Protein 4DO4 (pdb70)

Radius of gyration: 29.87 Å; Cα contacts (8 Å, |Δi|>4): 1843; chains: 2; bounding box: 92×90×56 Å

Sequence (787 aa):
LDNGLLQTPPMGWLAWERFRCNINCDEDPKNCISEQLFMEMADRMAQDGWRDMGYTYLNIDDCWIGGRDASGRLMPDPKRFPHGIPFLADYVHSLGLKLGIYADMGNFTCMGYPGTTLDKVVQQDAQTFAEWKVDMLKLDGCFSTPEERAQGYPKMAAALNATGRPIAFSCSWPAYEGGLPPRRVQYSLLADICNLWRNYDDIQDSWWSVLSILLNWFVVEHQDILQPVAGPGHWNDPDMLLIGNFGLSLEQSRAQMALWTVVLAAPLLMSTDLRTISAQNMMDILQNPLMIKINQDPLGIQGRRRIHKEKSLIEVYMRPLSNKASALVFFSCRTDMPYRYHSSLGQLNFTGSVIYEAQDVYSGDIISGLRDETNFTVIINPSGVVMWYLYPIKLDNGLLQTPPMGWLAWERFRCNINCDEDPKNCISEQLFMMEMADRMAQDGWRDMGYTYLLNIDDCWIGGRDASGRLMPDPKRFPHGIPFLADYVHSLGLKLGIYADMGNFTCMGYPGTTLDKVVQDAQTFAEWKVDMLKLDGCFSTPEERAQGYPKMAAALNATGRPIAFSCSWPAYEGGLPPRVQYSLLADICNLWRNYDDIQDSWWSVLSSILLNWFVVEHQDILQPVAGPGHWNDPDMLLIGNFGLSLEQSRAQMALWTVLAAPLLMSTDLRTISAQNMDILQNPLMIKINQDPLGIQGRRIHKEKSLIEVYMRPLSNKASALVFFSCRTDMPYRYHSSLGQLNFTGSVIYEAQDVYSGDIISGLRDETNFTVIINPSGVVMWYLYPIKNLEMSQQHHHHHH

Solvent-accessible surface area: 30698 Å² total; per-residue (Å²): 34,151,40,59,30,20,96,40,3,2,6,0,0,10,2,43,1,26,1,26,27,25,84,63,35,145,112,17,59,133,40,1,2,8,13,86,3,0,43,55,0,0,34,57,0,19,123,48,21,0,73,110,53,27,0,40,10,0,7,1,6,5,0,0,5,42,15,60,54,120,74,15,100,2,78,18,30,96,190,14,3,88,118,16,0,54,68,0,0,80,62,0,58,86,44,48,4,84,0,0,2,1,1,0,2,2,90,98,0,46,99,45,37,42,6,2,39,47,117,50,0,68,43,0,0,84,2,0,13,119,29,103,0,13,4,0,23,0,16,0,27,116,23,59,74,110,61,17,50,111,0,0,42,86,0,10,64,9,6,111,87,42,64,64,81,5,0,0,4,0,4,28,1,32,84,30,54,0,47,67,128,197,9,114,12,93,59,3,18,101,19,0,0,0,0,15,1,47,88,79,3,59,1,15,28,162,7,0,65,28,4,7,82,21,4,13,112,42,26,104,78,0,26,83,32,11,5,48,2,51,0,2,8,4,6,3,1,1,1,24,25,35,1,17,6,64,23,2,4,70,0,0,0,0,0,0,0,0,8,0,0,1,0,6,0,0,0,18,3,67,109,23,53,77,98,28,42,102,2,0,38,17,95,29,0,12,121,2,0,42,9,94,88,1,60,3,0,74,67,58,66,120,50,210,21,78,0,16,0,3,51,0,45,10,31,138,172,5,14,0,0,0,0,3,0,44,55,47,16,35,38,66,90,11,114,6,7,0,37,106,4,144,30,96,42,110,42,57,10,36,0,54,24,8,58,70,31,93,109,54,67,38,6,104,20,128,45,127,19,65,10,91,0,38,0,4,0,15,18,0,6,34,1,49,45,56,244,34,149,37,61,36,19,97,42,2,2,5,0,0,11,1,44,0,27,1,27,28,24,83,65,35,145,103,23,72,114,41,1,3,7,15,77,3,0,39,48,0,0,34,57,0,16,126,45,20,0,76,109,54,28,0,40,10,0,8,2,8,4,0,0,5,39,14,59,54,121,94,10,77,3,78,18,30,95,191,14,3,90,112,17,0,60,77,0,0,79,62,0,58,86,41,50,4,89,0,0,2,2,1,0,1,1,85,101,0,47,99,48,37,39,6,1,45,49,136,54,0,69,49,0,0,85,0,0,16,106,17,107,0,11,4,0,25,0,15,1,27,113,23,66,85,115,54,17,44,91,0,0,38,89,0,11,66,8,7,115,90,42,64,68,78,4,0,0,3,0,4,31,1,31,76,12,46,0,46,64,131,163,8,109,14,78,58,3,19,104,18,0,0,0,0,14,1,52,89,79,3,56,1,16,27,163,5,0,62,30,2,5,83,22,4,13,113,42,22,106,70,0,32,87,31,12,5,49,2,50,0,2,7,4,6,3,0,1,1,24,26,34,1,16,8,63,23,3,5,68,0,0,0,0,0,0,0,0,8,0,0,1,0,6,0,0,1,17,3,61,106,23,52,78,95,30,43,98,3,0,32,17,94,23,0,12,120,1,0,42,9,94,88,1,59,4,1,86,60,57,64,131,49,205,20,85,0,17,0,3,49,0,45,9,23,117,170,2,13,0,0,0,0,2,0,44,56,47,16,34,39,66,86,10,120,6,7,0,34,115,5,132,24,108,54,112,58,48,18,18,0,53,23,7,59,69,35,89,94,53,74,38,5,122,16,126,48,127,18,68,10,92,0,38,0,6,0,14,20,0,7,37,0,17,16,44,143,39,85,93,123,66,153,109,115,172,167,141,176,203

GO terms:
  GO:0008456 alpha-N-acetylgalactosaminidase activity (F, IDA)
  GO:0016052 carbohydrate catabolic process (P, IDA)
  GO:0005764 lysosome (C, EXP)
  GO:0019377 glycolipid catabolic process (P, IMP)
  GO:0042803 protein homodimerization activity (F, IPI)
  GO:0008456 alpha-N-acetylgalactosaminidase activity (F, TAS)
  GO:0070062 extracellular exosome (C, HDA)

Organism: Homo sapiens (NCBI:txid9606)

Structure (mmCIF, N/CA/C/O backbone):
data_4DO4
#
_entry.id   4DO4
#
_cell.length_a   154.055
_cell.length_b   114.624
_cell.length_c   68.630
_cell.angle_alpha   90.000
_cell.angle_beta   95.820
_cell.angle_gamma   90.000
#
_symmetry.space_group_name_H-M   'C 1 2 1'
#
loop_
_entity.id
_entity.type
_entity.pdbx_description
1 polymer Alpha-N-acetylgalactosaminidase
2 branched beta-D-mannopyranose-(1-4)-2-acetamido-2-deoxy-beta-D-glucopyranose-(1-4)-2-acetamido-2-deoxy-beta-D-glucopyranose
3 branched alpha-D-mannopyranose-(1-3)-[alpha-D-mannopyranose-(1-6)]beta-D-mannopyranose-(1-4)-2-acetamido-2-deoxy-beta-D-glucopyranose-(1-4)-2-acetamido-2-deoxy-beta-D-glucopyranose
4 branched 2-acetamido-2-deoxy-beta-D-glucopyranose-(1-4)-[alpha-L-fucopyranose-(1-6)]2-acetamido-2-deoxy-beta-D-glucopyranose
5 non-polymer 2-acetamido-2-deoxy-beta-D-glucopyranose
6 non-polymer N-[(3S,4R,5S,6R)-4,5-dihydroxy-6-(hydroxymethyl)piperidin-3-yl]acetamide
7 non-polymer 'CITRIC ACID'
8 non-polymer GLYCEROL
9 non-polymer 'ACETIC ACID'
10 water water
#
loop_
_atom_site.group_PDB
_atom_site.id
_atom_site.type_symbol
_atom_site.label_atom_id
_atom_site.label_alt_id
_atom_site.label_comp_id
_atom_site.label_asym_id
_atom_site.label_entity_id
_atom_site.label_seq_id
_atom_site.pdbx_PDB_ins_code
_atom_site.Cartn_x
_atom_site.Cartn_y
_atom_site.Cartn_z
_atom_site.occupancy
_atom_site.B_iso_or_equiv
_atom_site.auth_seq_id
_atom_site.auth_comp_id
_atom_site.auth_asym_id
_atom_site.auth_atom_id
_atom_site.pdbx_PDB_model_num
ATOM 1 N N . LEU A 1 1 ? 55.366 14.684 12.598 1.00 22.03 18 LEU A N 1
ATOM 2 C CA . LEU A 1 1 ? 56.750 15.164 12.230 1.00 21.74 18 LEU A CA 1
ATOM 3 C C . LEU A 1 1 ? 56.645 15.961 10.927 1.00 22.13 18 LEU A C 1
ATOM 4 O O . LEU A 1 1 ? 56.096 15.466 9.926 1.00 24.71 18 LEU A O 1
ATOM 9 N N . ASP A 1 2 ? 57.177 17.188 10.946 1.00 26.39 19 ASP A N 1
ATOM 10 C CA . ASP A 1 2 ? 56.961 18.165 9.873 1.00 27.36 19 ASP A CA 1
ATOM 11 C C . ASP A 1 2 ? 57.960 17.998 8.712 1.00 26.41 19 ASP A C 1
ATOM 12 O O . ASP A 1 2 ? 58.645 18.938 8.327 1.00 27.80 19 ASP A O 1
ATOM 17 N N . ASN A 1 3 ? 58.004 16.792 8.150 1.00 24.12 20 ASN A N 1
ATOM 18 C CA . ASN A 1 3 ? 58.929 16.466 7.071 1.00 23.62 20 ASN A CA 1
ATOM 19 C C . ASN A 1 3 ? 58.218 16.272 5.737 1.00 24.18 20 ASN A C 1
ATOM 20 O O . ASN A 1 3 ? 58.828 15.806 4.767 1.00 25.01 20 ASN A O 1
ATOM 25 N N . GLY A 1 4 ? 56.933 16.644 5.685 1.00 23.83 21 GLY A N 1
ATOM 26 C CA . GLY A 1 4 ? 56.125 16.530 4.473 1.00 26.39 21 GLY A CA 1
ATOM 27 C C . GLY A 1 4 ? 55.595 15.144 4.154 1.00 23.53 21 GLY A C 1
ATOM 28 O O . GLY A 1 4 ? 54.826 14.972 3.182 1.00 27.84 21 GLY A O 1
ATOM 29 N N . LEU A 1 5 ? 55.988 14.158 4.948 1.00 22.03 22 LEU A N 1
ATOM 30 C CA . LEU A 1 5 ? 55.663 12.758 4.675 1.00 20.79 22 LEU A CA 1
ATOM 31 C C . LEU A 1 5 ? 54.421 12.297 5.440 1.00 20.51 22 LEU A C 1
ATOM 32 O O . LEU A 1 5 ? 54.104 12.810 6.518 1.00 20.61 22 LEU A O 1
ATOM 37 N N . LEU A 1 6 ? 53.760 11.291 4.866 1.00 21.38 23 LEU A N 1
ATOM 38 C CA . LEU A 1 6 ? 52.648 10.587 5.495 1.00 19.58 23 LEU A CA 1
ATOM 39 C C . LEU A 1 6 ? 51.552 11.563 5.924 1.00 20.25 23 LEU A C 1
ATOM 40 O O . LEU A 1 6 ? 51.019 11.517 7.047 1.00 19.19 23 LEU A O 1
ATOM 45 N N . GLN A 1 7 ? 51.183 12.419 4.982 1.00 18.56 24 GLN A N 1
ATOM 46 C CA . GLN A 1 7 ? 50.027 13.294 5.157 1.00 20.96 24 GLN A CA 1
ATOM 47 C C . GLN A 1 7 ? 48.718 12.498 5.194 1.00 19.75 24 GLN A C 1
ATOM 48 O O . GLN A 1 7 ? 47.685 13.003 5.636 1.00 19.27 24 GLN A O 1
ATOM 54 N N . THR A 1 8 ? 48.791 11.250 4.724 1.00 19.05 25 THR A N 1
ATOM 55 C CA . THR A 1 8 ? 47.799 10.227 4.995 1.00 17.54 25 THR A CA 1
ATOM 56 C C . THR A 1 8 ? 48.513 9.018 5.624 1.00 18.39 25 THR A C 1
ATOM 57 O O . THR A 1 8 ? 49.735 8.905 5.532 1.00 18.88 25 THR A O 1
ATOM 61 N N . PRO A 1 9 ? 47.761 8.102 6.257 1.00 18.00 26 PRO A N 1
ATOM 62 C CA . PRO A 1 9 ? 48.459 6.993 6.895 1.00 16.59 26 PRO A CA 1
ATOM 63 C C . PRO A 1 9 ? 49.272 6.144 5.894 1.00 12.63 26 PRO A C 1
ATOM 64 O O . PRO A 1 9 ? 48.834 5.978 4.738 1.00 16.94 26 PRO A O 1
ATOM 68 N N . PRO A 1 10 ? 50.431 5.615 6.351 1.00 18.91 27 PRO A N 1
ATOM 69 C CA . PRO A 1 10 ? 51.226 4.767 5.462 1.00 16.09 27 PRO A CA 1
ATOM 70 C C . PRO A 1 10 ? 50.494 3.470 5.146 1.00 14.77 27 PRO A C 1
ATOM 71 O O . PRO A 1 10 ? 49.809 2.900 5.993 1.00 18.48 27 PRO A O 1
ATOM 75 N N . MET A 1 11 ? 50.580 3.083 3.882 1.00 16.10 28 MET A N 1
ATOM 76 C CA . MET A 1 11 ? 50.109 1.797 3.415 1.00 16.42 28 MET A CA 1
ATOM 77 C C . MET A 1 11 ? 51.279 0.996 2.882 1.00 15.27 28 MET A C 1
ATOM 78 O O . MET A 1 11 ? 52.118 1.514 2.153 1.00 17.08 28 MET A O 1
ATOM 83 N N . GLY A 1 12 ? 51.308 -0.294 3.211 1.00 12.92 29 GLY A N 1
ATOM 84 C CA . GLY A 1 12 ? 52.363 -1.157 2.698 1.00 16.89 29 GLY A CA 1
ATOM 85 C C . GLY A 1 12 ? 52.349 -2.548 3.294 1.00 15.22 29 GLY A C 1
ATOM 86 O O . GLY A 1 12 ? 51.294 -3.064 3.681 1.00 16.10 29 GLY A O 1
ATOM 87 N N . TRP A 1 13 ? 53.546 -3.113 3.415 1.00 16.64 30 TRP A N 1
ATOM 88 C CA . TRP A 1 13 ? 53.747 -4.491 3.843 1.00 16.03 30 TRP A CA 1
ATOM 89 C C . TRP A 1 13 ? 54.955 -4.463 4.767 1.00 15.13 30 TRP A C 1
ATOM 90 O O . TRP A 1 13 ? 55.951 -3.795 4.490 1.00 16.72 30 TRP A O 1
ATOM 101 N N . LEU A 1 14 ? 54.875 -5.227 5.846 1.00 13.37 31 LEU A N 1
ATOM 102 C CA . LEU A 1 14 ? 55.877 -5.253 6.862 1.00 14.00 31 LEU A CA 1
ATOM 103 C C . LEU A 1 14 ? 56.108 -6.735 7.185 1.00 17.06 31 LEU A C 1
ATOM 104 O O . LEU A 1 14 ? 55.148 -7.487 7.360 1.00 16.70 31 LEU A O 1
ATOM 109 N N . ALA A 1 15 ? 57.373 -7.150 7.289 1.00 13.47 32 ALA A N 1
ATOM 110 C CA . ALA A 1 15 ? 57.706 -8.579 7.380 1.00 14.86 32 ALA A CA 1
ATOM 111 C C . ALA A 1 15 ? 57.299 -9.270 8.668 1.00 14.11 32 ALA A C 1
ATOM 112 O O . ALA A 1 15 ? 57.115 -10.479 8.687 1.00 16.70 32 ALA A O 1
ATOM 114 N N . TRP A 1 16 ? 57.199 -8.516 9.760 1.00 12.80 33 TRP A N 1
ATOM 115 C CA . TRP A 1 16 ? 57.328 -9.112 11.076 1.00 12.58 33 TRP A CA 1
ATOM 116 C C . TRP A 1 16 ? 56.218 -10.086 11.474 1.00 12.49 33 TRP A C 1
ATOM 117 O O . TRP A 1 16 ? 56.510 -11.189 11.921 1.00 13.80 33 TRP A O 1
ATOM 128 N N . GLU A 1 17 ? 54.953 -9.689 11.371 1.00 16.37 34 GLU A N 1
ATOM 129 C CA . GLU A 1 17 ? 53.916 -10.527 11.963 1.00 15.38 34 GLU A CA 1
ATOM 130 C C . GLU A 1 17 ? 53.909 -11.932 11.382 1.00 14.19 34 GLU A C 1
ATOM 131 O O . GLU A 1 17 ? 53.852 -12.916 12.123 1.00 15.58 34 GLU A O 1
ATOM 137 N N . ARG A 1 18 ? 54.013 -12.014 10.064 1.00 15.57 35 ARG A N 1
ATOM 138 C CA . ARG A 1 18 ? 53.933 -13.294 9.384 1.00 14.19 35 ARG A CA 1
ATOM 139 C C . ARG A 1 18 ? 55.263 -14.079 9.326 1.00 12.99 35 ARG A C 1
ATOM 140 O O . ARG A 1 18 ? 55.248 -15.318 9.335 1.00 16.52 35 ARG A O 1
ATOM 148 N N . PHE A 1 19 ? 56.378 -13.373 9.150 1.00 16.05 36 PHE A N 1
ATOM 149 C CA . PHE A 1 19 ? 57.668 -14.041 8.921 1.00 14.38 36 PHE A CA 1
ATOM 150 C C . PHE A 1 19 ? 58.655 -13.989 10.086 1.00 13.50 36 PHE A C 1
ATOM 151 O O . PHE A 1 19 ? 59.605 -14.805 10.139 1.00 17.91 36 PHE A O 1
ATOM 159 N N . ARG A 1 20 ? 58.407 -13.101 11.050 1.00 15.03 37 ARG A N 1
ATOM 160 C CA . ARG A 1 20 ? 59.076 -13.058 12.322 1.00 14.92 37 ARG A CA 1
ATOM 161 C C . ARG A 1 20 ? 60.625 -13.076 12.190 1.00 15.86 37 ARG A C 1
ATOM 162 O O . ARG A 1 20 ? 61.174 -12.345 11.355 1.00 16.86 37 ARG A O 1
A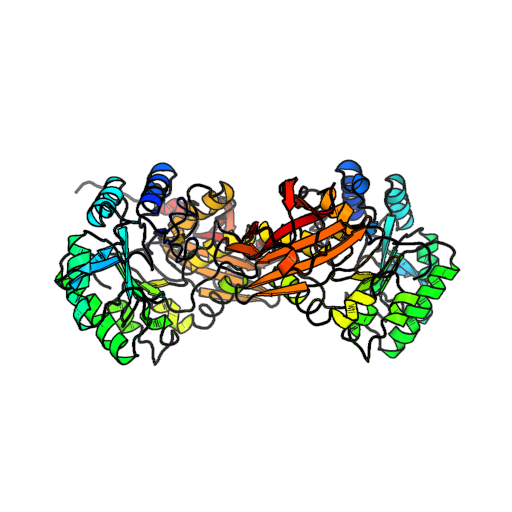TOM 170 N N . CYS A 1 21 ? 61.304 -13.919 12.966 1.00 17.27 38 CYS A N 1
ATOM 171 C CA . CYS A 1 21 ? 62.764 -13.959 12.958 1.00 15.10 38 CYS A CA 1
ATOM 172 C C . CYS A 1 21 ? 63.259 -15.286 12.382 1.00 19.13 38 CYS A C 1
ATOM 173 O O . CYS A 1 21 ? 64.191 -15.896 12.877 1.00 20.48 38 CYS A O 1
ATOM 176 N N . ASN A 1 22 ? 62.639 -15.722 11.314 1.00 18.75 39 ASN A N 1
ATOM 177 C CA . ASN A 1 22 ? 63.030 -16.959 10.673 1.00 20.15 39 ASN A CA 1
ATOM 178 C C . ASN A 1 22 ? 64.276 -16.711 9.837 1.00 20.47 39 ASN A C 1
ATOM 179 O O . ASN A 1 22 ? 64.225 -16.053 8.812 1.00 20.11 39 ASN A O 1
ATOM 184 N N . ILE A 1 23 ? 65.401 -17.223 10.285 1.00 18.51 40 ILE A N 1
ATOM 185 C CA . ILE A 1 23 ? 66.642 -17.016 9.578 1.00 19.10 40 ILE A CA 1
ATOM 186 C C . ILE A 1 23 ? 67.200 -18.332 9.032 1.00 23.67 40 ILE A C 1
ATOM 187 O O . ILE A 1 23 ? 68.360 -18.383 8.621 1.00 25.22 40 ILE A O 1
ATOM 192 N N . ASN A 1 24 ? 66.375 -19.384 9.020 1.00 22.53 41 ASN A N 1
ATOM 193 C CA . ASN A 1 24 ? 66.825 -20.695 8.585 1.00 25.25 41 ASN A CA 1
ATOM 194 C C . ASN A 1 24 ? 66.634 -20.856 7.097 1.00 23.96 41 ASN A C 1
ATOM 195 O O . ASN A 1 24 ? 65.680 -21.502 6.633 1.00 25.80 41 ASN A O 1
ATOM 200 N N . CYS A 1 25 ? 67.520 -20.233 6.337 1.00 23.54 42 CYS A N 1
ATOM 201 C CA . CYS A 1 25 ? 67.378 -20.268 4.891 1.00 24.19 42 CYS A CA 1
ATOM 202 C C . CYS A 1 25 ? 67.806 -21.613 4.333 1.00 23.74 42 CYS A C 1
ATOM 203 O O . CYS A 1 25 ? 67.340 -21.979 3.287 1.00 25.60 42 CYS A O 1
ATOM 206 N N . ASP A 1 26 ? 68.655 -22.357 5.028 1.00 30.33 43 ASP A N 1
ATOM 207 C CA . ASP A 1 26 ? 69.034 -23.699 4.564 1.00 31.67 43 ASP A CA 1
ATOM 208 C C . ASP A 1 26 ? 67.831 -24.653 4.516 1.00 30.65 43 ASP A C 1
ATOM 209 O O . ASP A 1 26 ? 67.675 -25.410 3.561 1.00 40.68 43 ASP A O 1
ATOM 214 N N . GLU A 1 27 ? 66.992 -24.614 5.552 1.00 30.93 44 GLU A N 1
ATOM 215 C CA . GLU A 1 27 ? 65.842 -25.514 5.660 1.00 32.03 44 GLU A CA 1
ATOM 216 C C . GLU A 1 27 ? 64.539 -24.899 5.157 1.00 29.85 44 GLU A C 1
ATOM 217 O O . GLU A 1 27 ? 63.640 -25.631 4.752 1.00 33.45 44 GLU A O 1
ATOM 223 N N . ASP A 1 28 ? 64.449 -23.565 5.152 1.00 26.21 45 ASP A N 1
ATOM 224 C CA . ASP A 1 28 ? 63.208 -22.873 4.811 1.00 21.96 45 ASP A CA 1
ATOM 225 C C . ASP A 1 28 ? 63.487 -21.654 3.911 1.00 22.82 45 ASP A C 1
ATOM 226 O O . ASP A 1 28 ? 63.146 -20.514 4.265 1.00 22.54 45 ASP A O 1
ATOM 231 N N . PRO A 1 29 ? 64.076 -21.891 2.726 1.00 25.84 46 PRO A N 1
ATOM 232 C CA . PRO A 1 29 ? 64.496 -20.797 1.844 1.00 23.46 46 PRO A CA 1
ATOM 233 C C . PRO A 1 29 ? 63.388 -19.857 1.384 1.00 24.37 46 PRO A C 1
ATOM 234 O O . PRO A 1 29 ? 63.667 -18.688 1.097 1.00 27.10 46 PRO A O 1
ATOM 238 N N . LYS A 1 30 ? 62.161 -20.367 1.284 1.00 21.11 47 LYS A N 1
ATOM 239 C CA . LYS A 1 30 ? 61.049 -19.580 0.749 1.00 23.47 47 LYS A CA 1
ATOM 240 C C . LYS A 1 30 ? 60.443 -18.609 1.767 1.00 19.67 47 LYS A C 1
ATOM 241 O O . LYS A 1 30 ? 59.783 -17.640 1.366 1.00 24.02 47 LYS A O 1
ATOM 247 N N . ASN A 1 31 ? 60.688 -18.824 3.055 1.00 19.16 48 ASN A N 1
ATOM 248 C CA . ASN A 1 31 ? 60.051 -18.037 4.099 1.00 20.47 48 ASN A CA 1
ATOM 249 C C . ASN A 1 31 ? 60.997 -17.339 5.073 1.00 18.89 48 ASN A C 1
ATOM 250 O O . ASN A 1 31 ? 60.543 -16.652 5.976 1.00 22.90 48 ASN A O 1
ATOM 255 N N . CYS A 1 32 ? 62.305 -17.515 4.906 1.00 19.86 49 CYS A N 1
ATOM 256 C CA . CYS A 1 32 ? 63.263 -16.904 5.805 1.00 16.24 49 CYS A CA 1
ATOM 257 C C . CYS A 1 32 ? 63.398 -15.419 5.470 1.00 15.95 49 CYS A C 1
ATOM 258 O O . CYS A 1 32 ? 63.108 -14.997 4.333 1.00 18.65 49 CYS A O 1
ATOM 261 N N . ILE A 1 33 ? 63.847 -14.639 6.448 1.00 18.46 50 ILE A N 1
ATOM 262 C CA . ILE A 1 33 ? 64.125 -13.222 6.241 1.00 16.23 50 ILE A CA 1
ATOM 263 C C . ILE A 1 33 ? 65.368 -13.097 5.351 1.00 17.69 50 ILE A C 1
ATOM 264 O O . ILE A 1 33 ? 66.449 -13.449 5.755 1.00 17.30 50 ILE A O 1
ATOM 269 N N . SER A 1 34 ? 65.176 -12.640 4.134 1.00 16.63 51 SER A N 1
ATOM 270 C CA . SER A 1 34 ? 66.221 -12.623 3.123 1.00 17.64 51 SER A CA 1
ATOM 271 C C . SER A 1 34 ? 65.895 -11.665 1.993 1.00 17.53 51 SER A C 1
ATOM 272 O O . SER A 1 34 ? 64.732 -11.307 1.774 1.00 19.03 51 SER A O 1
ATOM 275 N N . GLU A 1 35 ? 66.927 -11.270 1.259 1.00 16.23 52 GLU A N 1
ATOM 276 C CA . GLU A 1 35 ? 66.760 -10.492 0.026 1.00 18.28 52 GLU A CA 1
ATOM 277 C C . GLU A 1 35 ? 65.687 -11.084 -0.883 1.00 18.92 52 GLU A C 1
ATOM 278 O O . GLU A 1 35 ? 64.830 -10.353 -1.408 1.00 19.48 52 GLU A O 1
ATOM 284 N N . GLN A 1 36 ? 65.721 -12.405 -1.065 1.00 18.27 53 GLN A N 1
ATOM 285 C CA . GLN A 1 36 ? 64.765 -13.068 -1.934 1.00 18.21 53 GLN A CA 1
ATOM 286 C C . GLN A 1 36 ? 63.314 -12.825 -1.489 1.00 15.81 53 GLN A C 1
ATOM 287 O O . GLN A 1 36 ? 62.434 -12.584 -2.342 1.00 18.50 53 GLN A O 1
ATOM 293 N N . LEU A 1 37 ? 63.077 -12.941 -0.186 1.00 17.06 54 LEU A N 1
ATOM 294 C CA . LEU A 1 37 ? 61.718 -12.722 0.366 1.00 17.35 54 LEU A CA 1
ATOM 295 C C . LEU A 1 37 ? 61.230 -11.323 -0.034 1.00 15.96 54 LEU A C 1
ATOM 296 O O . LEU A 1 37 ? 60.117 -11.154 -0.547 1.00 17.70 54 LEU A O 1
ATOM 301 N N . PHE A 1 38 ? 62.074 -10.321 0.247 1.00 17.08 55 PHE A N 1
ATOM 302 C CA . PHE A 1 38 ? 61.697 -8.931 -0.045 1.00 17.27 55 PHE A CA 1
ATOM 303 C C . PHE A 1 38 ? 61.520 -8.682 -1.549 1.00 16.83 55 PHE A C 1
ATOM 304 O O . PHE A 1 38 ? 60.575 -7.996 -1.943 1.00 17.09 55 PHE A O 1
ATOM 312 N N . MET A 1 39 ? 62.378 -9.255 -2.388 1.00 18.84 56 MET A N 1
ATOM 313 C CA . MET A 1 39 ? 62.199 -9.086 -3.839 1.00 18.24 56 MET A CA 1
ATOM 314 C C . MET A 1 39 ? 60.894 -9.719 -4.335 1.00 16.57 56 MET A C 1
ATOM 315 O O . MET A 1 39 ? 60.202 -9.140 -5.156 1.00 17.17 56 MET A O 1
ATOM 320 N N . GLU A 1 40 ? 60.577 -10.919 -3.838 1.00 15.53 57 GLU A N 1
ATOM 321 C CA . GLU A 1 40 ? 59.352 -11.600 -4.230 1.00 18.64 57 GLU A CA 1
ATOM 322 C C . GLU A 1 40 ? 58.095 -10.830 -3.799 1.00 14.72 57 GLU A C 1
ATOM 323 O O . GLU A 1 40 ? 57.146 -10.693 -4.596 1.00 16.53 57 GLU A O 1
ATOM 329 N N . MET A 1 41 ? 58.127 -10.267 -2.595 1.00 18.78 58 MET A N 1
ATOM 330 C CA . MET A 1 41 ? 56.994 -9.468 -2.107 1.00 15.05 58 MET A CA 1
ATOM 331 C C . MET A 1 41 ? 56.860 -8.167 -2.909 1.00 16.29 58 MET A C 1
ATOM 332 O O . MET A 1 41 ? 55.752 -7.811 -3.345 1.00 16.81 58 MET A O 1
ATOM 337 N N . ALA A 1 42 ? 58.001 -7.539 -3.216 1.00 16.83 59 ALA A N 1
ATOM 338 C CA . ALA A 1 42 ? 58.014 -6.360 -4.087 1.00 21.53 59 ALA A CA 1
ATOM 339 C C . ALA A 1 42 ? 57.375 -6.672 -5.440 1.00 19.62 59 ALA A C 1
ATOM 340 O O . ALA A 1 42 ? 56.540 -5.916 -5.941 1.00 16.99 59 ALA A O 1
ATOM 342 N N . ASP A 1 43 ? 57.758 -7.804 -6.033 1.00 15.19 60 ASP A N 1
ATOM 343 C CA . ASP A 1 43 ? 57.190 -8.210 -7.270 1.00 14.02 60 ASP A CA 1
ATOM 344 C C . ASP A 1 43 ? 55.681 -8.369 -7.166 1.00 17.13 60 ASP A C 1
ATOM 345 O O . ASP A 1 43 ? 54.977 -7.965 -8.051 1.00 17.25 60 ASP A O 1
ATOM 350 N N . ARG A 1 44 ? 55.188 -9.013 -6.117 1.00 17.39 61 ARG A N 1
ATOM 351 C CA . ARG A 1 44 ? 53.732 -9.157 -5.950 1.00 15.64 61 ARG A CA 1
ATOM 352 C C . ARG A 1 44 ? 53.042 -7.784 -5.822 1.00 14.42 61 ARG A C 1
ATOM 353 O O . ARG A 1 44 ? 51.974 -7.542 -6.391 1.00 17.38 61 ARG A O 1
ATOM 361 N N . MET A 1 45 ? 53.652 -6.879 -5.082 1.00 17.79 62 MET A N 1
ATOM 362 C CA . MET A 1 45 ? 53.038 -5.573 -4.937 1.00 16.87 62 MET A CA 1
ATOM 363 C C . MET A 1 45 ? 52.948 -4.807 -6.233 1.00 19.42 62 MET A C 1
ATOM 364 O O . MET A 1 45 ? 51.964 -4.120 -6.464 1.00 19.41 62 MET A O 1
ATOM 369 N N . ALA A 1 46 ? 53.974 -4.934 -7.070 1.00 17.67 63 ALA A N 1
ATOM 370 C CA . ALA A 1 46 ? 54.003 -4.307 -8.385 1.00 21.06 63 ALA A CA 1
ATOM 371 C C . ALA A 1 46 ? 53.010 -4.922 -9.352 1.00 19.77 63 ALA A C 1
ATOM 372 O O . ALA A 1 46 ? 52.382 -4.205 -10.109 1.00 23.74 63 ALA A O 1
ATOM 374 N N . GLN A 1 47 ? 52.864 -6.252 -9.311 1.00 18.91 64 GLN A N 1
ATOM 375 C CA . GLN A 1 47 ? 52.122 -7.007 -10.320 1.00 20.70 64 GLN A CA 1
ATOM 376 C C . GLN A 1 47 ? 50.656 -7.307 -9.998 1.00 20.62 64 GLN A C 1
ATOM 377 O O . GLN A 1 47 ? 49.840 -7.504 -10.911 1.00 23.10 64 GLN A O 1
ATOM 383 N N . ASP A 1 48 ? 50.331 -7.336 -8.704 1.00 21.33 65 ASP A N 1
ATOM 384 C CA . ASP A 1 48 ? 49.021 -7.829 -8.249 1.00 18.20 65 ASP A CA 1
ATOM 385 C C . ASP A 1 48 ? 48.084 -6.730 -7.717 1.00 21.68 65 ASP A C 1
ATOM 386 O O . ASP A 1 48 ? 47.136 -7.021 -6.990 1.00 24.29 65 ASP A O 1
ATOM 391 N N . GLY A 1 49 ? 48.353 -5.482 -8.110 1.00 20.25 66 GLY A N 1
ATOM 392 C CA . GLY A 1 49 ? 47.475 -4.347 -7.822 1.00 21.88 66 GLY A CA 1
ATOM 393 C C . GLY A 1 49 ? 47.739 -3.578 -6.540 1.00 24.02 66 GLY A C 1
ATOM 394 O O . GLY A 1 49 ? 47.175 -2.500 -6.345 1.00 22.33 66 GLY A O 1
ATOM 395 N N . TRP A 1 50 ? 48.595 -4.108 -5.670 1.00 20.49 67 TRP A N 1
ATOM 396 C CA . TRP A 1 50 ? 48.828 -3.505 -4.363 1.00 17.55 67 TRP A CA 1
ATOM 397 C C . TRP A 1 50 ? 49.342 -2.071 -4.463 1.00 18.68 67 TRP A C 1
ATOM 398 O O . TRP A 1 50 ? 48.760 -1.147 -3.874 1.00 17.41 67 TRP A O 1
ATOM 409 N N . ARG A 1 51 ? 50.427 -1.880 -5.214 1.00 19.09 68 ARG A N 1
ATOM 410 C CA . ARG A 1 51 ? 50.979 -0.540 -5.405 1.00 17.62 68 ARG A CA 1
ATOM 411 C C . ARG A 1 51 ? 49.941 0.414 -5.992 1.00 22.47 68 ARG A C 1
ATOM 412 O O . ARG A 1 51 ? 49.803 1.554 -5.532 1.00 22.70 68 ARG A O 1
ATOM 420 N N . ASP A 1 52 ? 49.211 -0.059 -6.998 1.00 21.87 69 ASP A N 1
ATOM 421 C CA . ASP A 1 52 ? 48.220 0.739 -7.695 1.00 24.95 69 ASP A CA 1
ATOM 422 C C . ASP A 1 52 ? 47.102 1.205 -6.741 1.00 22.67 69 ASP A C 1
ATOM 423 O O . ASP A 1 52 ? 46.501 2.264 -6.938 1.00 25.04 69 ASP A O 1
ATOM 428 N N . MET A 1 53 ? 46.810 0.398 -5.728 1.00 21.55 70 MET A N 1
ATOM 429 C CA . MET A 1 53 ? 45.768 0.732 -4.726 1.00 18.82 70 MET A CA 1
ATOM 430 C C . MET A 1 53 ? 46.274 1.600 -3.587 1.00 20.10 70 MET A C 1
ATOM 431 O O . MET A 1 53 ? 45.473 2.073 -2.788 1.00 22.91 70 MET A O 1
ATOM 436 N N . GLY A 1 54 ? 47.584 1.838 -3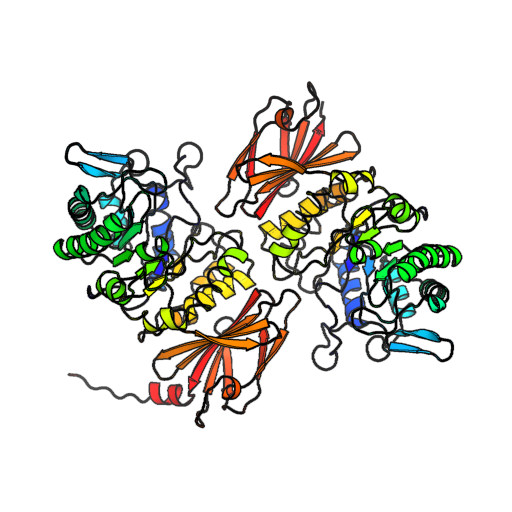.529 1.00 20.00 71 GLY A N 1
ATOM 437 C CA . GLY A 1 54 ? 48.174 2.703 -2.510 1.00 21.50 71 GLY A CA 1
ATOM 438 C C . GLY A 1 54 ? 49.214 2.068 -1.621 1.00 19.71 71 GLY A C 1
ATOM 439 O O . GLY A 1 54 ? 49.850 2.769 -0.854 1.00 21.23 71 GLY A O 1
ATOM 440 N N . TYR A 1 55 ? 49.375 0.743 -1.708 1.00 17.65 72 TYR A N 1
ATOM 441 C CA . TYR A 1 55 ? 50.290 0.040 -0.844 1.00 16.94 72 TYR A CA 1
ATOM 442 C C . TYR A 1 55 ? 51.698 0.201 -1.392 1.00 18.83 72 TYR A C 1
ATOM 443 O O . TYR A 1 55 ? 52.059 -0.478 -2.347 1.00 20.96 72 TYR A O 1
ATOM 452 N N . THR A 1 56 ? 52.453 1.133 -0.820 1.00 18.05 73 THR A N 1
ATOM 453 C CA . THR A 1 56 ? 53.729 1.564 -1.404 1.00 18.30 73 THR A CA 1
ATOM 454 C C . THR A 1 56 ? 54.980 1.224 -0.620 1.00 17.58 73 THR A C 1
ATOM 455 O O . THR A 1 56 ? 56.068 1.189 -1.195 1.00 20.43 73 THR A O 1
ATOM 459 N N . TYR A 1 57 ? 54.854 0.965 0.676 1.00 16.76 74 TYR A N 1
ATOM 460 C CA . TYR A 1 57 ? 56.023 0.678 1.491 1.00 16.87 74 TYR A CA 1
ATOM 461 C C . TYR A 1 57 ? 56.217 -0.813 1.613 1.00 14.37 74 TYR A C 1
ATOM 462 O O . TYR A 1 57 ? 55.232 -1.573 1.807 1.00 16.50 74 TYR A O 1
ATOM 471 N N . LEU A 1 58 ? 57.472 -1.235 1.485 1.00 15.84 75 LEU A N 1
ATOM 472 C CA . LEU A 1 58 ? 57.887 -2.612 1.710 1.00 13.11 75 LEU A CA 1
ATOM 473 C C . LEU A 1 58 ? 58.949 -2.576 2.799 1.00 12.46 75 LEU A C 1
ATOM 474 O O . LEU A 1 58 ? 60.080 -2.152 2.565 1.00 16.22 75 LEU A O 1
ATOM 479 N N . ASN A 1 59 ? 58.570 -3.007 3.996 1.00 15.96 76 ASN A N 1
ATOM 480 C CA . ASN A 1 59 ? 59.373 -2.794 5.186 1.00 15.77 76 ASN A CA 1
ATOM 481 C C . ASN A 1 59 ? 60.021 -4.006 5.822 1.00 14.25 76 ASN A C 1
ATOM 482 O O . ASN A 1 59 ? 59.357 -4.978 6.162 1.00 16.32 76 ASN A O 1
ATOM 487 N N . ILE A 1 60 ? 61.342 -3.911 5.966 1.00 14.55 77 ILE A N 1
ATOM 488 C CA . ILE A 1 60 ? 62.146 -4.872 6.645 1.00 15.00 77 ILE A CA 1
ATOM 489 C C . ILE A 1 60 ? 61.968 -4.621 8.148 1.00 13.95 77 ILE A C 1
ATOM 490 O O . ILE A 1 60 ? 61.898 -3.470 8.600 1.00 15.33 77 ILE A O 1
ATOM 495 N N . ASP A 1 61 ? 61.854 -5.699 8.915 1.00 15.83 78 ASP A N 1
ATOM 496 C CA . ASP A 1 61 ? 61.806 -5.620 10.392 1.00 16.34 78 ASP A CA 1
ATOM 497 C C . ASP A 1 61 ? 63.075 -6.239 11.034 1.00 15.25 78 ASP A C 1
ATOM 498 O O . ASP A 1 61 ? 64.152 -6.192 10.416 1.00 17.73 78 ASP A O 1
ATOM 503 N N . ASP A 1 62 ? 62.976 -6.783 12.249 1.00 14.14 79 ASP A N 1
ATOM 504 C CA . ASP A 1 62 ? 64.122 -7.312 12.946 1.00 15.32 79 ASP A CA 1
ATOM 505 C C . ASP A 1 62 ? 64.753 -8.491 12.202 1.00 12.37 79 ASP A C 1
ATOM 506 O O . ASP A 1 62 ? 64.168 -9.016 11.257 1.00 15.94 79 ASP A O 1
ATOM 511 N N . CYS A 1 63 ? 66.012 -8.754 12.497 1.00 16.42 80 CYS A N 1
ATOM 512 C CA . CYS A 1 63 ? 66.725 -9.938 12.063 1.00 15.43 80 CYS A CA 1
ATOM 513 C C . CYS A 1 63 ? 67.378 -9.813 10.703 1.00 18.48 80 CYS A C 1
ATOM 514 O O . CYS A 1 63 ? 67.744 -10.824 10.120 1.00 22.40 80 CYS A O 1
ATOM 517 N N . TRP A 1 64 ? 67.589 -8.575 10.230 1.00 16.31 81 TRP A N 1
ATOM 518 C CA . TRP A 1 64 ? 68.283 -8.352 8.952 1.00 16.75 81 TRP A CA 1
ATOM 519 C C . TRP A 1 64 ? 69.791 -8.129 9.121 1.00 15.19 81 TRP A C 1
ATOM 520 O O . TRP A 1 64 ? 70.543 -8.265 8.124 1.00 18.15 81 TRP A O 1
ATOM 531 N N . ILE A 1 65 ? 70.210 -7.759 10.319 1.00 17.72 82 ILE A N 1
ATOM 532 C CA . ILE A 1 65 ? 71.552 -7.215 10.569 1.00 17.23 82 ILE A CA 1
ATOM 533 C C . ILE A 1 65 ? 72.583 -8.332 10.692 1.00 17.60 82 ILE A C 1
ATOM 534 O O . ILE A 1 65 ? 72.336 -9.371 11.326 1.00 22.47 82 ILE A O 1
ATOM 539 N N . GLY A 1 66 ? 73.738 -8.101 10.066 1.00 17.69 83 GLY A N 1
ATOM 540 C CA . GLY A 1 66 ? 74.873 -9.017 10.144 1.00 18.32 83 GLY A CA 1
ATOM 541 C C . GLY A 1 66 ? 75.932 -8.650 11.137 1.00 18.51 83 GLY A C 1
ATOM 542 O O . GLY A 1 66 ? 76.537 -9.501 11.783 1.00 28.33 83 GLY A O 1
ATOM 543 N N . GLY A 1 67 ? 76.198 -7.357 11.272 1.00 20.06 84 GLY A N 1
ATOM 544 C CA . GLY A 1 67 ? 77.233 -6.911 12.176 1.00 18.74 84 GLY A CA 1
ATOM 545 C C . GLY A 1 67 ? 77.552 -5.469 11.869 1.00 19.73 84 GLY A C 1
ATOM 546 O O . GLY A 1 67 ? 76.807 -4.831 11.153 1.00 22.12 84 GLY A O 1
ATOM 547 N N . ARG A 1 68 ? 78.661 -4.975 12.408 1.00 18.29 85 ARG A N 1
ATOM 548 C CA . ARG A 1 68 ? 79.198 -3.663 12.040 1.00 18.16 85 ARG A CA 1
ATOM 549 C C . ARG A 1 68 ? 80.603 -3.865 11.493 1.00 17.88 85 ARG A C 1
ATOM 550 O O . ARG A 1 68 ? 81.358 -4.718 12.001 1.00 21.01 85 ARG A O 1
ATOM 558 N N . ASP A 1 69 ? 80.958 -3.088 10.470 1.00 18.13 86 ASP A N 1
ATOM 559 C CA . ASP A 1 69 ? 82.308 -3.194 9.878 1.00 19.80 86 ASP A CA 1
ATOM 560 C C . ASP A 1 69 ? 83.363 -2.452 10.721 1.00 21.47 86 ASP A C 1
ATOM 561 O O . ASP A 1 69 ? 83.059 -1.957 11.799 1.00 20.74 86 ASP A O 1
ATOM 566 N N . ALA A 1 70 ? 84.609 -2.400 10.241 1.00 19.31 87 ALA A N 1
ATOM 567 C CA . ALA A 1 70 ? 85.682 -1.776 10.991 1.00 18.44 87 ALA A CA 1
ATOM 568 C C . ALA A 1 70 ? 85.477 -0.311 11.317 1.00 18.75 87 ALA A C 1
ATOM 569 O O . ALA A 1 70 ? 86.121 0.183 12.264 1.00 23.54 87 ALA A O 1
ATOM 571 N N . SER A 1 71 ? 84.647 0.379 10.541 1.00 20.58 88 SER A N 1
ATOM 572 C CA . SER A 1 71 ? 84.301 1.786 10.797 1.00 19.86 88 SER A CA 1
ATOM 573 C C . SER A 1 71 ? 83.028 1.943 11.645 1.00 19.36 88 SER A C 1
ATOM 574 O O . SER A 1 71 ? 82.578 3.074 11.890 1.00 24.64 88 SER A O 1
ATOM 577 N N . GLY A 1 72 ? 82.454 0.825 12.077 1.00 22.00 89 GLY A N 1
ATOM 578 C CA . GLY A 1 72 ? 81.217 0.828 12.855 1.00 22.55 89 GLY A CA 1
ATOM 579 C C . GLY A 1 72 ? 79.952 0.882 12.005 1.00 21.51 89 GLY A C 1
ATOM 580 O O . GLY A 1 72 ? 78.870 1.128 12.531 1.00 23.78 89 GLY A O 1
ATOM 581 N N . ARG A 1 73 ? 80.082 0.660 10.696 1.00 19.03 90 ARG A N 1
ATOM 582 C CA . ARG A 1 73 ? 78.979 0.818 9.755 1.00 18.58 90 ARG A CA 1
ATOM 583 C C . ARG A 1 73 ? 78.123 -0.453 9.778 1.00 18.64 90 ARG A C 1
ATOM 584 O O . ARG A 1 73 ? 78.648 -1.558 9.685 1.00 19.33 90 ARG A O 1
ATOM 592 N N . LEU A 1 74 ? 76.809 -0.292 9.892 1.00 20.32 91 LEU A N 1
ATOM 593 C CA . LEU A 1 74 ? 75.882 -1.423 9.919 1.00 16.70 91 LEU A CA 1
ATOM 594 C C . LEU A 1 74 ? 75.984 -2.172 8.606 1.00 15.42 91 LEU A C 1
ATOM 595 O O . LEU A 1 74 ? 76.025 -1.559 7.529 1.00 17.48 91 LEU A O 1
ATOM 600 N N . MET A 1 75 ? 75.898 -3.499 8.685 1.00 16.60 92 MET A N 1
ATOM 601 C CA . MET A 1 75 ? 75.859 -4.367 7.512 1.00 18.75 92 MET A CA 1
ATOM 602 C C . MET A 1 75 ? 74.724 -5.368 7.671 1.00 19.37 92 MET A C 1
ATOM 603 O O . MET A 1 75 ? 74.461 -5.810 8.784 1.00 18.45 92 MET A O 1
ATOM 608 N N . PRO A 1 76 ? 74.055 -5.714 6.569 1.00 18.67 93 PRO A N 1
ATOM 609 C CA . PRO A 1 76 ? 73.093 -6.813 6.602 1.00 16.22 93 PRO A CA 1
ATOM 610 C C . PRO A 1 76 ? 73.804 -8.168 6.701 1.00 17.81 93 PRO A C 1
ATOM 611 O O . PRO A 1 76 ? 75.015 -8.265 6.442 1.00 18.01 93 PRO A O 1
ATOM 615 N N . ASP A 1 77 ? 73.071 -9.209 7.063 1.00 16.95 94 ASP A N 1
ATOM 616 C CA . ASP A 1 77 ? 73.630 -10.555 7.074 1.00 18.04 94 ASP A CA 1
ATOM 617 C C . ASP A 1 77 ? 74.030 -10.910 5.645 1.00 18.53 94 ASP A C 1
ATOM 618 O O . ASP A 1 77 ? 73.211 -10.891 4.753 1.00 20.92 94 ASP A O 1
ATOM 623 N N . PRO A 1 78 ? 75.314 -11.184 5.397 1.00 19.05 95 PRO A N 1
ATOM 624 C CA . PRO A 1 78 ? 75.764 -11.388 4.011 1.00 18.50 95 PRO A CA 1
ATOM 625 C C . PRO A 1 78 ? 75.239 -12.642 3.327 1.00 19.94 95 PRO A C 1
ATOM 626 O O . PRO A 1 78 ? 75.208 -12.717 2.095 1.00 25.48 95 PRO A O 1
ATOM 630 N N . LYS A 1 79 ? 74.878 -13.644 4.118 1.00 21.16 96 LYS A N 1
ATOM 631 C CA . LYS A 1 79 ? 74.343 -14.878 3.558 1.00 21.57 96 LYS A CA 1
ATOM 632 C C . LYS A 1 79 ? 72.897 -14.693 3.118 1.00 24.29 96 LYS A C 1
ATOM 633 O O . LYS A 1 79 ? 72.471 -15.246 2.119 1.00 28.06 96 LYS A O 1
ATOM 639 N N . ARG A 1 80 ? 72.137 -13.904 3.860 1.00 17.68 97 ARG A N 1
ATOM 640 C CA . ARG A 1 80 ? 70.723 -13.706 3.536 1.00 16.35 97 ARG A CA 1
ATOM 641 C C . ARG A 1 80 ? 70.439 -12.465 2.691 1.00 16.80 97 ARG A C 1
ATOM 642 O O . ARG A 1 80 ? 69.393 -12.396 2.028 1.00 18.06 97 ARG A O 1
ATOM 650 N N . PHE A 1 81 ? 71.375 -11.509 2.686 1.00 16.71 98 PHE A N 1
ATOM 651 C CA . PHE A 1 81 ? 71.278 -10.289 1.856 1.00 18.28 98 PHE A CA 1
ATOM 652 C C . PHE A 1 81 ? 72.558 -10.130 1.040 1.00 17.81 98 PHE A C 1
ATOM 653 O O . PHE A 1 81 ? 73.339 -9.189 1.244 1.00 18.59 98 PHE A O 1
ATOM 661 N N . PRO A 1 82 ? 72.792 -11.071 0.117 1.00 18.02 99 PRO A N 1
ATOM 662 C CA . PRO A 1 82 ? 74.097 -11.118 -0.540 1.00 18.78 99 PRO A CA 1
ATOM 663 C C . PRO A 1 82 ? 74.467 -9.853 -1.328 1.00 17.51 99 PRO A C 1
ATOM 664 O O . PRO A 1 82 ? 75.650 -9.488 -1.368 1.00 20.34 99 PRO A O 1
ATOM 668 N N . HIS A 1 83 ? 73.481 -9.197 -1.943 1.00 17.43 100 HIS A N 1
ATOM 669 C CA . HIS A 1 83 ? 73.774 -7.977 -2.705 1.00 16.98 100 HIS A CA 1
ATOM 670 C C . HIS A 1 83 ? 73.742 -6.685 -1.892 1.00 17.39 100 HIS A C 1
ATOM 671 O O . HIS A 1 83 ? 74.117 -5.629 -2.410 1.00 20.86 100 HIS A O 1
ATOM 678 N N . GLY A 1 84 ? 73.291 -6.755 -0.644 1.00 19.71 101 GLY A N 1
ATOM 679 C CA . GLY A 1 84 ? 73.268 -5.578 0.224 1.00 18.80 101 GLY A CA 1
ATOM 680 C C . GLY A 1 84 ? 71.986 -4.770 0.111 1.00 16.56 101 GLY A C 1
ATOM 681 O O . GLY A 1 84 ? 71.167 -4.986 -0.781 1.00 18.64 101 GLY A O 1
ATOM 682 N N . ILE A 1 85 ? 71.844 -3.783 0.988 1.00 18.82 102 ILE A N 1
ATOM 683 C CA . ILE A 1 85 ? 70.591 -3.034 1.071 1.00 18.57 102 ILE A CA 1
ATOM 684 C C . ILE A 1 85 ? 70.396 -2.022 -0.085 1.00 15.59 102 ILE A C 1
ATOM 685 O O . ILE A 1 85 ? 69.309 -1.902 -0.589 1.00 18.35 102 ILE A O 1
ATOM 690 N N . PRO A 1 86 ? 71.459 -1.332 -0.534 1.00 18.06 103 PRO A N 1
ATOM 691 C CA . PRO A 1 86 ? 71.272 -0.427 -1.670 1.00 21.39 103 PRO A CA 1
ATOM 692 C C . PRO A 1 86 ? 70.677 -1.157 -2.881 1.00 17.93 103 PRO A C 1
ATOM 693 O O . PRO A 1 86 ? 69.809 -0.631 -3.601 1.00 18.91 103 PRO A O 1
ATOM 697 N N . PHE A 1 87 ? 71.138 -2.389 -3.113 1.00 20.25 104 PHE A N 1
ATOM 698 C CA . PHE A 1 87 ? 70.579 -3.200 -4.181 1.00 19.13 104 PHE A CA 1
ATOM 699 C C . PHE A 1 87 ? 69.079 -3.354 -4.005 1.00 16.58 104 PHE A C 1
ATOM 700 O O . PHE A 1 87 ? 68.340 -3.280 -4.963 1.00 15.87 104 PHE A O 1
ATOM 708 N N . LEU A 1 88 ? 68.645 -3.659 -2.791 1.00 19.63 105 LEU A N 1
ATOM 709 C CA . LEU A 1 88 ? 67.223 -3.886 -2.529 1.00 16.90 105 LEU A CA 1
ATOM 710 C C . LEU A 1 88 ? 66.422 -2.578 -2.627 1.00 15.88 105 LEU A C 1
ATOM 711 O O . LEU A 1 88 ? 65.364 -2.550 -3.290 1.00 17.54 105 LEU A O 1
ATOM 716 N N . ALA A 1 89 ? 66.956 -1.487 -2.067 1.00 18.72 106 ALA A N 1
ATOM 717 C CA . ALA A 1 89 ? 66.326 -0.156 -2.223 1.00 17.61 106 ALA A CA 1
ATOM 718 C C . ALA A 1 89 ? 66.187 0.194 -3.689 1.00 15.78 106 ALA A C 1
ATOM 719 O O . ALA A 1 89 ? 65.122 0.618 -4.169 1.00 18.14 106 ALA A O 1
ATOM 721 N N . ASP A 1 90 ? 67.268 0.002 -4.456 1.00 16.59 107 ASP A N 1
ATOM 722 C CA . ASP A 1 90 ? 67.182 0.281 -5.900 1.00 16.20 107 ASP A CA 1
ATOM 723 C C . ASP A 1 90 ? 66.178 -0.592 -6.643 1.00 20.10 107 ASP A C 1
ATOM 724 O O . ASP A 1 90 ? 65.483 -0.105 -7.491 1.00 21.61 107 ASP A O 1
ATOM 729 N N . TYR A 1 91 ? 66.088 -1.870 -6.288 1.00 17.51 108 TYR A N 1
ATOM 730 C CA . TYR A 1 91 ? 65.118 -2.756 -6.883 1.00 17.21 108 TYR A CA 1
ATOM 731 C C . TYR A 1 91 ? 63.708 -2.283 -6.555 1.00 15.01 108 TYR A C 1
ATOM 732 O O . TYR A 1 91 ? 62.882 -2.162 -7.428 1.00 17.06 108 TYR A O 1
ATOM 741 N N . VAL A 1 92 ? 63.421 -2.030 -5.291 1.00 19.58 109 VAL A N 1
ATOM 742 C CA . VAL A 1 92 ? 62.093 -1.600 -4.883 1.00 18.75 109 VAL A CA 1
ATOM 743 C C . VAL A 1 92 ? 61.724 -0.275 -5.545 1.00 19.41 109 VAL A C 1
ATOM 744 O O . VAL A 1 92 ? 60.606 -0.100 -6.043 1.00 18.19 109 VAL A O 1
ATOM 748 N N . HIS A 1 93 ? 62.664 0.654 -5.601 1.00 20.03 110 HIS A N 1
ATOM 749 C CA . HIS A 1 93 ? 62.403 1.934 -6.285 1.00 19.98 110 HIS A CA 1
ATOM 750 C C . HIS A 1 93 ? 62.084 1.770 -7.782 1.00 21.11 110 HIS A C 1
ATOM 751 O O . HIS A 1 93 ? 61.241 2.501 -8.330 1.00 19.80 110 HIS A O 1
ATOM 758 N N . SER A 1 94 ? 62.723 0.793 -8.439 1.00 19.06 111 SER A N 1
ATOM 759 C CA . SER A 1 94 ? 62.493 0.558 -9.864 1.00 21.06 111 SER A CA 1
ATOM 760 C C . SER A 1 94 ? 61.077 0.074 -10.126 1.00 22.39 111 SER A C 1
ATOM 761 O O . SER A 1 94 ? 60.610 0.164 -11.233 1.00 24.09 111 SER A O 1
ATOM 764 N N . LEU A 1 95 ? 60.430 -0.463 -9.098 1.00 18.35 112 LEU A N 1
ATOM 765 C CA . LEU A 1 95 ? 59.038 -0.913 -9.179 1.00 20.87 112 LEU A CA 1
ATOM 766 C C . LEU A 1 95 ? 58.024 0.088 -8.622 1.00 20.24 112 LEU A C 1
ATOM 767 O O . LEU A 1 95 ? 56.844 -0.233 -8.509 1.00 21.99 112 LEU A O 1
ATOM 772 N N . GLY A 1 96 ? 58.468 1.296 -8.299 1.00 19.79 113 GLY A N 1
ATOM 773 C CA . GLY A 1 96 ? 57.549 2.349 -7.845 1.00 18.50 113 GLY A CA 1
ATOM 774 C C . GLY A 1 96 ? 57.171 2.211 -6.371 1.00 18.52 113 GLY A C 1
ATOM 775 O O . GLY A 1 96 ? 56.163 2.773 -5.934 1.00 21.51 113 GLY A O 1
ATOM 776 N N . LEU A 1 97 ? 57.981 1.474 -5.615 1.00 18.48 114 LEU A N 1
ATOM 777 C CA . LEU A 1 97 ? 57.751 1.217 -4.216 1.00 17.35 114 LEU A CA 1
ATOM 778 C C . LEU A 1 97 ? 58.796 1.972 -3.353 1.00 17.00 114 LEU A C 1
ATOM 779 O O . LEU A 1 97 ? 59.764 2.550 -3.890 1.00 20.23 114 LEU A O 1
ATOM 784 N N . LYS A 1 98 ? 58.623 1.934 -2.025 1.00 16.98 115 LYS A N 1
ATOM 785 C CA . LYS A 1 98 ? 59.508 2.551 -1.057 1.00 17.26 115 LYS A CA 1
ATOM 786 C C . LYS A 1 98 ? 59.989 1.483 -0.084 1.00 18.35 115 LYS A C 1
ATOM 787 O O . LYS A 1 98 ? 59.258 0.540 0.243 1.00 19.45 115 LYS A O 1
ATOM 793 N N . LEU A 1 99 ? 61.214 1.622 0.385 1.00 16.16 116 LEU A N 1
ATOM 794 C CA . LEU A 1 99 ? 61.790 0.635 1.266 1.00 15.28 116 LEU A CA 1
ATOM 795 C C . LEU A 1 99 ? 61.883 1.140 2.702 1.00 15.89 116 LEU A C 1
ATOM 796 O O . LEU A 1 99 ? 62.480 2.172 2.978 1.00 18.08 116 LEU A O 1
ATOM 801 N N . GLY A 1 100 ? 61.281 0.387 3.604 1.00 14.60 117 GLY A N 1
ATOM 802 C CA . GLY A 1 100 ? 61.521 0.619 5.007 1.00 13.97 117 GLY A CA 1
ATOM 803 C C . GLY A 1 100 ? 62.506 -0.321 5.682 1.00 15.39 117 GLY A C 1
ATOM 804 O O . GLY A 1 100 ? 62.681 -1.468 5.255 1.00 16.51 117 GLY A O 1
ATOM 805 N N . ILE A 1 101 ? 63.200 0.187 6.682 1.00 17.50 118 ILE A N 1
ATOM 806 C CA . ILE A 1 101 ? 64.149 -0.607 7.417 1.00 18.95 118 ILE A CA 1
ATOM 807 C C . ILE A 1 101 ? 63.843 -0.462 8.902 1.00 15.75 118 ILE A C 1
ATOM 808 O O . ILE A 1 101 ? 62.925 0.289 9.309 1.00 15.73 118 ILE A O 1
ATOM 813 N N . TYR A 1 102 ? 64.648 -1.145 9.720 1.00 14.06 119 TYR A N 1
ATOM 814 C CA . TYR A 1 102 ? 64.424 -1.358 11.136 1.00 15.74 119 TYR A CA 1
ATOM 815 C C . TYR A 1 102 ? 65.746 -1.228 11.892 1.00 18.63 119 TYR A C 1
ATOM 816 O O . TYR A 1 102 ? 66.793 -1.683 11.463 1.00 17.19 119 TYR A O 1
ATOM 825 N N . ALA A 1 103 ? 65.686 -0.541 13.009 1.00 13.71 120 ALA A N 1
ATOM 826 C CA . ALA A 1 103 ? 66.762 -0.454 13.934 1.00 12.61 120 ALA A CA 1
ATOM 827 C C . ALA A 1 103 ? 66.204 -0.471 15.372 1.00 16.58 120 ALA A C 1
ATOM 828 O O . ALA A 1 103 ? 65.000 -0.353 15.570 1.00 15.33 120 ALA A O 1
ATOM 830 N N . ASP A 1 104 ? 67.062 -0.586 16.366 1.00 17.07 121 ASP A N 1
ATOM 831 C CA . ASP A 1 104 ? 66.633 -0.530 17.772 1.00 18.12 121 ASP A CA 1
ATOM 832 C C . ASP A 1 104 ? 67.437 0.487 18.573 1.00 19.28 121 ASP A C 1
ATOM 833 O O . ASP A 1 104 ? 68.654 0.451 18.542 1.00 17.47 121 ASP A O 1
ATOM 838 N N . MET A 1 105 ? 66.740 1.395 19.257 1.00 17.04 122 MET A N 1
ATOM 839 C CA . MET A 1 105 ? 67.315 2.338 20.191 1.00 16.15 122 MET A CA 1
ATOM 840 C C . MET A 1 105 ? 67.620 1.623 21.471 1.00 21.26 122 MET A C 1
ATOM 841 O O . MET A 1 105 ? 66.772 1.487 22.338 1.00 23.38 122 MET A O 1
ATOM 846 N N . GLY A 1 106 ? 68.848 1.136 21.561 1.00 17.09 123 GLY A N 1
ATOM 847 C CA . GLY A 1 106 ? 69.261 0.283 22.629 1.00 20.13 123 GLY A CA 1
ATOM 848 C C . GLY A 1 106 ? 70.468 -0.534 22.218 1.00 22.47 123 GLY A C 1
ATOM 849 O O . GLY A 1 106 ? 70.994 -0.399 21.115 1.00 19.78 123 GLY A O 1
ATOM 850 N N . ASN A 1 107 ? 70.921 -1.374 23.127 1.00 20.55 124 ASN A N 1
ATOM 851 C CA . ASN A 1 107 ? 72.162 -2.106 22.929 1.00 19.77 124 ASN A CA 1
ATOM 852 C C . ASN A 1 107 ? 72.048 -3.189 21.884 1.00 21.00 124 ASN A C 1
ATOM 853 O O . ASN A 1 107 ? 73.052 -3.522 21.229 1.00 20.08 124 ASN A O 1
ATOM 858 N N . PHE A 1 108 ? 70.840 -3.748 21.743 1.00 18.61 125 PHE A N 1
ATOM 859 C CA . PHE A 1 108 ? 70.533 -4.816 20.806 1.00 17.66 125 PHE A CA 1
ATOM 860 C C . PHE A 1 108 ? 69.129 -4.602 20.320 1.00 19.03 125 PHE A C 1
ATOM 861 O O . PHE A 1 108 ? 68.307 -3.957 20.986 1.00 18.51 125 PHE A O 1
ATOM 869 N N . THR A 1 109 ? 68.837 -5.218 19.195 1.00 18.59 126 THR A N 1
ATOM 870 C CA . THR A 1 109 ? 67.444 -5.345 18.708 1.00 15.23 126 THR A CA 1
ATOM 871 C C . THR A 1 109 ? 66.752 -6.329 19.665 1.00 16.86 126 THR A C 1
ATOM 872 O O . THR A 1 109 ? 67.408 -7.007 20.468 1.00 17.98 126 THR A O 1
ATOM 876 N N . CYS A 1 110 ? 65.429 -6.359 19.638 1.00 16.17 127 CYS A N 1
ATOM 877 C CA . CYS A 1 110 ? 64.693 -7.267 20.520 1.00 17.85 127 CYS A CA 1
ATOM 878 C C . CYS A 1 110 ? 65.143 -8.717 20.359 1.00 16.12 127 CYS A C 1
ATOM 879 O O . CYS A 1 110 ? 65.136 -9.471 21.334 1.00 19.20 127 CYS A O 1
ATOM 882 N N . MET A 1 111 ? 65.485 -9.114 19.124 1.00 16.58 128 MET A N 1
ATOM 883 C CA . MET A 1 111 ? 65.940 -10.483 18.899 1.00 17.10 128 MET A CA 1
ATOM 884 C C . MET A 1 111 ? 67.449 -10.667 19.043 1.00 21.50 128 MET A C 1
ATOM 885 O O . MET A 1 111 ? 67.978 -11.739 18.752 1.00 19.03 128 MET A O 1
ATOM 890 N N . GLY A 1 112 ? 68.130 -9.618 19.482 1.00 17.95 129 GLY A N 1
ATOM 891 C CA . GLY A 1 112 ? 69.531 -9.725 19.918 1.00 18.79 129 GLY A CA 1
ATOM 892 C C . GLY A 1 112 ? 70.570 -9.350 18.854 1.00 18.99 129 GLY A C 1
ATOM 893 O O . GLY A 1 112 ? 71.771 -9.591 19.039 1.00 21.78 129 GLY A O 1
ATOM 894 N N . TYR A 1 113 ? 70.116 -8.713 17.786 1.00 19.57 130 TYR A N 1
ATOM 895 C CA . TYR A 1 113 ? 70.986 -8.228 16.724 1.00 16.74 130 TYR A CA 1
ATOM 896 C C . TYR A 1 113 ? 71.626 -6.884 17.160 1.00 19.14 130 TYR A C 1
ATOM 897 O O . TYR A 1 113 ? 71.166 -6.269 18.126 1.00 19.84 130 TYR A O 1
ATOM 906 N N . PRO A 1 114 ? 72.690 -6.423 16.467 1.00 18.13 131 PRO A N 1
ATOM 907 C CA . PRO A 1 114 ? 73.336 -5.161 16.882 1.00 18.95 131 PRO A CA 1
ATOM 908 C C . PRO A 1 114 ? 72.362 -3.971 16.991 1.00 17.07 131 PRO A C 1
ATOM 909 O O . PRO A 1 114 ? 71.590 -3.710 16.071 1.00 20.76 131 PRO A O 1
ATOM 913 N N . GLY A 1 115 ? 72.431 -3.285 18.112 1.00 16.52 132 GLY A N 1
ATOM 914 C CA . GLY A 1 115 ? 71.607 -2.137 18.396 1.00 20.15 132 GLY A CA 1
ATOM 915 C C . GLY A 1 115 ? 72.208 -0.814 17.964 1.00 18.41 132 GLY A C 1
ATOM 916 O O . GLY A 1 115 ? 73.422 -0.688 17.717 1.00 21.36 132 GLY A O 1
ATOM 917 N N . THR A 1 116 ? 71.335 0.172 17.887 1.00 18.19 133 THR A N 1
ATOM 918 C CA . THR A 1 116 ? 71.697 1.558 17.607 1.00 16.66 133 THR A CA 1
ATOM 919 C C . THR A 1 116 ? 71.716 2.278 18.944 1.00 17.82 133 THR A C 1
ATOM 920 O O . THR A 1 116 ? 70.702 2.800 19.402 1.00 22.56 133 THR A O 1
ATOM 924 N N . THR A 1 117 ? 72.881 2.264 19.581 1.00 21.67 134 THR A N 1
ATOM 925 C CA . THR A 1 117 ? 73.089 2.969 20.822 1.00 20.54 134 THR A CA 1
ATOM 926 C C . THR A 1 117 ? 73.161 4.469 20.523 1.00 19.81 134 THR A C 1
ATOM 927 O O . THR A 1 117 ? 73.255 4.869 19.360 1.00 21.15 134 THR A O 1
ATOM 931 N N . LEU A 1 118 ? 73.139 5.295 21.565 1.00 19.63 135 LEU A N 1
ATOM 932 C CA . LEU A 1 118 ? 73.186 6.755 21.374 1.00 21.08 135 LEU A CA 1
ATOM 933 C C . LEU A 1 118 ? 74.368 7.161 20.488 1.00 23.02 135 LEU A C 1
ATOM 934 O O . LEU A 1 118 ? 74.241 8.027 19.613 1.00 23.17 135 LEU A O 1
ATOM 939 N N . ASP A 1 119 ? 75.513 6.518 20.706 1.00 22.49 136 ASP A N 1
ATOM 940 C CA . ASP A 1 119 ? 76.724 6.868 19.958 1.00 20.55 136 ASP A CA 1
ATOM 941 C C . ASP A 1 119 ? 76.744 6.398 18.498 1.00 20.45 136 ASP A C 1
ATOM 942 O O . ASP A 1 119 ? 77.669 6.740 17.747 1.00 23.96 136 ASP A O 1
ATOM 947 N N . LYS A 1 120 ? 75.721 5.638 18.100 1.00 22.84 137 LYS A N 1
ATOM 948 C CA . LYS A 1 120 ? 75.564 5.146 16.733 1.00 22.30 137 LYS A CA 1
ATOM 949 C C . LYS A 1 120 ? 74.390 5.773 15.980 1.00 16.81 137 LYS A C 1
ATOM 950 O O . LYS A 1 120 ? 74.195 5.511 14.804 1.00 17.73 137 LYS A O 1
ATOM 956 N N . VAL A 1 121 ? 73.589 6.592 16.657 1.00 20.15 138 VAL A N 1
ATOM 957 C CA . VAL A 1 121 ? 72.377 7.125 16.044 1.00 19.95 138 VAL A CA 1
ATOM 958 C C . VAL A 1 121 ? 72.689 7.897 14.765 1.00 20.62 138 VAL A C 1
ATOM 959 O O . VAL A 1 121 ? 72.075 7.655 13.737 1.00 20.15 138 VAL A O 1
ATOM 963 N N . VAL A 1 122 ? 73.638 8.830 14.827 1.00 20.20 139 VAL A N 1
ATOM 964 C CA . VAL A 1 122 ? 73.946 9.654 13.671 1.00 20.29 139 VAL A CA 1
ATOM 965 C C . VAL A 1 122 ? 74.514 8.804 12.508 1.00 19.43 139 VAL A C 1
ATOM 966 O O . VAL A 1 122 ? 74.051 8.919 11.377 1.00 22.38 139 VAL A O 1
ATOM 970 N N A GLN A 1 123 ? 75.492 7.951 12.803 0.50 21.21 140 GLN A N 1
ATOM 971 N N B GLN A 1 123 ? 75.493 7.946 12.782 0.50 21.76 140 GLN A N 1
ATOM 972 C CA A GLN A 1 123 ? 76.066 7.093 11.768 0.50 19.42 140 GLN A CA 1
ATOM 973 C CA B GLN A 1 123 ? 76.067 7.147 11.697 0.50 20.67 140 GLN A CA 1
ATOM 974 C C A GLN A 1 123 ? 75.023 6.240 11.088 0.50 16.28 140 GLN A C 1
ATOM 975 C C B GLN A 1 123 ? 75.079 6.162 11.087 0.50 16.83 140 GLN A C 1
ATOM 976 O O A GLN A 1 123 ? 74.989 6.132 9.861 0.50 17.14 140 GLN A O 1
ATOM 977 O O B GLN A 1 123 ? 75.137 5.887 9.885 0.50 19.15 140 GLN A O 1
ATOM 988 N N . ASP A 1 124 ? 74.164 5.633 11.893 1.00 21.50 141 ASP A N 1
ATOM 989 C CA . ASP A 1 124 ? 73.136 4.757 11.358 1.00 19.92 141 ASP A CA 1
ATOM 990 C C . ASP A 1 124 ? 72.130 5.540 10.485 1.00 19.51 141 ASP A C 1
ATOM 991 O O . ASP A 1 124 ? 71.779 5.088 9.395 1.00 19.77 141 ASP A O 1
ATOM 996 N N . ALA A 1 125 ? 71.714 6.733 10.932 1.00 19.10 142 ALA A N 1
ATOM 997 C CA . ALA A 1 125 ? 70.849 7.569 10.107 1.00 17.76 142 ALA A CA 1
ATOM 998 C C . ALA A 1 125 ? 71.542 7.859 8.767 1.00 15.21 142 ALA A C 1
ATOM 999 O O . ALA A 1 125 ? 70.909 7.800 7.710 1.00 17.46 142 ALA A O 1
ATOM 1001 N N . GLN A 1 126 ? 72.829 8.185 8.805 1.00 19.64 143 GLN A N 1
ATOM 1002 C CA . GLN A 1 126 ? 73.554 8.540 7.590 1.00 20.83 143 GLN A CA 1
ATOM 1003 C C . GLN A 1 126 ? 73.665 7.340 6.647 1.00 16.78 143 GLN A C 1
ATOM 1004 O O . GLN A 1 126 ? 73.510 7.471 5.437 1.00 19.27 143 GLN A O 1
ATOM 1010 N N . THR A 1 127 ? 73.895 6.170 7.209 1.00 18.98 144 THR A N 1
ATOM 1011 C CA . THR A 1 127 ? 73.958 4.932 6.455 1.00 18.92 144 THR A CA 1
ATOM 1012 C C . THR A 1 127 ? 72.616 4.660 5.787 1.00 16.02 144 THR A C 1
ATOM 1013 O O . THR A 1 127 ? 72.549 4.376 4.590 1.00 17.06 144 THR A O 1
ATOM 1017 N N . PHE A 1 128 ? 71.527 4.758 6.539 1.00 18.17 145 PHE A N 1
ATOM 1018 C CA . PHE A 1 128 ? 70.213 4.511 5.959 1.00 18.18 145 PHE A CA 1
ATOM 1019 C C . PHE A 1 128 ? 69.906 5.485 4.820 1.00 16.70 145 PHE A C 1
ATOM 1020 O O . PHE A 1 128 ? 69.351 5.099 3.785 1.00 18.36 145 PHE A O 1
ATOM 1028 N N . ALA A 1 129 ? 70.256 6.756 4.998 1.00 19.21 146 ALA A N 1
ATOM 1029 C CA . ALA A 1 129 ? 70.038 7.733 3.948 1.00 18.68 146 ALA A CA 1
ATOM 1030 C C . ALA A 1 129 ? 70.900 7.430 2.701 1.00 17.32 146 ALA A C 1
ATOM 1031 O O . ALA A 1 129 ? 70.418 7.532 1.572 1.00 18.59 146 ALA A O 1
ATOM 1033 N N . GLU A 1 130 ? 72.156 7.045 2.921 1.00 20.57 147 GLU A N 1
ATOM 1034 C CA . GLU A 1 130 ? 73.072 6.684 1.845 1.00 20.59 147 GLU A CA 1
ATOM 1035 C C . GLU A 1 130 ? 72.530 5.495 1.036 1.00 18.55 147 GLU A C 1
ATOM 1036 O O . GLU A 1 130 ? 72.669 5.443 -0.186 1.00 21.48 147 GLU A O 1
ATOM 1042 N N . TRP A 1 131 ? 71.902 4.555 1.741 1.00 18.75 148 TRP A N 1
ATOM 1043 C CA . TRP A 1 131 ? 71.312 3.376 1.133 1.00 18.40 148 TRP A CA 1
ATOM 1044 C C . TRP A 1 131 ? 70.012 3.689 0.386 1.00 19.13 148 TRP A C 1
ATOM 1045 O O . TRP A 1 131 ? 69.515 2.847 -0.355 1.00 19.73 148 TRP A O 1
ATOM 1056 N N . LYS A 1 132 ? 69.471 4.893 0.601 1.00 16.71 149 LYS A N 1
ATOM 1057 C CA . LYS A 1 132 ? 68.227 5.374 -0.009 1.00 17.96 149 LYS A CA 1
ATOM 1058 C C . LYS A 1 132 ? 66.982 4.669 0.552 1.00 15.98 149 LYS A C 1
ATOM 1059 O O . LYS A 1 132 ? 65.995 4.477 -0.154 1.00 17.97 149 LYS A O 1
ATOM 1065 N N . VAL A 1 133 ? 67.015 4.361 1.849 1.00 18.35 150 VAL A N 1
ATOM 1066 C CA . VAL A 1 133 ? 65.829 3.936 2.589 1.00 18.77 150 VAL A CA 1
ATOM 1067 C C . VAL A 1 133 ? 64.788 5.072 2.604 1.00 18.23 150 VAL A C 1
ATOM 1068 O O . VAL A 1 133 ? 65.145 6.261 2.524 1.00 19.49 150 VAL A O 1
ATOM 1072 N N . ASP A 1 134 ? 63.506 4.696 2.708 1.00 15.32 151 ASP A N 1
ATOM 1073 C CA . ASP A 1 134 ? 62.413 5.654 2.742 1.00 16.57 151 ASP A CA 1
ATOM 1074 C C . ASP A 1 134 ? 61.654 5.737 4.061 1.00 16.21 151 ASP A C 1
ATOM 1075 O O . ASP A 1 134 ? 60.870 6.663 4.267 1.00 18.83 151 ASP A O 1
ATOM 1080 N N . MET A 1 135 ? 61.876 4.763 4.937 1.00 16.37 152 MET A N 1
ATOM 1081 C CA . MET A 1 135 ? 61.198 4.718 6.217 1.00 16.54 152 MET A CA 1
ATOM 1082 C C . MET A 1 135 ? 62.083 3.969 7.228 1.00 16.03 152 MET A C 1
ATOM 1083 O O . MET A 1 135 ? 62.829 3.056 6.851 1.00 16.65 152 MET A O 1
ATOM 1088 N N . LEU A 1 136 ? 62.017 4.383 8.490 1.00 16.12 153 LEU A N 1
ATOM 1089 C CA . LEU A 1 136 ? 62.708 3.718 9.576 1.00 17.40 153 LEU A CA 1
ATOM 1090 C C . LEU A 1 136 ? 61.763 3.498 10.733 1.00 16.39 153 LEU A C 1
ATOM 1091 O O . LEU A 1 136 ? 61.114 4.437 11.183 1.00 17.13 153 LEU A O 1
ATOM 1096 N N . LYS A 1 137 ? 61.701 2.251 11.196 1.00 13.73 154 LYS A N 1
ATOM 1097 C CA . LYS A 1 137 ? 61.030 1.853 12.412 1.00 16.61 154 LYS A CA 1
ATOM 1098 C C . LYS A 1 137 ? 62.141 1.685 13.452 1.00 16.42 154 LYS A C 1
ATOM 1099 O O . LYS A 1 137 ? 63.045 0.865 13.266 1.00 16.90 154 LYS A O 1
ATOM 1105 N N . LEU A 1 138 ? 62.081 2.467 14.535 1.00 13.68 155 LEU A N 1
ATOM 1106 C CA . LEU A 1 138 ? 63.014 2.430 15.609 1.00 13.82 155 LEU A CA 1
ATOM 1107 C C . LEU A 1 138 ? 62.375 1.801 16.854 1.00 15.55 155 LEU A C 1
ATOM 1108 O O . LEU A 1 138 ? 61.595 2.429 17.563 1.00 17.58 155 LEU A O 1
ATOM 1113 N N . ASP A 1 139 ? 62.727 0.533 17.063 1.00 14.46 156 ASP A N 1
ATOM 1114 C CA . ASP A 1 139 ? 62.306 -0.264 18.202 1.00 16.70 156 ASP A CA 1
ATOM 1115 C C . ASP A 1 139 ? 63.052 0.208 19.465 1.00 18.56 156 ASP A C 1
ATOM 1116 O O . ASP A 1 139 ? 64.009 0.986 19.388 1.00 18.94 156 ASP A O 1
ATOM 1121 N N . GLY A 1 140 ? 62.597 -0.229 20.633 1.00 15.40 157 GLY A N 1
ATOM 1122 C CA . GLY A 1 140 ? 63.138 0.231 21.891 1.00 14.68 157 GLY A CA 1
ATOM 1123 C C . GLY A 1 140 ? 63.547 -0.764 22.948 1.00 18.25 157 GLY A C 1
ATOM 1124 O O . GLY A 1 140 ? 63.582 -0.405 24.127 1.00 20.63 157 GLY A O 1
ATOM 1125 N N . CYS A 1 141 ? 63.891 -1.986 22.550 1.00 16.56 158 CYS A N 1
ATOM 1126 C CA . CYS A 1 141 ? 64.413 -2.952 23.489 1.00 17.57 158 CYS A CA 1
ATOM 1127 C C . CYS A 1 141 ? 65.816 -2.555 23.903 1.00 20.78 158 CYS A C 1
ATOM 1128 O O . CYS A 1 141 ? 66.550 -1.880 23.183 1.00 18.24 158 CYS A O 1
ATOM 1131 N N . PHE A 1 142 ? 66.165 -3.023 25.086 1.00 18.97 159 PHE A N 1
ATOM 1132 C CA . PHE A 1 142 ? 67.523 -2.972 25.593 1.00 19.70 159 PHE A CA 1
ATOM 1133 C C . PHE A 1 142 ? 68.028 -1.540 25.752 1.00 19.76 159 PHE A C 1
ATOM 1134 O O . PHE A 1 142 ? 69.196 -1.237 25.500 1.00 20.11 159 PHE A O 1
ATOM 1142 N N . SER A 1 143 ? 67.130 -0.683 26.231 1.00 23.18 160 SER A N 1
ATOM 1143 C CA . SER A 1 143 ? 67.462 0.694 26.574 1.00 19.69 160 SER A CA 1
ATOM 1144 C C . SER A 1 143 ? 66.773 1.085 27.872 1.00 22.12 160 SER A C 1
ATOM 1145 O O . SER A 1 143 ? 65.845 0.418 28.335 1.00 27.05 160 SER A O 1
ATOM 1148 N N . THR A 1 144 ? 67.238 2.180 28.453 1.00 25.46 161 THR A N 1
ATOM 1149 C CA . THR A 1 144 ? 66.614 2.785 29.620 1.00 25.83 161 THR A CA 1
ATOM 1150 C C . THR A 1 144 ? 65.639 3.873 29.144 1.00 25.06 161 THR A C 1
ATOM 1151 O O . THR A 1 144 ? 65.734 4.354 28.009 1.00 22.53 161 THR A O 1
ATOM 1155 N N . PRO A 1 145 ? 64.689 4.268 30.004 1.00 24.00 162 PRO A N 1
ATOM 1156 C CA . PRO A 1 145 ? 63.827 5.398 29.647 1.00 24.45 162 PRO A CA 1
ATOM 1157 C C . PRO A 1 145 ? 64.599 6.681 29.299 1.00 24.17 162 PRO A C 1
ATOM 1158 O O . PRO A 1 145 ? 64.214 7.375 28.362 1.00 26.41 162 PRO A O 1
ATOM 1162 N N . GLU A 1 146 ? 65.673 6.971 30.033 1.00 24.80 163 GLU A N 1
ATOM 1163 C CA . GLU A 1 146 ? 66.474 8.182 29.751 1.00 28.55 163 GLU A CA 1
ATOM 1164 C C . GLU A 1 146 ? 67.151 8.074 28.381 1.00 23.84 163 GLU A C 1
ATOM 1165 O O . GLU A 1 146 ? 67.218 9.056 27.628 1.00 25.31 163 GLU A O 1
ATOM 1171 N N . GLU A 1 147 ? 67.620 6.875 28.036 1.00 24.77 164 GLU A N 1
ATOM 1172 C CA . GLU A 1 147 ? 68.218 6.653 26.714 1.00 23.97 164 GLU A CA 1
ATOM 1173 C C . GLU A 1 147 ? 67.204 6.857 25.582 1.00 21.93 164 GLU A C 1
ATOM 1174 O O . GLU A 1 147 ? 67.524 7.463 24.563 1.00 24.55 164 GLU A O 1
ATOM 1180 N N . ARG A 1 148 ? 65.982 6.356 25.757 1.00 19.87 165 ARG A N 1
ATOM 1181 C CA . ARG A 1 148 ? 64.935 6.549 24.761 1.00 19.68 165 ARG A CA 1
ATOM 1182 C C . ARG A 1 148 ? 64.564 8.040 24.670 1.00 19.62 165 ARG A C 1
ATOM 1183 O O . ARG A 1 148 ? 64.375 8.564 23.586 1.00 21.20 165 ARG A O 1
ATOM 1191 N N . ALA A 1 149 ? 64.506 8.722 25.809 1.00 20.13 166 ALA A N 1
ATOM 1192 C CA . ALA A 1 149 ? 64.166 10.146 25.813 1.00 20.05 166 ALA A CA 1
ATOM 1193 C C . ALA A 1 149 ? 65.196 10.989 25.055 1.00 20.73 166 ALA A C 1
ATOM 1194 O O . ALA A 1 149 ? 64.849 11.995 24.440 1.00 23.75 166 ALA A O 1
ATOM 1196 N N . GLN A 1 150 ? 66.463 10.589 25.104 1.00 22.55 167 GLN A N 1
ATOM 1197 C CA . GLN A 1 150 ? 67.505 11.266 24.313 1.00 20.88 167 GLN A CA 1
ATOM 1198 C C . GLN A 1 150 ? 67.498 10.774 22.873 1.00 20.84 167 GLN A C 1
ATOM 1199 O O . GLN A 1 150 ? 67.608 11.558 21.922 1.00 20.67 167 GLN A O 1
ATOM 1205 N N . GLY A 1 151 ? 67.388 9.460 22.720 1.00 20.17 168 GLY A N 1
ATOM 1206 C CA . GLY A 1 151 ? 67.537 8.797 21.407 1.00 19.59 168 GLY A CA 1
ATOM 1207 C C . GLY A 1 151 ? 66.528 9.022 20.316 1.00 17.67 168 GLY A C 1
ATOM 1208 O O . GLY A 1 151 ? 66.889 9.142 19.143 1.00 20.67 168 GLY A O 1
ATOM 1209 N N . TYR A 1 152 ? 65.248 9.052 20.687 1.00 18.23 169 TYR A N 1
ATOM 1210 C CA . TYR A 1 152 ? 64.238 9.218 19.684 1.00 17.84 169 TYR A CA 1
ATOM 1211 C C . TYR A 1 152 ? 64.308 10.625 19.051 1.00 18.82 169 TYR A C 1
ATOM 1212 O O . TYR A 1 152 ? 64.301 10.745 17.824 1.00 21.08 169 TYR A O 1
ATOM 1221 N N . PRO A 1 153 ? 64.429 11.686 19.881 1.00 21.03 170 PRO A N 1
ATOM 1222 C CA . PRO A 1 153 ? 64.639 13.006 19.274 1.00 21.74 170 PRO A CA 1
ATOM 1223 C C . PRO A 1 153 ? 65.944 13.110 18.494 1.00 22.23 170 PRO A C 1
ATOM 1224 O O . PRO A 1 153 ? 65.997 13.760 17.436 1.00 23.31 170 PRO A O 1
ATOM 1228 N N . LYS A 1 154 ? 66.983 12.459 18.996 1.00 22.83 171 LYS A N 1
ATOM 1229 C CA . LYS A 1 154 ? 68.281 12.473 18.335 1.00 20.84 171 LYS A CA 1
ATOM 1230 C C . LYS A 1 154 ? 68.180 11.852 16.946 1.00 19.89 171 LYS A C 1
ATOM 1231 O O . LYS A 1 154 ? 68.742 12.392 15.988 1.00 22.00 171 LYS A O 1
ATOM 1237 N N . MET A 1 155 ? 67.457 10.735 16.831 1.00 21.22 172 MET A N 1
ATOM 1238 C CA . MET A 1 155 ? 67.284 10.085 15.534 1.00 20.30 172 MET A CA 1
ATOM 1239 C C . MET A 1 155 ? 66.458 10.948 14.568 1.00 19.43 172 MET A C 1
ATOM 1240 O O . MET A 1 155 ? 66.812 11.062 13.402 1.00 20.16 172 MET A O 1
ATOM 1245 N N . ALA A 1 156 ? 65.381 11.575 15.046 1.00 19.10 173 ALA A N 1
ATOM 1246 C CA . ALA A 1 156 ? 64.590 12.441 14.177 1.00 20.43 173 ALA A CA 1
ATOM 1247 C C . ALA A 1 156 ? 65.496 13.538 13.600 1.00 19.50 173 ALA A C 1
ATOM 1248 O O . ALA A 1 156 ? 65.470 13.799 12.394 1.00 22.87 173 ALA A O 1
ATOM 1250 N N . ALA A 1 157 ? 66.306 14.151 14.468 1.00 21.26 174 ALA A N 1
ATOM 1251 C CA . ALA A 1 157 ? 67.226 15.215 14.051 1.00 19.42 174 ALA A CA 1
ATOM 1252 C C . ALA A 1 157 ? 68.278 14.707 13.055 1.00 20.26 174 ALA A C 1
ATOM 1253 O O . ALA A 1 157 ? 68.585 15.382 12.047 1.00 23.18 174 ALA A O 1
ATOM 1255 N N . ALA A 1 158 ? 68.804 13.512 13.326 1.00 22.36 175 ALA A N 1
ATOM 1256 C CA . ALA A 1 158 ? 69.830 12.906 12.469 1.00 21.49 175 ALA A CA 1
ATOM 1257 C C . ALA A 1 158 ? 69.264 12.551 11.090 1.00 20.93 175 ALA A C 1
ATOM 1258 O O . ALA A 1 158 ? 69.921 12.800 10.075 1.00 21.89 175 ALA A O 1
ATOM 1260 N N . LEU A 1 159 ? 68.041 12.013 11.035 1.00 19.44 176 LEU A N 1
ATOM 1261 C CA . LEU A 1 159 ? 67.431 11.706 9.756 1.00 18.59 176 LEU A CA 1
ATOM 1262 C C . LEU A 1 159 ? 67.235 12.996 8.977 1.00 21.67 176 LEU A C 1
ATOM 1263 O O . LEU A 1 159 ? 67.526 13.074 7.782 1.00 20.66 176 LEU A O 1
ATOM 1268 N N . ASN A 1 160 ? 66.749 14.025 9.659 1.00 20.50 177 ASN A N 1
ATOM 1269 C CA . ASN A 1 160 ? 66.527 15.294 8.989 1.00 22.97 177 ASN A CA 1
ATOM 1270 C C . ASN A 1 160 ? 67.813 15.844 8.375 1.00 21.45 177 ASN A C 1
ATOM 1271 O O . ASN A 1 160 ? 67.813 16.321 7.222 1.00 24.13 177 ASN A O 1
ATOM 1276 N N . ALA A 1 161 ? 68.898 15.760 9.149 1.00 23.26 178 ALA A N 1
ATOM 1277 C CA . ALA A 1 161 ? 70.202 16.305 8.751 1.00 20.04 178 ALA A CA 1
ATOM 1278 C C . ALA A 1 161 ? 70.795 15.627 7.510 1.00 23.92 178 ALA A C 1
ATOM 1279 O O . ALA A 1 161 ? 71.621 16.232 6.814 1.00 25.30 178 ALA A O 1
ATOM 1281 N N . THR A 1 162 ? 70.363 14.400 7.211 1.00 23.79 179 THR A N 1
ATOM 1282 C CA . THR A 1 162 ? 70.828 13.716 5.995 1.00 22.31 179 THR A CA 1
ATOM 1283 C C . THR A 1 162 ? 70.305 14.352 4.717 1.00 22.26 179 THR A C 1
ATOM 1284 O O . THR A 1 162 ? 70.859 14.119 3.620 1.00 26.17 179 THR A O 1
ATOM 1288 N N . GLY A 1 163 ? 69.215 15.108 4.840 1.00 22.01 180 GLY A N 1
ATOM 1289 C CA . GLY A 1 163 ? 68.546 15.677 3.687 1.00 22.59 180 GLY A CA 1
ATOM 1290 C C . GLY A 1 163 ? 67.616 14.758 2.891 1.00 23.71 180 GLY A C 1
ATOM 1291 O O . GLY A 1 163 ? 66.904 15.220 2.004 1.00 26.11 180 GLY A O 1
ATOM 1292 N N . ARG A 1 164 ? 67.599 13.463 3.203 1.00 24.22 181 ARG A N 1
ATOM 1293 C CA . ARG A 1 164 ? 66.658 12.544 2.570 1.00 23.04 181 ARG A CA 1
ATOM 1294 C C . ARG A 1 164 ? 65.393 12.461 3.414 1.00 21.72 181 ARG A C 1
ATOM 1295 O O . ARG A 1 164 ? 65.496 12.220 4.613 1.00 21.70 181 ARG A O 1
ATOM 1303 N N . PRO A 1 165 ? 64.209 12.636 2.796 1.00 23.32 182 PRO A N 1
ATOM 1304 C CA . PRO A 1 165 ? 62.961 12.390 3.528 1.00 24.30 182 PRO A CA 1
ATOM 1305 C C . PRO A 1 165 ? 62.854 10.919 3.889 1.00 22.29 182 PRO A C 1
ATOM 1306 O O . PRO A 1 165 ? 62.879 10.056 3.003 1.00 22.57 182 PRO A O 1
ATOM 1310 N N . ILE A 1 166 ? 62.792 10.644 5.183 1.00 21.20 183 ILE A N 1
ATOM 1311 C CA . ILE A 1 166 ? 62.662 9.283 5.692 1.00 16.91 183 ILE A CA 1
ATOM 1312 C C . ILE A 1 166 ? 61.533 9.283 6.729 1.00 16.35 183 ILE A C 1
ATOM 1313 O O . ILE A 1 166 ? 61.652 9.926 7.792 1.00 20.99 183 ILE A O 1
ATOM 1318 N N . ALA A 1 167 ? 60.454 8.562 6.422 1.00 19.33 184 ALA A N 1
ATOM 1319 C CA . ALA A 1 167 ? 59.322 8.462 7.334 1.00 18.20 184 ALA A CA 1
ATOM 1320 C C . ALA A 1 167 ? 59.811 7.797 8.616 1.00 16.11 184 ALA A C 1
ATOM 1321 O O . ALA A 1 167 ? 60.578 6.834 8.569 1.00 18.73 184 ALA A O 1
ATOM 1323 N N . PHE A 1 168 ? 59.353 8.297 9.757 1.00 16.47 185 PHE A N 1
ATOM 1324 C CA . PHE A 1 168 ? 59.902 7.858 11.033 1.00 16.36 185 PHE A CA 1
ATOM 1325 C C . PHE A 1 168 ? 58.807 7.266 11.924 1.00 19.33 185 PHE A C 1
ATOM 1326 O O . PHE A 1 168 ? 57.869 7.971 12.331 1.00 18.09 185 PHE A O 1
ATOM 1334 N N . SER A 1 169 ? 58.912 5.950 12.148 1.00 18.03 186 SER A N 1
ATOM 1335 C CA . SER A 1 169 ? 57.988 5.159 12.980 1.00 16.93 186 SER A CA 1
ATOM 1336 C C . SER A 1 169 ? 58.673 4.874 14.329 1.00 16.09 186 SER A C 1
ATOM 1337 O O . SER A 1 169 ? 59.721 4.206 14.366 1.00 17.80 186 SER A O 1
ATOM 1340 N N . CYS A 1 170 ? 58.084 5.364 15.422 1.00 19.14 187 CYS A N 1
ATOM 1341 C CA . CYS A 1 170 ? 58.691 5.332 16.758 1.00 18.69 187 CYS A CA 1
ATOM 1342 C C . CYS A 1 170 ? 57.979 4.393 17.721 1.00 18.70 187 CYS A C 1
ATOM 1343 O O . CYS A 1 170 ? 56.815 4.594 18.027 1.00 22.05 187 CYS A O 1
ATOM 1346 N N . SER A 1 171 ? 58.695 3.415 18.252 1.00 18.43 188 SER A N 1
ATOM 1347 C CA . SER A 1 171 ? 58.114 2.445 19.190 1.00 16.63 188 SER A CA 1
ATOM 1348 C C . SER A 1 171 ? 58.160 2.915 20.636 1.00 16.61 188 SER A C 1
ATOM 1349 O O . SER A 1 171 ? 57.644 2.255 21.528 1.00 18.87 188 SER A O 1
ATOM 1352 N N . TRP A 1 172 ? 58.752 4.089 20.845 1.00 19.89 189 TRP A N 1
ATOM 1353 C CA . TRP A 1 172 ? 58.948 4.672 22.157 1.00 18.41 189 TRP A CA 1
ATOM 1354 C C . TRP A 1 172 ? 57.777 4.502 23.132 1.00 19.67 189 TRP A C 1
ATOM 1355 O O . TRP A 1 172 ? 57.980 3.904 24.192 1.00 20.42 189 TRP A O 1
ATOM 1366 N N . PRO A 1 173 ? 56.566 5.005 22.801 1.00 20.00 190 PRO A N 1
ATOM 1367 C CA . PRO A 1 173 ? 55.490 4.939 23.818 1.00 20.26 190 PRO A CA 1
ATOM 1368 C C . PRO A 1 173 ? 55.129 3.524 24.272 1.00 19.68 190 PRO A C 1
ATOM 1369 O O . PRO A 1 173 ? 54.745 3.328 25.432 1.00 18.82 190 PRO A O 1
ATOM 1373 N N . ALA A 1 174 ? 55.277 2.544 23.376 1.00 18.32 191 ALA A N 1
ATOM 1374 C CA . ALA A 1 174 ? 54.939 1.143 23.722 1.00 18.09 191 ALA A CA 1
ATOM 1375 C C . ALA A 1 174 ? 55.792 0.581 24.849 1.00 19.90 191 ALA A C 1
ATOM 1376 O O . ALA A 1 174 ? 55.348 -0.329 25.549 1.00 26.27 191 ALA A O 1
ATOM 1378 N N . TYR A 1 175 ? 57.013 1.107 25.006 1.00 17.72 192 TYR A N 1
ATOM 1379 C CA . TYR A 1 175 ? 57.945 0.704 26.050 1.00 19.53 192 TYR A CA 1
ATOM 1380 C C . TYR A 1 175 ? 57.758 1.469 27.342 1.00 23.96 192 TYR A C 1
ATOM 1381 O O . TYR A 1 175 ? 58.378 1.148 28.336 1.00 28.17 192 TYR A O 1
ATOM 1390 N N . GLU A 1 176 ? 56.891 2.475 27.317 1.00 23.47 193 GLU A N 1
ATOM 1391 C CA . GLU A 1 176 ? 56.670 3.342 28.471 1.00 26.29 193 GLU A CA 1
ATOM 1392 C C . GLU A 1 176 ? 55.212 3.333 28.929 1.00 23.60 193 GLU A C 1
ATOM 1393 O O . GLU A 1 176 ? 54.808 4.225 29.682 1.00 27.11 193 GLU A O 1
ATOM 1399 N N . GLY A 1 177 ? 54.428 2.353 28.471 1.00 23.36 194 GLY A N 1
ATOM 1400 C CA . GLY A 1 177 ? 53.027 2.210 28.903 1.00 21.88 194 GLY A CA 1
ATOM 1401 C C . GLY A 1 177 ? 51.959 2.911 28.069 1.00 20.78 194 GLY A C 1
ATOM 1402 O O . GLY A 1 177 ? 50.757 2.779 28.352 1.00 22.98 194 GLY A O 1
ATOM 1403 N N . GLY A 1 178 ? 52.376 3.686 27.072 1.00 21.39 195 GLY A N 1
ATOM 1404 C CA . GLY A 1 178 ? 51.455 4.277 26.110 1.00 21.88 195 GLY A CA 1
ATOM 1405 C C . GLY A 1 178 ? 50.644 5.488 26.542 1.00 19.99 195 GLY A C 1
ATOM 1406 O O . GLY A 1 178 ? 49.911 6.059 25.724 1.00 21.97 195 GLY A O 1
ATOM 1407 N N . LEU A 1 179 ? 50.773 5.888 27.808 1.00 21.99 196 LEU A N 1
ATOM 1408 C CA . LEU A 1 179 ? 49.894 6.908 28.402 1.00 18.11 196 LEU A CA 1
ATOM 1409 C C . LEU A 1 179 ? 50.602 8.025 29.174 1.00 20.24 196 LEU A C 1
ATOM 1410 O O . LEU A 1 179 ? 51.708 7.848 29.680 1.00 23.72 196 LEU A O 1
ATOM 1415 N N . PRO A 1 180 ? 49.955 9.192 29.256 1.00 22.15 197 PRO A N 1
ATOM 1416 C CA . PRO A 1 180 ? 50.419 10.190 30.200 1.00 24.60 197 PRO A CA 1
ATOM 1417 C C . PRO A 1 180 ? 50.368 9.608 31.628 1.00 23.94 197 PRO A C 1
ATOM 1418 O O . PRO A 1 180 ? 49.542 8.733 31.902 1.00 26.53 197 PRO A O 1
ATOM 1422 N N . PRO A 1 181 ? 51.241 10.076 32.531 1.00 22.20 198 PRO A N 1
ATOM 1423 C CA . PRO A 1 181 ? 52.189 11.167 32.308 1.00 22.39 198 PRO A CA 1
ATOM 1424 C C . PRO A 1 181 ? 53.521 10.775 31.658 1.00 25.03 198 PRO A C 1
ATOM 1425 O O . PRO A 1 181 ? 54.285 11.647 31.281 1.00 25.46 198 PRO A O 1
ATOM 1429 N N A ARG A 1 182 ? 53.804 9.480 31.544 0.50 24.25 199 ARG A N 1
ATOM 1430 N N B ARG A 1 182 ? 53.786 9.479 31.527 0.50 22.29 199 ARG A N 1
ATOM 1431 C CA A ARG A 1 182 ? 55.121 9.049 31.062 0.50 24.17 199 ARG A CA 1
ATOM 1432 C CA B ARG A 1 182 ? 55.093 9.029 31.050 0.50 22.36 199 ARG A CA 1
ATOM 1433 C C A ARG A 1 182 ? 55.294 9.290 29.557 0.50 22.77 199 ARG A C 1
ATOM 1434 C C B ARG A 1 182 ? 55.289 9.285 29.560 0.50 21.85 199 ARG A C 1
ATOM 1435 O O A ARG A 1 182 ? 56.412 9.568 29.102 0.50 27.03 199 ARG A O 1
ATOM 1436 O O B ARG A 1 182 ? 56.414 9.542 29.116 0.50 24.72 199 ARG A O 1
ATOM 1451 N N . VAL A 1 183 ? 54.193 9.216 28.805 1.00 21.05 200 VAL A N 1
ATOM 1452 C CA . VAL A 1 183 ? 54.196 9.500 27.362 1.00 20.29 200 VAL A CA 1
ATOM 1453 C C . VAL A 1 183 ? 53.606 10.895 27.114 1.00 23.59 200 VAL A C 1
ATOM 1454 O O . VAL A 1 183 ? 52.546 11.229 27.644 1.00 23.25 200 VAL A O 1
ATOM 1458 N N . GLN A 1 184 ? 54.331 11.683 26.309 1.00 22.74 201 GLN A N 1
ATOM 1459 C CA . GLN A 1 184 ? 53.972 13.031 25.940 1.00 25.38 201 GLN A CA 1
ATOM 1460 C C . GLN A 1 184 ? 53.651 13.028 24.461 1.00 23.34 201 GLN A C 1
ATOM 1461 O O . GLN A 1 184 ? 54.554 12.999 23.626 1.00 23.57 201 GLN A O 1
ATOM 1467 N N . TYR A 1 185 ? 52.364 13.019 24.135 1.00 24.73 202 TYR A N 1
ATOM 1468 C CA . TYR A 1 185 ? 51.943 12.872 22.749 1.00 22.43 202 TYR A CA 1
ATOM 1469 C C . TYR A 1 185 ? 52.226 14.110 21.901 1.00 25.06 202 TYR A C 1
ATOM 1470 O O . TYR A 1 185 ? 52.458 13.975 20.705 1.00 25.74 202 TYR A O 1
ATOM 1479 N N . SER A 1 186 ? 52.247 15.307 22.495 1.00 25.62 203 SER A N 1
ATOM 1480 C CA . SER A 1 186 ? 52.601 16.499 21.702 1.00 29.43 203 SER A CA 1
ATOM 1481 C C . SER A 1 186 ? 54.080 16.407 21.262 1.00 27.57 203 SER A C 1
ATOM 1482 O O . SER A 1 186 ? 54.425 16.768 20.127 1.00 27.78 203 SER A O 1
ATOM 1485 N N . LEU A 1 187 ? 54.932 15.894 22.149 1.00 25.54 204 LEU A N 1
ATOM 1486 C CA . LEU A 1 187 ? 56.335 15.619 21.821 1.00 22.14 204 LEU A CA 1
ATOM 1487 C C . LEU A 1 187 ? 56.456 14.581 20.708 1.00 22.69 204 LEU A C 1
ATOM 1488 O O . LEU A 1 187 ? 57.160 14.801 19.726 1.00 23.78 204 LEU A O 1
ATOM 1493 N N . LEU A 1 188 ? 55.764 13.451 20.861 1.00 23.88 205 LEU A N 1
ATOM 1494 C CA . LEU A 1 188 ? 55.774 12.428 19.818 1.00 21.80 205 LEU A CA 1
ATOM 1495 C C . LEU A 1 188 ? 55.356 12.951 18.460 1.00 22.74 205 LEU A C 1
ATOM 1496 O O . LEU A 1 188 ? 56.000 12.642 17.454 1.00 23.12 205 LEU A O 1
ATOM 1501 N N . ALA A 1 189 ? 54.287 13.745 18.419 1.00 20.74 206 ALA A N 1
ATOM 1502 C CA . ALA A 1 189 ? 53.820 14.290 17.154 1.00 20.70 206 ALA A CA 1
ATOM 1503 C C . ALA A 1 189 ? 54.887 15.176 16.485 1.00 21.78 206 ALA A C 1
ATOM 1504 O O . ALA A 1 189 ? 54.960 15.250 15.254 1.00 26.85 206 ALA A O 1
ATOM 1506 N N . ASP A 1 190 ? 55.703 15.848 17.293 1.00 22.60 207 ASP A N 1
ATOM 1507 C CA . ASP A 1 190 ? 56.733 16.740 16.762 1.00 24.00 207 ASP A CA 1
ATOM 1508 C C . ASP A 1 190 ? 57.944 15.980 16.224 1.00 25.86 207 ASP A C 1
ATOM 1509 O O . ASP A 1 190 ? 58.624 16.461 15.309 1.00 29.23 207 ASP A O 1
ATOM 1514 N N . ILE A 1 191 ? 58.217 14.797 16.773 1.00 22.10 208 ILE A N 1
ATOM 1515 C CA . ILE A 1 191 ? 59.415 14.053 16.352 1.00 19.55 208 ILE A CA 1
ATOM 1516 C C . ILE A 1 191 ? 59.194 12.797 15.507 1.00 21.98 208 ILE A C 1
ATOM 1517 O O . ILE A 1 191 ? 60.153 12.306 14.936 1.00 23.06 208 ILE A O 1
ATOM 1522 N N . CYS A 1 192 ? 57.951 12.305 15.429 1.00 20.15 209 CYS A N 1
ATOM 1523 C CA . CYS A 1 192 ? 57.639 11.036 14.756 1.00 20.48 209 CYS A CA 1
ATOM 1524 C C . CYS A 1 192 ? 56.490 11.193 13.760 1.00 19.84 209 CYS A C 1
ATOM 1525 O O . CYS A 1 192 ? 55.588 11.993 14.009 1.00 20.90 209 CYS A O 1
ATOM 1528 N N . ASN A 1 193 ? 56.511 10.446 12.646 1.00 15.04 210 ASN A N 1
ATOM 1529 C CA . ASN A 1 193 ? 55.372 10.397 11.731 1.00 16.34 210 ASN A CA 1
ATOM 1530 C C . ASN A 1 193 ? 54.290 9.397 12.176 1.00 17.39 210 ASN A C 1
ATOM 1531 O O . ASN A 1 193 ? 53.142 9.484 11.743 1.00 19.15 210 ASN A O 1
ATOM 1536 N N . LEU A 1 194 ? 54.688 8.419 12.978 1.00 15.95 211 LEU A N 1
ATOM 1537 C CA . LEU A 1 194 ? 53.749 7.441 13.564 1.00 15.87 211 LEU A CA 1
ATOM 1538 C C . LEU A 1 194 ? 54.434 6.798 14.740 1.00 15.38 211 LEU A C 1
ATOM 1539 O O . LEU A 1 194 ? 55.676 6.810 14.827 1.00 19.09 211 LEU A O 1
ATOM 1544 N N . TRP A 1 195 ? 53.640 6.256 15.666 1.00 16.36 212 TRP A N 1
ATOM 1545 C CA . TRP A 1 195 ? 54.190 5.628 16.842 1.00 15.28 212 TRP A CA 1
ATOM 1546 C C . TRP A 1 195 ? 53.361 4.413 17.235 1.00 16.80 212 TRP A C 1
ATOM 1547 O O . TRP A 1 195 ? 52.148 4.452 17.223 1.00 16.91 212 TRP A O 1
ATOM 1558 N N . ARG A 1 196 ? 54.044 3.359 17.652 1.00 15.68 213 ARG A N 1
ATOM 1559 C CA . ARG A 1 196 ? 53.386 2.191 18.214 1.00 18.07 213 ARG A CA 1
ATOM 1560 C C . ARG A 1 196 ? 53.076 2.470 19.680 1.00 16.44 213 ARG A C 1
ATOM 1561 O O . ARG A 1 196 ? 53.967 2.548 20.500 1.00 19.91 213 ARG A O 1
ATOM 1569 N N . ASN A 1 197 ? 51.787 2.643 19.979 1.00 19.13 214 ASN A N 1
ATOM 1570 C CA . ASN A 1 197 ? 51.297 3.011 21.315 1.00 20.24 214 ASN A CA 1
ATOM 1571 C C . ASN A 1 197 ? 51.296 1.844 22.312 1.00 17.19 214 ASN A C 1
ATOM 1572 O O . ASN A 1 197 ? 51.337 2.036 23.524 1.00 19.46 214 ASN A O 1
ATOM 1577 N N . TYR A 1 198 ? 51.142 0.637 21.781 1.00 17.78 215 TYR A N 1
ATOM 1578 C CA . TYR A 1 198 ? 50.657 -0.479 22.603 1.00 16.43 215 TYR A CA 1
ATOM 1579 C C . TYR A 1 198 ? 51.285 -1.822 22.166 1.00 16.87 215 TYR A C 1
ATOM 1580 O O . TYR A 1 198 ? 52.209 -1.854 21.349 1.00 16.54 215 TYR A O 1
ATOM 1589 N N . ASP A 1 199 ? 50.770 -2.916 22.718 1.00 17.54 216 ASP A N 1
ATOM 1590 C CA . ASP A 1 199 ? 51.354 -4.234 22.578 1.00 17.89 216 ASP A CA 1
ATOM 1591 C C . ASP A 1 199 ? 51.320 -4.755 21.140 1.00 15.21 216 ASP A C 1
ATOM 1592 O O . ASP A 1 199 ? 50.439 -4.447 20.350 1.00 15.71 216 ASP A O 1
ATOM 1597 N N . ASP A 1 200 ? 52.324 -5.558 20.830 1.00 16.38 217 ASP A N 1
ATOM 1598 C CA . ASP A 1 200 ? 52.465 -6.192 19.544 1.00 17.05 217 ASP A CA 1
ATOM 1599 C C . ASP A 1 200 ? 51.200 -6.992 19.228 1.00 11.17 217 ASP A C 1
ATOM 1600 O O . ASP A 1 200 ? 50.728 -7.773 20.109 1.00 17.17 217 ASP A O 1
ATOM 1605 N N . ILE A 1 201 ? 50.727 -6.925 17.986 1.00 12.33 218 ILE A N 1
ATOM 1606 C CA . ILE A 1 201 ? 49.596 -7.738 17.554 1.00 14.21 218 ILE A CA 1
ATOM 1607 C C . ILE A 1 201 ? 50.099 -9.169 17.346 1.00 14.00 218 ILE A C 1
ATOM 1608 O O . ILE A 1 201 ? 51.241 -9.395 16.937 1.00 17.26 218 ILE A O 1
ATOM 1613 N N . GLN A 1 202 ? 49.214 -10.123 17.628 1.00 14.19 219 GLN A N 1
ATOM 1614 C CA . GLN A 1 202 ? 49.463 -11.533 17.394 1.00 14.56 219 GLN A CA 1
ATOM 1615 C C . GLN A 1 202 ? 48.320 -12.046 16.522 1.00 16.04 219 GLN A C 1
ATOM 1616 O O . GLN A 1 202 ? 47.304 -11.389 16.383 1.00 14.65 219 GLN A O 1
ATOM 1622 N N . ASP A 1 203 ? 48.507 -13.232 15.942 1.00 14.73 220 ASP A N 1
ATOM 1623 C CA . ASP A 1 203 ? 47.558 -13.717 14.958 1.00 13.03 220 ASP A CA 1
ATOM 1624 C C . ASP A 1 203 ? 46.348 -14.399 15.648 1.00 14.72 220 ASP A C 1
ATOM 1625 O O . ASP A 1 203 ? 46.193 -15.639 15.639 1.00 16.80 220 ASP A O 1
ATOM 1630 N N . SER A 1 204 ? 45.547 -13.565 16.293 1.00 15.53 221 SER A N 1
ATOM 1631 C CA . SER A 1 204 ? 44.351 -14.001 17.002 1.00 14.14 221 SER A CA 1
ATOM 1632 C C . SER A 1 204 ? 43.339 -12.876 17.093 1.00 14.36 221 SER A C 1
ATOM 1633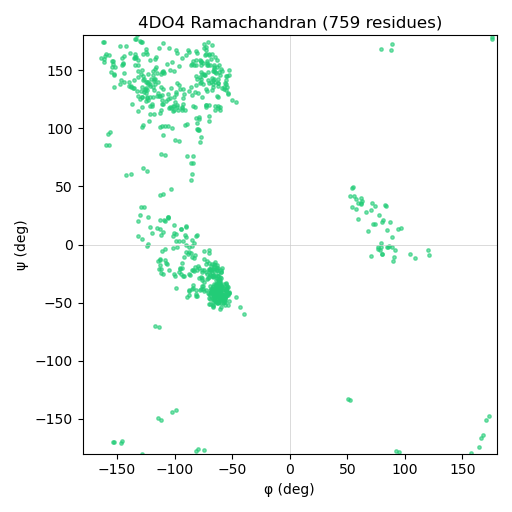 O O . SER A 1 204 ? 43.701 -11.685 17.134 1.00 15.01 221 SER A O 1
ATOM 1636 N N . TRP A 1 205 ? 42.079 -13.271 17.173 1.00 15.25 222 TRP A N 1
ATOM 1637 C CA . TRP A 1 205 ? 41.017 -12.307 17.417 1.00 13.79 222 TRP A CA 1
ATOM 1638 C C . TRP A 1 205 ? 41.126 -11.682 18.794 1.00 15.72 222 TRP A C 1
ATOM 1639 O O . TRP A 1 205 ? 40.855 -10.464 18.946 1.00 14.69 222 TRP A O 1
ATOM 1650 N N . TRP A 1 206 ? 41.490 -12.484 19.792 1.00 17.81 223 TRP A N 1
ATOM 1651 C CA . TRP A 1 206 ? 41.727 -11.953 21.150 1.00 15.48 223 TRP A CA 1
ATOM 1652 C C . TRP A 1 206 ? 42.722 -10.761 21.129 1.00 13.79 223 TRP A C 1
ATOM 1653 O O . TRP A 1 206 ? 42.482 -9.740 21.763 1.00 15.21 223 TRP A O 1
ATOM 1664 N N . SER A 1 207 ? 43.773 -10.884 20.323 1.00 14.93 224 SER A N 1
ATOM 1665 C CA . SER A 1 207 ? 44.761 -9.833 20.214 1.00 16.20 224 SER A CA 1
ATOM 1666 C C . SER A 1 207 ? 44.158 -8.568 19.602 1.00 17.71 224 SER A C 1
ATOM 1667 O O . SER A 1 207 ? 44.374 -7.459 20.135 1.00 16.26 224 SER A O 1
ATOM 1670 N N . VAL A 1 208 ? 43.407 -8.736 18.512 1.00 18.09 225 VAL A N 1
ATOM 1671 C CA . VAL A 1 208 ? 42.725 -7.597 17.879 1.00 14.46 225 VAL A CA 1
ATOM 1672 C C . VAL A 1 208 ? 41.830 -6.892 18.916 1.00 13.98 225 VAL A C 1
ATOM 1673 O O . VAL A 1 208 ? 41.857 -5.645 19.055 1.00 16.38 225 VAL A O 1
ATOM 1677 N N . LEU A 1 209 ? 41.021 -7.675 19.613 1.00 15.87 226 LEU A N 1
ATOM 1678 C CA . LEU A 1 209 ? 40.126 -7.099 20.625 1.00 18.32 226 LEU A CA 1
ATOM 1679 C C . LEU A 1 209 ? 40.873 -6.374 21.754 1.00 18.87 226 LEU A C 1
ATOM 1680 O O . LEU A 1 209 ? 40.409 -5.331 22.227 1.00 19.66 226 LEU A O 1
ATOM 1685 N N . SER A 1 210 ? 42.003 -6.930 22.193 1.00 15.25 227 SER A N 1
ATOM 1686 C CA . SER A 1 210 ? 42.796 -6.360 23.280 1.00 15.20 227 SER A CA 1
ATOM 1687 C C . SER A 1 210 ? 43.266 -4.959 22.856 1.00 17.57 227 SER A C 1
ATOM 1688 O O . SER A 1 210 ? 43.217 -4.002 23.612 1.00 17.60 227 SER A O 1
ATOM 1691 N N . ILE A 1 211 ? 43.745 -4.870 21.628 1.00 15.36 228 ILE A N 1
ATOM 1692 C CA . ILE A 1 211 ? 44.226 -3.597 21.074 1.00 14.86 228 ILE A CA 1
ATOM 1693 C C . ILE A 1 211 ? 43.073 -2.603 20.890 1.00 15.51 228 ILE A C 1
ATOM 1694 O O . ILE A 1 211 ? 43.175 -1.442 21.269 1.00 17.39 228 ILE A O 1
ATOM 1699 N N A LEU A 1 212 ? 41.983 -3.056 20.270 0.50 16.63 229 LEU A N 1
ATOM 1700 N N B LEU A 1 212 ? 41.990 -3.061 20.278 0.50 16.76 229 LEU A N 1
ATOM 1701 C CA A LEU A 1 212 ? 40.803 -2.201 20.098 0.50 15.85 229 LEU A CA 1
ATOM 1702 C CA B LEU A 1 212 ? 40.838 -2.199 20.076 0.50 16.31 229 LEU A CA 1
ATOM 1703 C C A LEU A 1 212 ? 40.343 -1.643 21.443 0.50 17.44 229 LEU A C 1
ATOM 1704 C C B LEU A 1 212 ? 40.310 -1.661 21.418 0.50 18.89 229 LEU A C 1
ATOM 1705 O O A LEU A 1 212 ? 40.051 -0.445 21.562 0.50 20.83 229 LEU A O 1
ATOM 1706 O O B LEU A 1 212 ? 39.959 -0.480 21.512 0.50 20.36 229 LEU A O 1
ATOM 1715 N N . ASN A 1 213 ? 40.267 -2.518 22.441 1.00 17.12 230 ASN A N 1
ATOM 1716 C CA . ASN A 1 213 ? 39.797 -2.114 23.780 1.00 19.71 230 ASN A CA 1
ATOM 1717 C C . ASN A 1 213 ? 40.674 -1.031 24.403 1.00 20.41 230 ASN A C 1
ATOM 1718 O O . ASN A 1 213 ? 40.170 -0.079 24.989 1.00 19.78 230 ASN A O 1
ATOM 1723 N N . TRP A 1 214 ? 41.990 -1.178 24.264 1.00 18.29 231 TRP A N 1
ATOM 1724 C CA . TRP A 1 214 ? 42.899 -0.217 24.869 1.00 17.03 231 TRP A CA 1
ATOM 1725 C C . TRP A 1 214 ? 42.749 1.111 24.114 1.00 19.14 231 TRP A C 1
ATOM 1726 O O . TRP A 1 214 ? 42.647 2.170 24.719 1.00 19.95 231 TRP A O 1
ATOM 1737 N N . PHE A 1 215 ? 42.678 1.055 22.790 1.00 17.82 232 PHE A N 1
ATOM 1738 C CA . PHE A 1 215 ? 42.478 2.272 22.008 1.00 18.30 232 PHE A CA 1
ATOM 1739 C C . PHE A 1 215 ? 41.166 2.973 22.370 1.00 21.47 232 PHE A C 1
ATOM 1740 O O . PHE A 1 215 ? 41.142 4.213 22.520 1.00 22.05 232 PHE A O 1
ATOM 1748 N N . VAL A 1 216 ? 40.080 2.218 22.542 1.00 19.61 233 VAL A N 1
ATOM 1749 C CA A VAL A 1 216 ? 38.794 2.859 22.801 0.50 21.86 233 VAL A CA 1
ATOM 1750 C CA B VAL A 1 216 ? 38.769 2.824 22.837 0.50 24.04 233 VAL A CA 1
ATOM 1751 C C . VAL A 1 216 ? 38.742 3.385 24.248 1.00 21.56 233 VAL A C 1
ATOM 1752 O O . VAL A 1 216 ? 38.197 4.465 24.473 1.00 22.63 233 VAL A O 1
ATOM 1759 N N . GLU A 1 217 ? 39.320 2.642 25.200 1.00 19.22 234 GLU A N 1
ATOM 1760 C CA . GLU A 1 217 ? 39.399 3.065 26.613 1.00 21.39 234 GLU A CA 1
ATOM 1761 C C . GLU A 1 217 ? 40.111 4.411 26.729 1.00 20.52 234 GLU A C 1
ATOM 1762 O O . GLU A 1 217 ? 39.766 5.216 27.583 1.00 25.64 234 GLU A O 1
ATOM 1768 N N . HIS A 1 218 ? 41.085 4.640 25.844 1.00 19.92 235 HIS A N 1
ATOM 1769 C CA . HIS A 1 218 ? 41.911 5.846 25.904 1.00 20.24 235 HIS A CA 1
ATOM 1770 C C . HIS A 1 218 ? 41.715 6.810 24.755 1.00 19.78 235 HIS A C 1
ATOM 1771 O O . HIS A 1 218 ? 42.549 7.688 24.554 1.00 20.14 235 HIS A O 1
ATOM 1778 N N . GLN A 1 219 ? 40.574 6.718 24.065 1.00 19.56 236 GLN A N 1
ATOM 1779 C CA . GLN A 1 219 ? 40.380 7.509 22.862 1.00 18.70 236 GLN A CA 1
ATOM 1780 C C . GLN A 1 219 ? 40.311 9.008 23.136 1.00 17.76 236 GLN A C 1
ATOM 1781 O O . GLN A 1 219 ? 40.659 9.790 22.258 1.00 20.49 236 GLN A O 1
ATOM 1787 N N . ASP A 1 220 ? 39.891 9.418 24.332 1.00 19.36 237 ASP A N 1
ATOM 1788 C CA . ASP A 1 220 ? 39.883 10.851 24.640 1.00 21.50 237 ASP A CA 1
ATOM 1789 C C . ASP A 1 220 ? 41.302 11.467 24.578 1.00 21.55 237 ASP A C 1
ATOM 1790 O O . ASP A 1 220 ? 41.456 12.649 24.266 1.00 23.94 237 ASP A O 1
ATOM 1795 N N . ILE A 1 221 ? 42.318 10.661 24.880 1.00 23.24 238 ILE A N 1
ATOM 1796 C CA . ILE A 1 221 ? 43.719 11.083 24.821 1.00 23.50 238 ILE A CA 1
ATOM 1797 C C . ILE A 1 221 ? 44.279 10.868 23.410 1.00 22.65 238 ILE A C 1
ATOM 1798 O O . ILE A 1 221 ? 44.990 11.732 22.878 1.00 23.28 238 ILE A O 1
ATOM 1803 N N . LEU A 1 222 ? 43.960 9.718 22.813 1.00 19.07 239 LEU A N 1
ATOM 1804 C CA . LEU A 1 222 ? 44.591 9.306 21.557 1.00 19.40 239 LEU A CA 1
ATOM 1805 C C . LEU A 1 222 ? 43.981 9.944 20.321 1.00 18.87 239 LEU A C 1
ATOM 1806 O O . LEU A 1 222 ? 44.706 10.276 19.382 1.00 20.65 239 LEU A O 1
ATOM 1811 N N . GLN A 1 223 ? 42.659 10.097 20.292 1.00 21.90 240 GLN A N 1
ATOM 1812 C CA . GLN A 1 223 ? 42.014 10.598 19.076 1.00 20.71 240 GLN A CA 1
ATOM 1813 C C . GLN A 1 223 ? 42.509 11.982 18.637 1.00 20.72 240 GLN A C 1
ATOM 1814 O O . GLN A 1 223 ? 42.787 12.172 17.449 1.00 22.44 240 GLN A O 1
ATOM 1820 N N . PRO A 1 224 ? 42.666 12.931 19.584 1.00 20.51 241 PRO A N 1
ATOM 1821 C CA . PRO A 1 224 ? 43.053 14.275 19.153 1.00 23.11 241 PRO A CA 1
ATOM 1822 C C . PRO A 1 224 ? 44.473 14.420 18.612 1.00 25.07 241 PRO A C 1
ATOM 1823 O O . PRO A 1 224 ? 44.755 15.377 17.885 1.00 25.88 241 PRO A O 1
ATOM 1827 N N . VAL A 1 225 ? 45.358 13.495 18.972 1.00 22.42 242 VAL A N 1
ATOM 1828 C CA . VAL A 1 225 ? 46.774 13.638 18.650 1.00 22.16 242 VAL A CA 1
ATOM 1829 C C . VAL A 1 225 ? 47.123 13.186 17.227 1.00 22.02 242 VAL A C 1
ATOM 1830 O O . VAL A 1 225 ? 48.149 13.588 16.684 1.00 27.58 242 VAL A O 1
ATOM 1834 N N . ALA A 1 226 ? 46.255 12.378 16.628 1.00 20.70 243 ALA A N 1
ATOM 1835 C CA . ALA A 1 226 ? 46.444 11.886 15.263 1.00 20.18 243 ALA A CA 1
ATOM 1836 C C . ALA A 1 226 ? 46.081 12.944 14.240 1.00 19.49 243 ALA A C 1
ATOM 1837 O O . ALA A 1 226 ? 45.124 13.695 14.427 1.00 22.12 243 ALA A O 1
ATOM 1839 N N . GLY A 1 227 ? 46.827 12.967 13.140 1.00 20.62 244 GLY A N 1
ATOM 1840 C CA . GLY A 1 227 ? 46.523 13.844 12.036 1.00 21.62 244 GLY A CA 1
ATOM 1841 C C . GLY A 1 227 ? 47.595 13.739 10.982 1.00 20.69 244 GLY A C 1
ATOM 1842 O O . GLY A 1 227 ? 48.567 13.005 11.165 1.00 20.01 244 GLY A O 1
ATOM 1843 N N . PRO A 1 228 ? 47.435 14.475 9.875 1.00 20.94 245 PRO A N 1
ATOM 1844 C CA . PRO A 1 228 ? 48.399 14.409 8.795 1.00 21.50 245 PRO A CA 1
ATOM 1845 C C . PRO A 1 228 ? 49.836 14.580 9.300 1.00 20.34 245 PRO A C 1
ATOM 1846 O O . PRO A 1 228 ? 50.156 15.554 10.011 1.00 21.54 245 PRO A O 1
ATOM 1850 N N . GLY A 1 229 ? 50.664 13.594 8.983 1.00 20.65 246 GLY A N 1
ATOM 1851 C CA . GLY A 1 229 ? 52.057 13.563 9.385 1.00 19.46 246 GLY A CA 1
ATOM 1852 C C . GLY A 1 229 ? 52.384 12.987 10.748 1.00 19.51 246 GLY A C 1
ATOM 1853 O O . GLY A 1 229 ? 53.555 12.937 11.112 1.00 20.26 246 GLY A O 1
ATOM 1854 N N . HIS A 1 230 ? 51.371 12.569 11.508 1.00 19.30 247 HIS A N 1
ATOM 1855 C CA . HIS A 1 230 ? 51.587 12.067 12.867 1.00 19.49 247 HIS A CA 1
ATOM 1856 C C . HIS A 1 230 ? 50.440 11.174 13.333 1.00 20.60 247 HIS A C 1
ATOM 1857 O O . HIS A 1 230 ? 49.435 11.664 13.850 1.00 19.66 247 HIS A O 1
ATOM 1864 N N . TRP A 1 231 ? 50.622 9.860 13.149 1.00 18.21 248 TRP A N 1
ATOM 1865 C CA . TRP A 1 231 ? 49.552 8.879 13.377 1.00 16.66 248 TRP A CA 1
ATOM 1866 C C . TRP A 1 231 ? 49.762 7.982 14.599 1.00 17.19 248 TRP A C 1
ATOM 1867 O O . TRP A 1 231 ? 50.895 7.631 14.956 1.00 16.26 248 TRP A O 1
ATOM 1878 N N . ASN A 1 232 ? 48.653 7.569 15.210 1.00 16.15 249 ASN A N 1
ATOM 1879 C CA . ASN A 1 232 ? 48.682 6.448 16.139 1.00 16.55 249 ASN A CA 1
ATOM 1880 C C . ASN A 1 232 ? 48.812 5.159 15.322 1.00 14.38 249 ASN A C 1
ATOM 1881 O O . ASN A 1 232 ? 48.225 5.059 14.251 1.00 17.54 249 ASN A O 1
ATOM 1886 N N . ASP A 1 233 ? 49.510 4.156 15.840 1.00 16.88 250 ASP A N 1
ATOM 1887 C CA . ASP A 1 233 ? 49.726 2.909 15.098 1.00 16.68 250 ASP A CA 1
ATOM 1888 C C . ASP A 1 233 ? 49.333 1.731 15.978 1.00 17.31 250 ASP A C 1
ATOM 1889 O O . ASP A 1 233 ? 50.082 1.362 16.875 1.00 17.33 250 ASP A O 1
ATOM 1894 N N . PRO A 1 234 ? 48.135 1.162 15.745 1.00 13.69 251 PRO A N 1
ATOM 1895 C CA . PRO A 1 234 ? 47.718 -0.028 16.531 1.00 15.26 251 PRO A CA 1
ATOM 1896 C C . PRO A 1 234 ? 48.308 -1.385 16.046 1.00 16.82 251 PRO A C 1
ATOM 1897 O O . PRO A 1 234 ? 47.931 -2.443 16.570 1.00 17.13 251 PRO A O 1
ATOM 1901 N N . ASP A 1 235 ? 49.242 -1.312 15.097 1.00 16.13 252 ASP A N 1
ATOM 1902 C CA . ASP A 1 235 ? 50.030 -2.440 14.571 1.00 15.14 252 ASP A CA 1
ATOM 1903 C C . ASP A 1 235 ? 49.409 -3.033 13.284 1.00 14.29 252 ASP A C 1
ATOM 1904 O O . ASP A 1 235 ? 48.434 -2.528 12.757 1.00 16.20 252 ASP A O 1
ATOM 1909 N N . MET A 1 236 ? 50.059 -4.087 12.780 1.00 13.94 253 MET A N 1
ATOM 1910 C CA . MET A 1 236 ? 49.862 -4.656 11.485 1.00 16.11 253 MET A CA 1
ATOM 1911 C C . MET A 1 236 ? 48.488 -5.279 11.339 1.00 13.96 253 MET A C 1
ATOM 1912 O O . MET A 1 236 ? 47.863 -5.753 12.303 1.00 15.93 253 MET A O 1
ATOM 1917 N N . LEU A 1 237 ? 48.038 -5.254 10.109 1.00 15.24 254 LEU A N 1
ATOM 1918 C CA . LEU A 1 237 ? 46.868 -6.033 9.669 1.00 14.25 254 LEU A CA 1
ATOM 1919 C C . LEU A 1 237 ? 47.193 -7.533 9.677 1.00 16.40 254 LEU A C 1
ATOM 1920 O O . LEU A 1 237 ? 48.272 -7.943 9.256 1.00 16.29 254 LEU A O 1
ATOM 1925 N N . LEU A 1 238 ? 46.224 -8.338 10.129 1.00 15.45 255 LEU A N 1
ATOM 1926 C CA . LEU A 1 238 ? 46.358 -9.807 10.181 1.00 15.14 255 LEU A CA 1
ATOM 1927 C C . LEU A 1 238 ? 45.710 -10.515 8.997 1.00 16.53 255 LEU A C 1
ATOM 1928 O O . LEU A 1 238 ? 45.775 -11.759 8.896 1.00 16.75 255 LEU A O 1
ATOM 1933 N N . ILE A 1 239 ? 45.082 -9.738 8.128 1.00 17.06 256 ILE A N 1
ATOM 1934 C CA . ILE A 1 239 ? 44.290 -10.247 7.028 1.00 16.10 256 ILE A CA 1
ATOM 1935 C C . ILE A 1 239 ? 45.203 -11.030 6.077 1.00 15.23 256 ILE A C 1
ATOM 1936 O O . ILE A 1 239 ? 46.242 -10.527 5.649 1.00 17.49 256 ILE A O 1
ATOM 1941 N N . GLY A 1 240 ? 44.789 -12.266 5.770 1.00 16.70 257 GLY A N 1
ATOM 1942 C CA . GLY A 1 240 ? 45.568 -13.177 4.937 1.00 16.16 257 GLY A CA 1
ATOM 1943 C C . GLY A 1 240 ? 46.272 -14.285 5.720 1.00 15.21 257 GLY A C 1
ATOM 1944 O O . GLY A 1 240 ? 46.790 -15.226 5.106 1.00 19.10 257 GLY A O 1
ATOM 1945 N N . ASN A 1 241 ? 46.261 -14.228 7.054 1.00 16.96 258 ASN A N 1
ATOM 1946 C CA . ASN A 1 241 ? 46.994 -15.188 7.896 1.00 15.99 258 ASN A CA 1
ATOM 1947 C C . ASN A 1 241 ? 46.051 -16.242 8.483 1.00 13.01 258 ASN A C 1
ATOM 1948 O O . ASN A 1 241 ? 45.152 -16.689 7.728 1.00 18.65 258 ASN A O 1
ATOM 1953 N N . PHE A 1 242 ? 46.279 -16.696 9.710 1.00 16.56 259 PHE A N 1
ATOM 1954 C CA . PHE A 1 242 ? 45.678 -17.955 10.170 1.00 16.37 259 PHE A CA 1
ATOM 1955 C C . PHE A 1 242 ? 44.590 -17.814 11.213 1.00 15.71 259 PHE A C 1
ATOM 1956 O O . PHE A 1 242 ? 43.744 -18.688 11.349 1.00 15.20 259 PHE A O 1
ATOM 1964 N N . GLY A 1 243 ? 44.654 -16.729 11.959 1.00 14.74 260 GLY A N 1
ATOM 1965 C CA . GLY A 1 243 ? 43.899 -16.578 13.190 1.00 16.17 260 GLY A CA 1
ATOM 1966 C C . GLY A 1 243 ? 42.536 -15.939 13.079 1.00 15.64 260 GLY A C 1
ATOM 1967 O O . GLY A 1 243 ? 41.679 -16.154 13.934 1.00 16.09 260 GLY A O 1
ATOM 1968 N N . LEU A 1 244 ? 42.354 -15.102 12.067 1.00 15.01 261 LEU A N 1
ATOM 1969 C CA . LEU A 1 244 ? 41.074 -14.421 11.866 1.00 15.49 261 LEU A CA 1
ATOM 1970 C C . LEU A 1 244 ? 40.147 -15.124 10.893 1.00 14.80 261 LEU A C 1
ATOM 1971 O O . LEU A 1 244 ? 40.539 -15.523 9.783 1.00 16.43 261 LEU A O 1
ATOM 1976 N N . SER A 1 245 ? 38.885 -15.243 11.305 1.00 14.28 262 SER A N 1
ATOM 1977 C CA . SER A 1 245 ? 37.826 -15.615 10.416 1.00 13.23 262 SER A CA 1
ATOM 1978 C C . SER A 1 245 ? 37.559 -14.534 9.382 1.00 18.66 262 SER A C 1
ATOM 1979 O O . SER A 1 245 ? 38.136 -13.453 9.435 1.00 16.79 262 SER A O 1
ATOM 1982 N N . LEU A 1 246 ? 36.713 -14.850 8.413 1.00 19.07 263 LEU A N 1
ATOM 1983 C CA . LEU A 1 246 ? 36.345 -13.866 7.416 1.00 15.77 263 LEU A CA 1
ATOM 1984 C C . LEU A 1 246 ? 35.679 -12.630 8.036 1.00 14.02 263 LEU A C 1
ATOM 1985 O O . LEU A 1 246 ? 36.046 -11.482 7.698 1.00 16.27 263 LEU A O 1
ATOM 1990 N N . GLU A 1 247 ? 34.728 -12.838 8.943 1.00 16.19 264 GLU A N 1
ATOM 1991 C CA . GLU A 1 247 ? 34.075 -11.686 9.584 1.00 15.28 264 GLU A CA 1
ATOM 1992 C C . GLU A 1 247 ? 35.096 -10.844 10.332 1.00 14.55 264 GLU A C 1
ATOM 1993 O O . GLU A 1 247 ? 35.004 -9.613 10.324 1.00 16.76 264 GLU A O 1
ATOM 1999 N N . GLN A 1 248 ? 36.012 -11.500 11.048 1.00 14.76 265 GLN A N 1
ATOM 2000 C CA . GLN A 1 248 ? 37.032 -10.826 11.857 1.00 14.83 265 GLN A CA 1
ATOM 2001 C C . GLN A 1 248 ? 38.011 -10.058 10.967 1.00 16.38 265 GLN A C 1
ATOM 2002 O O . GLN A 1 248 ? 38.453 -8.970 11.310 1.00 14.20 265 GLN A O 1
ATOM 2008 N N . SER A 1 249 ? 38.324 -10.620 9.809 1.00 14.40 266 SER A N 1
ATOM 2009 C CA . SER A 1 249 ? 39.250 -9.972 8.892 1.00 14.03 266 SER A CA 1
ATOM 2010 C C . SER A 1 249 ? 38.627 -8.675 8.382 1.00 15.23 266 SER A C 1
ATOM 2011 O O . SER A 1 249 ? 39.264 -7.615 8.282 1.00 17.09 266 SER A O 1
ATOM 2014 N N . ARG A 1 250 ? 37.364 -8.772 7.977 1.00 13.79 267 ARG A N 1
ATOM 2015 C CA . ARG A 1 250 ? 36.650 -7.597 7.512 1.00 15.93 267 ARG A CA 1
ATOM 2016 C C . ARG A 1 250 ? 36.501 -6.568 8.631 1.00 14.34 267 ARG A C 1
ATOM 2017 O O . ARG A 1 250 ? 36.518 -5.358 8.366 1.00 15.81 267 ARG A O 1
ATOM 2025 N N . ALA A 1 251 ? 36.320 -7.042 9.864 1.00 15.06 268 ALA A N 1
ATOM 2026 C CA . ALA A 1 251 ? 36.208 -6.149 10.996 1.00 14.98 268 ALA A CA 1
ATOM 2027 C C . ALA A 1 251 ? 37.522 -5.382 11.243 1.00 14.81 268 ALA A C 1
ATOM 2028 O O . ALA A 1 251 ? 37.509 -4.166 11.452 1.00 16.27 268 ALA A O 1
ATOM 2030 N N . GLN A 1 252 ? 38.650 -6.092 11.218 1.00 15.77 269 GLN A N 1
ATOM 2031 C CA . GLN A 1 252 ? 39.912 -5.404 11.476 1.00 14.51 269 GLN A CA 1
ATOM 2032 C C . GLN A 1 252 ? 40.155 -4.315 10.428 1.00 14.41 269 GLN A C 1
ATOM 2033 O O . GLN A 1 252 ? 40.600 -3.208 10.791 1.00 15.33 269 GLN A O 1
ATOM 2039 N N . MET A 1 253 ? 39.883 -4.610 9.162 1.00 15.71 270 MET A N 1
ATOM 2040 C CA . MET A 1 253 ? 40.098 -3.637 8.096 1.00 14.16 270 MET A CA 1
ATOM 2041 C C . MET A 1 253 ? 39.246 -2.393 8.339 1.00 13.93 270 MET A C 1
ATOM 2042 O O . MET A 1 253 ? 39.747 -1.258 8.226 1.00 16.84 270 MET A O 1
ATOM 2047 N N . ALA A 1 254 ? 37.960 -2.608 8.634 1.00 15.87 271 ALA A N 1
ATOM 2048 C CA . ALA A 1 254 ? 37.040 -1.498 8.860 1.00 16.80 271 ALA A CA 1
ATOM 2049 C C . ALA A 1 254 ? 37.451 -0.674 10.092 1.00 14.61 271 ALA A C 1
ATOM 2050 O O . ALA A 1 254 ? 37.386 0.574 10.058 1.00 16.32 271 ALA A O 1
ATOM 2052 N N . LEU A 1 255 ? 37.844 -1.331 11.177 1.00 13.82 272 LEU A N 1
ATOM 2053 C CA . LEU A 1 255 ? 38.131 -0.641 12.420 1.00 16.33 272 LEU A CA 1
ATOM 2054 C C . LEU A 1 255 ? 39.478 0.099 12.333 1.00 14.51 272 LEU A C 1
ATOM 2055 O O . LEU A 1 255 ? 39.589 1.250 12.780 1.00 16.65 272 LEU A O 1
ATOM 2060 N N . TRP A 1 256 ? 40.478 -0.516 11.707 1.00 15.39 273 TRP A N 1
ATOM 2061 C CA . TRP A 1 256 ? 41.736 0.198 11.495 1.00 16.26 273 TRP A CA 1
ATOM 2062 C C . TRP A 1 256 ? 41.496 1.438 10.611 1.00 16.50 273 TRP A C 1
ATOM 2063 O O . TRP A 1 256 ? 42.099 2.491 10.805 1.00 17.47 273 TRP A O 1
ATOM 2074 N N . THR A 1 257 ? 40.594 1.311 9.645 1.00 16.33 274 THR A N 1
ATOM 2075 C CA . THR A 1 257 ? 40.276 2.416 8.743 1.00 18.91 274 THR A CA 1
ATOM 2076 C C . THR A 1 257 ? 39.606 3.565 9.490 1.00 17.36 274 THR A C 1
ATOM 2077 O O . THR A 1 257 ? 39.993 4.744 9.312 1.00 19.11 274 THR A O 1
ATOM 2081 N N . VAL A 1 258 ? 38.631 3.240 10.345 1.00 16.94 275 VAL A N 1
ATOM 2082 C CA A VAL A 1 258 ? 37.964 4.311 11.109 0.50 20.08 275 VAL A CA 1
ATOM 2083 C CA B VAL A 1 258 ? 37.933 4.264 11.149 0.50 19.83 275 VAL A CA 1
ATOM 2084 C C . VAL A 1 258 ? 38.885 4.948 12.145 1.00 19.67 275 VAL A C 1
ATOM 2085 O O . VAL A 1 258 ? 38.688 6.114 12.515 1.00 21.26 275 VAL A O 1
ATOM 2092 N N . LEU A 1 259 ? 39.922 4.211 12.570 1.00 17.70 276 LEU A N 1
ATOM 2093 C CA . LEU A 1 259 ? 40.940 4.720 13.477 1.00 17.60 276 LEU A CA 1
ATOM 2094 C C . LEU A 1 259 ? 42.086 5.492 12.785 1.00 17.29 276 LEU A C 1
ATOM 2095 O O . LEU A 1 259 ? 43.019 5.938 13.467 1.00 16.91 276 LEU A O 1
ATOM 2100 N N . ALA A 1 260 ? 42.002 5.691 11.471 1.00 19.01 277 ALA A N 1
ATOM 2101 C CA . ALA A 1 260 ? 43.065 6.366 10.729 1.00 18.26 277 ALA A CA 1
ATOM 2102 C C . ALA A 1 260 ? 44.423 5.704 11.030 1.00 15.77 277 ALA A C 1
ATOM 2103 O O . ALA A 1 260 ? 45.445 6.377 11.241 1.00 18.03 277 ALA A O 1
ATOM 2105 N N . ALA A 1 261 ? 44.412 4.373 11.084 1.00 16.45 278 ALA A N 1
ATOM 2106 C CA . ALA A 1 261 ? 45.614 3.576 11.305 1.00 17.56 278 ALA A CA 1
ATOM 2107 C C . ALA A 1 261 ? 46.390 3.391 10.000 1.00 14.47 278 ALA A C 1
ATOM 2108 O O . ALA A 1 261 ? 45.828 3.396 8.916 1.00 16.01 278 ALA A O 1
ATOM 2110 N N . PRO A 1 262 ? 47.700 3.167 10.104 1.00 15.01 279 PRO A N 1
ATOM 2111 C CA . PRO A 1 262 ? 48.439 2.611 8.990 1.00 16.67 279 PRO A CA 1
ATOM 2112 C C . PRO A 1 262 ? 47.768 1.346 8.516 1.00 16.03 279 PRO A C 1
ATOM 2113 O O . PRO A 1 262 ? 47.150 0.628 9.310 1.00 17.04 279 PRO A O 1
ATOM 2117 N N . LEU A 1 263 ? 47.841 1.120 7.212 1.00 15.69 280 LEU A N 1
ATOM 2118 C CA . LEU A 1 263 ? 47.424 -0.156 6.646 1.00 15.35 280 LEU A CA 1
ATOM 2119 C C . LEU A 1 263 ? 48.694 -0.903 6.207 1.00 14.58 280 LEU A C 1
ATOM 2120 O O . LEU A 1 263 ? 49.021 -0.929 4.975 1.00 16.12 280 LEU A O 1
ATOM 2125 N N . LEU A 1 264 ? 49.365 -1.463 7.220 1.00 15.77 281 LEU A N 1
ATOM 2126 C CA . LEU A 1 264 ? 50.606 -2.207 7.041 1.00 13.89 281 LEU A CA 1
ATOM 2127 C C . LEU A 1 264 ? 50.252 -3.708 7.115 1.00 12.74 281 LEU A C 1
ATOM 2128 O O . LEU A 1 264 ? 50.059 -4.277 8.180 1.00 17.39 281 LEU A O 1
ATOM 2133 N N . MET A 1 265 ? 50.149 -4.337 5.956 1.00 14.14 282 MET A N 1
ATOM 2134 C CA . MET A 1 265 ? 49.947 -5.768 5.904 1.00 14.79 282 MET A CA 1
ATOM 2135 C C . MET A 1 265 ? 51.150 -6.539 6.328 1.00 17.30 282 MET A C 1
ATOM 2136 O O . MET A 1 265 ? 52.258 -6.020 6.346 1.00 16.48 282 MET A O 1
ATOM 2141 N N . SER A 1 266 ? 50.935 -7.812 6.632 1.00 15.11 283 SER A N 1
ATOM 2142 C CA . SER A 1 266 ? 52.032 -8.708 6.989 1.00 14.30 283 SER A CA 1
ATOM 2143 C C . SER A 1 266 ? 51.517 -10.117 6.772 1.00 14.96 283 SER A C 1
ATOM 2144 O O . SER A 1 266 ? 50.970 -10.745 7.672 1.00 16.23 283 SER A O 1
ATOM 2147 N N . THR A 1 267 ? 51.645 -10.560 5.539 1.00 15.47 284 THR A N 1
ATOM 2148 C CA . THR A 1 267 ? 51.040 -11.786 5.101 1.00 15.57 284 THR A CA 1
ATOM 2149 C C . THR A 1 267 ? 51.768 -12.276 3.848 1.00 16.24 284 THR A C 1
ATOM 2150 O O . THR A 1 267 ? 52.498 -11.518 3.193 1.00 18.70 284 THR A O 1
ATOM 2154 N N . ASP A 1 268 ? 51.581 -13.540 3.491 1.00 14.66 285 ASP A N 1
ATOM 2155 C CA . ASP A 1 268 ? 52.258 -14.064 2.308 1.00 18.84 285 ASP A CA 1
ATOM 2156 C C . ASP A 1 268 ? 51.495 -13.629 1.072 1.00 15.96 285 ASP A C 1
ATOM 2157 O O . ASP A 1 268 ? 50.492 -14.237 0.666 1.00 16.32 285 ASP A O 1
ATOM 2162 N N . LEU A 1 269 ? 51.974 -12.558 0.426 1.00 17.59 286 LEU A N 1
ATOM 2163 C CA . LEU A 1 269 ? 51.334 -12.073 -0.807 1.00 16.48 286 LEU A CA 1
ATOM 2164 C C . LEU A 1 269 ? 51.420 -13.065 -1.988 1.00 14.46 286 LEU A C 1
ATOM 2165 O O . LEU A 1 269 ? 50.710 -12.934 -2.971 1.00 17.65 286 LEU A O 1
ATOM 2170 N N . ARG A 1 270 ? 52.282 -14.071 -1.889 1.00 17.49 287 ARG A N 1
ATOM 2171 C CA . ARG A 1 270 ? 52.431 -15.031 -2.961 1.00 19.98 287 ARG A CA 1
ATOM 2172 C C . ARG A 1 270 ? 51.274 -16.026 -3.002 1.00 20.21 287 ARG A C 1
ATOM 2173 O O . ARG A 1 270 ? 51.029 -16.657 -4.044 1.00 22.24 287 ARG A O 1
ATOM 2181 N N . THR A 1 271 ? 50.581 -16.189 -1.880 1.00 20.72 288 THR A N 1
ATOM 2182 C CA . THR A 1 271 ? 49.530 -17.204 -1.766 1.00 20.18 288 THR A CA 1
ATOM 2183 C C . THR A 1 271 ? 48.184 -16.657 -1.253 1.00 19.28 288 THR A C 1
ATOM 2184 O O . THR A 1 271 ? 47.237 -17.411 -1.044 1.00 24.25 288 THR A O 1
ATOM 2188 N N . ILE A 1 272 ? 48.099 -15.342 -1.063 1.00 17.06 289 ILE A N 1
ATOM 2189 C CA . ILE A 1 272 ? 46.927 -14.721 -0.445 1.00 19.79 289 ILE A CA 1
ATOM 2190 C C . ILE A 1 272 ? 45.650 -15.071 -1.225 1.00 19.70 289 ILE A C 1
ATOM 2191 O O . ILE A 1 272 ? 45.616 -15.074 -2.469 1.00 21.44 289 ILE A O 1
ATOM 2196 N N . SER A 1 273 ? 44.600 -15.417 -0.487 1.00 20.16 290 SER A N 1
ATOM 2197 C CA . SER A 1 273 ? 43.327 -15.794 -1.119 1.00 22.33 290 SER A CA 1
ATOM 2198 C C . SER A 1 273 ? 42.658 -14.600 -1.784 1.00 20.82 290 SER A C 1
ATOM 2199 O O . SER A 1 273 ? 42.879 -13.440 -1.385 1.00 20.93 290 SER A O 1
ATOM 2202 N N . ALA A 1 274 ? 41.835 -14.889 -2.789 1.00 21.52 291 ALA A N 1
ATOM 2203 C CA . ALA A 1 274 ? 41.019 -13.879 -3.474 1.00 23.71 291 ALA A CA 1
ATOM 2204 C C . ALA A 1 274 ? 40.141 -13.134 -2.467 1.00 21.29 291 ALA A C 1
ATOM 2205 O O . ALA A 1 274 ? 40.051 -11.912 -2.511 1.00 22.25 291 ALA A O 1
ATOM 2207 N N . GLN A 1 275 ? 39.530 -13.864 -1.538 1.00 22.97 292 GLN A N 1
ATOM 2208 C CA . GLN A 1 275 ? 38.661 -13.225 -0.538 1.00 20.60 292 GLN A CA 1
ATOM 2209 C C . GLN A 1 275 ? 39.406 -12.193 0.281 1.00 20.19 292 GLN A C 1
ATOM 2210 O O . GLN A 1 275 ? 38.904 -11.100 0.539 1.00 20.57 292 GLN A O 1
ATOM 2216 N N . ASN A 1 276 ? 40.612 -12.545 0.695 1.00 18.02 293 ASN A N 1
ATOM 2217 C CA . ASN A 1 276 ? 41.416 -11.628 1.507 1.00 18.64 293 ASN A CA 1
ATOM 2218 C C . ASN A 1 276 ? 41.958 -10.436 0.698 1.00 16.71 293 ASN A C 1
ATOM 2219 O O . ASN A 1 276 ? 41.990 -9.315 1.195 1.00 18.96 293 ASN A O 1
ATOM 2224 N N A MET A 1 277 ? 42.374 -10.676 -0.538 0.50 17.81 294 MET A N 1
ATOM 2225 N N B MET A 1 277 ? 42.368 -10.683 -0.540 0.50 17.76 294 MET A N 1
ATOM 2226 C CA A MET A 1 277 ? 42.763 -9.578 -1.420 0.50 20.79 294 MET A CA 1
ATOM 2227 C CA B MET A 1 277 ? 42.794 -9.600 -1.423 0.50 20.11 294 MET A CA 1
ATOM 2228 C C A MET A 1 277 ? 41.620 -8.584 -1.561 0.50 20.39 294 MET A C 1
ATOM 2229 C C B MET A 1 277 ? 41.641 -8.602 -1.639 0.50 20.90 294 MET A C 1
ATOM 2230 O O A MET A 1 277 ? 41.830 -7.373 -1.514 0.50 21.94 294 MET A O 1
ATOM 2231 O O B MET A 1 277 ? 41.871 -7.397 -1.719 0.50 22.72 294 MET A O 1
ATOM 2240 N N . ASP A 1 278 ? 40.410 -9.104 -1.730 1.00 18.38 295 ASP A N 1
ATOM 2241 C CA . ASP A 1 278 ? 39.246 -8.248 -1.938 1.00 18.50 295 ASP A CA 1
ATOM 2242 C C . ASP A 1 278 ? 38.974 -7.329 -0.749 1.00 18.43 295 ASP A C 1
ATOM 2243 O O . ASP A 1 278 ? 38.494 -6.212 -0.930 1.00 21.69 295 ASP A O 1
ATOM 2248 N N . ILE A 1 279 ? 39.277 -7.794 0.454 1.00 17.55 296 ILE A N 1
ATOM 2249 C CA . ILE A 1 279 ? 39.171 -6.956 1.640 1.00 17.15 296 ILE A CA 1
ATOM 2250 C C . ILE A 1 279 ? 40.208 -5.825 1.592 1.00 15.47 296 ILE A C 1
ATOM 2251 O O . ILE A 1 279 ? 39.898 -4.631 1.748 1.00 18.44 296 ILE A O 1
ATOM 2256 N N . LEU A 1 280 ? 41.458 -6.225 1.389 1.00 17.87 297 LEU A N 1
ATOM 2257 C CA . LEU A 1 280 ? 42.583 -5.295 1.476 1.00 15.15 297 LEU A CA 1
ATOM 2258 C C . LEU A 1 280 ? 42.588 -4.296 0.310 1.00 15.53 297 LEU A C 1
ATOM 2259 O O . LEU A 1 280 ? 43.125 -3.175 0.470 1.00 20.42 297 LEU A O 1
ATOM 2264 N N . GLN A 1 281 ? 42.045 -4.682 -0.852 1.00 16.51 298 GLN A N 1
ATOM 2265 C CA . GLN A 1 281 ? 42.054 -3.827 -2.042 1.00 17.35 298 GLN A CA 1
ATOM 2266 C C . GLN A 1 281 ? 40.713 -3.112 -2.266 1.00 17.74 298 GLN A C 1
ATOM 2267 O O . GLN A 1 281 ? 40.446 -2.592 -3.357 1.00 22.78 298 GLN A O 1
ATOM 2273 N N . ASN A 1 282 ? 39.875 -3.069 -1.235 1.00 19.16 299 ASN A N 1
ATOM 2274 C CA . ASN A 1 282 ? 38.563 -2.428 -1.342 1.00 18.53 299 ASN A CA 1
ATOM 2275 C C . ASN A 1 282 ? 38.750 -0.918 -1.593 1.00 15.78 299 ASN A C 1
ATOM 2276 O O . ASN A 1 282 ? 39.330 -0.248 -0.734 1.00 18.98 299 ASN A O 1
ATOM 2281 N N . PRO A 1 283 ? 38.310 -0.409 -2.773 1.00 17.29 300 PRO A N 1
ATOM 2282 C CA . PRO A 1 283 ? 38.738 0.983 -3.088 1.00 20.49 300 PRO A CA 1
ATOM 2283 C C . PRO A 1 283 ? 38.157 2.061 -2.158 1.00 16.73 300 PRO A C 1
ATOM 2284 O O . PRO A 1 283 ? 38.889 2.950 -1.682 1.00 20.41 300 PRO A O 1
ATOM 2288 N N . LEU A 1 284 ? 36.876 1.926 -1.819 1.00 18.36 301 LEU A N 1
ATOM 2289 C CA . LEU A 1 284 ? 36.236 2.870 -0.908 1.00 22.03 301 LEU A CA 1
ATOM 2290 C C . LEU A 1 284 ? 36.824 2.800 0.511 1.00 19.89 301 LEU A C 1
ATOM 2291 O O . LEU A 1 284 ? 37.008 3.829 1.166 1.00 19.04 301 LEU A O 1
ATOM 2296 N N . MET A 1 285 ? 37.125 1.597 1.004 1.00 14.49 302 MET A N 1
ATOM 2297 C CA . MET A 1 285 ? 37.762 1.454 2.274 1.00 14.89 302 MET A CA 1
ATOM 2298 C C . MET A 1 285 ? 39.071 2.236 2.295 1.00 17.67 302 MET A C 1
ATOM 2299 O O . MET A 1 285 ? 39.361 2.947 3.253 1.00 18.74 302 MET A O 1
ATOM 2304 N N . ILE A 1 286 ? 39.856 2.091 1.234 1.00 18.37 303 ILE A N 1
ATOM 2305 C CA . ILE A 1 286 ? 41.150 2.769 1.186 1.00 15.97 303 ILE A CA 1
ATOM 2306 C C . ILE A 1 286 ? 40.952 4.290 1.098 1.00 15.86 303 ILE A C 1
ATOM 2307 O O . ILE A 1 286 ? 41.672 5.045 1.740 1.00 19.69 303 ILE A O 1
ATOM 2312 N N . LYS A 1 287 ? 39.975 4.715 0.312 1.00 16.31 304 LYS A N 1
ATOM 2313 C CA . LYS A 1 287 ? 39.638 6.148 0.191 1.00 18.02 304 LYS A CA 1
ATOM 2314 C C . LYS A 1 287 ? 39.336 6.730 1.568 1.00 20.01 304 LYS A C 1
ATOM 2315 O O . LYS A 1 287 ? 39.796 7.826 1.915 1.00 20.66 304 LYS A O 1
ATOM 2321 N N . ILE A 1 288 ? 38.561 5.996 2.355 1.00 17.73 305 ILE A N 1
ATOM 2322 C CA . ILE A 1 288 ? 38.250 6.421 3.719 1.00 17.04 305 ILE A CA 1
ATOM 2323 C C . ILE A 1 288 ? 39.512 6.461 4.590 1.00 18.35 305 ILE A C 1
ATOM 2324 O O . ILE A 1 288 ? 39.781 7.453 5.258 1.00 17.47 305 ILE A O 1
ATOM 2329 N N . ASN A 1 289 ? 40.296 5.392 4.577 1.00 18.32 306 ASN A N 1
ATOM 2330 C CA . ASN A 1 289 ? 41.513 5.385 5.374 1.00 17.07 306 ASN A CA 1
ATOM 2331 C C . ASN A 1 289 ? 42.402 6.577 5.040 1.00 17.49 306 ASN A C 1
ATOM 2332 O O . ASN A 1 289 ? 42.993 7.202 5.949 1.00 19.62 306 ASN A O 1
ATOM 2337 N N . GLN A 1 290 ? 42.466 6.875 3.740 1.00 18.19 307 GLN A N 1
ATOM 2338 C CA . GLN A 1 290 ? 43.356 7.898 3.187 1.00 16.64 307 GLN A CA 1
ATOM 2339 C C . GLN A 1 290 ? 42.740 9.279 3.124 1.00 19.47 307 GLN A C 1
ATOM 2340 O O . GLN A 1 290 ? 43.268 10.166 2.429 1.00 22.58 307 GLN A O 1
ATOM 2346 N N . ASP A 1 291 ? 41.641 9.481 3.841 1.00 21.44 308 ASP A N 1
ATOM 2347 C CA . ASP A 1 291 ? 40.926 10.757 3.751 1.00 20.17 308 ASP A CA 1
ATOM 2348 C C . ASP A 1 291 ? 41.867 11.929 4.098 1.00 19.78 308 ASP A C 1
ATOM 2349 O O . ASP A 1 291 ? 42.593 11.859 5.081 1.00 21.75 308 ASP A O 1
ATOM 2354 N N . PRO A 1 292 ? 41.846 12.999 3.296 1.00 20.01 309 PRO A N 1
ATOM 2355 C CA . PRO A 1 292 ? 42.851 14.039 3.509 1.00 21.25 309 PRO A CA 1
ATOM 2356 C C . PRO A 1 292 ? 42.762 14.804 4.840 1.00 20.48 309 PRO A C 1
ATOM 2357 O O . PRO A 1 292 ? 43.761 15.371 5.279 1.00 23.33 309 PRO A O 1
ATOM 2361 N N . LEU A 1 293 ? 41.594 14.843 5.481 1.00 22.69 310 LEU A N 1
ATOM 2362 C CA . LEU A 1 293 ? 41.513 15.539 6.774 1.00 21.64 310 LEU A CA 1
ATOM 2363 C C . LEU A 1 293 ? 42.295 14.817 7.850 1.00 22.25 310 LEU A C 1
ATOM 2364 O O . LEU A 1 293 ? 42.755 15.435 8.793 1.00 24.14 310 LEU A O 1
ATOM 2369 N N . GLY A 1 294 ? 42.457 13.501 7.716 1.00 20.98 311 GLY A N 1
ATOM 2370 C CA . GLY A 1 294 ? 43.253 12.767 8.697 1.00 20.78 311 GLY A CA 1
ATOM 2371 C C . GLY A 1 294 ? 42.715 12.808 10.124 1.00 21.88 311 GLY A C 1
ATOM 2372 O O . GLY A 1 294 ? 43.494 12.827 11.079 1.00 25.35 311 GLY A O 1
ATOM 2373 N N . ILE A 1 295 ? 41.386 12.816 10.269 1.00 19.91 312 ILE A N 1
ATOM 2374 C CA . ILE A 1 295 ? 40.760 12.874 11.589 1.00 20.86 312 ILE A CA 1
ATOM 2375 C C . ILE A 1 295 ? 40.479 11.448 12.045 1.00 19.54 312 ILE A C 1
ATOM 2376 O O . ILE A 1 295 ? 39.701 10.747 11.427 1.00 21.77 312 ILE A O 1
ATOM 2381 N N . GLN A 1 296 ? 41.125 11.029 13.121 1.00 17.88 313 GLN A N 1
ATOM 2382 C CA . GLN A 1 296 ? 40.885 9.701 13.674 1.00 19.30 313 GLN A CA 1
ATOM 2383 C C . GLN A 1 296 ? 39.456 9.638 14.220 1.00 18.27 313 GLN A C 1
ATOM 2384 O O . GLN A 1 296 ? 38.972 10.596 14.839 1.00 18.81 313 GLN A O 1
ATOM 2390 N N . GLY A 1 297 ? 38.816 8.490 14.013 1.00 19.16 314 GLY A N 1
ATOM 2391 C CA . GLY A 1 297 ? 37.457 8.235 14.475 1.00 20.12 314 GLY A CA 1
ATOM 2392 C C . GLY A 1 297 ? 37.410 7.841 15.939 1.00 18.05 314 GLY A C 1
ATOM 2393 O O . GLY A 1 297 ? 38.448 7.760 16.611 1.00 20.82 314 GLY A O 1
ATOM 2394 N N A ARG A 1 298 ? 36.184 7.670 16.422 0.50 19.94 315 ARG A N 1
ATOM 2395 N N B ARG A 1 298 ? 36.187 7.564 16.394 0.50 18.87 315 ARG A N 1
ATOM 2396 C CA A ARG A 1 298 ? 35.955 7.237 17.796 0.50 19.75 315 ARG A CA 1
ATOM 2397 C CA B ARG A 1 298 ? 35.853 7.335 17.796 0.50 20.84 315 ARG A CA 1
ATOM 2398 C C A ARG A 1 298 ? 34.794 6.252 17.877 0.50 17.87 315 ARG A C 1
ATOM 2399 C C B ARG A 1 298 ? 34.782 6.251 17.872 0.50 18.60 315 ARG A C 1
ATOM 2400 O O A ARG A 1 298 ? 33.936 6.214 16.994 0.50 19.36 315 ARG A O 1
ATOM 2401 O O B ARG A 1 298 ? 33.985 6.120 16.941 0.50 19.55 315 ARG A O 1
ATOM 2416 N N . ARG A 1 299 ? 34.739 5.499 18.971 1.00 19.17 316 ARG A N 1
ATOM 2417 C CA . ARG A 1 299 ? 33.520 4.751 19.300 1.00 19.72 316 ARG A CA 1
ATOM 2418 C C . ARG A 1 299 ? 32.537 5.787 19.840 1.00 19.40 316 ARG A C 1
ATOM 2419 O O . ARG A 1 299 ? 32.873 6.548 20.747 1.00 22.28 316 ARG A O 1
ATOM 2427 N N . ILE A 1 300 ? 31.345 5.843 19.247 1.00 21.67 317 ILE A N 1
ATOM 2428 C CA . ILE A 1 300 ? 30.329 6.805 19.660 1.00 24.61 317 ILE A CA 1
ATOM 2429 C C . ILE A 1 300 ? 29.186 6.173 20.473 1.00 23.91 317 ILE A C 1
ATOM 2430 O O . ILE A 1 300 ? 28.512 6.880 21.233 1.00 31.48 317 ILE A O 1
ATOM 2435 N N . HIS A 1 301 ? 28.994 4.857 20.339 1.00 23.01 318 HIS A N 1
ATOM 2436 C CA . HIS A 1 301 ? 27.898 4.154 21.025 1.00 26.03 318 HIS A CA 1
ATOM 2437 C C . HIS A 1 301 ? 28.343 2.745 21.397 1.00 23.75 318 HIS A C 1
ATOM 2438 O O . HIS A 1 301 ? 29.037 2.102 20.618 1.00 23.06 318 HIS A O 1
ATOM 2445 N N . LYS A 1 302 ? 27.927 2.285 22.579 1.00 29.08 319 LYS A N 1
ATOM 2446 C CA . LYS A 1 302 ? 28.078 0.889 23.009 1.00 26.53 319 LYS A CA 1
ATOM 2447 C C . LYS A 1 302 ? 26.754 0.496 23.666 1.00 27.90 319 LYS A C 1
ATOM 2448 O O . LYS A 1 302 ? 26.329 1.127 24.623 1.00 43.22 319 LYS A O 1
ATOM 2454 N N . GLU A 1 303 ? 26.105 -0.526 23.128 1.00 30.03 320 GLU A N 1
ATOM 2455 C CA . GLU A 1 303 ? 24.758 -0.916 23.535 1.00 29.32 320 GLU A CA 1
ATOM 2456 C C . GLU A 1 303 ? 24.824 -2.202 24.370 1.00 30.98 320 GLU A C 1
ATOM 2457 O O . GLU A 1 303 ? 25.768 -2.979 24.234 1.00 30.19 320 GLU A O 1
ATOM 2463 N N . LYS A 1 304 ? 23.827 -2.432 25.225 1.00 34.86 321 LYS A N 1
ATOM 2464 C CA . LYS A 1 304 ? 23.776 -3.687 25.991 1.00 37.09 321 LYS A CA 1
ATOM 2465 C C . LYS A 1 304 ? 23.616 -4.926 25.096 1.00 31.94 321 LYS A C 1
ATOM 2466 O O . LYS A 1 304 ? 23.922 -6.039 25.526 1.00 37.48 321 LYS A O 1
ATOM 2472 N N . SER A 1 305 ? 23.191 -4.726 23.845 1.00 28.55 322 SER A N 1
ATOM 2473 C CA . SER A 1 305 ? 23.148 -5.793 22.840 1.00 26.40 322 SER A CA 1
ATOM 2474 C C . SER A 1 305 ? 24.539 -6.240 22.377 1.00 26.45 322 SER A C 1
ATOM 2475 O O . SER A 1 305 ? 24.650 -7.192 21.586 1.00 26.20 322 SER A O 1
ATOM 2478 N N . LEU A 1 306 ? 25.569 -5.515 22.831 1.00 25.48 323 LEU A N 1
ATOM 2479 C CA . LEU A 1 306 ? 26.980 -5.715 22.450 1.00 23.56 323 LEU A CA 1
ATOM 2480 C C . LEU A 1 306 ? 27.279 -5.248 21.014 1.00 24.05 323 LEU A C 1
ATOM 2481 O O . LEU A 1 306 ? 28.294 -5.622 20.432 1.00 23.80 323 LEU A O 1
ATOM 2486 N N . ILE A 1 307 ? 26.397 -4.421 20.458 1.00 21.48 324 ILE A N 1
ATOM 2487 C CA . ILE A 1 307 ? 26.699 -3.700 19.232 1.00 21.49 324 ILE A CA 1
ATOM 2488 C C . ILE A 1 307 ? 27.384 -2.388 19.599 1.00 20.32 324 ILE A C 1
ATOM 2489 O O . ILE A 1 307 ? 26.924 -1.659 20.480 1.00 23.02 324 ILE A O 1
ATOM 2494 N N . GLU A 1 308 ? 28.487 -2.105 18.912 1.00 20.19 325 GLU A N 1
ATOM 2495 C CA . GLU A 1 308 ? 29.224 -0.856 19.065 1.00 19.15 325 GLU A CA 1
ATOM 2496 C C . GLU A 1 308 ? 29.154 -0.100 17.763 1.00 17.01 325 GLU A C 1
ATOM 2497 O O . GLU A 1 308 ? 29.016 -0.702 16.689 1.00 21.62 325 GLU A O 1
ATOM 2503 N N . VAL A 1 309 ? 29.144 1.229 17.859 1.00 18.03 326 VAL A N 1
ATOM 2504 C CA . VAL A 1 309 ? 29.149 2.070 16.671 1.00 19.04 326 VAL A CA 1
ATOM 2505 C C . VAL A 1 309 ? 30.333 3.019 16.748 1.00 16.22 326 VAL A C 1
ATOM 2506 O O . VAL A 1 309 ? 30.537 3.686 17.755 1.00 18.66 326 VAL A O 1
ATOM 2510 N N . TYR A 1 310 ? 31.138 3.004 15.693 1.00 19.09 327 TYR A N 1
ATOM 2511 C CA . TYR A 1 310 ? 32.256 3.905 15.515 1.00 18.30 327 TYR A CA 1
ATOM 2512 C C . TYR A 1 310 ? 31.926 4.895 14.404 1.00 18.83 327 TYR A C 1
ATOM 2513 O O . TYR A 1 310 ? 31.243 4.547 13.457 1.00 20.64 327 TYR A O 1
ATOM 2522 N N . MET A 1 311 ? 32.446 6.113 14.514 1.00 20.06 328 MET A N 1
ATOM 2523 C CA . MET A 1 311 ? 32.250 7.125 13.489 1.00 17.45 328 MET A CA 1
ATOM 2524 C C . MET A 1 311 ? 33.557 7.858 13.207 1.00 16.79 328 MET A C 1
ATOM 2525 O O . MET A 1 311 ? 34.260 8.213 14.153 1.00 18.19 328 MET A O 1
ATOM 2530 N N . ARG A 1 312 ? 33.882 8.050 11.926 1.00 19.98 329 ARG A N 1
ATOM 2531 C CA . ARG A 1 312 ? 35.015 8.874 11.513 1.00 22.27 329 ARG A CA 1
ATOM 2532 C C . ARG A 1 312 ? 34.536 10.002 10.609 1.00 17.50 329 ARG A C 1
ATOM 2533 O O . ARG A 1 312 ? 33.860 9.752 9.601 1.00 20.68 329 ARG A O 1
ATOM 2541 N N . PRO A 1 313 ? 34.891 11.255 10.956 1.00 20.66 330 PRO A N 1
ATOM 2542 C CA . PRO A 1 313 ? 34.546 12.370 10.067 1.00 20.51 330 PRO A CA 1
ATOM 2543 C C . PRO A 1 313 ? 35.480 12.422 8.875 1.00 18.95 330 PRO A C 1
ATOM 2544 O O . PRO A 1 313 ? 36.669 12.138 9.018 1.00 22.19 330 PRO A O 1
ATOM 2548 N N . LEU A 1 314 ? 34.926 12.759 7.715 1.00 20.13 331 LEU A N 1
ATOM 2549 C CA . LEU A 1 314 ? 35.661 12.760 6.466 1.00 19.56 331 LEU A CA 1
ATOM 2550 C C . LEU A 1 314 ? 35.504 14.078 5.697 1.00 22.35 331 LEU A C 1
ATOM 2551 O O . LEU A 1 314 ? 34.740 14.964 6.091 1.00 24.75 331 LEU A O 1
ATOM 2556 N N . SER A 1 315 ? 36.247 14.177 4.601 1.00 21.44 332 SER A N 1
ATOM 2557 C CA . SER A 1 315 ? 36.185 15.313 3.700 1.00 22.89 332 SER A CA 1
ATOM 2558 C C . SER A 1 315 ? 34.805 15.490 3.084 1.00 25.13 332 SER A C 1
ATOM 2559 O O . SER A 1 315 ? 34.031 14.531 2.921 1.00 24.58 332 SER A O 1
ATOM 2562 N N . ASN A 1 316 ? 34.511 16.726 2.710 1.00 26.47 333 ASN A N 1
ATOM 2563 C CA . ASN A 1 316 ? 33.308 16.980 1.943 1.00 27.11 333 ASN A CA 1
ATOM 2564 C C . ASN A 1 316 ? 32.007 16.612 2.660 1.00 27.05 333 ASN A C 1
ATOM 2565 O O . ASN A 1 316 ? 31.026 16.180 2.024 1.00 27.67 333 ASN A O 1
ATOM 2570 N N . LYS A 1 317 ? 32.004 16.831 3.970 1.00 25.25 334 LYS A N 1
ATOM 2571 C CA . LYS A 1 317 ? 30.848 16.618 4.836 1.00 27.03 334 LYS A CA 1
ATOM 2572 C C . LYS A 1 317 ? 30.452 15.145 5.001 1.00 23.90 334 LYS A C 1
ATOM 2573 O O . LYS A 1 317 ? 29.375 14.850 5.523 1.00 29.46 334 LYS A O 1
ATOM 2579 N N . ALA A 1 318 ? 31.318 14.234 4.560 1.00 23.98 335 ALA A N 1
ATOM 2580 C CA . ALA A 1 318 ? 31.037 12.802 4.612 1.00 20.59 335 ALA A CA 1
ATOM 2581 C C . ALA A 1 318 ? 31.501 12.219 5.958 1.00 21.10 335 ALA A C 1
ATOM 2582 O O . ALA A 1 318 ? 32.218 12.885 6.724 1.00 23.55 335 ALA A O 1
ATOM 2584 N N . SER A 1 319 ? 31.056 10.987 6.231 1.00 20.07 336 SER A N 1
ATOM 2585 C CA . SER A 1 319 ? 31.371 10.273 7.449 1.00 17.23 336 SER A CA 1
ATOM 2586 C C . SER A 1 319 ? 31.499 8.787 7.120 1.00 18.00 336 SER A C 1
ATOM 2587 O O . SER A 1 319 ? 30.897 8.301 6.143 1.00 19.83 336 SER A O 1
ATOM 2590 N N . ALA A 1 320 ? 32.247 8.074 7.953 1.00 20.33 337 ALA A N 1
ATOM 2591 C CA . ALA A 1 320 ? 32.225 6.614 7.949 1.00 19.96 337 ALA A CA 1
ATOM 2592 C C . ALA A 1 320 ? 31.591 6.140 9.244 1.00 16.31 337 ALA A C 1
ATOM 2593 O O . ALA A 1 320 ? 31.918 6.641 10.309 1.00 18.80 337 ALA A O 1
ATOM 2595 N N . LEU A 1 321 ? 30.697 5.162 9.148 1.00 18.81 338 LEU A N 1
ATOM 2596 C CA . LEU A 1 321 ? 30.147 4.501 10.320 1.00 19.46 338 LEU A CA 1
ATOM 2597 C C . LEU A 1 321 ? 30.514 3.021 10.267 1.00 15.78 338 LEU A C 1
ATOM 2598 O O . LEU A 1 321 ? 30.403 2.389 9.218 1.00 20.95 338 LEU A O 1
ATOM 2603 N N . VAL A 1 322 ? 30.945 2.482 11.403 1.00 17.15 339 VAL A N 1
ATOM 2604 C CA . VAL A 1 322 ? 31.160 1.056 11.530 1.00 18.26 339 VAL A CA 1
ATOM 2605 C C . VAL A 1 322 ? 30.271 0.559 12.659 1.00 16.37 339 VAL A C 1
ATOM 2606 O O . VAL A 1 322 ? 30.400 0.989 13.820 1.00 18.17 339 VAL A O 1
ATOM 2610 N N . PHE A 1 323 ? 29.372 -0.357 12.302 1.00 18.10 340 PHE A N 1
ATOM 2611 C CA . PHE A 1 323 ? 28.521 -1.075 13.239 1.00 18.15 340 PHE A CA 1
ATOM 2612 C C . PHE A 1 323 ? 29.214 -2.407 13.499 1.00 16.54 340 PHE A C 1
ATOM 2613 O O . PHE A 1 323 ? 29.382 -3.210 12.580 1.00 17.99 340 PHE A O 1
ATOM 2621 N N . PHE A 1 324 ? 29.636 -2.616 14.742 1.00 16.71 341 PHE A N 1
ATOM 2622 C CA . PHE A 1 324 ? 30.505 -3.734 15.125 1.00 18.85 341 PHE A CA 1
ATOM 2623 C C . PHE A 1 324 ? 29.818 -4.620 16.155 1.00 17.79 341 PHE A C 1
ATOM 2624 O O . PHE A 1 324 ? 29.459 -4.153 17.233 1.00 17.57 341 PHE A O 1
ATOM 2632 N N . SER A 1 325 ? 29.644 -5.899 15.826 1.00 16.72 342 SER A N 1
ATOM 2633 C CA . SER A 1 325 ? 29.061 -6.841 16.768 1.00 17.44 342 SER A CA 1
ATOM 2634 C C . SER A 1 325 ? 30.113 -7.601 17.582 1.00 18.24 342 SER A C 1
ATOM 2635 O O . SER A 1 325 ? 30.894 -8.380 17.028 1.00 20.93 342 SER A O 1
ATOM 2638 N N . CYS A 1 326 ? 30.092 -7.404 18.899 1.00 19.16 343 CYS A N 1
ATOM 2639 C CA . CYS A 1 326 ? 30.889 -8.207 19.811 1.00 25.14 343 CYS A CA 1
ATOM 2640 C C . CYS A 1 326 ? 30.082 -9.380 20.373 1.00 21.23 343 CYS A C 1
ATOM 2641 O O . CYS A 1 326 ? 30.525 -10.032 21.324 1.00 25.42 343 CYS A O 1
ATOM 2644 N N . ARG A 1 327 ? 28.927 -9.652 19.772 1.00 19.95 344 ARG A N 1
ATOM 2645 C CA . ARG A 1 327 ? 28.157 -10.847 20.089 1.00 21.35 344 ARG A CA 1
ATOM 2646 C C . ARG A 1 327 ? 28.871 -12.078 19.560 1.00 19.44 344 ARG A C 1
ATOM 2647 O O . ARG A 1 327 ? 29.669 -12.010 18.615 1.00 20.26 344 ARG A O 1
ATOM 2655 N N . THR A 1 328 ? 28.591 -13.200 20.214 1.00 21.18 345 THR A N 1
ATOM 2656 C CA . THR A 1 328 ? 29.171 -14.481 19.833 1.00 21.40 345 THR A CA 1
ATOM 2657 C C . THR A 1 328 ? 28.094 -15.545 19.624 1.00 19.97 345 THR A C 1
ATOM 2658 O O . THR A 1 328 ? 28.328 -16.738 19.882 1.00 21.71 345 THR A O 1
ATOM 2662 N N . ASP A 1 329 ? 26.923 -15.116 19.152 1.00 24.18 346 ASP A N 1
ATOM 2663 C CA . ASP A 1 329 ? 25.816 -16.038 18.915 1.00 23.52 346 ASP A CA 1
ATOM 2664 C C . ASP A 1 329 ? 25.435 -16.192 17.445 1.00 24.25 346 ASP A C 1
ATOM 2665 O O . ASP A 1 329 ? 25.712 -17.231 16.829 1.00 28.65 346 ASP A O 1
ATOM 2670 N N . MET A 1 330 ? 24.836 -15.158 16.873 1.00 22.58 347 MET A N 1
ATOM 2671 C CA . MET A 1 330 ? 24.312 -15.271 15.523 1.00 22.27 347 MET A CA 1
ATOM 2672 C C . MET A 1 330 ? 24.117 -13.870 14.957 1.00 21.40 347 MET A C 1
ATOM 2673 O O . MET A 1 330 ? 24.331 -12.882 15.669 1.00 21.00 347 MET A O 1
ATOM 2678 N N . PRO A 1 331 ? 23.740 -13.775 13.670 1.00 21.88 348 PRO A N 1
ATOM 2679 C CA . PRO A 1 331 ? 23.502 -12.451 13.106 1.00 24.20 348 PRO A CA 1
ATOM 2680 C C . PRO A 1 331 ? 22.483 -11.675 13.951 1.00 24.56 348 PRO A C 1
ATOM 2681 O O . PRO A 1 331 ? 21.526 -12.259 14.485 1.00 25.58 348 PRO A O 1
ATOM 2685 N N . TYR A 1 332 ? 22.700 -10.365 14.040 1.00 21.06 349 TYR A N 1
ATOM 2686 C CA . TYR A 1 332 ? 21.887 -9.470 14.849 1.00 21.91 349 TYR A CA 1
ATOM 2687 C C . TYR A 1 332 ? 21.346 -8.347 13.982 1.00 21.01 349 TYR A C 1
ATOM 2688 O O . TYR A 1 332 ? 22.100 -7.711 13.237 1.00 23.96 349 TYR A O 1
ATOM 2697 N N . ARG A 1 333 ? 20.037 -8.122 14.087 1.00 24.01 350 ARG A N 1
ATOM 2698 C CA . ARG A 1 333 ? 19.371 -7.038 13.382 1.00 24.29 350 ARG A CA 1
ATOM 2699 C C . ARG A 1 333 ? 19.414 -5.793 14.269 1.00 25.36 350 ARG A C 1
ATOM 2700 O O . ARG A 1 333 ? 18.658 -5.660 15.237 1.00 26.86 350 ARG A O 1
ATOM 2708 N N . TYR A 1 334 ? 20.305 -4.879 13.920 1.00 24.00 351 TYR A N 1
ATOM 2709 C CA . TYR A 1 334 ? 20.517 -3.670 14.703 1.00 22.69 351 TYR A CA 1
ATOM 2710 C C . TYR A 1 334 ? 19.641 -2.567 14.138 1.00 23.67 351 TYR A C 1
ATOM 2711 O O . TYR A 1 334 ? 19.762 -2.224 12.965 1.00 26.42 351 TYR A O 1
ATOM 2720 N N . HIS A 1 335 ? 18.756 -2.030 14.975 1.00 25.59 352 HIS A N 1
ATOM 2721 C CA . HIS A 1 335 ? 17.807 -0.999 14.567 1.00 26.43 352 HIS A CA 1
ATOM 2722 C C . HIS A 1 335 ? 18.285 0.350 15.094 1.00 27.36 352 HIS A C 1
ATOM 2723 O O . HIS A 1 335 ? 18.545 0.490 16.289 1.00 31.30 352 HIS A O 1
ATOM 2730 N N . SER A 1 336 ? 18.419 1.335 14.214 1.00 28.53 353 SER A N 1
ATOM 2731 C CA . SER A 1 336 ? 18.841 2.666 14.640 1.00 27.72 353 SER A CA 1
ATOM 2732 C C . SER A 1 336 ? 18.307 3.740 13.698 1.00 28.04 353 SER A C 1
ATOM 2733 O O . SER A 1 336 ? 17.427 3.484 12.862 1.00 29.84 353 SER A O 1
ATOM 2736 N N . SER A 1 337 ? 18.809 4.954 13.888 1.00 27.92 354 SER A N 1
ATOM 2737 C CA . SER A 1 337 ? 18.551 6.068 12.994 1.00 27.94 354 SER A CA 1
ATOM 2738 C C . SER A 1 337 ? 19.728 7.028 13.100 1.00 25.84 354 SER A C 1
ATOM 2739 O O . SER A 1 337 ? 20.447 7.016 14.093 1.00 29.36 354 SER A O 1
ATOM 2742 N N . LEU A 1 338 ? 19.934 7.857 12.080 1.00 27.47 355 LEU A N 1
ATOM 2743 C CA . LEU A 1 338 ? 21.058 8.791 12.113 1.00 26.82 355 LEU A CA 1
ATOM 2744 C C . LEU A 1 338 ? 20.899 9.798 13.258 1.00 29.87 355 LEU A C 1
ATOM 2745 O O . LEU A 1 338 ? 21.886 10.189 13.883 1.00 30.99 355 LEU A O 1
ATOM 2750 N N . GLY A 1 339 ? 19.659 10.175 13.562 1.00 30.26 356 GLY A N 1
ATOM 2751 C CA . GLY A 1 339 ? 19.390 11.022 14.718 1.00 34.06 356 GLY A CA 1
ATOM 2752 C C . GLY A 1 339 ? 19.842 10.429 16.045 1.00 34.74 356 GLY A C 1
ATOM 2753 O O . GLY A 1 339 ? 20.298 11.156 16.924 1.00 39.87 356 GLY A O 1
ATOM 2754 N N . GLN A 1 340 ? 19.709 9.112 16.197 1.00 35.08 357 GLN A N 1
ATOM 2755 C CA . GLN A 1 340 ? 20.173 8.422 17.407 1.00 32.82 357 GLN A CA 1
ATOM 2756 C C . GLN A 1 340 ? 21.701 8.323 17.471 1.00 34.40 357 GLN A C 1
ATOM 2757 O O . GLN A 1 340 ? 22.267 8.043 18.534 1.00 34.42 357 GLN A O 1
ATOM 2763 N N . LEU A 1 341 ? 22.355 8.543 16.331 1.00 32.53 358 LEU A N 1
ATOM 2764 C CA . LEU A 1 341 ? 23.813 8.543 16.243 1.00 31.44 358 LEU A CA 1
ATOM 2765 C C . LEU A 1 341 ? 24.405 9.969 16.105 1.00 36.33 358 LEU A C 1
ATOM 2766 O O . LEU A 1 341 ? 25.526 10.147 15.608 1.00 34.60 358 LEU A O 1
ATOM 2771 N N . ASN A 1 342 ? 23.636 10.968 16.538 1.00 39.99 359 ASN A N 1
ATOM 2772 C CA . ASN A 1 342 ? 24.090 12.367 16.681 1.00 44.86 359 ASN A CA 1
ATOM 2773 C C . ASN A 1 342 ? 24.348 13.121 15.373 1.00 40.78 359 ASN A C 1
ATOM 2774 O O . ASN A 1 342 ? 25.171 14.040 15.339 1.00 47.36 359 ASN A O 1
ATOM 2779 N N . PHE A 1 343 ? 23.632 12.770 14.309 1.00 37.00 360 PHE A N 1
ATOM 2780 C CA . PHE A 1 343 ? 23.817 13.456 13.030 1.00 39.06 360 PHE A CA 1
ATOM 2781 C C . PHE A 1 343 ? 23.060 14.778 12.932 1.00 43.84 360 PHE A C 1
ATOM 2782 O O . PHE A 1 343 ? 22.122 15.004 13.688 1.00 50.55 360 PHE A O 1
ATOM 2790 N N . THR A 1 344 ? 23.513 15.654 12.023 1.00 53.11 361 THR A N 1
ATOM 2791 C CA . THR A 1 344 ? 22.922 16.997 11.831 1.00 54.28 361 THR A CA 1
ATOM 2792 C C . THR A 1 344 ? 21.512 16.898 11.255 1.00 58.69 361 THR A C 1
ATOM 2793 O O . THR A 1 344 ? 21.285 16.165 10.275 1.00 57.16 361 THR A O 1
ATOM 2797 N N . GLY A 1 345 ? 20.586 17.649 11.860 1.00 62.12 362 GLY A N 1
ATOM 2798 C CA . GLY A 1 345 ? 19.164 17.627 11.486 1.00 64.90 362 GLY A CA 1
ATOM 2799 C C . GLY A 1 345 ? 18.821 18.364 10.202 1.00 60.12 362 GLY A C 1
ATOM 2800 O O . GLY A 1 345 ? 19.551 19.257 9.770 1.00 63.03 362 GLY A O 1
ATOM 2801 N N . SER A 1 346 ? 17.705 17.964 9.592 1.00 54.82 363 SER A N 1
ATOM 2802 C CA . SER A 1 346 ? 17.196 18.522 8.322 1.00 57.18 363 SER A CA 1
ATOM 2803 C C . SER A 1 346 ? 18.031 18.159 7.069 1.00 53.43 363 SER A C 1
ATOM 2804 O O . SER A 1 346 ? 17.600 18.408 5.943 1.00 59.88 363 SER A O 1
ATOM 2807 N N . VAL A 1 347 ? 19.210 17.573 7.256 1.00 46.32 364 VAL A N 1
ATOM 2808 C CA . VAL A 1 347 ? 20.014 17.086 6.139 1.00 39.88 364 VAL A CA 1
ATOM 2809 C C . VAL A 1 347 ? 19.457 15.722 5.698 1.00 37.04 364 VAL A C 1
ATOM 2810 O O . VAL A 1 347 ? 19.007 14.934 6.533 1.00 39.34 364 VAL A O 1
ATOM 2814 N N . ILE A 1 348 ? 19.453 15.473 4.388 1.00 32.39 365 ILE A N 1
ATOM 2815 C CA . ILE A 1 348 ? 19.131 14.162 3.824 1.00 30.68 365 ILE A CA 1
ATOM 2816 C C . ILE A 1 348 ? 20.442 13.498 3.397 1.00 29.38 365 ILE A C 1
ATOM 2817 O O . ILE A 1 348 ? 21.272 14.132 2.761 1.00 27.93 365 ILE A O 1
ATOM 2822 N N . TYR A 1 349 ? 20.602 12.219 3.726 1.00 29.61 366 TYR A N 1
ATOM 2823 C CA . TYR A 1 349 ? 21.844 11.490 3.473 1.00 26.76 366 TYR A CA 1
ATOM 2824 C C . TYR A 1 349 ? 21.673 10.312 2.505 1.00 26.19 366 TYR A C 1
ATOM 2825 O O . TYR A 1 349 ? 20.567 9.797 2.282 1.00 26.26 366 TYR A O 1
ATOM 2834 N N . GLU A 1 350 ? 22.794 9.907 1.925 1.00 24.25 367 GLU A N 1
ATOM 2835 C CA . GLU A 1 350 ? 22.909 8.672 1.179 1.00 23.86 367 GLU A CA 1
ATOM 2836 C C . GLU A 1 350 ? 24.077 7.901 1.765 1.00 23.07 367 GLU A C 1
ATOM 2837 O O . GLU A 1 350 ? 25.084 8.498 2.178 1.00 22.50 367 GLU A O 1
ATOM 2843 N N . ALA A 1 351 ? 23.923 6.581 1.833 1.00 23.95 368 ALA A N 1
ATOM 2844 C CA . ALA A 1 351 ? 24.958 5.704 2.392 1.00 20.60 368 ALA A CA 1
ATOM 2845 C C . ALA A 1 351 ? 25.328 4.629 1.378 1.00 19.93 368 ALA A C 1
ATOM 2846 O O . ALA A 1 351 ? 24.459 4.123 0.666 1.00 23.01 368 ALA A O 1
ATOM 2848 N N . GLN A 1 352 ? 26.618 4.326 1.292 1.00 21.09 369 GLN A N 1
ATOM 2849 C CA . GLN A 1 352 ? 27.101 3.156 0.577 1.00 21.33 369 GLN A CA 1
ATOM 2850 C C . GLN A 1 352 ? 27.708 2.172 1.574 1.00 17.82 369 GLN A C 1
ATOM 2851 O O . GLN A 1 352 ? 28.558 2.526 2.390 1.00 19.81 369 GLN A O 1
ATOM 2857 N N . ASP A 1 353 ? 27.242 0.936 1.490 1.00 20.49 370 ASP A N 1
ATOM 2858 C CA . ASP A 1 353 ? 27.772 -0.165 2.264 1.00 20.23 370 ASP A CA 1
ATOM 2859 C C . ASP A 1 353 ? 29.132 -0.482 1.648 1.00 19.34 370 ASP A C 1
ATOM 2860 O O . ASP A 1 353 ? 29.224 -0.815 0.467 1.00 21.68 370 ASP A O 1
ATOM 2865 N N . VAL A 1 354 ? 30.181 -0.339 2.442 1.00 17.94 371 VAL A N 1
ATOM 2866 C CA . VAL A 1 354 ? 31.554 -0.420 1.930 1.00 17.30 371 VAL A CA 1
ATOM 2867 C C . VAL A 1 354 ? 31.879 -1.831 1.428 1.00 20.50 371 VAL A C 1
ATOM 2868 O O . VAL A 1 354 ? 32.595 -1.992 0.443 1.00 21.54 371 VAL A O 1
ATOM 2872 N N . TYR A 1 355 ? 31.319 -2.851 2.072 1.00 20.65 372 TYR A N 1
ATOM 2873 C CA . TYR A 1 355 ? 31.578 -4.234 1.651 1.00 21.05 372 TYR A CA 1
ATOM 2874 C C . TYR A 1 355 ? 30.650 -4.788 0.566 1.00 24.36 372 TYR A C 1
ATOM 2875 O O . TYR A 1 355 ? 31.100 -5.514 -0.318 1.00 27.22 372 TYR A O 1
ATOM 2884 N N . SER A 1 356 ? 29.362 -4.480 0.622 1.00 19.60 373 SER A N 1
ATOM 2885 C CA . SER A 1 356 ? 28.443 -4.952 -0.406 1.00 20.20 373 SER A CA 1
ATOM 2886 C C . SER A 1 356 ? 28.357 -4.038 -1.630 1.00 25.19 373 SER A C 1
ATOM 2887 O O . SER A 1 356 ? 28.048 -4.498 -2.716 1.00 29.74 373 SER A O 1
ATOM 2890 N N . GLY A 1 357 ? 28.640 -2.754 -1.431 1.00 25.42 374 GLY A N 1
ATOM 2891 C CA . GLY A 1 357 ? 28.536 -1.753 -2.468 1.00 24.82 374 GLY A CA 1
ATOM 2892 C C . GLY A 1 357 ? 27.135 -1.202 -2.637 1.00 26.83 374 GLY A C 1
ATOM 2893 O O . GLY A 1 357 ? 26.909 -0.313 -3.474 1.00 31.88 374 GLY A O 1
ATOM 2894 N N . ASP A 1 358 ? 26.185 -1.727 -1.859 1.00 27.71 375 ASP A N 1
ATOM 2895 C CA . ASP A 1 358 ? 24.786 -1.323 -1.979 1.00 28.58 375 ASP A CA 1
ATOM 2896 C C . ASP A 1 358 ? 24.576 0.104 -1.466 1.00 22.62 375 ASP A C 1
ATOM 2897 O O . ASP A 1 358 ? 25.254 0.561 -0.541 1.00 23.55 375 ASP A O 1
ATOM 2902 N N . ILE A 1 359 ? 23.615 0.787 -2.072 1.00 28.85 376 ILE A N 1
ATOM 2903 C CA . ILE A 1 359 ? 23.343 2.186 -1.774 1.00 26.40 376 ILE A CA 1
ATOM 2904 C C . ILE A 1 359 ? 21.984 2.318 -1.062 1.00 26.42 376 ILE A C 1
ATOM 2905 O O . ILE A 1 359 ? 20.986 1.748 -1.509 1.00 32.66 376 ILE A O 1
ATOM 2910 N N . ILE A 1 360 ? 21.994 3.024 0.073 1.00 25.87 377 ILE A N 1
ATOM 2911 C CA . ILE A 1 360 ? 20.806 3.337 0.861 1.00 30.18 377 ILE A CA 1
ATOM 2912 C C . ILE A 1 360 ? 20.605 4.852 0.767 1.00 34.19 377 ILE A C 1
ATOM 2913 O O . ILE A 1 360 ? 21.413 5.624 1.274 1.00 29.39 377 ILE A O 1
ATOM 2918 N N . SER A 1 361 ? 19.536 5.292 0.121 1.00 38.47 378 SER A N 1
ATOM 2919 C CA . SER A 1 361 ? 19.393 6.712 -0.173 1.00 38.81 378 SER A CA 1
ATOM 2920 C C . SER A 1 361 ? 18.162 7.312 0.490 1.00 41.23 378 SER A C 1
ATOM 2921 O O . SER A 1 361 ? 17.172 6.624 0.705 1.00 48.28 378 SER A O 1
ATOM 2924 N N . GLY A 1 362 ? 18.246 8.597 0.830 1.00 38.32 379 GLY A N 1
ATOM 2925 C CA . GLY A 1 362 ? 17.109 9.328 1.387 1.00 37.36 379 GLY A CA 1
ATOM 2926 C C . GLY A 1 362 ? 16.918 9.138 2.877 1.00 36.64 379 GLY A C 1
ATOM 2927 O O . GLY A 1 362 ? 15.788 9.134 3.375 1.00 42.02 379 GLY A O 1
ATOM 2928 N N . LEU A 1 363 ? 18.032 8.998 3.589 1.00 31.77 380 LEU A N 1
ATOM 2929 C CA . LEU A 1 363 ? 18.008 8.859 5.036 1.00 29.63 380 LEU A CA 1
ATOM 2930 C C . LEU A 1 363 ? 17.943 10.240 5.692 1.00 32.73 380 LEU A C 1
ATOM 2931 O O . LEU A 1 363 ? 18.830 11.077 5.495 1.00 35.63 380 LEU A O 1
ATOM 2936 N N . ARG A 1 364 ? 16.879 10.488 6.446 1.00 34.02 381 ARG A N 1
ATOM 2937 C CA . ARG A 1 364 ? 16.800 11.680 7.288 1.00 33.05 381 ARG A CA 1
ATOM 2938 C C . ARG A 1 364 ? 17.178 11.237 8.687 1.00 30.74 381 ARG A C 1
ATOM 2939 O O . ARG A 1 364 ? 17.254 10.031 8.957 1.00 32.87 381 ARG A O 1
ATOM 2947 N N . ASP A 1 365 ? 17.434 12.187 9.580 1.00 31.96 382 ASP A N 1
ATOM 2948 C CA . ASP A 1 365 ? 17.798 11.828 10.955 1.00 32.73 382 ASP A CA 1
ATOM 2949 C C . ASP A 1 365 ? 16.752 10.903 11.580 1.00 32.84 382 ASP A C 1
ATOM 2950 O O . ASP A 1 365 ? 17.096 9.982 12.298 1.00 33.14 382 ASP A O 1
ATOM 2955 N N . GLU A 1 366 ? 15.482 11.133 11.271 1.00 34.25 383 GLU A N 1
ATOM 2956 C CA . GLU A 1 366 ? 14.395 10.372 11.884 1.00 34.71 383 GLU A CA 1
ATOM 2957 C C . GLU A 1 366 ? 14.124 9.007 11.229 1.00 32.31 383 GLU A C 1
ATOM 2958 O O . GLU A 1 366 ? 13.336 8.216 11.756 1.00 38.07 383 GLU A O 1
ATOM 2964 N N . THR A 1 367 ? 14.753 8.745 10.085 1.00 32.56 384 THR A N 1
ATOM 2965 C CA . THR A 1 367 ? 14.506 7.521 9.334 1.00 30.07 384 THR A CA 1
ATOM 2966 C C . THR A 1 367 ? 15.079 6.301 10.084 1.00 29.92 384 THR A C 1
ATOM 2967 O O . THR A 1 367 ? 16.273 6.225 10.383 1.00 35.58 384 THR A O 1
ATOM 2971 N N . ASN A 1 368 ? 14.193 5.368 10.409 1.00 31.84 385 ASN A N 1
ATOM 2972 C CA . ASN A 1 368 ? 14.582 4.108 11.003 1.00 30.82 385 ASN A CA 1
ATOM 2973 C C . ASN A 1 368 ? 15.249 3.236 9.943 1.00 35.46 385 ASN A C 1
ATOM 2974 O O . ASN A 1 368 ? 14.770 3.146 8.812 1.00 39.39 385 ASN A O 1
ATOM 2979 N N . PHE A 1 369 ? 16.387 2.637 10.289 1.00 30.55 386 PHE A N 1
ATOM 2980 C CA . PHE A 1 369 ? 17.005 1.634 9.434 1.00 30.99 386 PHE A CA 1
ATOM 2981 C C . PHE A 1 369 ? 17.439 0.446 10.270 1.00 29.68 386 PHE A C 1
ATOM 2982 O O . PHE A 1 369 ? 17.563 0.545 11.500 1.00 29.05 386 PHE A O 1
ATOM 2990 N N . THR A 1 370 ? 17.656 -0.672 9.584 1.00 28.43 387 THR A N 1
ATOM 2991 C CA . THR A 1 370 ? 18.169 -1.897 10.182 1.00 26.45 387 THR A CA 1
ATOM 2992 C C . THR A 1 370 ? 19.399 -2.348 9.405 1.00 29.27 387 THR A C 1
ATOM 2993 O O . THR A 1 370 ? 19.392 -2.353 8.174 1.00 29.78 387 THR A O 1
ATOM 2997 N N . VAL A 1 371 ? 20.461 -2.691 10.125 1.00 23.17 388 VAL A N 1
ATOM 2998 C CA . VAL A 1 371 ? 21.609 -3.380 9.531 1.00 26.39 388 VAL A CA 1
ATOM 2999 C C . VAL A 1 371 ? 21.773 -4.752 10.197 1.00 21.81 388 VAL A C 1
ATOM 3000 O O . VAL A 1 371 ? 21.542 -4.898 11.388 1.00 26.16 388 VAL A O 1
ATOM 3004 N N . ILE A 1 372 ? 22.148 -5.750 9.404 1.00 23.27 389 ILE A N 1
ATOM 3005 C CA . ILE A 1 372 ? 22.340 -7.103 9.893 1.00 21.66 389 ILE A CA 1
ATOM 3006 C C . ILE A 1 372 ? 23.827 -7.314 10.068 1.00 22.22 389 ILE A C 1
ATOM 3007 O O . ILE A 1 372 ? 24.576 -7.249 9.088 1.00 22.11 389 ILE A O 1
ATOM 3012 N N . ILE A 1 373 ? 24.242 -7.529 11.317 1.00 20.40 390 ILE A N 1
ATOM 3013 C CA . ILE A 1 373 ? 25.665 -7.619 11.673 1.00 20.23 390 ILE A CA 1
ATOM 3014 C C . ILE A 1 373 ? 25.959 -9.032 12.182 1.00 20.54 390 ILE A C 1
ATOM 3015 O O . ILE A 1 373 ? 25.285 -9.536 13.087 1.00 20.76 390 ILE A O 1
ATOM 3020 N N . ASN A 1 374 ? 26.981 -9.659 11.600 1.00 20.15 391 ASN A N 1
ATOM 3021 C CA . ASN A 1 374 ? 27.359 -11.007 11.994 1.00 19.05 391 ASN A CA 1
ATOM 3022 C C . ASN A 1 374 ? 28.286 -10.989 13.200 1.00 18.60 391 ASN A C 1
ATOM 3023 O O . ASN A 1 374 ? 28.960 -9.987 13.447 1.00 19.27 391 ASN A O 1
ATOM 3028 N N . PRO A 1 375 ? 28.310 -12.087 13.974 1.00 18.80 392 PRO A N 1
ATOM 3029 C CA . PRO A 1 375 ? 29.106 -12.084 15.192 1.00 17.92 392 PRO A CA 1
ATOM 3030 C C . PRO A 1 375 ? 30.604 -11.901 14.904 1.00 19.05 392 PRO A C 1
ATOM 3031 O O . PRO A 1 375 ? 31.137 -12.489 13.958 1.00 21.71 392 PRO A O 1
ATOM 3035 N N . SER A 1 376 ? 31.266 -11.103 15.731 1.00 17.39 393 SER A N 1
ATOM 3036 C CA . SER A 1 376 ? 32.676 -10.693 15.519 1.00 18.93 393 SER A CA 1
ATOM 3037 C C . SER A 1 376 ? 32.880 -10.071 14.135 1.00 18.92 393 SER A C 1
ATOM 3038 O O . SER A 1 376 ? 33.959 -10.149 13.567 1.00 21.94 393 SER A O 1
ATOM 3041 N N . GLY A 1 377 ? 31.837 -9.396 13.650 1.00 18.11 394 GLY A N 1
ATOM 3042 C CA . GLY A 1 377 ? 31.831 -8.775 12.330 1.00 17.59 394 GLY A CA 1
ATOM 3043 C C . GLY A 1 377 ? 31.313 -7.358 12.336 1.00 17.07 394 GLY A C 1
ATOM 3044 O O . GLY A 1 377 ? 30.915 -6.826 13.376 1.00 17.29 394 GLY A O 1
ATOM 3045 N N . VAL A 1 378 ? 31.294 -6.758 11.153 1.00 17.10 395 VAL A N 1
ATOM 3046 C CA . VAL A 1 378 ? 30.892 -5.364 11.001 1.00 17.29 395 VAL A CA 1
ATOM 3047 C C . VAL A 1 378 ? 29.950 -5.173 9.821 1.00 17.23 395 VAL A C 1
ATOM 3048 O O . VAL A 1 378 ? 29.855 -6.027 8.938 1.00 18.22 395 VAL A O 1
ATOM 3052 N N . VAL A 1 379 ? 29.240 -4.044 9.859 1.00 17.38 396 VAL A N 1
ATOM 3053 C CA . VAL A 1 379 ? 28.676 -3.423 8.683 1.00 17.09 396 VAL A CA 1
ATOM 3054 C C . VAL A 1 379 ? 29.300 -2.018 8.661 1.00 16.90 396 VAL A C 1
ATOM 3055 O O . VAL A 1 379 ? 29.376 -1.343 9.684 1.00 19.12 396 VAL A O 1
ATOM 3059 N N . MET A 1 380 ? 29.737 -1.579 7.480 1.00 18.03 397 MET A N 1
ATOM 3060 C CA . MET A 1 380 ? 30.380 -0.279 7.354 1.00 17.44 397 MET A CA 1
ATOM 3061 C C . MET A 1 380 ? 29.690 0.538 6.293 1.00 17.53 397 MET A C 1
ATOM 3062 O O . MET A 1 380 ? 29.462 0.055 5.191 1.00 19.02 397 MET A O 1
ATOM 3067 N N . TRP A 1 381 ? 29.367 1.783 6.642 1.00 18.67 398 TRP A N 1
ATOM 3068 C CA . TRP A 1 381 ? 28.756 2.727 5.719 1.00 17.53 398 TRP A CA 1
ATOM 3069 C C . TRP A 1 381 ? 29.673 3.929 5.487 1.00 14.72 398 TRP A C 1
ATOM 3070 O O . TRP A 1 381 ? 30.337 4.425 6.422 1.00 19.58 398 TRP A O 1
ATOM 3081 N N . TYR A 1 382 ? 29.672 4.383 4.249 1.00 18.13 399 TYR A N 1
ATOM 3082 C CA . TYR A 1 382 ? 30.195 5.685 3.850 1.00 18.24 399 TYR A CA 1
ATOM 3083 C C . TYR A 1 382 ? 28.963 6.562 3.591 1.00 17.43 399 TYR A C 1
ATOM 3084 O O . TYR A 1 382 ? 28.171 6.269 2.684 1.00 20.19 399 TYR A O 1
ATOM 3093 N N . LEU A 1 383 ? 28.815 7.637 4.371 1.00 21.91 400 LEU A N 1
ATOM 3094 C CA . LEU A 1 383 ? 27.593 8.429 4.433 1.00 24.76 400 LEU A CA 1
ATOM 3095 C C . LEU A 1 383 ? 27.898 9.872 4.047 1.00 20.16 400 LEU A C 1
ATOM 3096 O O . LEU A 1 383 ? 28.915 10.428 4.495 1.00 22.54 400 LEU A O 1
ATOM 3101 N N . TYR A 1 384 ? 27.024 10.487 3.253 1.00 19.44 401 TYR A N 1
ATOM 3102 C CA . TYR A 1 384 ? 27.205 11.874 2.847 1.00 21.42 401 TYR A CA 1
ATOM 3103 C C . TYR A 1 384 ? 25.855 12.537 2.575 1.00 22.04 401 TYR A C 1
ATOM 3104 O O . TYR A 1 384 ? 24.887 11.866 2.201 1.00 23.62 401 TYR A O 1
ATOM 3113 N N . PRO A 1 385 ? 25.791 13.865 2.751 1.00 24.24 402 PRO A N 1
ATOM 3114 C CA . PRO A 1 385 ? 24.578 14.588 2.401 1.00 24.31 402 PRO A CA 1
ATOM 3115 C C . PRO A 1 385 ? 24.283 14.556 0.901 1.00 24.97 402 PRO A C 1
ATOM 3116 O O . PRO A 1 385 ? 25.218 14.515 0.082 1.00 27.94 402 PRO A O 1
ATOM 3120 N N . ILE A 1 386 ? 22.998 14.572 0.551 1.00 26.85 403 ILE A N 1
ATOM 3121 C CA . ILE A 1 386 ? 22.573 14.720 -0.830 1.00 25.60 403 ILE A CA 1
ATOM 3122 C C . ILE A 1 386 ? 21.493 15.774 -0.968 1.00 29.95 403 ILE A C 1
ATOM 3123 O O . ILE A 1 386 ? 20.808 16.121 -0.002 1.00 31.06 403 ILE A O 1
ATOM 3128 N N . LYS A 1 387 ? 21.376 16.274 -2.193 1.00 31.18 404 LYS A N 1
ATOM 3129 C CA . LYS A 1 387 ? 20.256 17.082 -2.637 1.00 40.49 404 LYS A CA 1
ATOM 3130 C C . LYS A 1 387 ? 19.300 16.202 -3.451 1.00 54.63 404 LYS A C 1
ATOM 3131 O O . LYS A 1 387 ? 19.709 15.183 -4.048 1.00 49.76 404 LYS A O 1
ATOM 3137 N N . LEU B 1 1 ? 24.588 -44.927 30.321 1.00 25.38 18 LEU B N 1
ATOM 3138 C CA . LEU B 1 1 ? 23.188 -45.433 30.537 1.00 22.34 18 LEU B CA 1
ATOM 3139 C C . LEU B 1 1 ? 22.966 -46.692 29.685 1.00 22.56 18 LEU B C 1
ATOM 3140 O O . LEU B 1 1 ? 23.173 -46.678 28.446 1.00 24.43 18 LEU B O 1
ATOM 3145 N N . ASP B 1 2 ? 22.543 -47.769 30.351 1.00 24.10 19 ASP B N 1
ATOM 3146 C CA . ASP B 1 2 ? 22.441 -49.100 29.744 1.00 25.40 19 ASP B CA 1
ATOM 3147 C C . ASP B 1 2 ? 21.112 -49.279 29.015 1.00 26.48 19 ASP B C 1
ATOM 3148 O O . ASP B 1 2 ? 20.337 -50.169 29.355 1.00 29.93 19 ASP B O 1
ATOM 3153 N N . ASN B 1 3 ? 20.872 -48.436 28.011 1.00 23.92 20 ASN B N 1
ATOM 3154 C CA . ASN B 1 3 ? 19.635 -48.486 27.215 1.00 24.52 20 ASN B CA 1
ATOM 3155 C C . ASN B 1 3 ? 19.885 -48.909 25.762 1.00 23.99 20 ASN B C 1
ATOM 3156 O O . ASN B 1 3 ? 19.004 -48.792 24.913 1.00 27.95 20 ASN B O 1
ATOM 3161 N N . GLY B 1 4 ? 21.080 -49.425 25.489 1.00 25.97 21 GLY B N 1
ATOM 3162 C CA . GLY B 1 4 ? 21.437 -49.900 24.153 1.00 28.13 21 GLY B CA 1
ATOM 3163 C C . GLY B 1 4 ? 21.818 -48.812 23.166 1.00 27.32 21 GLY B C 1
ATOM 3164 O O . GLY B 1 4 ? 22.199 -49.111 22.027 1.00 33.03 21 GLY B O 1
ATOM 3165 N N . LEU B 1 5 ? 21.743 -47.553 23.594 1.00 21.84 22 LEU B N 1
ATOM 3166 C CA . LEU B 1 5 ? 21.984 -46.438 22.690 1.00 22.90 22 LEU B CA 1
ATOM 3167 C C . LEU B 1 5 ? 23.360 -45.807 22.853 1.00 19.29 22 LEU B C 1
ATOM 3168 O O . LEU B 1 5 ? 24.002 -45.906 23.914 1.00 20.58 22 LEU B O 1
ATOM 3173 N N . LEU B 1 6 ? 23.801 -45.150 21.787 1.00 21.46 23 LEU B N 1
ATOM 3174 C CA . LEU B 1 6 ? 25.018 -44.339 21.777 1.00 19.56 23 LEU B CA 1
ATOM 3175 C C . LEU B 1 6 ? 26.230 -45.125 22.254 1.00 18.56 23 LEU B C 1
ATOM 3176 O O . LEU B 1 6 ? 27.031 -44.672 23.090 1.00 20.16 23 LEU B O 1
ATOM 3181 N N . GLN B 1 7 ? 26.382 -46.313 21.684 1.00 21.43 24 GLN B N 1
ATOM 3182 C CA . GLN B 1 7 ? 27.583 -47.106 21.895 1.00 23.57 24 GLN B CA 1
ATOM 3183 C C . GLN B 1 7 ? 28.820 -46.439 21.289 1.00 20.20 24 GLN B C 1
ATOM 3184 O O . GLN B 1 7 ? 29.947 -46.798 21.631 1.00 21.02 24 GLN B O 1
ATOM 3190 N N . THR B 1 8 ? 28.577 -45.470 20.400 1.00 20.92 25 THR B N 1
ATOM 3191 C CA . THR B 1 8 ? 29.571 -44.536 19.904 1.00 19.78 25 THR B CA 1
ATOM 3192 C C . THR B 1 8 ? 28.983 -43.127 20.127 1.00 19.09 25 THR B C 1
ATOM 3193 O O . THR B 1 8 ? 27.764 -42.995 20.341 1.00 19.04 25 THR B O 1
ATOM 3197 N N . PRO B 1 9 ? 29.818 -42.075 20.065 1.00 16.87 26 PRO B N 1
ATOM 3198 C CA . PRO B 1 9 ? 29.227 -40.771 20.382 1.00 16.16 26 PRO B CA 1
ATOM 3199 C C . PRO B 1 9 ? 28.152 -40.367 19.384 1.00 17.14 26 PRO B C 1
ATOM 3200 O O . PRO B 1 9 ? 28.260 -40.706 18.217 1.00 21.32 26 PRO B O 1
ATOM 3204 N N . PRO B 1 10 ? 27.127 -39.633 19.855 1.00 17.06 27 PRO B N 1
ATOM 3205 C CA . PRO B 1 10 ? 26.091 -39.214 18.940 1.00 18.27 27 PRO B CA 1
ATOM 3206 C C . PRO B 1 10 ? 26.636 -38.214 17.931 1.00 17.34 27 PRO B C 1
ATOM 3207 O O . PRO B 1 10 ? 27.490 -37.374 18.277 1.00 18.36 27 PRO B O 1
ATOM 3211 N N . MET B 1 11 ? 26.147 -38.329 16.701 1.00 17.51 28 MET B N 1
ATOM 3212 C CA . MET B 1 11 ? 26.458 -37.405 15.620 1.00 19.44 28 MET B CA 1
ATOM 3213 C C . MET B 1 11 ? 25.155 -36.852 15.099 1.00 18.93 28 MET B C 1
ATOM 3214 O O . MET B 1 11 ? 24.175 -37.588 14.933 1.00 20.33 28 MET B O 1
ATOM 3219 N N . GLY B 1 12 ? 25.143 -35.551 14.820 1.00 18.29 29 GLY B N 1
ATOM 3220 C CA . GLY B 1 12 ? 23.942 -34.922 14.324 1.00 19.98 29 GLY B CA 1
ATOM 3221 C C . GLY B 1 12 ? 24.038 -33.421 14.277 1.00 18.75 29 GLY B C 1
ATOM 3222 O O . GLY B 1 12 ? 25.130 -32.858 14.132 1.00 19.53 29 GLY B O 1
ATOM 3223 N N . TRP B 1 13 ? 22.876 -32.792 14.418 1.00 20.64 30 TRP B N 1
ATOM 3224 C CA . TRP B 1 13 ? 22.703 -31.351 14.259 1.00 18.70 30 TRP B CA 1
ATOM 3225 C C . TRP B 1 13 ? 21.777 -30.911 15.393 1.00 22.45 30 TRP B C 1
ATOM 3226 O O . TRP B 1 13 ? 20.784 -31.598 15.690 1.00 22.81 30 TRP B O 1
ATOM 3237 N N . LEU B 1 14 ? 22.133 -29.805 16.043 1.00 19.44 31 LEU B N 1
ATOM 3238 C CA . LEU B 1 14 ? 21.402 -29.243 17.177 1.00 19.41 31 LEU B CA 1
ATOM 3239 C C . LEU B 1 14 ? 21.176 -27.753 16.866 1.00 19.80 31 LEU B C 1
ATOM 3240 O O . LEU B 1 14 ? 22.111 -27.053 16.472 1.00 23.56 31 LEU B O 1
ATOM 3245 N N . ALA B 1 15 ? 19.946 -27.275 17.049 1.00 21.11 32 ALA B N 1
ATOM 3246 C CA . ALA B 1 15 ? 19.583 -25.926 16.592 1.00 21.47 32 ALA B CA 1
ATOM 3247 C C . ALA B 1 15 ? 20.242 -24.770 17.355 1.00 18.62 32 ALA B C 1
ATOM 3248 O O . ALA B 1 15 ? 20.364 -23.671 16.821 1.00 23.04 32 ALA B O 1
ATOM 3250 N N . TRP B 1 16 ? 20.697 -25.009 18.585 1.00 17.59 33 TRP B N 1
ATOM 3251 C CA . TRP B 1 16 ? 20.901 -23.907 19.527 1.00 18.64 33 TRP B CA 1
ATOM 3252 C C . TRP B 1 16 ? 22.016 -22.923 19.157 1.00 19.15 33 TRP B C 1
ATOM 3253 O O . TRP B 1 16 ? 21.793 -21.715 19.146 1.00 19.89 33 TRP B O 1
ATOM 3264 N N . GLU B 1 17 ? 23.225 -23.400 18.909 1.00 18.80 34 GLU B N 1
ATOM 3265 C CA . GLU B 1 17 ? 24.330 -22.444 18.814 1.00 19.54 34 GLU B CA 1
ATOM 3266 C C . GLU B 1 17 ? 24.069 -21.436 17.713 1.00 18.05 34 GLU B C 1
ATOM 3267 O O . GLU B 1 17 ? 24.282 -20.235 17.902 1.00 21.35 34 GLU B O 1
ATOM 3273 N N . ARG B 1 18 ? 23.624 -21.918 16.552 1.00 19.50 35 ARG B N 1
ATOM 3274 C CA . ARG B 1 18 ? 23.479 -21.052 15.374 1.00 18.48 35 ARG B CA 1
ATOM 3275 C C . ARG B 1 18 ? 22.157 -20.275 15.331 1.00 19.82 35 ARG B C 1
ATOM 3276 O O . ARG B 1 18 ? 22.101 -19.146 14.813 1.00 20.85 35 ARG B O 1
ATOM 3284 N N . PHE B 1 19 ? 21.077 -20.897 15.815 1.00 20.48 36 PHE B N 1
ATOM 3285 C CA . PHE B 1 19 ? 19.735 -20.331 15.586 1.00 22.43 36 PHE B CA 1
ATOM 3286 C C . PHE B 1 19 ? 19.083 -19.825 16.879 1.00 24.97 36 PHE B C 1
ATOM 3287 O O . PHE B 1 19 ? 18.133 -19.040 16.828 1.00 23.40 36 PHE B O 1
ATOM 3295 N N . ARG B 1 20 ? 19.615 -20.275 18.021 1.00 22.75 37 ARG B N 1
ATOM 3296 C CA . ARG B 1 20 ? 19.321 -19.719 19.351 1.00 19.57 37 ARG B CA 1
ATOM 3297 C C . ARG B 1 20 ? 17.795 -19.658 19.620 1.00 25.26 37 ARG B C 1
ATOM 3298 O O . ARG B 1 20 ? 17.083 -20.623 19.336 1.00 24.69 37 ARG B O 1
ATOM 3306 N N . CYS B 1 21 ? 17.308 -18.532 20.139 1.00 22.63 38 CYS B N 1
ATOM 3307 C CA . CYS B 1 21 ? 15.891 -18.365 20.468 1.00 26.07 38 CYS B CA 1
ATOM 3308 C C . CYS B 1 21 ? 15.195 -17.385 19.528 1.00 30.75 38 CYS B C 1
ATOM 3309 O O . CYS B 1 21 ? 14.375 -16.548 19.950 1.00 35.10 38 CYS B O 1
ATOM 3312 N N . ASN B 1 22 ? 15.489 -17.520 18.239 1.00 25.16 39 ASN B N 1
ATOM 3313 C CA . ASN B 1 22 ? 14.864 -16.686 17.225 1.00 27.44 39 ASN B CA 1
ATOM 3314 C C . ASN B 1 22 ? 13.474 -17.200 16.882 1.00 33.31 39 ASN B C 1
ATOM 3315 O O . ASN B 1 22 ? 13.311 -18.199 16.162 1.00 30.79 39 ASN B O 1
ATOM 3320 N N . ILE B 1 23 ? 12.470 -16.491 17.384 1.00 34.78 40 ILE B N 1
ATOM 3321 C CA . ILE B 1 23 ? 11.073 -16.867 17.172 1.00 31.77 40 ILE B CA 1
ATOM 3322 C C . ILE B 1 23 ? 10.320 -15.867 16.283 1.00 36.62 40 ILE B C 1
ATOM 3323 O O . ILE B 1 23 ? 9.104 -15.975 16.125 1.00 43.64 40 ILE B O 1
ATOM 3328 N N . ASN B 1 24 ? 11.038 -14.912 15.689 1.00 38.84 41 ASN B N 1
ATOM 3329 C CA . ASN B 1 24 ? 10.409 -13.905 14.826 1.00 39.31 41 ASN B CA 1
ATOM 3330 C C . ASN B 1 24 ? 10.237 -14.415 13.401 1.00 41.08 41 ASN B C 1
ATOM 3331 O O . ASN B 1 24 ? 10.978 -14.014 12.485 1.00 40.36 41 ASN B O 1
ATOM 3336 N N . CYS B 1 25 ? 9.246 -15.281 13.205 1.00 40.68 42 CYS B N 1
ATOM 3337 C CA . CYS B 1 25 ? 9.009 -15.840 11.870 1.00 43.27 42 CYS B CA 1
ATOM 3338 C C . CYS B 1 25 ? 8.407 -14.828 10.919 1.00 46.25 42 CYS B C 1
ATOM 3339 O O . CYS B 1 25 ? 8.572 -14.964 9.710 1.00 52.99 42 CYS B O 1
ATOM 3342 N N . ASP B 1 26 ? 7.743 -13.810 11.462 1.00 50.37 43 ASP B N 1
ATOM 3343 C CA . ASP B 1 26 ? 7.162 -12.742 10.640 1.00 51.47 43 ASP B CA 1
ATOM 3344 C C . ASP B 1 26 ? 8.240 -11.934 9.916 1.00 51.68 43 ASP B C 1
ATOM 3345 O O . ASP B 1 26 ? 8.086 -11.598 8.739 1.00 56.80 43 ASP B O 1
ATOM 3350 N N . GLU B 1 27 ? 9.321 -11.618 10.625 1.00 46.47 44 GLU B N 1
ATOM 3351 C CA . GLU B 1 27 ? 10.421 -10.835 10.054 1.00 50.25 44 GLU B CA 1
ATOM 3352 C C . GLU B 1 27 ? 11.561 -11.695 9.512 1.00 47.28 44 GLU B C 1
ATOM 3353 O O . GLU B 1 27 ? 12.339 -11.220 8.681 1.00 48.48 44 GLU B O 1
ATOM 3359 N N . ASP B 1 28 ? 11.659 -12.940 9.981 1.00 39.15 45 ASP B N 1
ATOM 3360 C CA . ASP B 1 28 ? 12.808 -13.796 9.679 1.00 42.57 45 ASP B CA 1
ATOM 3361 C C . ASP B 1 28 ? 12.377 -15.267 9.472 1.00 39.13 45 ASP B C 1
ATOM 3362 O O . ASP B 1 28 ? 12.825 -16.163 10.169 1.00 35.25 45 ASP B O 1
ATOM 3367 N N . PRO B 1 29 ? 11.498 -15.513 8.489 1.00 39.74 46 PRO B N 1
ATOM 3368 C CA . PRO B 1 29 ? 10.924 -16.855 8.302 1.00 40.84 46 PRO B CA 1
ATOM 3369 C C . PRO B 1 29 ? 11.926 -17.994 8.017 1.00 42.34 46 PRO B C 1
ATOM 3370 O O . PRO B 1 29 ? 11.625 -19.163 8.291 1.00 39.79 46 PRO B O 1
ATOM 3374 N N . LYS B 1 30 ? 13.103 -17.660 7.490 1.00 38.72 47 LYS B N 1
ATOM 3375 C CA . LYS B 1 30 ? 14.058 -18.676 7.039 1.00 37.75 47 LYS B CA 1
ATOM 3376 C C . LYS B 1 30 ? 14.931 -19.193 8.182 1.00 33.57 47 LYS B C 1
ATOM 3377 O O . LYS B 1 30 ? 15.492 -20.293 8.100 1.00 33.12 47 LYS B O 1
ATOM 3383 N N . ASN B 1 31 ? 15.040 -18.396 9.244 1.00 29.94 48 ASN B N 1
ATOM 3384 C CA . ASN B 1 31 ? 15.986 -18.670 10.313 1.00 27.91 48 ASN B CA 1
ATOM 3385 C C . ASN B 1 31 ? 15.340 -18.791 11.681 1.00 24.43 48 ASN B C 1
ATOM 3386 O O . ASN B 1 31 ? 16.020 -19.055 12.660 1.00 28.69 48 ASN B O 1
ATOM 3391 N N . CYS B 1 32 ? 14.023 -18.646 11.764 1.00 32.02 49 CYS B N 1
ATOM 3392 C CA . CYS B 1 32 ? 13.364 -18.774 13.053 1.00 34.16 49 CYS B CA 1
ATOM 3393 C C . CYS B 1 32 ? 13.220 -20.260 13.444 1.00 30.63 49 CYS B C 1
ATOM 3394 O O . CYS B 1 32 ? 13.289 -21.171 12.602 1.00 31.54 49 CYS B O 1
ATOM 3397 N N . ILE B 1 33 ? 13.053 -20.486 14.733 1.00 28.06 50 ILE B N 1
ATOM 3398 C CA . ILE B 1 33 ? 12.815 -21.821 15.283 1.00 28.79 50 ILE B CA 1
ATOM 3399 C C . ILE B 1 33 ? 11.408 -22.280 14.874 1.00 26.49 50 ILE B C 1
ATOM 3400 O O . ILE B 1 33 ? 10.429 -21.791 15.391 1.00 30.45 50 ILE B O 1
ATOM 3405 N N . SER B 1 34 ? 11.328 -23.214 13.925 1.00 28.76 51 SER B N 1
ATOM 3406 C CA . SER B 1 34 ? 10.055 -23.591 13.323 1.00 25.98 51 SER B CA 1
ATOM 3407 C C . SER B 1 34 ? 10.152 -24.946 12.653 1.00 29.01 51 SER B C 1
ATOM 3408 O O . SER B 1 34 ? 11.250 -25.421 12.346 1.00 26.71 51 SER B O 1
ATOM 3411 N N . GLU B 1 35 ? 9.001 -25.561 12.400 1.00 30.61 52 GLU B N 1
ATOM 3412 C CA . GLU B 1 35 ? 9.009 -26.862 11.749 1.00 31.83 52 GLU B CA 1
ATOM 3413 C C . GLU B 1 35 ? 9.705 -26.800 10.386 1.00 29.92 52 GLU B C 1
ATOM 3414 O O . GLU B 1 35 ? 10.374 -27.753 10.003 1.00 31.75 52 GLU B O 1
ATOM 3420 N N . GLN B 1 36 ? 9.542 -25.682 9.668 1.00 30.98 53 GLN B N 1
ATOM 3421 C CA . GLN B 1 36 ? 10.175 -25.483 8.356 1.00 32.67 53 GLN B CA 1
ATOM 3422 C C . GLN B 1 36 ? 11.692 -25.601 8.477 1.00 28.72 53 GLN B C 1
ATOM 3423 O O . GLN B 1 36 ? 12.350 -26.248 7.655 1.00 32.40 53 GLN B O 1
ATOM 3429 N N . LEU B 1 37 ? 12.243 -24.973 9.504 1.00 28.66 54 LEU B N 1
ATOM 3430 C CA . LEU B 1 37 ? 13.691 -25.034 9.732 1.00 27.38 54 LEU B CA 1
ATOM 3431 C C . LEU B 1 37 ? 14.185 -26.479 9.880 1.00 29.18 54 LEU B C 1
ATOM 3432 O O . LEU B 1 37 ? 15.146 -26.911 9.212 1.00 28.30 54 LEU B O 1
ATOM 3437 N N . PHE B 1 38 ? 13.499 -27.228 10.734 1.00 27.79 55 PHE B N 1
ATOM 3438 C CA . PHE B 1 38 ? 13.841 -28.612 10.979 1.00 26.08 55 PHE B CA 1
ATOM 3439 C C . PHE B 1 38 ? 13.665 -29.502 9.769 1.00 27.71 55 PHE B C 1
ATOM 3440 O O . PHE B 1 38 ? 14.533 -30.339 9.487 1.00 25.93 55 PHE B O 1
ATOM 3448 N N . MET B 1 39 ? 12.583 -29.291 9.023 1.00 29.80 56 MET B N 1
ATOM 3449 C CA A MET B 1 39 ? 12.340 -30.052 7.801 0.50 26.05 56 MET B CA 1
ATOM 3450 C CA B MET B 1 39 ? 12.351 -30.070 7.815 0.50 27.90 56 MET B CA 1
ATOM 3451 C C . MET B 1 39 ? 13.411 -29.791 6.747 1.00 26.25 56 MET B C 1
ATOM 3452 O O . MET B 1 39 ? 13.926 -30.726 6.131 1.00 30.96 56 MET B O 1
ATOM 3461 N N . GLU B 1 40 ? 13.753 -28.520 6.543 1.00 27.16 57 GLU B N 1
ATOM 3462 C CA . GLU B 1 40 ? 14.819 -28.144 5.586 1.00 27.91 57 GLU B CA 1
ATOM 3463 C C . GLU B 1 40 ? 16.193 -28.724 5.979 1.00 25.35 57 GLU B C 1
ATOM 3464 O O . GLU B 1 40 ? 16.949 -29.216 5.122 1.00 27.66 57 GLU B O 1
ATOM 3470 N N . MET B 1 41 ? 16.514 -28.689 7.266 1.00 25.87 58 MET B N 1
ATOM 3471 C CA . MET B 1 41 ? 17.764 -29.290 7.777 1.00 27.40 58 MET B CA 1
ATOM 3472 C C . MET B 1 41 ? 17.770 -30.802 7.600 1.00 28.50 58 MET B C 1
ATOM 3473 O O . MET B 1 41 ? 18.793 -31.359 7.210 1.00 26.13 58 MET B O 1
ATOM 3478 N N . ALA B 1 42 ? 16.623 -31.453 7.833 1.00 25.30 59 ALA B N 1
ATOM 3479 C CA . ALA B 1 42 ? 16.489 -32.895 7.581 1.00 23.25 59 ALA B CA 1
ATOM 3480 C C . ALA B 1 42 ? 16.734 -33.218 6.114 1.00 27.91 59 ALA B C 1
ATOM 3481 O O . ALA B 1 42 ? 17.462 -34.177 5.796 1.00 28.51 59 ALA B O 1
ATOM 3483 N N . ASP B 1 43 ? 16.155 -32.422 5.215 1.00 31.00 60 ASP B N 1
ATOM 3484 C CA . ASP B 1 43 ? 16.371 -32.616 3.780 1.00 29.10 60 ASP B CA 1
ATOM 3485 C C . ASP B 1 43 ? 17.840 -32.518 3.416 1.00 26.78 60 ASP B C 1
ATOM 3486 O O . ASP B 1 43 ? 18.371 -33.336 2.666 1.00 30.87 60 ASP B O 1
ATOM 3491 N N . ARG B 1 44 ? 18.527 -31.544 3.996 1.00 23.84 61 ARG B N 1
ATOM 3492 C CA . ARG B 1 44 ? 19.959 -31.382 3.745 1.00 28.57 61 ARG B CA 1
ATOM 3493 C C . ARG B 1 44 ? 20.757 -32.546 4.323 1.00 26.22 61 ARG B C 1
ATOM 3494 O O . ARG B 1 44 ? 21.731 -33.006 3.716 1.00 24.82 61 ARG B O 1
ATOM 3502 N N . MET B 1 45 ? 20.355 -33.037 5.488 1.00 23.87 62 MET B N 1
ATOM 3503 C CA . MET B 1 45 ? 21.047 -34.164 6.099 1.00 26.27 62 MET B CA 1
ATOM 3504 C C . MET B 1 45 ? 20.886 -35.435 5.256 1.00 25.05 62 MET B C 1
ATOM 3505 O O . MET B 1 45 ? 21.840 -36.188 5.075 1.00 26.57 62 MET B O 1
ATOM 3510 N N . ALA B 1 46 ? 19.698 -35.640 4.687 1.00 25.30 63 ALA B N 1
ATOM 3511 C CA . ALA B 1 46 ? 19.400 -36.793 3.830 1.00 29.09 63 ALA B CA 1
ATOM 3512 C C . ALA B 1 46 ? 20.031 -36.688 2.447 1.00 28.12 63 ALA B C 1
ATOM 3513 O O . ALA B 1 46 ? 20.389 -37.709 1.838 1.00 34.62 63 ALA B O 1
ATOM 3515 N N . GLN B 1 47 ? 20.160 -35.473 1.929 1.00 27.66 64 GLN B N 1
ATOM 3516 C CA . GLN B 1 47 ? 20.552 -35.304 0.515 1.00 29.79 64 GLN B CA 1
ATOM 3517 C C . GLN B 1 47 ? 22.029 -34.976 0.337 1.00 31.85 64 GLN B C 1
ATOM 3518 O O . GLN B 1 47 ? 22.606 -35.305 -0.703 1.00 33.34 64 GLN B O 1
ATOM 3524 N N . ASP B 1 48 ? 22.654 -34.355 1.336 1.00 31.71 65 ASP B N 1
ATOM 3525 C CA . ASP B 1 48 ? 23.964 -33.792 1.103 1.00 26.19 65 ASP B CA 1
ATOM 3526 C C . ASP B 1 48 ? 25.062 -34.620 1.751 1.00 30.35 65 ASP B C 1
ATOM 3527 O O . ASP B 1 48 ? 26.152 -34.101 2.040 1.00 30.41 65 ASP B O 1
ATOM 3532 N N . GLY B 1 49 ? 24.800 -35.909 1.995 1.00 27.27 66 GLY B N 1
ATOM 3533 C CA . GLY B 1 49 ? 25.822 -36.773 2.643 1.00 27.69 66 GLY B CA 1
ATOM 3534 C C . GLY B 1 49 ? 25.912 -36.932 4.154 1.00 24.03 66 GLY B C 1
ATOM 3535 O O . GLY B 1 49 ? 26.574 -37.862 4.652 1.00 26.49 66 GLY B O 1
ATOM 3536 N N . TRP B 1 50 ? 25.250 -36.057 4.904 1.00 23.37 67 TRP B N 1
ATOM 3537 C CA . TRP B 1 50 ? 25.394 -36.050 6.355 1.00 22.81 67 TRP B CA 1
ATOM 3538 C C . TRP B 1 50 ? 24.959 -37.364 6.969 1.00 24.20 67 TRP B C 1
ATOM 3539 O O . TRP B 1 50 ? 25.714 -37.999 7.682 1.00 23.75 67 TRP B O 1
ATOM 3550 N N . ARG B 1 51 ? 23.737 -37.776 6.682 1.00 23.54 68 ARG B N 1
ATOM 3551 C CA . ARG B 1 51 ? 23.222 -39.049 7.208 1.00 25.20 68 ARG B CA 1
ATOM 3552 C C . ARG B 1 51 ? 24.094 -40.222 6.794 1.00 27.49 68 ARG B C 1
ATOM 3553 O O . ARG B 1 51 ? 24.413 -41.083 7.621 1.00 30.95 68 ARG B O 1
ATOM 3561 N N . ASP B 1 52 ? 24.491 -40.249 5.528 1.00 28.41 69 ASP B N 1
ATOM 3562 C CA . ASP B 1 52 ? 25.299 -41.355 5.018 1.00 27.25 69 ASP B CA 1
ATOM 3563 C C . ASP B 1 52 ? 26.666 -41.449 5.737 1.00 23.67 69 ASP B C 1
ATOM 3564 O O . ASP B 1 52 ? 27.221 -42.559 5.856 1.00 29.31 69 ASP B O 1
ATOM 3569 N N . MET B 1 53 ? 27.187 -40.318 6.248 1.00 26.45 70 MET B N 1
ATOM 3570 C CA . MET B 1 53 ? 28.469 -40.279 6.957 1.00 27.06 70 MET B CA 1
ATOM 3571 C C . MET B 1 53 ? 28.307 -40.513 8.461 1.00 21.00 70 MET B C 1
ATOM 3572 O O . MET B 1 53 ? 29.296 -40.641 9.170 1.00 24.95 70 MET B O 1
ATOM 3577 N N . GLY B 1 54 ? 27.060 -40.590 8.932 1.00 24.41 71 GLY B N 1
ATOM 3578 C CA . GLY B 1 54 ? 26.764 -40.974 10.307 1.00 24.17 71 GLY B CA 1
ATOM 3579 C C . GLY B 1 54 ? 26.012 -39.935 11.122 1.00 23.08 71 GLY B C 1
ATOM 3580 O O . GLY B 1 54 ? 25.637 -40.200 12.269 1.00 24.09 71 GLY B O 1
ATOM 3581 N N . TYR B 1 55 ? 25.781 -38.756 10.542 1.00 24.11 72 TYR B N 1
ATOM 3582 C CA . TYR B 1 55 ? 25.077 -37.690 11.244 1.00 21.45 72 TYR B CA 1
ATOM 3583 C C . TYR B 1 55 ? 23.591 -38.002 11.198 1.00 23.25 72 TYR B C 1
ATOM 3584 O O . TYR B 1 55 ? 22.932 -37.757 10.186 1.00 26.02 72 TYR B O 1
ATOM 3593 N N . THR B 1 56 ? 23.071 -38.573 12.287 1.00 21.56 73 THR B N 1
ATOM 3594 C CA . THR B 1 56 ? 21.707 -39.103 12.271 1.00 24.25 73 THR B CA 1
ATOM 3595 C C . THR B 1 56 ? 20.712 -38.345 13.144 1.00 23.21 73 THR B C 1
ATOM 3596 O O . THR B 1 56 ? 19.517 -38.444 12.911 1.00 25.63 73 THR B O 1
ATOM 3600 N N . TYR B 1 57 ? 21.181 -37.588 14.135 1.00 22.32 74 TYR B N 1
ATOM 3601 C CA . TYR B 1 57 ? 20.273 -36.856 15.017 1.00 20.08 74 TYR B CA 1
ATOM 3602 C C . TYR B 1 57 ? 19.989 -35.448 14.498 1.00 20.14 74 TYR B C 1
ATOM 3603 O O . TYR B 1 57 ? 20.887 -34.749 14.037 1.00 23.57 74 TYR B O 1
ATOM 3612 N N A LEU B 1 58 ? 18.729 -35.037 14.612 0.50 22.63 75 LEU B N 1
ATOM 3613 N N B LEU B 1 58 ? 18.719 -35.062 14.555 0.50 21.17 75 LEU B N 1
ATOM 3614 C CA A LEU B 1 58 ? 18.293 -33.688 14.261 0.50 22.37 75 LEU B CA 1
ATOM 3615 C CA B LEU B 1 58 ? 18.299 -33.692 14.288 0.50 20.52 75 LEU B CA 1
ATOM 3616 C C A LEU B 1 58 ? 17.515 -33.174 15.465 0.50 25.41 75 LEU B C 1
ATOM 3617 C C B LEU B 1 58 ? 17.566 -33.250 15.530 0.50 21.35 75 LEU B C 1
ATOM 3618 O O A LEU B 1 58 ? 16.357 -33.582 15.668 0.50 26.54 75 LEU B O 1
ATOM 3619 O O B LEU B 1 58 ? 16.489 -33.790 15.835 0.50 20.90 75 LEU B O 1
ATOM 3628 N N . ASN B 1 59 ? 18.153 -32.292 16.250 1.00 23.53 76 ASN B N 1
ATOM 3629 C CA . ASN B 1 59 ? 17.697 -31.954 17.611 1.00 20.66 76 ASN B CA 1
ATOM 3630 C C . ASN B 1 59 ? 17.189 -30.545 17.782 1.00 21.97 76 ASN B C 1
ATOM 3631 O O . ASN B 1 59 ? 17.882 -29.561 17.495 1.00 22.71 76 ASN B O 1
ATOM 3636 N N . ILE B 1 60 ? 15.949 -30.482 18.258 1.00 23.44 77 ILE B N 1
ATOM 3637 C CA . ILE B 1 60 ? 15.299 -29.277 18.707 1.00 23.18 77 ILE B CA 1
ATOM 3638 C C . ILE B 1 60 ? 15.871 -28.909 20.066 1.00 22.89 77 ILE B C 1
ATOM 3639 O O . ILE B 1 60 ? 16.104 -29.777 20.910 1.00 24.02 77 ILE B O 1
ATOM 3644 N N . ASP B 1 61 ? 16.121 -27.614 20.266 1.00 23.36 78 ASP B N 1
ATOM 3645 C CA . ASP B 1 61 ? 16.584 -27.091 21.560 1.00 22.86 78 ASP B CA 1
ATOM 3646 C C . ASP B 1 61 ? 15.493 -26.178 22.145 1.00 24.94 78 ASP B C 1
ATOM 3647 O O . ASP B 1 61 ? 14.304 -26.399 21.881 1.00 22.69 78 ASP B O 1
ATOM 3652 N N . ASP B 1 62 ? 15.877 -25.165 22.917 1.00 21.60 79 ASP B N 1
ATOM 3653 C CA . ASP B 1 62 ? 14.914 -24.317 23.621 1.00 25.10 79 ASP B CA 1
ATOM 3654 C C . ASP B 1 62 ? 14.044 -23.521 22.633 1.00 25.48 79 ASP B C 1
ATOM 3655 O O . ASP B 1 62 ? 14.367 -23.405 21.442 1.00 28.45 79 ASP B O 1
ATOM 3660 N N . CYS B 1 63 ? 12.909 -23.039 23.143 1.00 27.72 80 CYS B N 1
ATOM 3661 C CA . CYS B 1 63 ? 11.971 -22.131 22.442 1.00 28.29 80 CYS B CA 1
ATOM 3662 C C . CYS B 1 63 ? 10.984 -22.791 21.446 1.00 31.32 80 CYS B C 1
ATOM 3663 O O . CYS B 1 63 ? 10.422 -22.100 20.600 1.00 30.81 80 CYS B O 1
ATOM 3666 N N . TRP B 1 64 ? 10.725 -24.098 21.580 1.00 26.80 81 TRP B N 1
ATOM 3667 C CA . TRP B 1 64 ? 9.775 -24.795 20.686 1.00 25.44 81 TRP B CA 1
ATOM 3668 C C . TRP B 1 64 ? 8.356 -24.842 21.259 1.00 28.01 81 TRP B C 1
ATOM 3669 O O . TRP B 1 64 ? 7.385 -25.099 20.526 1.00 29.22 81 TRP B O 1
ATOM 3680 N N . ILE B 1 65 ? 8.237 -24.572 22.555 1.00 27.13 82 ILE B N 1
ATOM 3681 C CA . ILE B 1 65 ? 7.030 -24.897 23.303 1.00 29.20 82 ILE B CA 1
ATOM 3682 C C . ILE B 1 65 ? 6.018 -23.779 23.171 1.00 31.81 82 ILE B C 1
ATOM 3683 O O . ILE B 1 65 ? 6.375 -22.606 23.278 1.00 34.46 82 ILE B O 1
ATOM 3688 N N . GLY B 1 66 ? 4.760 -24.159 22.935 1.00 35.06 83 GLY B N 1
ATOM 3689 C CA . GLY B 1 66 ? 3.641 -23.216 22.893 1.00 34.47 83 GLY B CA 1
ATOM 3690 C C . GLY B 1 66 ? 3.036 -23.026 24.270 1.00 36.53 83 GLY B C 1
ATOM 3691 O O . GLY B 1 66 ? 2.746 -21.910 24.691 1.00 39.40 83 GLY B O 1
ATOM 3692 N N . GLY B 1 67 ? 2.840 -24.133 24.968 1.00 34.12 84 GLY B N 1
ATOM 3693 C CA . GLY B 1 67 ? 2.260 -24.125 26.305 1.00 38.50 84 GLY B CA 1
ATOM 3694 C C . GLY B 1 67 ? 1.901 -25.543 26.711 1.00 40.72 84 GLY B C 1
ATOM 3695 O O . GLY B 1 67 ? 2.353 -26.515 26.095 1.00 40.74 84 GLY B O 1
ATOM 3696 N N . ARG B 1 68 ? 1.080 -25.656 27.748 1.00 36.62 85 ARG B N 1
ATOM 3697 C CA . ARG B 1 68 ? 0.520 -26.930 28.156 1.00 35.52 85 ARG B CA 1
ATOM 3698 C C . ARG B 1 68 ? -0.994 -26.875 27.934 1.00 40.33 85 ARG B C 1
ATOM 3699 O O . ARG B 1 68 ? -1.618 -25.840 28.174 1.00 39.15 85 ARG B O 1
ATOM 3707 N N . ASP B 1 69 ? -1.579 -27.971 27.451 1.00 34.45 86 ASP B N 1
ATOM 3708 C CA . ASP 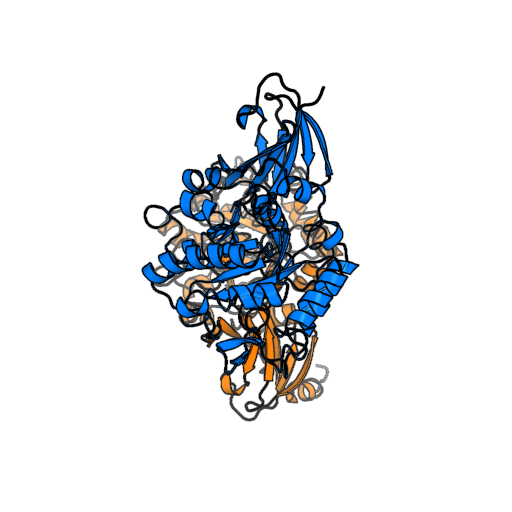B 1 69 ? -3.017 -28.021 27.219 1.00 41.41 86 ASP B CA 1
ATOM 3709 C C . ASP B 1 69 ? -3.768 -28.154 28.555 1.00 41.44 86 ASP B C 1
ATOM 3710 O O . ASP B 1 69 ? -3.153 -28.131 29.626 1.00 40.13 86 ASP B O 1
ATOM 3715 N N . ALA B 1 70 ? -5.091 -28.279 28.487 1.00 42.52 87 ALA B N 1
ATOM 3716 C CA . ALA B 1 70 ? -5.908 -28.331 29.692 1.00 43.28 87 ALA B CA 1
ATOM 3717 C C . ALA B 1 70 ? -5.616 -29.539 30.594 1.00 45.61 87 ALA B C 1
ATOM 3718 O O . ALA B 1 70 ? -5.970 -29.518 31.776 1.00 42.48 87 ALA B O 1
ATOM 3720 N N . SER B 1 71 ? -4.998 -30.582 30.032 1.00 43.79 88 SER B N 1
ATOM 3721 C CA . SER B 1 71 ? -4.591 -31.780 30.789 1.00 40.51 88 SER B CA 1
ATOM 3722 C C . SER B 1 71 ? -3.110 -31.759 31.181 1.00 41.36 88 SER B C 1
ATOM 3723 O O . SER B 1 71 ? -2.605 -32.720 31.762 1.00 45.01 88 SER B O 1
ATOM 3726 N N . GLY B 1 72 ? -2.417 -30.662 30.858 1.00 43.06 89 GLY B N 1
ATOM 3727 C CA . GLY B 1 72 ? -1.009 -30.491 31.223 1.00 42.72 89 GLY B CA 1
ATOM 3728 C C . GLY B 1 72 ? 0.002 -31.019 30.219 1.00 37.75 89 GLY B C 1
ATOM 3729 O O . GLY B 1 72 ? 1.190 -31.032 30.508 1.00 40.34 89 GLY B O 1
ATOM 3730 N N . ARG B 1 73 ? -0.467 -31.461 29.052 1.00 37.71 90 ARG B N 1
ATOM 3731 C CA . ARG B 1 73 ? 0.394 -32.019 28.012 1.00 34.33 90 ARG B CA 1
ATOM 3732 C C . ARG B 1 73 ? 1.067 -30.881 27.240 1.00 36.40 90 ARG B C 1
ATOM 3733 O O . ARG B 1 73 ? 0.405 -29.928 26.803 1.00 41.29 90 ARG B O 1
ATOM 3741 N N . LEU B 1 74 ? 2.385 -30.977 27.083 1.00 36.58 91 LEU B N 1
ATOM 3742 C CA . LEU B 1 74 ? 3.127 -30.010 26.286 1.00 32.14 91 LEU B CA 1
ATOM 3743 C C . LEU B 1 74 ? 2.563 -29.917 24.873 1.00 32.98 91 LEU B C 1
ATOM 3744 O O . LEU B 1 74 ? 2.173 -30.936 24.275 1.00 34.93 91 LEU B O 1
ATOM 3749 N N . MET B 1 75 ? 2.538 -28.691 24.352 1.00 35.23 92 MET B N 1
ATOM 3750 C CA . MET B 1 75 ? 2.204 -28.428 22.962 1.00 34.54 92 MET B CA 1
ATOM 3751 C C . MET B 1 75 ? 3.322 -27.584 22.360 1.00 29.23 92 MET B C 1
ATOM 3752 O O . MET B 1 75 ? 3.839 -26.683 23.027 1.00 31.90 92 MET B O 1
ATOM 3757 N N . PRO B 1 76 ? 3.685 -27.854 21.091 1.00 30.30 93 PRO B N 1
ATOM 3758 C CA . PRO B 1 76 ? 4.593 -26.929 20.421 1.00 30.48 93 PRO B CA 1
ATOM 3759 C C . PRO B 1 76 ? 3.866 -25.638 20.056 1.00 32.96 93 PRO B C 1
ATOM 3760 O O . PRO B 1 76 ? 2.625 -25.610 20.040 1.00 35.68 93 PRO B O 1
ATOM 3764 N N . ASP B 1 77 ? 4.621 -24.580 19.769 1.00 35.09 94 ASP B N 1
ATOM 3765 C CA . ASP B 1 77 ? 4.010 -23.321 19.329 1.00 34.15 94 ASP B CA 1
ATOM 3766 C C . ASP B 1 77 ? 3.251 -23.592 18.038 1.00 34.37 94 ASP B C 1
ATOM 3767 O O . ASP B 1 77 ? 3.842 -24.001 17.030 1.00 36.47 94 ASP B O 1
ATOM 3772 N N . PRO B 1 78 ? 1.927 -23.387 18.064 1.00 34.89 95 PRO B N 1
ATOM 3773 C CA . PRO B 1 78 ? 1.086 -23.738 16.917 1.00 38.69 95 PRO B CA 1
ATOM 3774 C C . PRO B 1 78 ? 1.350 -22.912 15.657 1.00 41.52 95 PRO B C 1
ATOM 3775 O O . PRO B 1 78 ? 1.099 -23.395 14.543 1.00 43.27 95 PRO B O 1
ATOM 3779 N N . LYS B 1 79 ? 1.846 -21.686 15.833 1.00 39.23 96 LYS B N 1
ATOM 3780 C CA . LYS B 1 79 ? 2.163 -20.811 14.698 1.00 41.64 96 LYS B CA 1
ATOM 3781 C C . LYS B 1 79 ? 3.458 -21.236 14.007 1.00 39.14 96 LYS B C 1
ATOM 3782 O O . LYS B 1 79 ? 3.607 -21.063 12.802 1.00 45.88 96 LYS B O 1
ATOM 3788 N N . ARG B 1 80 ? 4.382 -21.807 14.777 1.00 34.60 97 ARG B N 1
ATOM 3789 C CA . ARG B 1 80 ? 5.696 -22.223 14.269 1.00 32.17 97 ARG B CA 1
ATOM 3790 C C . ARG B 1 80 ? 5.815 -23.727 13.981 1.00 34.83 97 ARG B C 1
ATOM 3791 O O . ARG B 1 80 ? 6.613 -24.135 13.116 1.00 31.09 97 ARG B O 1
ATOM 3799 N N . PHE B 1 81 ? 5.001 -24.534 14.666 1.00 30.96 98 PHE B N 1
ATOM 3800 C CA . PHE B 1 81 ? 4.922 -25.979 14.424 1.00 29.25 98 PHE B CA 1
ATOM 3801 C C . PHE B 1 81 ? 3.466 -26.366 14.106 1.00 31.78 98 PHE B C 1
ATOM 3802 O O . PHE B 1 81 ? 2.838 -27.116 14.859 1.00 35.36 98 PHE B O 1
ATOM 3810 N N . PRO B 1 82 ? 2.913 -25.842 12.992 1.00 36.15 99 PRO B N 1
ATOM 3811 C CA . PRO B 1 82 ? 1.485 -26.036 12.725 1.00 39.89 99 PRO B CA 1
ATOM 3812 C C . PRO B 1 82 ? 1.029 -27.493 12.542 1.00 41.08 99 PRO B C 1
ATOM 3813 O O . PRO B 1 82 ? -0.152 -27.785 12.750 1.00 38.07 99 PRO B O 1
ATOM 3817 N N . HIS B 1 83 ? 1.937 -28.387 12.147 1.00 37.58 100 HIS B N 1
ATOM 3818 C CA . HIS B 1 83 ? 1.568 -29.785 11.930 1.00 37.00 100 HIS B CA 1
ATOM 3819 C C . HIS B 1 83 ? 1.766 -30.651 13.174 1.00 39.86 100 HIS B C 1
ATOM 3820 O O . HIS B 1 83 ? 1.311 -31.791 13.210 1.00 42.33 100 HIS B O 1
ATOM 3827 N N . GLY B 1 84 ? 2.428 -30.103 14.189 1.00 39.73 101 GLY B N 1
ATOM 3828 C CA . GLY B 1 84 ? 2.706 -30.836 15.419 1.00 37.58 101 GLY B CA 1
ATOM 3829 C C . GLY B 1 84 ? 4.002 -31.630 15.372 1.00 36.85 101 GLY B C 1
ATOM 3830 O O . GLY B 1 84 ? 4.586 -31.840 14.304 1.00 34.86 101 GLY B O 1
ATOM 3831 N N . ILE B 1 85 ? 4.435 -32.097 16.537 1.00 33.54 102 ILE B N 1
ATOM 3832 C CA . ILE B 1 85 ? 5.713 -32.833 16.661 1.00 30.81 102 ILE B CA 1
ATOM 3833 C C . ILE B 1 85 ? 5.670 -34.257 16.083 1.00 31.58 102 ILE B C 1
ATOM 3834 O O . ILE B 1 85 ? 6.628 -34.667 15.434 1.00 34.22 102 ILE B O 1
ATOM 3839 N N . PRO B 1 86 ? 4.549 -35.001 16.269 1.00 31.43 103 PRO B N 1
ATOM 3840 C CA . PRO B 1 86 ? 4.481 -36.314 15.627 1.00 30.84 103 PRO B CA 1
ATOM 3841 C C . PRO B 1 86 ? 4.717 -36.262 14.113 1.00 32.09 103 PRO B C 1
ATOM 3842 O O . PRO B 1 86 ? 5.415 -37.128 13.565 1.00 33.78 103 PRO B O 1
ATOM 3846 N N . PHE B 1 87 ? 4.143 -35.255 13.451 1.00 34.44 104 PHE B N 1
ATOM 3847 C CA . PHE B 1 87 ? 4.337 -35.051 12.012 1.00 34.35 104 PHE B CA 1
ATOM 3848 C C . PHE B 1 87 ? 5.819 -34.859 11.707 1.00 29.50 104 PHE B C 1
ATOM 3849 O O . PHE B 1 87 ? 6.364 -35.437 10.759 1.00 36.70 104 PHE B O 1
ATOM 3857 N N . LEU B 1 88 ? 6.464 -34.036 12.514 1.00 29.88 105 LEU B N 1
ATOM 3858 C CA . LEU B 1 88 ? 7.880 -33.750 12.333 1.00 29.47 105 LEU B CA 1
ATOM 3859 C C . LEU B 1 88 ? 8.748 -34.990 12.584 1.00 32.50 105 LEU B C 1
ATOM 3860 O O . LEU B 1 88 ? 9.668 -35.288 11.807 1.00 30.46 105 LEU B O 1
ATOM 3865 N N . ALA B 1 89 ? 8.456 -35.715 13.661 1.00 29.41 106 ALA B N 1
ATOM 3866 C CA . ALA B 1 89 ? 9.144 -36.973 13.936 1.00 28.14 106 ALA B CA 1
ATOM 3867 C C . ALA B 1 89 ? 8.977 -37.962 12.786 1.00 32.27 106 ALA B C 1
ATOM 3868 O O . ALA B 1 89 ? 9.952 -38.601 12.365 1.00 34.30 106 ALA B O 1
ATOM 3870 N N . ASP B 1 90 ? 7.753 -38.071 12.257 1.00 34.71 107 ASP B N 1
ATOM 3871 C CA . ASP B 1 90 ? 7.486 -38.957 11.131 1.00 31.26 107 ASP B CA 1
ATOM 3872 C C . ASP B 1 90 ? 8.304 -38.568 9.914 1.00 28.71 107 ASP B C 1
ATOM 3873 O O . ASP B 1 90 ? 8.826 -39.432 9.194 1.00 37.71 107 ASP B O 1
ATOM 3878 N N . TYR B 1 91 ? 8.368 -37.266 9.654 1.00 30.96 108 TYR B N 1
ATOM 3879 C CA . TYR B 1 91 ? 9.103 -36.752 8.510 1.00 32.83 108 TYR B CA 1
ATOM 3880 C C . TYR B 1 91 ? 10.583 -37.080 8.645 1.00 32.89 108 TYR B C 1
ATOM 3881 O O . TYR B 1 91 ? 11.218 -37.607 7.725 1.00 33.23 108 TYR B O 1
ATOM 3890 N N . VAL B 1 92 ? 11.122 -36.771 9.811 1.00 33.41 109 VAL B N 1
ATOM 3891 C CA . VAL B 1 92 ? 12.518 -37.042 10.111 1.00 31.12 109 VAL B CA 1
ATOM 3892 C C . VAL B 1 92 ? 12.804 -38.544 10.006 1.00 30.83 109 VAL B C 1
ATOM 3893 O O . VAL B 1 92 ? 13.793 -38.950 9.383 1.00 30.04 109 VAL B O 1
ATOM 3897 N N . HIS B 1 93 ? 11.932 -39.373 10.575 1.00 32.35 110 HIS B N 1
ATOM 3898 C CA . HIS B 1 93 ? 12.084 -40.822 10.450 1.00 29.73 110 HIS B CA 1
ATOM 3899 C C . HIS B 1 93 ? 12.022 -41.320 8.999 1.00 29.10 110 HIS B C 1
ATOM 3900 O O . HIS B 1 93 ? 12.721 -42.271 8.648 1.00 30.31 110 HIS B O 1
ATOM 3907 N N . SER B 1 94 ? 11.186 -40.703 8.160 1.00 31.27 111 SER B N 1
ATOM 3908 C CA . SER B 1 94 ? 11.064 -41.110 6.756 1.00 37.16 111 SER B CA 1
ATOM 3909 C C . SER B 1 94 ? 12.358 -40.940 5.954 1.00 34.31 111 SER B C 1
ATOM 3910 O O . SER B 1 94 ? 12.526 -41.572 4.899 1.00 34.38 111 SER B O 1
ATOM 3913 N N . LEU B 1 95 ? 13.261 -40.100 6.467 1.00 29.44 112 LEU B N 1
ATOM 3914 C CA . LEU B 1 95 ? 14.550 -39.803 5.836 1.00 31.26 112 LEU B CA 1
ATOM 3915 C C . LEU B 1 95 ? 15.706 -40.556 6.489 1.00 35.50 112 LEU B C 1
ATOM 3916 O O . LEU B 1 95 ? 16.876 -40.312 6.167 1.00 30.60 112 LEU B O 1
ATOM 3921 N N . GLY B 1 96 ? 15.384 -41.466 7.410 1.00 31.39 113 GLY B N 1
ATOM 3922 C CA . GLY B 1 96 ? 16.400 -42.272 8.086 1.00 29.75 113 GLY B CA 1
ATOM 3923 C C . GLY B 1 96 ? 17.141 -41.531 9.182 1.00 30.52 113 GLY B C 1
ATOM 3924 O O . GLY B 1 96 ? 18.273 -41.894 9.523 1.00 28.64 113 GLY B O 1
ATOM 3925 N N . LEU B 1 97 ? 16.491 -40.510 9.742 1.00 25.25 114 LEU B N 1
ATOM 3926 C CA . LEU B 1 97 ? 17.071 -39.678 10.783 1.00 26.36 114 LEU B CA 1
ATOM 3927 C C . LEU B 1 97 ? 16.302 -39.880 12.089 1.00 23.68 114 LEU B C 1
ATOM 3928 O O . LEU B 1 97 ? 15.235 -40.525 12.120 1.00 27.61 114 LEU B O 1
ATOM 3933 N N . LYS B 1 98 ? 16.871 -39.352 13.168 1.00 23.23 115 LYS B N 1
ATOM 3934 C CA . LYS B 1 98 ? 16.301 -39.435 14.484 1.00 24.79 115 LYS B CA 1
ATOM 3935 C C . LYS B 1 98 ? 16.008 -38.030 14.995 1.00 24.35 115 LYS B C 1
ATOM 3936 O O . LYS B 1 98 ? 16.734 -37.083 14.685 1.00 28.14 115 LYS B O 1
ATOM 3942 N N . LEU B 1 99 ? 14.934 -37.883 15.762 1.00 25.05 116 LEU B N 1
ATOM 3943 C CA . LEU B 1 99 ? 14.517 -36.569 16.257 1.00 23.61 116 LEU B CA 1
ATOM 3944 C C . LEU B 1 99 ? 14.817 -36.404 17.726 1.00 22.57 116 LEU B C 1
ATOM 3945 O O . LEU B 1 99 ? 14.363 -37.196 18.542 1.00 24.84 116 LEU B O 1
ATOM 3950 N N . GLY B 1 100 ? 15.553 -35.337 18.052 1.00 21.08 117 GLY B N 1
ATOM 3951 C CA . GLY B 1 100 ? 15.805 -34.972 19.420 1.00 19.60 117 GLY B CA 1
ATOM 3952 C C . GLY B 1 100 ? 14.967 -33.790 19.832 1.00 21.99 117 GLY B C 1
ATOM 3953 O O . GLY B 1 100 ? 14.598 -32.957 19.009 1.00 24.03 117 GLY B O 1
ATOM 3954 N N . ILE B 1 101 ? 14.639 -33.746 21.116 1.00 21.43 118 ILE B N 1
ATOM 3955 C CA . ILE B 1 101 ? 13.883 -32.645 21.671 1.00 24.73 118 ILE B CA 1
ATOM 3956 C C . ILE B 1 101 ? 14.528 -32.172 22.979 1.00 21.71 118 ILE B C 1
ATOM 3957 O O . ILE B 1 101 ? 15.496 -32.756 23.475 1.00 24.61 118 ILE B O 1
ATOM 3962 N N . TYR B 1 102 ? 13.954 -31.129 23.547 1.00 24.11 119 TYR B N 1
ATOM 3963 C CA . TYR B 1 102 ? 14.529 -30.384 24.651 1.00 22.54 119 TYR B CA 1
ATOM 3964 C C . TYR B 1 102 ? 13.461 -30.117 25.695 1.00 25.98 119 TYR B C 1
ATOM 3965 O O . TYR B 1 102 ? 12.299 -29.821 25.348 1.00 24.90 119 TYR B O 1
ATOM 3974 N N . ALA B 1 103 ? 13.867 -30.209 26.959 1.00 24.18 120 ALA B N 1
ATOM 3975 C CA . ALA B 1 103 ? 13.046 -29.808 28.095 1.00 26.66 120 ALA B CA 1
ATOM 3976 C C . ALA B 1 103 ? 13.973 -29.282 29.179 1.00 24.50 120 ALA B C 1
ATOM 3977 O O . ALA B 1 103 ? 15.199 -29.430 29.091 1.00 25.74 120 ALA B O 1
ATOM 3979 N N . ASP B 1 104 ? 13.393 -28.690 30.214 1.00 25.62 121 ASP B N 1
ATOM 3980 C CA . ASP B 1 104 ? 14.182 -28.161 31.324 1.00 23.37 121 ASP B CA 1
ATOM 3981 C C . ASP B 1 104 ? 13.667 -28.681 32.664 1.00 29.48 121 ASP B C 1
ATOM 3982 O O . ASP B 1 104 ? 12.487 -28.561 32.970 1.00 29.75 121 ASP B O 1
ATOM 3987 N N . MET B 1 105 ? 14.584 -29.255 33.439 1.00 26.59 122 MET B N 1
ATOM 3988 C CA . MET B 1 105 ? 14.321 -29.752 34.792 1.00 27.20 122 MET B CA 1
ATOM 3989 C C . MET B 1 105 ? 14.304 -28.547 35.735 1.00 32.81 122 MET B C 1
ATOM 3990 O O . MET B 1 105 ? 15.322 -28.153 36.303 1.00 33.10 122 MET B O 1
ATOM 3995 N N . GLY B 1 106 ? 13.134 -27.947 35.870 1.00 32.82 123 GLY B N 1
ATOM 3996 C CA . GLY B 1 106 ? 12.993 -26.706 36.622 1.00 31.78 123 GLY B CA 1
ATOM 3997 C C . GLY B 1 106 ? 11.669 -26.054 36.295 1.00 32.78 123 GLY B C 1
ATOM 3998 O O . GLY B 1 106 ? 10.846 -26.624 35.571 1.00 33.22 123 GLY B O 1
ATOM 3999 N N . ASN B 1 107 ? 11.469 -24.856 36.821 1.00 31.40 124 ASN B N 1
ATOM 4000 C CA . ASN B 1 107 ? 10.211 -24.124 36.643 1.00 31.24 124 ASN B CA 1
ATOM 4001 C C . ASN B 1 107 ? 9.956 -23.634 35.227 1.00 33.07 124 ASN B C 1
ATOM 4002 O O . ASN B 1 107 ? 8.801 -23.601 34.775 1.00 33.80 124 ASN B O 1
ATOM 4007 N N . PHE B 1 108 ? 11.027 -23.236 34.544 1.00 32.04 125 PHE B N 1
ATOM 4008 C CA . PHE B 1 108 ? 10.956 -22.781 33.153 1.00 31.27 125 PHE B CA 1
ATOM 4009 C C . PHE B 1 108 ? 12.204 -23.233 32.437 1.00 30.04 125 PHE B C 1
ATOM 4010 O O . PHE B 1 108 ? 13.190 -23.563 33.090 1.00 32.42 125 PHE B O 1
ATOM 4018 N N . THR B 1 109 ? 12.161 -23.236 31.101 1.00 29.93 126 THR B N 1
ATOM 4019 C CA . THR B 1 109 ? 13.373 -23.398 30.311 1.00 27.71 126 THR B CA 1
ATOM 4020 C C . THR B 1 109 ? 14.230 -22.153 30.513 1.00 30.07 126 THR B C 1
ATOM 4021 O O . THR B 1 109 ? 13.754 -21.139 31.027 1.00 31.36 126 THR B O 1
ATOM 4025 N N . CYS B 1 110 ? 15.506 -22.231 30.144 1.00 27.83 127 CYS B N 1
ATOM 4026 C CA . CYS B 1 110 ? 16.392 -21.090 30.344 1.00 30.23 127 CYS B CA 1
ATOM 4027 C C . CYS B 1 110 ? 15.843 -19.814 29.675 1.00 25.92 127 CYS B C 1
ATOM 4028 O O . CYS B 1 110 ? 16.040 -18.741 30.199 1.00 30.03 127 CYS B O 1
ATOM 4031 N N . MET B 1 111 ? 15.144 -19.946 28.536 1.00 28.44 128 MET B N 1
ATOM 4032 C CA . MET B 1 111 ? 14.550 -18.785 27.835 1.00 27.32 128 MET B CA 1
ATOM 4033 C C . MET B 1 111 ? 13.108 -18.476 28.278 1.00 31.04 128 MET B C 1
ATOM 4034 O O . MET B 1 111 ? 12.445 -17.632 27.667 1.00 28.21 128 MET B O 1
ATOM 4039 N N . GLY B 1 112 ? 12.636 -19.150 29.331 1.00 29.12 129 GLY B N 1
ATOM 4040 C CA . GLY B 1 112 ? 11.360 -18.823 29.979 1.00 31.52 129 GLY B CA 1
ATOM 4041 C C . GLY B 1 112 ? 10.142 -19.594 29.497 1.00 33.06 129 GLY B C 1
ATOM 4042 O O . GLY B 1 112 ? 9.002 -19.219 29.804 1.00 33.86 129 GLY B O 1
ATOM 4043 N N . TYR B 1 113 ? 10.370 -20.665 28.739 1.00 30.39 130 TYR B N 1
ATOM 4044 C CA . TYR B 1 113 ? 9.280 -21.494 28.248 1.00 27.90 130 TYR B CA 1
ATOM 4045 C C . TYR B 1 113 ? 8.850 -22.468 29.355 1.00 32.19 130 TYR B C 1
ATOM 4046 O O . TYR B 1 113 ? 9.540 -22.588 30.369 1.00 32.44 130 TYR B O 1
ATOM 4055 N N . PRO B 1 114 ? 7.688 -23.129 29.192 1.00 33.38 131 PRO B N 1
ATOM 4056 C CA . PRO B 1 114 ? 7.236 -24.002 30.280 1.00 33.47 131 PRO B CA 1
ATOM 4057 C C . PRO B 1 114 ? 8.276 -25.037 30.714 1.00 29.84 131 PRO B C 1
ATOM 4058 O O . PRO B 1 114 ? 8.831 -25.765 29.871 1.00 29.41 131 PRO B O 1
ATOM 4062 N N . GLY B 1 115 ? 8.512 -25.088 32.025 1.00 31.86 132 GLY B N 1
ATOM 4063 C CA . GLY B 1 115 ? 9.436 -26.029 32.634 1.00 34.10 132 GLY B CA 1
ATOM 4064 C C . GLY B 1 115 ? 8.863 -27.409 32.893 1.00 31.39 132 GLY B C 1
ATOM 4065 O O . GLY B 1 115 ? 7.649 -27.577 33.069 1.00 34.98 132 GLY B O 1
ATOM 4066 N N . THR B 1 116 ? 9.753 -28.393 32.931 1.00 30.12 133 THR B N 1
ATOM 4067 C CA . THR B 1 116 ? 9.405 -29.749 33.297 1.00 29.40 133 THR B CA 1
ATOM 4068 C C . THR B 1 116 ? 9.729 -29.863 34.774 1.00 30.55 133 THR B C 1
ATOM 4069 O O . THR B 1 116 ? 10.836 -30.221 35.175 1.00 38.21 133 THR B O 1
ATOM 4073 N N . THR B 1 117 ? 8.737 -29.526 35.586 1.00 35.07 134 THR B N 1
ATOM 4074 C CA . THR B 1 117 ? 8.868 -29.602 37.023 1.00 33.49 134 THR B CA 1
ATOM 4075 C C . THR B 1 117 ? 8.806 -31.077 37.423 1.00 31.68 134 THR B C 1
ATOM 4076 O O . THR B 1 117 ? 8.465 -31.942 36.609 1.00 30.81 134 THR B O 1
ATOM 4080 N N . LEU B 1 118 ? 9.137 -31.370 38.669 1.00 30.95 135 LEU B N 1
ATOM 4081 C CA . LEU B 1 118 ? 9.064 -32.756 39.146 1.00 30.62 135 LEU B CA 1
ATOM 4082 C C . LEU B 1 118 ? 7.689 -33.404 38.905 1.00 32.63 135 LEU B C 1
ATOM 4083 O O . LEU B 1 118 ? 7.625 -34.597 38.584 1.00 35.06 135 LEU B O 1
ATOM 4088 N N . ASP B 1 119 ? 6.616 -32.615 39.046 1.00 36.29 136 ASP B N 1
ATOM 4089 C CA . ASP B 1 119 ? 5.239 -33.106 38.858 1.00 34.93 136 ASP B CA 1
ATOM 4090 C C . ASP B 1 119 ? 4.931 -33.457 37.403 1.00 37.02 136 ASP B C 1
ATOM 4091 O O . ASP B 1 119 ? 3.944 -34.154 37.138 1.00 39.03 136 ASP B O 1
ATOM 4096 N N . LYS B 1 120 ? 5.748 -32.944 36.471 1.00 33.06 137 LYS B N 1
ATOM 4097 C CA . LYS B 1 120 ? 5.529 -33.151 35.042 1.00 31.99 137 LYS B CA 1
ATOM 4098 C C . LYS B 1 120 ? 6.532 -34.097 34.384 1.00 31.93 137 LYS B C 1
ATOM 4099 O O . LYS B 1 120 ? 6.407 -34.397 33.184 1.00 33.80 137 LYS B O 1
ATOM 4105 N N . VAL B 1 121 ? 7.519 -34.564 35.146 1.00 32.90 138 VAL B N 1
ATOM 4106 C CA . VAL B 1 121 ? 8.575 -35.423 34.586 1.00 30.48 138 VAL B CA 1
ATOM 4107 C C . VAL B 1 121 ? 7.985 -36.630 33.853 1.00 30.45 138 VAL B C 1
ATOM 4108 O O . VAL B 1 121 ? 8.323 -36.874 32.694 1.00 31.62 138 VAL B O 1
ATOM 4112 N N . VAL B 1 122 ? 7.101 -37.381 34.518 1.00 33.29 139 VAL B N 1
ATOM 4113 C CA . VAL B 1 122 ? 6.538 -38.575 33.917 1.00 29.35 139 VAL B CA 1
ATOM 4114 C C . VAL B 1 122 ? 5.655 -38.247 32.713 1.00 30.91 139 VAL B C 1
ATOM 4115 O O . VAL B 1 122 ? 5.794 -38.867 31.648 1.00 33.81 139 VAL B O 1
ATOM 4119 N N . GLN B 1 123 ? 4.750 -37.282 32.872 1.00 31.28 140 GLN B N 1
ATOM 4120 C CA . GLN B 1 123 ? 3.857 -36.896 31.778 1.00 34.97 140 GLN B CA 1
ATOM 4121 C C . GLN B 1 123 ? 4.641 -36.455 30.544 1.00 31.98 140 GLN B C 1
ATOM 4122 O O . GLN B 1 123 ? 4.297 -36.796 29.410 1.00 32.41 140 GLN B O 1
ATOM 4128 N N . ASP B 1 124 ? 5.704 -35.704 30.760 1.00 30.81 141 ASP B N 1
ATOM 4129 C CA . ASP B 1 124 ? 6.489 -35.209 29.637 1.00 31.32 141 ASP B CA 1
ATOM 4130 C C . ASP B 1 124 ? 7.266 -36.342 28.965 1.00 29.96 141 ASP B C 1
ATOM 4131 O O . ASP B 1 124 ? 7.328 -36.403 27.724 1.00 30.23 141 ASP B O 1
ATOM 4136 N N . ALA B 1 125 ? 7.844 -37.245 29.764 1.00 29.93 142 ALA B N 1
ATOM 4137 C CA . ALA B 1 125 ? 8.488 -38.449 29.219 1.00 27.15 142 ALA B CA 1
ATOM 4138 C C . ALA B 1 125 ? 7.521 -39.257 28.358 1.00 26.44 142 ALA B C 1
ATOM 4139 O O . ALA B 1 125 ? 7.863 -39.673 27.236 1.00 29.53 142 ALA B O 1
ATOM 4141 N N . GLN B 1 126 ? 6.317 -39.487 28.881 1.00 31.64 143 GLN B N 1
ATOM 4142 C CA . GLN B 1 126 ? 5.294 -40.248 28.159 1.00 30.65 143 GLN B CA 1
ATOM 4143 C C . GLN B 1 126 ? 4.896 -39.549 26.853 1.00 29.36 143 GLN B C 1
ATOM 4144 O O . GLN B 1 126 ? 4.719 -40.202 25.821 1.00 32.87 143 GLN B O 1
ATOM 4150 N N . THR B 1 127 ? 4.790 -38.221 26.898 1.00 29.89 144 THR B N 1
ATOM 4151 C CA . THR B 1 127 ? 4.478 -37.406 25.713 1.00 30.68 144 THR B CA 1
ATOM 4152 C C . THR B 1 127 ? 5.549 -37.551 24.629 1.00 30.99 144 THR B C 1
ATOM 4153 O O . THR B 1 127 ? 5.244 -37.804 23.444 1.00 30.67 144 THR B O 1
ATOM 4157 N N . PHE B 1 128 ? 6.803 -37.405 25.043 1.00 28.96 145 PHE B N 1
ATOM 4158 C CA . PHE B 1 128 ? 7.926 -37.543 24.129 1.00 26.01 145 PHE B CA 1
ATOM 4159 C C . PHE B 1 128 ? 7.957 -38.927 23.486 1.00 23.89 145 PHE B C 1
ATOM 4160 O O . PHE B 1 128 ? 8.128 -39.026 22.257 1.00 28.36 145 PHE B O 1
ATOM 4168 N N . ALA B 1 129 ? 7.753 -39.987 24.276 1.00 27.73 146 ALA B N 1
ATOM 4169 C CA . ALA B 1 129 ? 7.729 -41.341 23.704 1.00 25.67 146 ALA B CA 1
ATOM 4170 C C . ALA B 1 129 ? 6.565 -41.500 22.728 1.00 25.56 146 ALA B C 1
ATOM 4171 O O . ALA B 1 129 ? 6.721 -42.104 21.653 1.00 31.74 146 ALA B O 1
ATOM 4173 N N . GLU B 1 130 ? 5.415 -40.939 23.084 1.00 30.79 147 GLU B N 1
ATOM 4174 C CA . GLU B 1 130 ? 4.227 -41.019 22.223 1.00 29.40 147 GLU B CA 1
ATOM 4175 C C . GLU B 1 130 ? 4.431 -40.305 20.894 1.00 33.13 147 GLU B C 1
ATOM 4176 O O . GLU B 1 130 ? 3.954 -40.761 19.855 1.00 34.46 147 GLU B O 1
ATOM 4182 N N . TRP B 1 131 ? 5.167 -39.203 20.935 1.00 33.40 148 TRP B N 1
ATOM 4183 C CA . TRP B 1 131 ? 5.546 -38.470 19.725 1.00 30.59 148 TRP B CA 1
ATOM 4184 C C . TRP B 1 131 ? 6.608 -39.179 18.871 1.00 30.15 148 TRP B C 1
ATOM 4185 O O . TRP B 1 131 ? 6.838 -38.799 17.722 1.00 31.81 148 TRP B O 1
ATOM 4196 N N . LYS B 1 132 ? 7.255 -40.188 19.459 1.00 30.59 149 LYS B N 1
ATOM 4197 C CA . LYS B 1 132 ? 8.297 -41.010 18.821 1.00 29.77 149 LYS B CA 1
ATOM 4198 C C . LYS B 1 132 ? 9.620 -40.230 18.691 1.00 26.16 149 LYS B C 1
ATOM 4199 O O . LYS B 1 132 ? 10.387 -40.413 17.729 1.00 30.37 149 LYS B O 1
ATOM 4205 N N . VAL B 1 133 ? 9.861 -39.363 19.679 1.00 25.44 150 VAL B N 1
ATOM 4206 C CA . VAL B 1 133 ? 11.162 -38.705 19.907 1.00 26.25 150 VAL B CA 1
ATOM 4207 C C . VAL B 1 133 ? 12.248 -39.745 20.200 1.00 28.85 150 VAL B C 1
ATOM 4208 O O . VAL B 1 133 ? 11.962 -40.797 20.789 1.00 26.40 150 VAL B O 1
ATOM 4212 N N . ASP B 1 134 ? 13.483 -39.441 19.796 1.00 27.43 151 ASP B N 1
ATOM 4213 C CA . ASP B 1 134 ? 14.615 -40.382 19.913 1.00 25.29 151 ASP B CA 1
ATOM 4214 C C . ASP B 1 134 ? 15.711 -39.942 20.873 1.00 24.65 151 ASP B C 1
ATOM 4215 O O . ASP B 1 134 ? 16.577 -40.744 21.254 1.00 24.34 151 ASP B O 1
ATOM 4220 N N . MET B 1 135 ? 15.676 -38.670 21.265 1.00 20.87 152 MET B N 1
ATOM 4221 C CA . MET B 1 135 ? 16.663 -38.129 22.169 1.00 19.00 152 MET B CA 1
ATOM 4222 C C . MET B 1 135 ? 16.028 -36.993 22.926 1.00 19.90 152 MET B C 1
ATOM 4223 O O . MET B 1 135 ? 15.167 -36.289 22.380 1.00 22.10 152 MET B O 1
ATOM 4228 N N . LEU B 1 136 ? 16.446 -36.864 24.184 1.00 20.81 153 LEU B N 1
ATOM 4229 C CA . LEU B 1 136 ? 16.048 -35.773 25.053 1.00 19.92 153 LEU B CA 1
ATOM 4230 C C . LEU B 1 136 ? 17.258 -35.105 25.717 1.00 20.41 153 LEU B C 1
ATOM 4231 O O . LEU B 1 136 ? 18.067 -35.766 26.358 1.00 23.10 153 LEU B O 1
ATOM 4236 N N . LYS B 1 137 ? 17.360 -33.789 25.541 1.00 22.49 154 LYS B N 1
ATOM 4237 C CA . LYS B 1 137 ? 18.280 -32.966 26.295 1.00 18.04 154 LYS B CA 1
ATOM 4238 C C . LYS B 1 137 ? 17.487 -32.299 27.400 1.00 21.06 154 LYS B C 1
ATOM 4239 O O . LYS B 1 137 ? 16.500 -31.597 27.130 1.00 25.14 154 LYS B O 1
ATOM 4245 N N . LEU B 1 138 ? 17.918 -32.537 28.634 1.00 20.99 155 LEU B N 1
ATOM 4246 C CA . LEU B 1 138 ? 17.266 -32.020 29.824 1.00 23.99 155 LEU B CA 1
ATOM 4247 C C . LEU B 1 138 ? 18.160 -30.960 30.474 1.00 23.74 155 LEU B C 1
ATOM 4248 O O . LEU B 1 138 ? 19.153 -31.265 31.159 1.00 24.40 155 LEU B O 1
ATOM 4253 N N . ASP B 1 139 ? 17.791 -29.711 30.235 1.00 23.37 156 ASP B N 1
ATOM 4254 C CA . ASP B 1 139 ? 18.487 -28.548 30.769 1.00 21.20 156 ASP B CA 1
ATOM 4255 C C . ASP B 1 139 ? 18.150 -28.402 32.262 1.00 27.46 156 ASP B C 1
ATOM 4256 O O . ASP B 1 139 ? 17.279 -29.104 32.784 1.00 26.78 156 ASP B O 1
ATOM 4261 N N . GLY B 1 140 ? 18.832 -27.478 32.938 1.00 24.68 157 GLY B N 1
ATOM 4262 C CA . GLY B 1 140 ? 18.767 -27.357 34.390 1.00 27.00 157 GLY B CA 1
ATOM 4263 C C . GLY B 1 140 ? 18.538 -25.970 34.957 1.00 24.82 157 GLY B C 1
ATOM 4264 O O . GLY B 1 140 ? 18.840 -25.737 36.128 1.00 27.49 157 GLY B O 1
ATOM 4265 N N . CYS B 1 141 ? 18.011 -25.040 34.154 1.00 27.43 158 CYS B N 1
ATOM 4266 C CA . CYS B 1 141 ? 17.717 -23.702 34.677 1.00 28.91 158 CYS B CA 1
ATOM 4267 C C . CYS B 1 141 ? 16.501 -23.754 35.615 1.00 30.12 158 CYS B C 1
ATOM 4268 O O . CYS B 1 141 ? 15.672 -24.661 35.529 1.00 30.00 158 CYS B O 1
ATOM 4271 N N . PHE B 1 142 ? 16.409 -22.752 36.490 1.00 29.00 159 PHE B N 1
ATOM 4272 C CA . PHE B 1 142 ? 15.224 -22.513 37.333 1.00 31.54 159 PHE B CA 1
ATOM 4273 C C . PHE B 1 142 ? 14.880 -23.730 38.200 1.00 32.16 159 PHE B C 1
ATOM 4274 O O . PHE B 1 142 ? 13.702 -24.077 38.422 1.00 31.96 159 PHE B O 1
ATOM 4282 N N . SER B 1 143 ? 15.940 -24.363 38.696 1.00 33.79 160 SER B N 1
ATOM 4283 C CA . SER B 1 143 ? 15.839 -25.492 39.616 1.00 31.73 160 SER B CA 1
ATOM 4284 C C . SER B 1 143 ? 16.801 -25.278 40.772 1.00 30.46 160 SER B C 1
ATOM 4285 O O . SER B 1 143 ? 17.715 -24.457 40.686 1.00 39.61 160 SER B O 1
ATOM 4288 N N . THR B 1 144 ? 16.567 -26.003 41.861 1.00 34.66 161 THR B N 1
ATOM 4289 C CA . THR B 1 144 ? 17.494 -26.052 42.980 1.00 32.48 161 THR B CA 1
ATOM 4290 C C . THR B 1 144 ? 18.372 -27.307 42.865 1.00 33.02 161 THR B C 1
ATOM 4291 O O . THR B 1 144 ? 18.049 -28.236 42.117 1.00 30.44 161 THR B O 1
ATOM 4295 N N . PRO B 1 145 ? 19.478 -27.356 43.623 1.00 32.31 162 PRO B N 1
ATOM 4296 C CA . PRO B 1 145 ? 20.294 -28.574 43.601 1.00 36.26 162 PRO B CA 1
ATOM 4297 C C . PRO B 1 145 ? 19.528 -29.844 44.006 1.00 32.64 162 PRO B C 1
ATOM 4298 O O . PRO B 1 145 ? 19.760 -30.900 43.430 1.00 33.41 162 PRO B O 1
ATOM 4302 N N . GLU B 1 146 ? 18.626 -29.750 44.976 1.00 36.07 163 GLU B N 1
ATOM 4303 C CA . GLU B 1 146 ? 17.840 -30.915 45.391 1.00 34.85 163 GLU B CA 1
ATOM 4304 C C . GLU B 1 146 ? 16.847 -31.354 44.298 1.00 34.30 163 GLU B C 1
ATOM 4305 O O . GLU B 1 146 ? 16.645 -32.557 44.087 1.00 35.69 163 GLU B O 1
ATOM 4311 N N . GLU B 1 147 ? 16.250 -30.391 43.600 1.00 29.73 164 GLU B N 1
ATOM 4312 C CA . GLU B 1 147 ? 15.330 -30.695 42.493 1.00 32.09 164 GLU B CA 1
ATOM 4313 C C . GLU B 1 147 ? 16.072 -31.443 41.385 1.00 31.83 164 GLU B C 1
ATOM 4314 O O . GLU B 1 147 ? 15.545 -32.405 40.819 1.00 31.42 164 GLU B O 1
ATOM 4320 N N . ARG B 1 148 ? 17.296 -31.012 41.089 1.00 33.38 165 ARG B N 1
ATOM 4321 C CA . ARG B 1 148 ? 18.112 -31.689 40.072 1.00 30.75 165 ARG B CA 1
ATOM 4322 C C . ARG B 1 148 ? 18.503 -33.091 40.524 1.00 30.67 165 ARG B C 1
ATOM 4323 O O . ARG B 1 148 ? 18.433 -34.029 39.727 1.00 27.95 165 ARG B O 1
ATOM 4331 N N . ALA B 1 149 ? 18.888 -33.238 41.795 1.00 31.05 166 ALA B N 1
ATOM 4332 C CA . ALA B 1 149 ? 19.248 -34.562 42.348 1.00 27.98 166 ALA B CA 1
ATOM 4333 C C . ALA B 1 149 ? 18.102 -35.567 42.295 1.00 28.21 166 ALA B C 1
ATOM 4334 O O . ALA B 1 149 ? 18.338 -36.778 42.145 1.00 33.73 166 ALA B O 1
ATOM 4336 N N . GLN B 1 150 ? 16.879 -35.066 42.440 1.00 34.73 167 GLN B N 1
ATOM 4337 C CA . GLN B 1 150 ? 15.675 -35.881 42.315 1.00 31.85 167 GLN B CA 1
ATOM 4338 C C . GLN B 1 150 ? 15.269 -36.081 40.862 1.00 29.83 167 GLN B C 1
ATOM 4339 O O . GLN B 1 150 ? 14.907 -37.183 40.461 1.00 32.94 167 GLN B O 1
ATOM 4345 N N . GLY B 1 151 ? 15.349 -35.006 40.083 1.00 25.81 168 GLY B N 1
ATOM 4346 C CA . GLY B 1 151 ? 14.715 -34.939 38.778 1.00 27.68 168 GLY B CA 1
ATOM 4347 C C . GLY B 1 151 ? 15.446 -35.673 37.685 1.00 22.49 168 GLY B C 1
ATOM 4348 O O . GLY B 1 151 ? 14.816 -36.282 36.803 1.00 25.95 168 GLY B O 1
ATOM 4349 N N . TYR B 1 152 ? 16.774 -35.593 37.691 1.00 26.35 169 TYR B N 1
ATOM 4350 C CA . TYR B 1 152 ? 17.535 -36.266 36.636 1.00 25.01 169 TYR B CA 1
ATOM 4351 C C . TYR B 1 152 ? 17.362 -37.784 36.738 1.00 24.69 169 TYR B C 1
ATOM 4352 O O . TYR B 1 152 ? 17.035 -38.423 35.735 1.00 25.04 169 TYR B O 1
ATOM 4361 N N . PRO B 1 153 ? 17.531 -38.367 37.949 1.00 21.96 170 PRO B N 1
ATOM 4362 C CA . PRO B 1 153 ? 17.171 -39.786 38.041 1.00 23.89 170 PRO B CA 1
ATOM 4363 C C . PRO B 1 153 ? 15.690 -40.068 37.772 1.00 25.52 170 PRO B C 1
ATOM 4364 O O . PRO B 1 153 ? 15.371 -41.109 37.199 1.00 25.05 170 PRO B O 1
ATOM 4368 N N . LYS B 1 154 ? 14.799 -39.154 38.171 1.00 27.59 171 LYS B N 1
ATOM 4369 C CA . LYS B 1 154 ? 13.374 -39.355 37.938 1.00 27.14 171 LYS B CA 1
ATOM 4370 C C . LYS B 1 154 ? 13.080 -39.406 36.443 1.00 25.53 171 LYS B C 1
ATOM 4371 O O . LYS B 1 154 ? 12.305 -40.255 36.002 1.00 26.22 171 LYS B O 1
ATOM 4377 N N . MET B 1 155 ? 13.724 -38.534 35.663 1.00 26.78 172 MET B N 1
ATOM 4378 C CA . MET B 1 155 ? 13.525 -38.541 34.222 1.00 25.67 172 MET B CA 1
ATOM 4379 C C . MET B 1 155 ? 14.121 -39.795 33.599 1.00 25.16 172 MET B C 1
ATOM 4380 O O . MET B 1 155 ? 13.501 -40.388 32.729 1.00 25.30 172 MET B O 1
ATOM 4385 N N . ALA B 1 156 ? 15.301 -40.225 34.048 1.00 24.01 173 ALA B N 1
ATOM 4386 C CA . ALA B 1 156 ? 15.874 -41.457 33.496 1.00 23.57 173 ALA B CA 1
ATOM 4387 C C . ALA B 1 156 ? 14.933 -42.652 33.731 1.00 21.57 173 ALA B C 1
ATOM 4388 O O . ALA B 1 156 ? 14.713 -43.472 32.829 1.00 25.28 173 ALA B O 1
ATOM 4390 N N . ALA B 1 157 ? 14.397 -42.749 34.946 1.00 24.57 174 ALA B N 1
ATOM 4391 C CA . ALA B 1 157 ? 13.432 -43.799 35.283 1.00 24.36 174 ALA B CA 1
ATOM 4392 C C . ALA B 1 157 ? 12.160 -43.672 34.419 1.00 24.85 174 ALA B C 1
ATOM 4393 O O . ALA B 1 157 ? 11.633 -44.689 33.928 1.00 27.09 174 ALA B O 1
ATOM 4395 N N . ALA B 1 158 ? 11.671 -42.438 34.233 1.00 27.54 175 ALA B N 1
ATOM 4396 C CA . ALA B 1 158 ? 10.437 -42.213 33.453 1.00 27.66 175 ALA B CA 1
ATOM 4397 C C . ALA B 1 158 ? 10.612 -42.579 31.974 1.00 26.61 175 ALA B C 1
ATOM 4398 O O . ALA B 1 158 ? 9.749 -43.235 31.388 1.00 29.26 175 ALA B O 1
ATOM 4400 N N . LEU B 1 159 ? 11.742 -42.195 31.382 1.00 25.29 176 LEU B N 1
ATOM 4401 C CA . LEU B 1 159 ? 12.015 -42.566 29.992 1.00 25.71 176 LEU B CA 1
ATOM 4402 C C . LEU B 1 159 ? 12.069 -44.090 29.851 1.00 27.29 176 LEU B C 1
ATOM 4403 O O . LEU B 1 159 ? 11.522 -44.671 28.906 1.00 28.16 176 LEU B O 1
ATOM 4408 N N . ASN B 1 160 ? 12.727 -44.735 30.805 1.00 28.22 177 ASN B N 1
ATOM 4409 C CA . ASN B 1 160 ? 12.857 -46.177 30.767 1.00 26.26 177 ASN B CA 1
ATOM 4410 C C . ASN B 1 160 ? 11.474 -46.841 30.749 1.00 27.18 177 ASN B C 1
ATOM 4411 O O . ASN B 1 160 ? 11.208 -47.752 29.947 1.00 28.20 177 ASN B O 1
ATOM 4416 N N . ALA B 1 161 ? 10.599 -46.355 31.622 1.00 28.77 178 ALA B N 1
ATOM 4417 C CA . ALA B 1 161 ? 9.262 -46.922 31.799 1.00 29.78 178 ALA B CA 1
ATOM 4418 C C . ALA B 1 161 ? 8.348 -46.772 30.580 1.00 30.09 178 ALA B C 1
ATOM 4419 O O . ALA B 1 161 ? 7.372 -47.507 30.464 1.00 35.41 178 ALA B O 1
ATOM 4421 N N . THR B 1 162 ? 8.656 -45.849 29.668 1.00 29.96 179 THR B N 1
ATOM 4422 C CA . THR B 1 162 ? 7.864 -45.706 28.437 1.00 28.31 179 THR B CA 1
ATOM 4423 C C . THR B 1 162 ? 8.066 -46.888 27.485 1.00 30.35 179 THR B C 1
ATOM 4424 O O . THR B 1 162 ? 7.226 -47.131 26.608 1.00 34.83 179 THR B O 1
ATOM 4428 N N . GLY B 1 163 ? 9.186 -47.602 27.650 1.00 29.24 180 GLY B N 1
ATOM 4429 C CA . GLY B 1 163 ? 9.566 -48.683 26.763 1.00 31.49 180 GLY B CA 1
ATOM 4430 C C . GLY B 1 163 ? 10.210 -48.246 25.466 1.00 28.93 180 GLY B C 1
ATOM 4431 O O . GLY B 1 163 ? 10.686 -49.091 24.709 1.00 33.13 180 GLY B O 1
ATOM 4432 N N . ARG B 1 164 ? 10.218 -46.945 25.176 1.00 30.18 181 ARG B N 1
ATOM 4433 C CA . ARG B 1 164 ? 10.881 -46.444 23.962 1.00 29.49 181 ARG B CA 1
ATOM 4434 C C . ARG B 1 164 ? 12.323 -46.054 24.284 1.00 26.34 181 ARG B C 1
ATOM 4435 O O . ARG B 1 164 ? 12.535 -45.267 25.188 1.00 26.72 181 ARG B O 1
ATOM 4443 N N . PRO B 1 165 ? 13.312 -46.603 23.540 1.00 25.96 182 PRO B N 1
ATOM 4444 C CA . PRO B 1 165 ? 14.691 -46.122 23.713 1.00 23.90 182 PRO B CA 1
ATOM 4445 C C . PRO B 1 165 ? 14.813 -44.646 23.339 1.00 26.43 182 PRO B C 1
ATOM 4446 O O . PRO B 1 165 ? 14.548 -44.266 22.194 1.00 28.03 182 PRO B O 1
ATOM 4450 N N . ILE B 1 166 ? 15.183 -43.832 24.324 1.00 23.94 183 ILE B N 1
ATOM 4451 C CA . ILE B 1 166 ? 15.393 -42.398 24.145 1.00 22.26 183 ILE B CA 1
ATOM 4452 C C . ILE B 1 166 ? 16.759 -42.011 24.684 1.00 21.80 183 ILE B C 1
ATOM 4453 O O . ILE B 1 166 ? 17.033 -42.187 25.873 1.00 23.88 183 ILE B O 1
ATOM 4458 N N . ALA B 1 167 ? 17.623 -41.498 23.808 1.00 22.48 184 ALA B N 1
ATOM 4459 C CA . ALA B 1 167 ? 18.968 -41.127 24.233 1.00 20.75 184 ALA B CA 1
ATOM 4460 C C . ALA B 1 167 ? 18.812 -39.965 25.194 1.00 18.33 184 ALA B C 1
ATOM 4461 O O . ALA B 1 167 ? 18.031 -39.046 24.916 1.00 24.49 184 ALA B O 1
ATOM 4463 N N . PHE B 1 168 ? 19.534 -40.004 26.312 1.00 19.27 185 PHE B N 1
ATOM 4464 C CA . PHE B 1 168 ? 19.333 -39.026 27.375 1.00 19.43 185 PHE B CA 1
ATOM 4465 C C . PHE B 1 168 ? 20.600 -38.183 27.613 1.00 19.66 185 PHE B C 1
ATOM 4466 O O . PHE B 1 168 ? 21.635 -38.702 28.017 1.00 20.64 185 PHE B O 1
ATOM 4474 N N . SER B 1 169 ? 20.497 -36.898 27.281 1.00 21.08 186 SER B N 1
ATOM 4475 C CA . SER B 1 169 ? 21.546 -35.913 27.441 1.00 19.53 186 SER B CA 1
ATOM 4476 C C . SER B 1 169 ? 21.227 -35.041 28.658 1.00 20.44 186 SER B C 1
ATOM 4477 O O . SER B 1 169 ? 20.209 -34.330 28.681 1.00 22.32 186 SER B O 1
ATOM 4480 N N . CYS B 1 170 ? 22.105 -35.098 29.656 1.00 21.97 187 CYS B N 1
ATOM 4481 C CA . CYS B 1 170 ? 21.868 -34.489 30.963 1.00 24.19 187 CYS B CA 1
ATOM 4482 C C . CYS B 1 170 ? 22.757 -33.286 31.189 1.00 21.61 187 CYS B C 1
ATOM 4483 O O . CYS B 1 170 ? 23.973 -33.416 31.197 1.00 23.22 187 CYS B O 1
ATOM 4486 N N . SER B 1 171 ? 22.162 -32.123 31.424 1.00 21.28 188 SER B N 1
ATOM 4487 C CA . SER B 1 171 ? 22.950 -30.928 31.686 1.00 21.58 188 SER B CA 1
ATOM 4488 C C . SER B 1 171 ? 23.357 -30.785 33.153 1.00 20.73 188 SER B C 1
ATOM 4489 O O . SER B 1 171 ? 24.063 -29.843 33.525 1.00 25.65 188 SER B O 1
ATOM 4492 N N . TRP B 1 172 ? 22.920 -31.732 33.976 1.00 23.03 189 TRP B N 1
ATOM 4493 C CA . TRP B 1 172 ? 23.091 -31.679 35.423 1.00 23.56 189 TRP B CA 1
ATOM 4494 C C . TRP B 1 172 ? 24.485 -31.219 35.885 1.00 23.10 189 TRP B C 1
ATOM 4495 O O . TRP B 1 172 ? 24.581 -30.247 36.631 1.00 25.97 189 TRP B O 1
ATOM 4506 N N . PRO B 1 173 ? 25.570 -31.865 35.412 1.00 23.09 190 PRO B N 1
ATOM 4507 C CA . PRO B 1 173 ? 26.882 -31.437 35.959 1.00 20.52 190 PRO B CA 1
ATOM 4508 C C . PRO B 1 173 ? 27.290 -29.994 35.648 1.00 19.82 190 PRO B C 1
ATOM 4509 O O . PRO B 1 173 ? 27.985 -29.388 36.470 1.00 21.89 190 PRO B O 1
ATOM 4513 N N . ALA B 1 174 ? 26.856 -29.456 34.501 1.00 24.11 191 ALA B N 1
ATOM 4514 C CA . ALA B 1 174 ? 27.142 -28.057 34.142 1.00 21.23 191 ALA B CA 1
ATOM 4515 C C . ALA B 1 174 ? 26.559 -27.068 35.155 1.00 24.95 191 ALA B C 1
ATOM 4516 O O . ALA B 1 174 ? 27.067 -25.951 35.295 1.00 30.63 191 ALA B O 1
ATOM 4518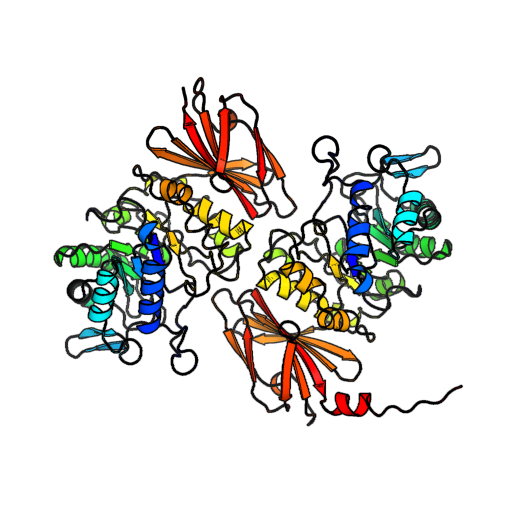 N N . TYR B 1 175 ? 25.479 -27.459 35.825 1.00 23.35 192 TYR B N 1
ATOM 4519 C CA . TYR B 1 175 ? 24.846 -26.617 36.858 1.00 24.88 192 TYR B CA 1
ATOM 4520 C C . TYR B 1 175 ? 25.394 -26.857 38.284 1.00 29.52 192 TYR B C 1
ATOM 4521 O O . TYR B 1 175 ? 24.990 -26.166 39.229 1.00 33.82 192 TYR B O 1
ATOM 4530 N N . GLU B 1 176 ? 26.344 -27.791 38.409 1.00 30.37 193 GLU B N 1
ATOM 4531 C CA . GLU B 1 176 ? 26.980 -28.174 39.681 1.00 30.70 193 GLU B CA 1
ATOM 4532 C C . GLU B 1 176 ? 28.504 -27.962 39.725 1.00 25.69 193 GLU B C 1
ATOM 4533 O O . GLU B 1 176 ? 29.156 -28.400 40.682 1.00 34.22 193 GLU B O 1
ATOM 4539 N N . GLY B 1 177 ? 29.067 -27.287 38.727 1.00 29.32 194 GLY B N 1
ATOM 4540 C CA . GLY B 1 177 ? 30.509 -27.066 38.677 1.00 27.70 194 GLY B CA 1
ATOM 4541 C C . GLY B 1 177 ? 31.333 -28.146 37.987 1.00 26.30 194 GLY B C 1
ATOM 4542 O O . GLY B 1 177 ? 32.556 -28.021 37.892 1.00 27.48 194 GLY B O 1
ATOM 4543 N N . GLY B 1 178 ? 30.685 -29.213 37.527 1.00 26.29 195 GLY B N 1
ATOM 4544 C CA . GLY B 1 178 ? 31.338 -30.206 36.662 1.00 23.24 195 GLY B CA 1
ATOM 4545 C C . GLY B 1 178 ? 32.277 -31.166 37.406 1.00 20.58 195 GLY B C 1
ATOM 4546 O O . GLY B 1 178 ? 32.854 -32.050 36.753 1.00 24.26 195 GLY B O 1
ATOM 4547 N N . LEU B 1 179 ? 32.471 -31.033 38.726 1.00 23.39 196 LEU B N 1
ATOM 4548 C CA . LEU B 1 179 ? 33.504 -31.805 39.395 1.00 27.44 196 LEU B CA 1
ATOM 4549 C C . LEU B 1 179 ? 33.033 -32.431 40.695 1.00 29.07 196 LEU B C 1
ATOM 4550 O O . LEU B 1 179 ? 32.111 -31.914 41.343 1.00 27.95 196 LEU B O 1
ATOM 4555 N N . PRO B 1 180 ? 33.683 -33.545 41.095 1.00 28.98 197 PRO B N 1
ATOM 4556 C CA . PRO B 1 180 ? 33.431 -34.077 42.421 1.00 28.44 197 PRO B CA 1
ATOM 4557 C C . PRO B 1 180 ? 33.937 -33.085 43.460 1.00 32.41 197 PRO B C 1
ATOM 4558 O O . PRO B 1 180 ? 34.858 -32.318 43.171 1.00 35.30 197 PRO B O 1
ATOM 4562 N N . PRO B 1 181 ? 33.368 -33.107 44.668 1.00 37.28 198 PRO B N 1
ATOM 4563 C CA . PRO B 1 181 ? 32.346 -34.055 45.102 1.00 34.81 198 PRO B CA 1
ATOM 4564 C C . PRO B 1 181 ? 30.904 -33.710 44.710 1.00 34.53 198 PRO B C 1
ATOM 4565 O O . PRO B 1 181 ? 30.035 -34.560 44.846 1.00 36.51 198 PRO B O 1
ATOM 4569 N N . ARG B 1 182 ? 30.637 -32.498 44.220 1.00 29.96 199 ARG B N 1
ATOM 4570 C CA . ARG B 1 182 ? 29.258 -32.126 43.897 1.00 30.55 199 ARG B CA 1
ATOM 4571 C C . ARG B 1 182 ? 28.685 -32.969 42.757 1.00 33.07 199 ARG B C 1
ATOM 4572 O O . ARG B 1 182 ? 27.500 -33.318 42.774 1.00 34.90 199 ARG B O 1
ATOM 4580 N N . VAL B 1 183 ? 29.525 -33.291 41.775 1.00 28.47 200 VAL B N 1
ATOM 4581 C CA . VAL B 1 183 ? 29.124 -34.170 40.675 1.00 27.15 200 VAL B CA 1
ATOM 4582 C C . VAL B 1 183 ? 29.622 -35.587 40.927 1.00 27.35 200 VAL B C 1
ATOM 4583 O O . VAL B 1 183 ? 30.799 -35.788 41.246 1.00 29.61 200 VAL B O 1
ATOM 4587 N N . GLN B 1 184 ? 28.709 -36.554 40.801 1.00 27.67 201 GLN B N 1
ATOM 4588 C CA . GLN B 1 184 ? 29.013 -37.967 41.000 1.00 28.30 201 GLN B CA 1
ATOM 4589 C C . GLN B 1 184 ? 28.946 -38.639 39.633 1.00 24.85 201 GLN B C 1
ATOM 4590 O O . GLN B 1 184 ? 27.866 -39.028 39.168 1.00 25.99 201 GLN B O 1
ATOM 4596 N N . TYR B 1 185 ? 30.095 -38.751 38.976 1.00 23.68 202 TYR B N 1
ATOM 4597 C CA . TYR B 1 185 ? 30.111 -39.276 37.612 1.00 25.15 202 TYR B CA 1
ATOM 4598 C C . TYR B 1 185 ? 29.674 -40.748 37.494 1.00 21.08 202 TYR B C 1
ATOM 4599 O O . TYR B 1 185 ? 29.175 -41.168 36.439 1.00 24.13 202 TYR B O 1
ATOM 4608 N N . SER B 1 186 ? 29.859 -41.524 38.554 1.00 23.67 203 SER B N 1
ATOM 4609 C CA . SER B 1 186 ? 29.406 -42.904 38.552 1.00 23.06 203 SER B CA 1
ATOM 4610 C C . SER B 1 186 ? 27.885 -42.972 38.430 1.00 24.12 203 SER B C 1
ATOM 4611 O O . SER B 1 186 ? 27.357 -43.843 37.727 1.00 27.83 203 SER B O 1
ATOM 4614 N N . LEU B 1 187 ? 27.178 -42.059 39.098 1.00 23.73 204 LEU B N 1
ATOM 4615 C CA . LEU B 1 187 ? 25.719 -41.984 38.946 1.00 23.92 204 LEU B CA 1
ATOM 4616 C C . LEU B 1 187 ? 25.360 -41.494 37.555 1.00 23.77 204 LEU B C 1
ATOM 4617 O O . LEU B 1 187 ? 24.491 -42.071 36.896 1.00 23.89 204 LEU B O 1
ATOM 4622 N N . LEU B 1 188 ? 26.012 -40.425 37.099 1.00 23.89 205 LEU B N 1
ATOM 4623 C CA . LEU B 1 188 ? 25.697 -39.906 35.771 1.00 22.03 205 LEU B CA 1
ATOM 4624 C C . LEU B 1 188 ? 25.820 -40.975 34.706 1.00 20.66 205 LEU B C 1
ATOM 4625 O O . LEU B 1 188 ? 24.965 -41.060 33.800 1.00 23.59 205 LEU B O 1
ATOM 4630 N N . ALA B 1 189 ? 26.883 -41.768 34.773 1.00 23.06 206 ALA B N 1
ATOM 4631 C CA . ALA B 1 189 ? 27.101 -42.812 33.761 1.00 20.80 206 ALA B CA 1
ATOM 4632 C C . ALA B 1 189 ? 25.973 -43.854 33.752 1.00 21.68 206 ALA B C 1
ATOM 4633 O O . ALA B 1 189 ? 25.649 -44.424 32.703 1.00 23.83 206 ALA B O 1
ATOM 4635 N N . ASP B 1 190 ? 25.377 -44.087 34.919 1.00 22.73 207 ASP B N 1
ATOM 4636 C CA . ASP B 1 190 ? 24.273 -45.019 35.040 1.00 23.78 207 ASP B CA 1
ATOM 4637 C C . ASP B 1 190 ? 22.911 -44.455 34.625 1.00 24.55 207 ASP B C 1
ATOM 4638 O O . ASP B 1 190 ? 21.993 -45.231 34.348 1.00 24.91 207 ASP B O 1
ATOM 4643 N N . ILE B 1 191 ? 22.740 -43.135 34.634 1.00 23.57 208 ILE B N 1
ATOM 4644 C CA . ILE B 1 191 ? 21.421 -42.571 34.320 1.00 23.40 208 ILE B CA 1
ATOM 4645 C C . ILE B 1 191 ? 21.370 -41.775 33.006 1.00 21.90 208 ILE B C 1
ATOM 4646 O O . ILE B 1 191 ? 20.279 -41.464 32.527 1.00 21.96 208 ILE B O 1
ATOM 4651 N N . CYS B 1 192 ? 22.532 -41.451 32.426 1.00 21.39 209 CYS B N 1
ATOM 4652 C CA . CYS B 1 192 ? 22.571 -40.617 31.216 1.00 20.76 209 CYS B CA 1
ATOM 4653 C C . CYS B 1 192 ? 23.465 -41.223 30.135 1.00 20.52 209 CYS B C 1
ATOM 4654 O O . CYS B 1 192 ? 24.464 -41.873 30.461 1.00 20.48 209 CYS B O 1
ATOM 4657 N N . ASN B 1 193 ? 23.133 -40.978 28.864 1.00 18.74 210 ASN B N 1
ATOM 4658 C CA . ASN B 1 193 ? 24.002 -41.372 27.746 1.00 18.68 210 ASN B CA 1
ATOM 4659 C C . ASN B 1 193 ? 25.111 -40.358 27.445 1.00 17.30 210 ASN B C 1
ATOM 4660 O O . ASN B 1 193 ? 26.117 -40.706 26.819 1.00 19.23 210 ASN B O 1
ATOM 4665 N N . LEU B 1 194 ? 24.913 -39.110 27.872 1.00 18.60 211 LEU B N 1
ATOM 4666 C CA . LEU B 1 194 ? 25.918 -38.069 27.741 1.00 19.84 211 LEU B CA 1
ATOM 4667 C C . LEU B 1 194 ? 25.532 -36.930 28.666 1.00 17.69 211 LEU B C 1
ATOM 4668 O O . LEU B 1 194 ? 24.362 -36.824 29.086 1.00 20.91 211 LEU B O 1
ATOM 4673 N N . TRP B 1 195 ? 26.499 -36.089 28.987 1.00 17.31 212 TRP B N 1
ATOM 4674 C CA . TRP B 1 195 ? 26.268 -34.983 29.912 1.00 17.87 212 TRP B CA 1
ATOM 4675 C C . TRP B 1 195 ? 27.126 -33.782 29.562 1.00 19.42 212 TRP B C 1
ATOM 4676 O O . TRP B 1 195 ? 28.311 -33.913 29.254 1.00 19.11 212 TRP B O 1
ATOM 4687 N N . ARG B 1 196 ? 26.510 -32.610 29.642 1.00 17.51 213 ARG B N 1
ATOM 4688 C CA . ARG B 1 196 ? 27.224 -31.350 29.476 1.00 19.10 213 ARG B CA 1
ATOM 4689 C C . ARG B 1 196 ? 27.950 -31.063 30.783 1.00 19.60 213 ARG B C 1
ATOM 4690 O O . ARG B 1 196 ? 27.325 -30.762 31.816 1.00 22.62 213 ARG B O 1
ATOM 4698 N N . ASN B 1 197 ? 29.278 -31.170 30.743 1.00 20.05 214 ASN B N 1
ATOM 4699 C CA . ASN B 1 197 ? 30.104 -30.990 31.936 1.00 20.17 214 ASN B CA 1
ATOM 4700 C C . ASN B 1 197 ? 30.307 -29.520 32.301 1.00 20.04 214 ASN B C 1
ATOM 4701 O O . ASN B 1 197 ? 30.595 -29.200 33.443 1.00 21.75 214 ASN B O 1
ATOM 4706 N N . TYR B 1 198 ? 30.270 -28.645 31.304 1.00 20.25 215 TYR B N 1
ATOM 4707 C CA . TYR B 1 198 ? 30.888 -27.327 31.454 1.00 18.27 215 TYR B CA 1
ATOM 4708 C C . TYR B 1 198 ? 30.106 -26.250 30.699 1.00 17.42 215 TYR B C 1
ATOM 4709 O O . TYR B 1 198 ? 28.985 -26.491 30.209 1.00 19.17 215 TYR B O 1
ATOM 4718 N N . ASP B 1 199 ? 30.692 -25.067 30.586 1.00 20.80 216 ASP B N 1
ATOM 4719 C CA . ASP B 1 199 ? 29.997 -23.901 30.065 1.00 20.13 216 ASP B CA 1
ATOM 4720 C C . ASP B 1 199 ? 29.628 -23.994 28.585 1.00 17.15 216 ASP B C 1
ATOM 4721 O O . ASP B 1 199 ? 30.318 -24.663 27.794 1.00 21.05 216 ASP B O 1
ATOM 4726 N N . ASP B 1 200 ? 28.514 -23.347 28.235 1.00 18.07 217 ASP B N 1
ATOM 4727 C CA . ASP B 1 200 ? 28.044 -23.274 26.878 1.00 19.74 217 ASP B CA 1
ATOM 4728 C C . ASP B 1 200 ? 29.120 -22.725 25.949 1.00 16.44 217 ASP B C 1
ATOM 4729 O O . ASP B 1 200 ? 29.757 -21.716 26.236 1.00 20.07 217 ASP B O 1
ATOM 4734 N N . ILE B 1 201 ? 29.271 -23.372 24.804 1.00 17.51 218 ILE B N 1
ATOM 4735 C CA . ILE B 1 201 ? 30.179 -22.885 23.778 1.00 16.48 218 ILE B CA 1
ATOM 4736 C C . ILE B 1 201 ? 29.544 -21.664 23.119 1.00 17.49 218 ILE B C 1
ATOM 4737 O O . ILE B 1 201 ? 28.326 -21.575 22.990 1.00 18.57 218 ILE B O 1
ATOM 4742 N N . GLN B 1 202 ? 30.388 -20.722 22.724 1.00 16.10 219 GLN B N 1
ATOM 4743 C CA . GLN B 1 202 ? 29.985 -19.545 21.965 1.00 18.51 219 GLN B CA 1
ATOM 4744 C C . GLN B 1 202 ? 30.838 -19.517 20.702 1.00 19.32 219 GLN B C 1
ATOM 4745 O O . GLN B 1 202 ? 31.822 -20.234 20.604 1.00 17.01 219 GLN B O 1
ATOM 4751 N N . ASP B 1 203 ? 30.479 -18.667 19.754 1.00 17.95 220 ASP B N 1
ATOM 4752 C CA . ASP B 1 203 ? 31.100 -18.704 18.429 1.00 18.34 220 ASP B CA 1
ATOM 4753 C C . ASP B 1 203 ? 32.395 -17.881 18.445 1.00 15.80 220 ASP B C 1
ATOM 4754 O O . ASP B 1 203 ? 32.480 -16.769 17.864 1.00 18.18 220 ASP B O 1
ATOM 4759 N N . SER B 1 204 ? 33.382 -18.425 19.149 1.00 16.74 221 SER B N 1
ATOM 4760 C CA . SER B 1 204 ? 34.687 -17.798 19.245 1.00 16.57 221 SER B CA 1
ATOM 4761 C C . SER B 1 204 ? 35.748 -18.821 19.540 1.00 15.10 221 SER B C 1
ATOM 4762 O O . SER B 1 204 ? 35.497 -19.843 20.230 1.00 16.48 221 SER B O 1
ATOM 4765 N N . TRP B 1 205 ? 36.951 -18.559 19.035 1.00 15.50 222 TRP B N 1
ATOM 4766 C CA . TRP B 1 205 ? 38.106 -19.402 19.451 1.00 16.54 222 TRP B CA 1
ATOM 4767 C C . TRP B 1 205 ? 38.462 -19.386 20.958 1.00 14.89 222 TRP B C 1
ATOM 4768 O O . TRP B 1 205 ? 38.789 -20.420 21.529 1.00 18.48 222 TRP B O 1
ATOM 4779 N N . TRP B 1 206 ? 38.349 -18.218 21.620 1.00 14.60 223 TRP B N 1
ATOM 4780 C CA . TRP B 1 206 ? 38.530 -18.107 23.039 1.00 16.01 223 TRP B CA 1
ATOM 4781 C C . TRP B 1 206 ? 37.616 -19.128 23.750 1.00 16.18 223 TRP B C 1
ATOM 4782 O O . TRP B 1 206 ? 38.019 -19.772 24.727 1.00 18.90 223 TRP B O 1
ATOM 4793 N N . SER B 1 207 ? 36.381 -19.252 23.263 1.00 16.58 224 SER B N 1
ATOM 4794 C CA . SER B 1 207 ? 35.416 -20.198 23.874 1.00 14.80 224 SER B CA 1
ATOM 4795 C C . SER B 1 207 ? 35.911 -21.636 23.738 1.00 16.30 224 SER B C 1
ATOM 4796 O O . SER B 1 207 ? 35.936 -22.390 24.720 1.00 17.45 224 SER B O 1
ATOM 4799 N N . VAL B 1 208 ? 36.330 -22.009 22.536 1.00 15.95 225 VAL B N 1
ATOM 4800 C CA . VAL B 1 208 ? 36.836 -23.350 22.316 1.00 16.87 225 VAL B CA 1
ATOM 4801 C C . VAL B 1 208 ? 38.033 -23.630 23.214 1.00 17.85 225 VAL B C 1
ATOM 4802 O O . VAL B 1 208 ? 38.120 -24.682 23.884 1.00 17.08 225 VAL B O 1
ATOM 4806 N N . LEU B 1 209 ? 38.962 -22.675 23.243 1.00 15.35 226 LEU B N 1
ATOM 4807 C CA . LEU B 1 209 ? 40.114 -22.815 24.145 1.00 14.99 226 LEU B CA 1
ATOM 4808 C C . LEU B 1 209 ? 39.782 -22.941 25.647 1.00 16.47 226 LEU B C 1
ATOM 4809 O O . LEU B 1 209 ? 40.403 -23.718 26.389 1.00 19.83 226 LEU B O 1
ATOM 4814 N N . SER B 1 210 ? 38.788 -22.163 26.076 1.00 18.65 227 SER B N 1
ATOM 4815 C CA A SER B 1 210 ? 38.386 -22.219 27.470 0.50 17.91 227 SER B CA 1
ATOM 4816 C CA B SER B 1 210 ? 38.320 -22.200 27.452 0.50 17.81 227 SER B CA 1
ATOM 4817 C C . SER B 1 210 ? 37.843 -23.602 27.825 1.00 17.54 227 SER B C 1
ATOM 4818 O O . SER B 1 210 ? 38.138 -24.111 28.912 1.00 19.28 227 SER B O 1
ATOM 4823 N N . ILE B 1 211 ? 37.069 -24.194 26.930 1.00 18.68 228 ILE B N 1
ATOM 4824 C CA . ILE B 1 211 ? 36.491 -25.520 27.140 1.00 16.32 228 ILE B CA 1
ATOM 4825 C C . ILE B 1 211 ? 37.579 -26.603 27.097 1.00 15.91 228 ILE B C 1
ATOM 4826 O O . ILE B 1 211 ? 37.714 -27.399 28.036 1.00 17.78 228 ILE B O 1
ATOM 4831 N N . LEU B 1 212 ? 38.454 -26.521 26.104 1.00 17.25 229 LEU B N 1
ATOM 4832 C CA A LEU B 1 212 ? 39.579 -27.451 26.028 0.50 19.87 229 LEU B CA 1
ATOM 4833 C CA B LEU B 1 212 ? 39.571 -27.438 26.001 0.50 20.61 229 LEU B CA 1
ATOM 4834 C C . LEU B 1 212 ? 40.442 -27.387 27.270 1.00 19.28 229 LEU B C 1
ATOM 4835 O O . LEU B 1 212 ? 40.844 -28.417 27.795 1.00 19.56 229 LEU B O 1
ATOM 4844 N N . ASN B 1 213 ? 40.736 -26.167 27.748 1.00 17.00 230 ASN B N 1
ATOM 4845 C CA . ASN B 1 213 ? 41.574 -25.980 28.923 1.00 17.39 230 ASN B CA 1
ATOM 4846 C C . ASN B 1 213 ? 40.959 -26.663 30.137 1.00 22.69 230 ASN B C 1
ATOM 4847 O O . ASN B 1 213 ? 41.646 -27.293 30.941 1.00 22.86 230 ASN B O 1
ATOM 4852 N N . TRP B 1 214 ? 39.653 -26.494 30.289 1.00 19.67 231 TRP B N 1
ATOM 4853 C CA . TRP B 1 214 ? 38.957 -27.071 31.424 1.00 18.22 231 TRP B CA 1
ATOM 4854 C C . TRP B 1 214 ? 38.976 -28.605 31.346 1.00 17.61 231 TRP B C 1
ATOM 4855 O O . TRP B 1 214 ? 39.310 -29.290 32.335 1.00 22.16 231 TRP B O 1
ATOM 4866 N N . PHE B 1 215 ? 38.693 -29.141 30.171 1.00 19.43 232 PHE B N 1
ATOM 4867 C CA . PHE B 1 215 ? 38.737 -30.594 30.034 1.00 18.59 232 PHE B CA 1
ATOM 4868 C C . PHE B 1 215 ? 40.130 -31.147 30.254 1.00 20.60 232 PHE B C 1
ATOM 4869 O O . PHE B 1 215 ? 40.285 -32.199 30.894 1.00 23.34 232 PHE B O 1
ATOM 4877 N N . VAL B 1 216 ? 41.151 -30.459 29.752 1.00 20.67 233 VAL B N 1
ATOM 4878 C CA A VAL B 1 216 ? 42.532 -30.905 29.992 0.50 23.47 233 VAL B CA 1
ATOM 4879 C CA B VAL B 1 216 ? 42.554 -30.880 29.991 0.50 23.38 233 VAL B CA 1
ATOM 4880 C C . VAL B 1 216 ? 42.970 -30.769 31.465 1.00 23.97 233 VAL B C 1
ATOM 4881 O O . VAL B 1 216 ? 43.636 -31.674 32.045 1.00 24.44 233 VAL B O 1
ATOM 4888 N N . GLU B 1 217 ? 42.604 -29.661 32.111 1.00 25.03 234 GLU B N 1
ATOM 4889 C CA . GLU B 1 217 ? 42.893 -29.498 33.508 1.00 25.30 234 GLU B CA 1
ATOM 4890 C C . GLU B 1 217 ? 42.340 -30.641 34.340 1.00 21.78 234 GLU B C 1
ATOM 4891 O O . GLU B 1 217 ? 42.963 -31.044 35.322 1.00 26.27 234 GLU B O 1
ATOM 4897 N N . HIS B 1 218 ? 41.165 -31.124 33.991 1.00 22.84 235 HIS B N 1
ATOM 4898 C CA . HIS B 1 218 ? 40.452 -32.122 34.776 1.00 20.97 235 HIS B CA 1
ATOM 4899 C C . HIS B 1 218 ? 40.413 -33.503 34.130 1.00 21.72 235 HIS B C 1
ATOM 4900 O O . HIS B 1 218 ? 39.570 -34.334 34.496 1.00 23.05 235 HIS B O 1
ATOM 4907 N N . GLN B 1 219 ? 41.329 -33.765 33.194 1.00 21.62 236 GLN B N 1
ATOM 4908 C CA . GLN B 1 219 ? 41.251 -35.014 32.432 1.00 19.22 236 GLN B CA 1
ATOM 4909 C C . GLN B 1 219 ? 41.496 -36.273 33.303 1.00 21.04 236 GLN B C 1
ATOM 4910 O O . GLN B 1 219 ? 40.957 -37.329 32.947 1.00 23.74 236 GLN B O 1
ATOM 4916 N N . ASP B 1 220 ? 42.247 -36.196 34.416 1.00 21.78 237 ASP B N 1
ATOM 4917 C CA . ASP B 1 220 ? 42.416 -37.389 35.269 1.00 25.53 237 ASP B CA 1
ATOM 4918 C C . ASP B 1 220 ? 41.070 -37.866 35.828 1.00 26.47 237 ASP B C 1
ATOM 4919 O O . ASP B 1 220 ? 40.867 -39.066 36.022 1.00 28.51 237 ASP B O 1
ATOM 4924 N N . ILE B 1 221 ? 40.167 -36.922 36.088 1.00 25.49 238 ILE B N 1
ATOM 4925 C CA . ILE B 1 221 ? 38.800 -37.216 36.543 1.00 27.12 238 ILE B CA 1
ATOM 4926 C C . ILE B 1 221 ? 37.880 -37.591 35.378 1.00 23.67 238 ILE B C 1
ATOM 4927 O O . ILE B 1 221 ? 37.117 -38.537 35.488 1.00 27.72 238 ILE B O 1
ATOM 4932 N N . LEU B 1 222 ? 37.955 -36.852 34.265 1.00 21.38 239 LEU B N 1
ATOM 4933 C CA . LEU B 1 222 ? 36.970 -36.935 33.199 1.00 19.64 239 LEU B CA 1
ATOM 4934 C C . LEU B 1 222 ? 37.250 -38.052 32.198 1.00 20.60 239 LEU B C 1
ATOM 4935 O O . LEU B 1 222 ? 36.322 -38.700 31.723 1.00 22.46 239 LEU B O 1
ATOM 4940 N N . GLN B 1 223 ? 38.512 -38.276 31.864 1.00 20.95 240 GLN B N 1
ATOM 4941 C CA . GLN B 1 223 ? 38.830 -39.251 30.830 1.00 22.72 240 GLN B CA 1
ATOM 4942 C C . GLN B 1 223 ? 38.285 -40.661 31.127 1.00 23.99 240 GLN B C 1
ATOM 4943 O O . GLN B 1 223 ? 37.733 -41.291 30.244 1.00 21.95 240 GLN B O 1
ATOM 4949 N N . PRO B 1 224 ? 38.413 -41.147 32.376 1.00 22.55 241 PRO B N 1
ATOM 4950 C CA . PRO B 1 224 ? 38.002 -42.523 32.683 1.00 23.25 241 PRO B CA 1
ATOM 4951 C C . PRO B 1 224 ? 36.489 -42.772 32.659 1.00 22.44 241 PRO B C 1
ATOM 4952 O O . PRO B 1 224 ? 36.059 -43.938 32.510 1.00 26.27 241 PRO B O 1
ATOM 4956 N N . VAL B 1 225 ? 35.694 -41.711 32.801 1.00 21.24 242 VAL B N 1
ATOM 4957 C CA . VAL B 1 225 ? 34.224 -41.869 32.879 1.00 24.19 242 VAL B CA 1
ATOM 4958 C C . VAL B 1 225 ? 33.524 -42.090 31.541 1.00 24.66 242 VAL B C 1
ATOM 4959 O O . VAL B 1 225 ? 32.410 -42.606 31.513 1.00 27.82 242 VAL B O 1
ATOM 4963 N N . ALA B 1 226 ? 34.182 -41.719 30.443 1.00 20.27 243 ALA B N 1
ATOM 4964 C CA . ALA B 1 226 ? 33.605 -41.823 29.134 1.00 17.95 243 ALA B CA 1
ATOM 4965 C C . ALA B 1 226 ? 33.752 -43.249 28.622 1.00 18.55 243 ALA B C 1
ATOM 4966 O O . ALA B 1 226 ? 34.756 -43.927 28.854 1.00 21.28 243 ALA B O 1
ATOM 4968 N N . GLY B 1 227 ? 32.747 -43.678 27.873 1.00 19.29 244 GLY B N 1
ATOM 4969 C CA . GLY B 1 227 ? 32.807 -44.970 27.229 1.00 22.49 244 GLY B CA 1
ATOM 4970 C C . GLY B 1 227 ? 31.492 -45.237 26.537 1.00 19.98 244 GLY B C 1
ATOM 4971 O O . GLY B 1 227 ? 30.575 -44.425 26.626 1.00 20.21 244 GLY B O 1
ATOM 4972 N N . PRO B 1 228 ? 31.396 -46.375 25.832 1.00 20.21 245 PRO B N 1
ATOM 4973 C CA . PRO B 1 228 ? 30.172 -46.738 25.141 1.00 19.31 245 PRO B CA 1
ATOM 4974 C C . PRO B 1 228 ? 28.928 -46.577 26.005 1.00 19.31 245 PRO B C 1
ATOM 4975 O O . PRO B 1 228 ? 28.870 -47.126 27.125 1.00 21.73 245 PRO B O 1
ATOM 4979 N N . GLY B 1 229 ? 28.000 -45.758 25.509 1.00 20.33 246 GLY B N 1
ATOM 4980 C CA . GLY B 1 229 ? 26.739 -45.467 26.186 1.00 20.98 246 GLY B CA 1
ATOM 4981 C C . GLY B 1 229 ? 26.772 -44.348 27.214 1.00 19.81 246 GLY B C 1
ATOM 4982 O O . GLY B 1 229 ? 25.741 -44.045 27.817 1.00 21.08 246 GLY B O 1
ATOM 4983 N N . HIS B 1 230 ? 27.938 -43.742 27.453 1.00 18.71 247 HIS B N 1
ATOM 4984 C CA . HIS B 1 230 ? 28.034 -42.676 28.469 1.00 18.81 247 HIS B CA 1
ATOM 4985 C C . HIS B 1 230 ? 29.214 -41.733 28.221 1.00 18.07 247 HIS B C 1
ATOM 4986 O O . HIS B 1 230 ? 30.350 -42.034 28.577 1.00 19.36 247 HIS B O 1
ATOM 4993 N N . TRP B 1 231 ? 28.926 -40.600 27.584 1.00 18.42 248 TRP B N 1
ATOM 4994 C CA . TRP B 1 231 ? 29.952 -39.696 27.097 1.00 17.66 248 TRP B CA 1
ATOM 4995 C C . TRP B 1 231 ? 30.035 -38.361 27.822 1.00 16.12 248 TRP B C 1
ATOM 4996 O O . TRP B 1 231 ? 29.012 -37.802 28.257 1.00 17.73 248 TRP B O 1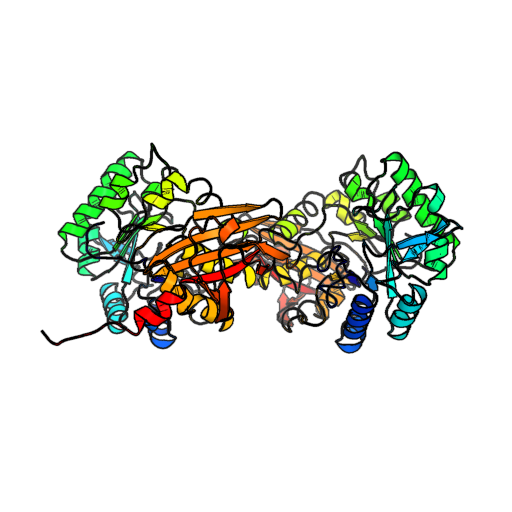
ATOM 5007 N N . ASN B 1 232 ? 31.247 -37.818 27.888 1.00 17.06 249 ASN B N 1
ATOM 5008 C CA . ASN B 1 232 ? 31.397 -36.409 28.212 1.00 15.19 249 ASN B CA 1
ATOM 5009 C C . ASN B 1 232 ? 30.992 -35.583 27.004 1.00 15.82 249 ASN B C 1
ATOM 5010 O O . ASN B 1 232 ? 31.265 -35.962 25.864 1.00 18.68 249 ASN B O 1
ATOM 5015 N N . ASP B 1 233 ? 30.417 -34.412 27.251 1.00 15.91 250 ASP B N 1
ATOM 5016 C CA . ASP B 1 233 ? 29.955 -33.540 26.181 1.00 16.47 250 ASP B CA 1
ATOM 5017 C C . ASP B 1 233 ? 30.543 -32.132 26.360 1.00 15.34 250 ASP B C 1
ATOM 5018 O O . ASP B 1 233 ? 30.037 -31.354 27.174 1.00 15.97 250 ASP B O 1
ATOM 5023 N N . PRO B 1 234 ? 31.573 -31.783 25.564 1.00 15.56 251 PRO B N 1
ATOM 5024 C CA . PRO B 1 234 ? 32.148 -30.436 25.606 1.00 14.45 251 PRO B CA 1
ATOM 5025 C C . PRO B 1 234 ? 31.371 -29.365 24.802 1.00 16.43 251 PRO B C 1
ATOM 5026 O O . PRO B 1 234 ? 31.829 -28.219 24.728 1.00 17.65 251 PRO B O 1
ATOM 5030 N N . ASP B 1 235 ? 30.191 -29.728 24.278 1.00 15.57 252 ASP B N 1
ATOM 5031 C CA . ASP B 1 235 ? 29.226 -28.878 23.562 1.00 14.67 252 ASP B CA 1
ATOM 5032 C C . ASP B 1 235 ? 29.432 -28.885 22.039 1.00 15.36 252 ASP B C 1
ATOM 5033 O O . ASP B 1 235 ? 30.250 -29.646 21.498 1.00 16.39 252 ASP B O 1
ATOM 5038 N N . MET B 1 236 ? 28.624 -28.091 21.357 1.00 18.08 253 MET B N 1
ATOM 5039 C CA . MET B 1 236 ? 28.476 -28.166 19.912 1.00 17.14 253 MET B CA 1
ATOM 5040 C C . MET B 1 236 ? 29.714 -27.790 19.108 1.00 16.16 253 MET B C 1
ATOM 5041 O O . MET B 1 236 ? 30.557 -27.014 19.560 1.00 16.29 253 MET B O 1
ATOM 5046 N N . LEU B 1 237 ? 29.805 -28.365 17.922 1.00 16.62 254 LEU B N 1
ATOM 5047 C CA . LEU B 1 237 ? 30.779 -27.927 16.918 1.00 15.33 254 LEU B CA 1
ATOM 5048 C C . LEU B 1 237 ? 30.382 -26.555 16.362 1.00 16.04 254 LEU B C 1
ATOM 5049 O O . LEU B 1 237 ? 29.199 -26.287 16.124 1.00 19.07 254 LEU B O 1
ATOM 5054 N N . LEU B 1 238 ? 31.388 -25.704 16.122 1.00 16.52 255 LEU B N 1
ATOM 5055 C CA . LEU B 1 238 ? 31.177 -24.332 15.610 1.00 16.35 255 LEU B CA 1
ATOM 5056 C C . LEU B 1 238 ? 31.466 -24.230 14.114 1.00 15.36 255 LEU B C 1
ATOM 5057 O O . LEU B 1 238 ? 31.313 -23.159 13.493 1.00 16.39 255 LEU B O 1
ATOM 5062 N N . ILE B 1 239 ? 31.900 -25.339 13.539 1.00 16.24 256 ILE B N 1
ATOM 5063 C CA . ILE B 1 239 ? 32.321 -25.383 12.143 1.00 16.72 256 ILE B CA 1
ATOM 5064 C C . ILE B 1 239 ? 31.149 -25.032 11.229 1.00 19.01 256 ILE B C 1
ATOM 5065 O O . ILE B 1 239 ? 30.053 -25.591 11.353 1.00 18.04 256 ILE B O 1
ATOM 5070 N N . GLY B 1 240 ? 31.376 -24.052 10.352 1.00 15.71 257 GLY B N 1
ATOM 5071 C CA . GLY B 1 240 ? 30.376 -23.571 9.436 1.00 17.06 257 GLY B CA 1
ATOM 5072 C C . GLY B 1 240 ? 29.864 -22.167 9.804 1.00 16.93 257 GLY B C 1
ATOM 5073 O O . GLY B 1 240 ? 29.130 -21.561 9.025 1.00 21.19 257 GLY B O 1
ATOM 5074 N N . ASN B 1 241 ? 30.209 -21.685 10.995 1.00 15.67 258 ASN B N 1
ATOM 5075 C CA . ASN B 1 241 ? 29.681 -20.425 11.522 1.00 16.24 258 ASN B CA 1
ATOM 5076 C C . ASN B 1 241 ? 30.660 -19.250 11.319 1.00 18.45 258 ASN B C 1
ATOM 5077 O O . ASN B 1 241 ? 31.328 -19.197 10.289 1.00 20.63 258 ASN B O 1
ATOM 5082 N N . PHE B 1 242 ? 30.759 -18.325 12.278 1.00 16.66 259 PHE B N 1
ATOM 5083 C CA . PHE B 1 242 ? 31.388 -17.016 12.020 1.00 16.54 259 PHE B CA 1
ATOM 5084 C C . PHE B 1 242 ? 32.702 -16.770 12.718 1.00 14.34 259 PHE B C 1
ATOM 5085 O O . PHE B 1 242 ? 33.513 -15.934 12.254 1.00 18.94 259 PHE B O 1
ATOM 5093 N N . GLY B 1 243 ? 32.917 -17.467 13.827 1.00 16.30 260 GLY B N 1
ATOM 5094 C CA . GLY B 1 243 ? 33.966 -17.111 14.749 1.00 17.64 260 GLY B CA 1
ATOM 5095 C C . GLY B 1 243 ? 35.273 -17.812 14.515 1.00 13.83 260 GLY B C 1
ATOM 5096 O O . GLY B 1 243 ? 36.309 -17.343 15.010 1.00 16.57 260 GLY B O 1
ATOM 5097 N N . LEU B 1 244 ? 35.249 -19.007 13.929 1.00 16.49 261 LEU B N 1
ATOM 5098 C CA . LEU B 1 244 ? 36.494 -19.766 13.778 1.00 17.39 261 LEU B CA 1
ATOM 5099 C C . LEU B 1 244 ? 37.096 -19.589 12.386 1.00 12.51 261 LEU B C 1
ATOM 5100 O O . LEU B 1 244 ? 36.378 -19.646 11.395 1.00 15.30 261 LEU B O 1
ATOM 5105 N N . SER B 1 245 ? 38.412 -19.438 12.317 1.00 15.47 262 SER B N 1
ATOM 5106 C CA . SER B 1 245 ? 39.134 -19.507 11.090 1.00 14.35 262 SER B CA 1
ATOM 5107 C C . SER B 1 245 ? 39.169 -20.939 10.569 1.00 15.53 262 SER B C 1
ATOM 5108 O O . SER B 1 245 ? 38.742 -21.878 11.253 1.00 14.57 262 SER B O 1
ATOM 5111 N N . LEU B 1 246 ? 39.707 -21.109 9.373 1.00 15.66 263 LEU B N 1
ATOM 5112 C CA . LEU B 1 246 ? 39.873 -22.457 8.798 1.00 15.82 263 LEU B CA 1
ATOM 5113 C C . LEU B 1 246 ? 40.746 -23.320 9.708 1.00 13.31 263 LEU B C 1
ATOM 5114 O O . LEU B 1 246 ? 40.357 -24.484 10.014 1.00 14.71 263 LEU B O 1
ATOM 5119 N N . GLU B 1 247 ? 41.898 -22.826 10.196 1.00 14.66 264 GLU B N 1
ATOM 5120 C CA . GLU B 1 247 ? 42.793 -23.618 11.035 1.00 17.56 264 GLU B CA 1
ATOM 5121 C C . GLU B 1 247 ? 42.099 -23.980 12.347 1.00 14.22 264 GLU B C 1
ATOM 5122 O O . GLU B 1 247 ? 42.125 -25.131 12.761 1.00 13.75 264 GLU B O 1
ATOM 5128 N N . GLN B 1 248 ? 41.340 -23.050 12.896 1.00 13.08 265 GLN B N 1
ATOM 5129 C CA . GLN B 1 248 ? 40.577 -23.293 14.120 1.00 14.05 265 GLN B CA 1
ATOM 5130 C C . GLN B 1 248 ? 39.441 -24.315 13.981 1.00 16.61 265 GLN B C 1
ATOM 5131 O O . GLN B 1 248 ? 39.183 -25.096 14.947 1.00 14.40 265 GLN B O 1
ATOM 5137 N N . SER B 1 249 ? 38.779 -24.236 12.828 1.00 15.39 266 SER B N 1
ATOM 5138 C CA . SER B 1 249 ? 37.670 -25.145 12.474 1.00 12.69 266 SER B CA 1
ATOM 5139 C C . SER B 1 249 ? 38.202 -26.586 12.414 1.00 12.96 266 SER B C 1
ATOM 5140 O O . SER B 1 249 ? 37.641 -27.541 13.004 1.00 14.53 266 SER B O 1
ATOM 5143 N N . ARG B 1 250 ? 39.303 -26.760 11.695 1.00 13.10 267 ARG B N 1
ATOM 5144 C CA . ARG B 1 250 ? 39.960 -28.075 11.634 1.00 16.74 267 ARG B CA 1
ATOM 5145 C C . ARG B 1 250 ? 40.468 -28.536 13.026 1.00 17.92 267 ARG B C 1
ATOM 5146 O O . ARG B 1 250 ? 40.335 -29.716 13.333 1.00 15.49 267 ARG B O 1
ATOM 5154 N N . ALA B 1 251 ? 40.990 -27.638 13.882 1.00 13.85 268 ALA B N 1
ATOM 5155 C CA . ALA B 1 251 ? 41.412 -27.917 15.220 1.00 12.60 268 ALA B CA 1
ATOM 5156 C C . ALA B 1 251 ? 40.227 -28.404 16.063 1.00 17.93 268 ALA B C 1
ATOM 5157 O O . ALA B 1 251 ? 40.347 -29.398 16.775 1.00 13.91 268 ALA B O 1
ATOM 5159 N N . GLN B 1 252 ? 39.087 -27.726 15.976 1.00 13.55 269 GLN B N 1
ATOM 5160 C CA . GLN B 1 252 ? 37.974 -28.135 16.867 1.00 15.56 269 GLN B CA 1
ATOM 5161 C C . GLN B 1 252 ? 37.546 -29.574 16.510 1.00 12.65 269 GLN B C 1
ATOM 5162 O O . GLN B 1 252 ? 37.271 -30.410 17.387 1.00 14.65 269 GLN B O 1
ATOM 5168 N N . MET B 1 253 ? 37.443 -29.829 15.214 1.00 12.89 270 MET B N 1
ATOM 5169 C CA . MET B 1 253 ? 36.974 -31.158 14.723 1.00 13.89 270 MET B CA 1
ATOM 5170 C C . MET B 1 253 ? 37.957 -32.228 15.272 1.00 13.35 270 MET B C 1
ATOM 5171 O O . MET B 1 253 ? 37.540 -33.298 15.797 1.00 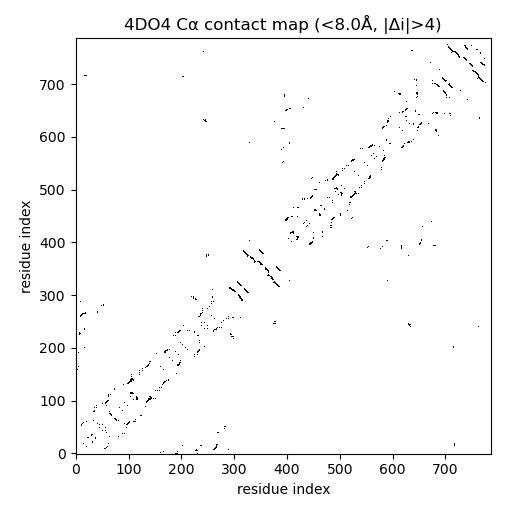15.09 270 MET B O 1
ATOM 5176 N N . ALA B 1 254 ? 39.238 -31.972 15.074 1.00 15.01 271 ALA B N 1
ATOM 5177 C CA . ALA B 1 254 ? 40.245 -32.925 15.539 1.00 15.61 271 ALA B CA 1
ATOM 5178 C C . ALA B 1 254 ? 40.264 -33.189 17.059 1.00 15.48 271 ALA B C 1
ATOM 5179 O O . ALA B 1 254 ? 40.406 -34.336 17.526 1.00 15.61 271 ALA B O 1
ATOM 5181 N N . LEU B 1 255 ? 40.111 -32.118 17.830 1.00 13.98 272 LEU B N 1
ATOM 5182 C CA . LEU B 1 255 ? 40.246 -32.220 19.266 1.0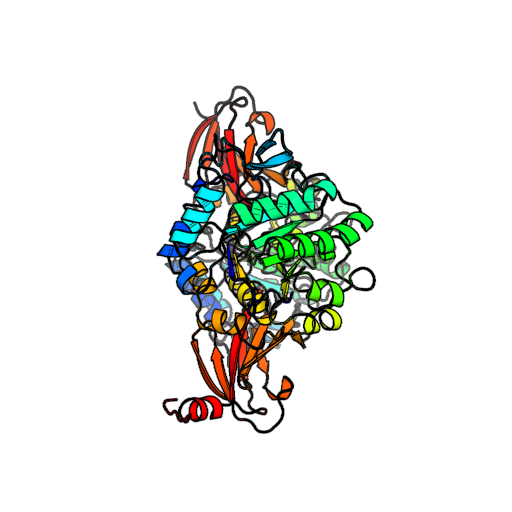0 12.69 272 LEU B CA 1
ATOM 5183 C C . LEU B 1 255 ? 38.964 -32.844 19.852 1.00 15.17 272 LEU B C 1
ATOM 5184 O O . LEU B 1 255 ? 39.014 -33.637 20.775 1.00 15.27 272 LEU B O 1
ATOM 5189 N N . TRP B 1 256 ? 37.819 -32.485 19.316 1.00 14.32 273 TRP B N 1
ATOM 5190 C CA . TRP B 1 256 ? 36.563 -33.117 19.759 1.00 14.61 273 TRP B CA 1
ATOM 5191 C C . TRP B 1 256 ? 36.640 -34.619 19.457 1.00 13.47 273 TRP B C 1
ATOM 5192 O O . TRP B 1 256 ? 36.174 -35.446 20.229 1.00 16.74 273 TRP B O 1
ATOM 5203 N N . THR B 1 257 ? 37.210 -34.972 18.310 1.00 15.02 274 THR B N 1
ATOM 5204 C CA . THR B 1 257 ? 37.367 -36.375 17.948 1.00 18.18 274 THR B CA 1
ATOM 5205 C C . THR B 1 257 ? 38.281 -37.140 18.896 1.00 18.04 274 THR B C 1
ATOM 5206 O O . THR B 1 257 ? 37.962 -38.271 19.293 1.00 17.58 274 THR B O 1
ATOM 5210 N N . VAL B 1 258 ? 39.404 -36.529 19.270 1.00 15.79 275 VAL B N 1
ATOM 5211 C CA . VAL B 1 258 ? 40.338 -37.134 20.228 1.00 16.12 275 VAL B CA 1
ATOM 5212 C C . VAL B 1 258 ? 39.740 -37.265 21.649 1.00 17.77 275 VAL B C 1
ATOM 5213 O O . VAL B 1 258 ? 40.045 -38.197 22.391 1.00 19.79 275 VAL B O 1
ATOM 5217 N N . LEU B 1 259 ? 38.802 -36.367 21.958 1.00 19.41 276 LEU B N 1
ATOM 5218 C CA . LEU B 1 259 ? 38.075 -36.394 23.219 1.00 17.61 276 LEU B CA 1
ATOM 5219 C C . LEU B 1 259 ? 36.868 -37.343 23.255 1.00 16.25 276 LEU B C 1
ATOM 5220 O O . LEU B 1 259 ? 36.147 -37.372 24.229 1.00 17.70 276 LEU B O 1
ATOM 5225 N N . ALA B 1 260 ? 36.599 -38.063 22.177 1.00 15.03 277 ALA B N 1
ATOM 5226 C CA . ALA B 1 260 ? 35.427 -38.935 22.117 1.00 16.08 277 ALA B CA 1
ATOM 5227 C C . ALA B 1 260 ? 34.159 -38.110 22.410 1.00 17.39 277 ALA B C 1
ATOM 5228 O O . ALA B 1 260 ? 33.256 -38.557 23.113 1.00 17.93 277 ALA B O 1
ATOM 5230 N N . ALA B 1 261 ? 34.097 -36.906 21.837 1.00 15.92 278 ALA B N 1
ATOM 5231 C CA . ALA B 1 261 ? 32.954 -36.024 22.024 1.00 14.67 278 ALA B CA 1
ATOM 5232 C C . ALA B 1 261 ? 31.836 -36.335 21.019 1.00 13.73 278 ALA B C 1
ATOM 5233 O O . ALA B 1 261 ? 32.072 -36.818 19.887 1.00 15.72 278 ALA B O 1
ATOM 5235 N N . PRO B 1 262 ? 30.590 -35.998 21.399 1.00 16.49 279 PRO B N 1
ATOM 5236 C CA . PRO B 1 262 ? 29.567 -35.914 20.356 1.00 16.23 279 PRO B CA 1
ATOM 5237 C C . PRO B 1 262 ? 30.040 -35.004 19.228 1.00 14.51 279 PRO B C 1
ATOM 5238 O O . PRO B 1 262 ? 30.784 -34.047 19.445 1.00 18.90 279 PRO B O 1
ATOM 5242 N N . LEU B 1 263 ? 29.568 -35.311 18.028 1.00 15.51 280 LEU B N 1
ATOM 5243 C CA . LEU B 1 263 ? 29.787 -34.449 16.874 1.00 19.04 280 LEU B CA 1
ATOM 5244 C C . LEU B 1 263 ? 28.412 -33.905 16.551 1.00 15.75 280 LEU B C 1
ATOM 5245 O O . LEU B 1 263 ? 27.731 -34.347 15.614 1.00 16.33 280 LEU B O 1
ATOM 5250 N N . LEU B 1 264 ? 28.006 -32.914 17.348 1.00 17.29 281 LEU B N 1
ATOM 5251 C CA . LEU B 1 264 ? 26.716 -32.252 17.149 1.00 17.85 281 LEU B CA 1
ATOM 5252 C C . LEU B 1 264 ? 26.982 -30.877 16.542 1.00 15.53 281 LEU B C 1
ATOM 5253 O O . LEU B 1 264 ? 27.404 -29.928 17.217 1.00 18.00 281 LEU B O 1
ATOM 5258 N N . MET B 1 265 ? 26.754 -30.812 15.241 1.00 16.26 282 MET B N 1
ATOM 5259 C CA . MET B 1 265 ? 26.863 -29.568 14.477 1.00 16.84 282 MET B CA 1
ATOM 5260 C C . MET B 1 265 ? 25.751 -28.602 14.887 1.00 16.94 282 MET B C 1
ATOM 5261 O O . MET B 1 265 ? 24.716 -29.005 15.434 1.00 20.29 282 MET B O 1
ATOM 5266 N N . SER B 1 266 ? 25.966 -27.324 14.602 1.00 17.72 283 SER B N 1
ATOM 5267 C CA . SER B 1 266 ? 24.933 -26.298 14.782 1.00 17.14 283 SER B CA 1
ATOM 5268 C C . SER B 1 266 ? 25.294 -25.170 13.883 1.00 20.12 283 SER B C 1
ATOM 5269 O O . SER B 1 266 ? 26.013 -24.263 14.287 1.00 19.32 283 SER B O 1
ATOM 5272 N N . THR B 1 267 ? 24.848 -25.303 12.642 1.00 21.04 284 THR B N 1
ATOM 5273 C CA . THR B 1 267 ? 25.237 -24.418 11.564 1.00 18.87 284 THR B CA 1
ATOM 5274 C C . THR B 1 267 ? 24.174 -24.475 10.479 1.00 18.61 284 THR B C 1
ATOM 5275 O O . THR B 1 267 ? 23.346 -25.395 10.482 1.00 23.25 284 THR B O 1
ATOM 5279 N N . ASP B 1 268 ? 24.163 -23.502 9.570 1.00 20.47 285 ASP B N 1
ATOM 5280 C CA . ASP B 1 268 ? 23.191 -23.492 8.485 1.00 22.09 285 ASP B CA 1
ATOM 5281 C C . ASP B 1 268 ? 23.651 -24.453 7.389 1.00 21.29 285 ASP B C 1
ATOM 5282 O O . ASP B 1 268 ? 24.510 -24.115 6.560 1.00 22.73 285 ASP B O 1
ATOM 5287 N N . LEU B 1 269 ? 23.081 -25.656 7.388 1.00 20.33 286 LEU B N 1
ATOM 5288 C CA . LEU B 1 269 ? 23.426 -26.664 6.374 1.00 22.89 286 LEU B CA 1
ATOM 5289 C C . LEU B 1 269 ? 23.030 -26.290 4.942 1.00 24.09 286 LEU B C 1
ATOM 5290 O O . LEU B 1 269 ? 23.558 -26.861 3.978 1.00 28.39 286 LEU B O 1
ATOM 5295 N N . ARG B 1 270 ? 22.131 -25.324 4.799 1.00 22.54 287 ARG B N 1
ATOM 5296 C CA . ARG B 1 270 ? 21.658 -24.870 3.509 1.00 23.25 287 ARG B CA 1
ATOM 5297 C C . ARG B 1 270 ? 22.702 -24.017 2.776 1.00 27.97 287 ARG B C 1
ATOM 5298 O O . ARG B 1 270 ? 22.629 -23.874 1.555 1.00 32.63 287 ARG B O 1
ATOM 5306 N N . THR B 1 271 ? 23.646 -23.434 3.518 1.00 25.86 288 THR B N 1
ATOM 5307 C CA . THR B 1 271 ? 24.647 -22.521 2.927 1.00 25.35 288 THR B CA 1
ATOM 5308 C C . THR B 1 271 ? 26.093 -22.832 3.348 1.00 27.11 288 THR B C 1
ATOM 5309 O O . THR B 1 271 ? 27.018 -22.088 2.992 1.00 28.88 288 THR B O 1
ATOM 5313 N N . ILE B 1 272 ? 26.296 -23.943 4.051 1.00 27.02 289 ILE B N 1
ATOM 5314 C CA . ILE B 1 272 ? 27.618 -24.351 4.484 1.00 27.71 289 ILE B CA 1
ATOM 5315 C C . ILE B 1 272 ? 28.556 -24.480 3.284 1.00 23.17 289 ILE B C 1
ATOM 5316 O O . ILE B 1 272 ? 28.159 -24.913 2.196 1.00 25.86 289 ILE B O 1
ATOM 5321 N N . SER B 1 273 ? 29.792 -24.029 3.452 1.00 25.02 290 SER B N 1
ATOM 5322 C CA . SER B 1 273 ? 30.763 -24.065 2.355 1.00 25.84 290 SER B CA 1
ATOM 5323 C C . SER B 1 273 ? 31.333 -25.466 2.142 1.00 25.00 290 SER B C 1
ATOM 5324 O O . SER B 1 273 ? 31.316 -26.304 3.046 1.00 23.87 290 SER B O 1
ATOM 5327 N N . ALA B 1 274 ? 31.780 -25.721 0.918 1.00 24.90 291 ALA B N 1
ATOM 5328 C CA . ALA B 1 274 ? 32.396 -27.007 0.565 1.00 25.40 291 ALA B CA 1
ATOM 5329 C C . ALA B 1 274 ? 33.573 -27.279 1.511 1.00 23.52 291 ALA B C 1
ATOM 5330 O O . ALA B 1 274 ? 33.766 -28.411 1.999 1.00 26.07 291 ALA B O 1
ATOM 5332 N N . GLN B 1 275 ? 34.355 -26.246 1.852 1.00 26.11 292 GLN B N 1
ATOM 5333 C CA . GLN B 1 275 ? 35.523 -26.381 2.734 1.00 25.29 292 GLN B CA 1
ATOM 5334 C C . GLN B 1 275 ? 35.136 -26.881 4.138 1.00 22.07 292 GLN B C 1
ATOM 5335 O O . GLN B 1 275 ? 35.843 -27.686 4.777 1.00 21.69 292 GLN B O 1
ATOM 5341 N N . ASN B 1 276 ? 34.062 -26.312 4.687 1.00 20.20 293 ASN B N 1
ATOM 5342 C CA . ASN B 1 276 ? 33.611 -26.717 6.013 1.00 19.18 293 ASN B CA 1
ATOM 5343 C C . ASN B 1 276 ? 32.914 -28.085 5.956 1.00 20.96 293 ASN B C 1
ATOM 5344 O O . ASN B 1 276 ? 33.055 -28.889 6.869 1.00 20.22 293 ASN B O 1
ATOM 5349 N N . MET B 1 277 ? 32.178 -28.363 4.890 1.00 23.31 294 MET B N 1
ATOM 5350 C CA . MET B 1 277 ? 31.598 -29.693 4.754 1.00 23.51 294 MET B CA 1
ATOM 5351 C C . MET B 1 277 ? 32.702 -30.741 4.706 1.00 21.83 294 MET B C 1
ATOM 5352 O O . MET B 1 277 ? 32.563 -31.831 5.284 1.00 21.94 294 MET B O 1
ATOM 5357 N N . ASP B 1 278 ? 33.803 -30.429 4.021 1.00 20.35 295 ASP B N 1
ATOM 5358 C CA . ASP B 1 278 ? 34.929 -31.363 3.924 1.00 23.35 295 ASP B CA 1
ATOM 5359 C C . ASP B 1 278 ? 35.561 -31.732 5.279 1.00 23.81 295 ASP B C 1
ATOM 5360 O O . ASP B 1 278 ? 36.032 -32.837 5.438 1.00 22.88 295 ASP B O 1
ATOM 5365 N N . ILE B 1 279 ? 35.596 -30.806 6.240 1.00 19.59 296 ILE B N 1
ATOM 5366 C CA . ILE B 1 279 ? 36.078 -31.058 7.554 1.00 15.88 296 ILE B CA 1
ATOM 5367 C C . ILE B 1 279 ? 35.099 -31.986 8.249 1.00 18.00 296 ILE B C 1
ATOM 5368 O O . ILE B 1 279 ? 35.480 -33.005 8.806 1.00 16.59 296 ILE B O 1
ATOM 5373 N N . LEU B 1 280 ? 33.823 -31.622 8.215 1.00 17.20 297 LEU B N 1
ATOM 5374 C CA . LEU B 1 280 ? 32.810 -32.365 9.015 1.00 21.50 297 LEU B CA 1
ATOM 5375 C C . LEU B 1 280 ? 32.514 -33.771 8.442 1.00 20.23 297 LEU B C 1
ATOM 5376 O O . LEU B 1 280 ? 32.115 -34.677 9.173 1.00 19.94 297 LEU B O 1
ATOM 5381 N N . GLN B 1 281 ? 32.730 -33.940 7.140 1.00 19.61 298 GLN B N 1
ATOM 5382 C CA . GLN B 1 281 ? 32.452 -35.219 6.425 1.00 18.78 298 GLN B CA 1
ATOM 5383 C C . GLN B 1 281 ? 33.703 -36.086 6.163 1.00 21.99 298 GLN B C 1
ATOM 5384 O O . GLN B 1 281 ? 33.622 -37.120 5.495 1.00 25.62 298 GLN B O 1
ATOM 5390 N N . ASN B 1 282 ? 34.824 -35.707 6.765 1.00 18.81 299 ASN B N 1
ATOM 5391 C CA . ASN B 1 282 ? 36.065 -36.441 6.615 1.00 19.89 299 ASN B CA 1
ATOM 5392 C C . ASN B 1 282 ? 35.884 -37.902 7.145 1.00 20.65 299 ASN B C 1
ATOM 5393 O O . ASN B 1 282 ? 35.703 -38.095 8.361 1.00 19.18 299 ASN B O 1
ATOM 5398 N N . PRO B 1 283 ? 35.999 -38.901 6.260 1.00 21.31 300 PRO B N 1
ATOM 5399 C CA . PRO B 1 283 ? 35.628 -40.259 6.684 1.00 20.27 300 PRO B CA 1
ATOM 5400 C C . PRO B 1 283 ? 36.546 -40.845 7.764 1.00 20.32 300 PRO B C 1
ATOM 5401 O O . PRO B 1 283 ? 36.072 -41.577 8.664 1.00 22.18 300 PRO B O 1
ATOM 5405 N N . LEU B 1 284 ? 37.845 -40.582 7.655 1.00 20.09 301 LEU B N 1
ATOM 5406 C CA . LEU B 1 284 ? 38.774 -41.089 8.641 1.00 20.43 301 LEU B CA 1
ATOM 5407 C C . LEU B 1 284 ? 38.552 -40.392 9.974 1.00 20.14 301 LEU B C 1
ATOM 5408 O O . LEU B 1 284 ? 38.542 -41.050 11.000 1.00 19.50 301 LEU B O 1
ATOM 5413 N N . MET B 1 285 ? 38.331 -39.076 9.943 1.00 16.84 302 MET B N 1
ATOM 5414 C CA . MET B 1 285 ? 37.983 -38.350 11.142 1.00 17.16 302 MET B CA 1
ATOM 5415 C C . MET B 1 285 ? 36.791 -38.980 11.857 1.00 15.04 302 MET B C 1
ATOM 5416 O O . MET B 1 285 ? 36.874 -39.210 13.090 1.00 17.62 302 MET B O 1
ATOM 5421 N N . ILE B 1 286 ? 35.744 -39.269 11.103 1.00 17.34 303 ILE B N 1
ATOM 5422 C CA . ILE B 1 286 ? 34.515 -39.854 11.664 1.00 18.24 303 ILE B CA 1
ATOM 5423 C C . ILE B 1 286 ? 34.761 -41.279 12.202 1.00 20.97 303 ILE B C 1
ATOM 5424 O O . ILE B 1 286 ? 34.331 -41.627 13.332 1.00 19.18 303 ILE B O 1
ATOM 5429 N N . LYS B 1 287 ? 35.504 -42.080 11.439 1.00 20.50 304 LYS B N 1
ATOM 5430 C CA . LYS B 1 287 ? 35.912 -43.425 11.923 1.00 18.53 304 LYS B CA 1
ATOM 5431 C C . LYS B 1 287 ? 36.607 -43.378 13.281 1.00 19.10 304 LYS B C 1
ATOM 5432 O O . LYS B 1 287 ? 36.326 -44.198 14.165 1.00 21.68 304 LYS B O 1
ATOM 5438 N N . ILE B 1 288 ? 37.506 -42.406 13.457 1.00 18.08 305 ILE B N 1
ATOM 5439 C CA . ILE B 1 288 ? 38.211 -42.264 14.705 1.00 17.73 305 ILE B CA 1
ATOM 5440 C C . ILE B 1 288 ? 37.231 -41.852 15.810 1.00 16.39 305 ILE B C 1
ATOM 5441 O O . ILE B 1 288 ? 37.266 -42.400 16.932 1.00 18.65 305 ILE B O 1
ATOM 5446 N N . ASN B 1 289 ? 36.422 -40.828 15.546 1.00 19.17 306 ASN B N 1
ATOM 5447 C CA . ASN B 1 289 ? 35.454 -40.393 16.553 1.00 16.89 306 ASN B CA 1
ATOM 5448 C C . ASN B 1 289 ? 34.584 -41.577 17.009 1.00 16.85 306 ASN B C 1
ATOM 5449 O O . ASN B 1 289 ? 34.315 -41.742 18.196 1.00 17.51 306 ASN B O 1
ATOM 5454 N N . GLN B 1 290 ? 34.188 -42.392 16.034 1.00 18.62 307 GLN B N 1
ATOM 5455 C CA . GLN B 1 290 ? 33.238 -43.493 16.220 1.00 20.49 307 GLN B CA 1
ATOM 5456 C C . GLN B 1 290 ? 33.911 -44.817 16.588 1.00 21.68 307 GLN B C 1
ATOM 5457 O O . GLN B 1 290 ? 33.279 -45.888 16.548 1.00 22.38 307 GLN B O 1
ATOM 5463 N N . ASP B 1 291 ? 35.175 -44.760 16.993 1.00 21.09 308 ASP B N 1
ATOM 5464 C CA . ASP B 1 291 ? 35.896 -45.984 17.291 1.00 18.65 308 ASP B CA 1
ATOM 5465 C C . ASP B 1 291 ? 35.141 -46.812 18.332 1.00 20.47 308 ASP B C 1
ATOM 5466 O O . ASP B 1 291 ? 34.722 -46.273 19.359 1.00 19.56 308 ASP B O 1
ATOM 5471 N N . PRO B 1 292 ? 34.989 -48.124 18.092 1.00 22.39 309 PRO B N 1
ATOM 5472 C CA . PRO B 1 292 ? 34.129 -48.893 18.992 1.00 22.92 309 PRO B CA 1
ATOM 5473 C C . PRO B 1 292 ? 34.589 -49.048 20.434 1.00 21.40 309 PRO B C 1
ATOM 5474 O O . PRO B 1 292 ? 33.748 -49.343 21.293 1.00 26.35 309 PRO B O 1
ATOM 5478 N N . LEU B 1 293 ? 35.884 -48.871 20.725 1.00 20.18 310 LEU B N 1
ATOM 5479 C CA . LEU B 1 293 ? 36.339 -48.958 22.123 1.00 20.37 310 LEU B CA 1
ATOM 5480 C C . LEU B 1 293 ? 35.843 -47.782 22.980 1.00 21.08 310 LEU B C 1
ATOM 5481 O O . LEU B 1 293 ? 35.713 -47.909 24.195 1.00 25.19 310 LEU B O 1
ATOM 5486 N N . GLY B 1 294 ? 35.563 -46.641 22.355 1.00 21.00 311 GLY B N 1
ATOM 5487 C CA . GLY B 1 294 ? 35.032 -45.501 23.094 1.00 22.17 311 GLY B CA 1
ATOM 5488 C C . GLY B 1 294 ? 35.934 -45.005 24.207 1.00 22.42 311 GLY B C 1
ATOM 5489 O O . GLY B 1 294 ? 35.444 -44.554 25.257 1.00 23.87 311 GLY B O 1
ATOM 5490 N N . ILE B 1 295 ? 37.249 -45.065 23.977 1.00 19.60 312 ILE B N 1
ATOM 5491 C CA . ILE B 1 295 ? 38.208 -44.590 24.964 1.00 19.27 312 ILE B CA 1
ATOM 5492 C C . ILE B 1 295 ? 38.519 -43.117 24.699 1.00 17.75 312 ILE B C 1
ATOM 5493 O O . ILE B 1 295 ? 39.068 -42.783 23.650 1.00 20.77 312 ILE B O 1
ATOM 5498 N N . GLN B 1 296 ? 38.162 -42.247 25.640 1.00 20.36 313 GLN B N 1
ATOM 5499 C CA . GLN B 1 296 ? 38.467 -40.821 25.518 1.00 16.90 313 GLN B CA 1
ATOM 5500 C C . GLN B 1 296 ? 39.993 -40.608 25.542 1.00 17.04 313 GLN B C 1
ATOM 5501 O O . GLN B 1 296 ? 40.680 -41.254 26.333 1.00 18.95 313 GLN B O 1
ATOM 5507 N N . GLY B 1 297 ? 40.499 -39.707 24.701 1.00 18.61 314 GLY B N 1
ATOM 5508 C CA . GLY B 1 297 ? 41.910 -39.361 24.672 1.00 19.43 314 GLY B CA 1
ATOM 5509 C C . GLY B 1 297 ? 42.284 -38.360 25.756 1.00 18.01 314 GLY B C 1
ATOM 5510 O O . GLY B 1 297 ? 41.457 -37.972 26.603 1.00 22.78 314 GLY B O 1
ATOM 5511 N N . ARG B 1 298 ? 43.559 -37.979 25.744 1.00 21.03 315 ARG B N 1
ATOM 5512 C CA . ARG B 1 298 ? 44.195 -37.148 26.768 1.00 20.63 315 ARG B CA 1
ATOM 5513 C C . ARG B 1 298 ? 45.230 -36.268 26.096 1.00 21.19 315 ARG B C 1
ATOM 5514 O O . ARG B 1 298 ? 45.776 -36.629 25.047 1.00 19.15 315 ARG B O 1
ATOM 5522 N N . ARG B 1 299 ? 45.531 -35.134 26.715 1.00 18.86 316 ARG B N 1
ATOM 5523 C CA . ARG B 1 299 ? 46.733 -34.409 26.350 1.00 22.02 316 ARG B CA 1
ATOM 5524 C C . ARG B 1 299 ? 47.881 -35.173 26.990 1.00 21.44 316 ARG B C 1
ATOM 5525 O O . ARG B 1 299 ? 47.847 -35.446 28.195 1.00 23.17 316 ARG B O 1
ATOM 5533 N N . ILE B 1 300 ? 48.871 -35.537 26.176 1.00 21.77 317 ILE B N 1
ATOM 5534 C CA . ILE B 1 300 ? 50.026 -36.301 26.660 1.00 23.79 317 ILE B CA 1
ATOM 5535 C C . ILE B 1 300 ? 51.325 -35.496 26.766 1.00 23.20 317 ILE B C 1
ATOM 5536 O O . ILE B 1 300 ? 52.230 -35.907 27.471 1.00 30.52 317 ILE B O 1
ATOM 5541 N N . HIS B 1 301 ? 51.389 -34.337 26.106 1.00 21.98 318 HIS B N 1
ATOM 5542 C CA . HIS B 1 301 ? 52.609 -33.539 26.038 1.00 30.69 318 HIS B CA 1
ATOM 5543 C C . HIS B 1 301 ? 52.217 -32.071 25.853 1.00 23.83 318 HIS B C 1
ATOM 5544 O O . HIS B 1 301 ? 51.310 -31.742 25.057 1.00 24.61 318 HIS B O 1
ATOM 5551 N N . LYS B 1 302 ? 52.876 -31.210 26.615 1.00 30.72 319 LYS B N 1
ATOM 5552 C CA . LYS B 1 302 ? 52.828 -29.767 26.409 1.00 30.25 319 LYS B CA 1
ATOM 5553 C C . LYS B 1 302 ? 54.286 -29.301 26.471 1.00 34.63 319 LYS B C 1
ATOM 5554 O O . LYS B 1 302 ? 55.039 -29.682 27.372 1.00 45.46 319 LYS B O 1
ATOM 5560 N N . GLU B 1 303 ? 54.678 -28.498 25.487 1.00 27.80 320 GLU B N 1
ATOM 5561 C CA . GLU B 1 303 ? 56.058 -28.009 25.334 1.00 33.30 320 GLU B CA 1
ATOM 5562 C C . GLU B 1 303 ? 56.074 -26.483 25.497 1.00 32.38 320 GLU B C 1
ATOM 5563 O O . GLU B 1 303 ? 55.065 -25.824 25.211 1.00 28.33 320 GLU B O 1
ATOM 5569 N N . LYS B 1 304 ? 57.212 -25.936 25.936 1.00 33.07 321 LYS B N 1
ATOM 5570 C CA . LYS B 1 304 ? 57.389 -24.471 26.028 1.00 37.70 321 LYS B CA 1
ATOM 5571 C C . LYS B 1 304 ? 57.217 -23.728 24.678 1.00 32.39 321 LYS B C 1
ATOM 5572 O O . LYS B 1 304 ? 56.961 -22.518 24.672 1.00 35.37 321 LYS B O 1
ATOM 5578 N N . SER B 1 305 ? 57.354 -24.452 23.558 1.00 29.11 322 SER B N 1
ATOM 5579 C CA . SER B 1 305 ? 57.074 -23.921 22.215 1.00 27.25 322 SER B CA 1
ATOM 5580 C C . SER B 1 305 ? 55.585 -23.688 21.951 1.00 21.90 322 SER B C 1
ATOM 5581 O O . SER B 1 305 ? 55.197 -23.217 20.868 1.00 24.52 322 SER B O 1
ATOM 5584 N N . LEU B 1 306 ? 54.753 -24.085 22.914 1.00 23.22 323 LEU B N 1
ATOM 5585 C CA . LEU B 1 306 ? 53.299 -23.983 22.849 1.00 23.41 323 LEU B CA 1
ATOM 5586 C C . LEU B 1 306 ? 52.668 -25.008 21.926 1.00 22.24 323 LEU B C 1
ATOM 5587 O O . LEU B 1 306 ? 51.515 -24.856 21.551 1.00 21.09 323 LEU B O 1
ATOM 5592 N N . ILE B 1 307 ? 53.395 -26.070 21.585 1.00 21.44 324 ILE B N 1
ATOM 5593 C CA . ILE B 1 307 ? 52.802 -27.188 20.856 1.00 18.88 324 ILE B CA 1
ATOM 5594 C C . ILE B 1 307 ? 52.330 -28.203 21.893 1.00 19.37 324 ILE B C 1
ATOM 5595 O O . ILE B 1 307 ? 53.058 -28.501 22.800 1.00 21.67 324 ILE B O 1
ATOM 5600 N N . GLU B 1 308 ? 51.119 -28.714 21.761 1.00 19.69 325 GLU B N 1
ATOM 5601 C CA . GLU B 1 308 ? 50.594 -29.737 22.631 1.00 20.73 325 GLU B CA 1
ATOM 5602 C C . GLU B 1 308 ? 50.326 -30.967 21.769 1.00 18.02 325 GLU B C 1
ATOM 5603 O O . GLU B 1 308 ? 49.959 -30.860 20.574 1.00 20.21 325 GLU B O 1
ATOM 5609 N N . VAL B 1 309 ? 50.422 -32.132 22.389 1.00 21.37 326 VAL B N 1
ATOM 5610 C CA . VAL B 1 309 ? 50.124 -33.377 21.706 1.00 19.70 326 VAL B CA 1
ATOM 5611 C C . VAL B 1 309 ? 49.050 -34.117 22.506 1.00 19.76 326 VAL B C 1
ATOM 5612 O O . VAL B 1 309 ? 49.167 -34.292 23.726 1.00 20.61 326 VAL B O 1
ATOM 5616 N N . TYR B 1 310 ? 47.990 -34.487 21.807 1.00 18.93 327 TYR B N 1
ATOM 5617 C CA . TYR B 1 310 ? 46.917 -35.314 22.337 1.00 17.44 327 TYR B CA 1
ATOM 5618 C C . TYR B 1 310 ? 46.980 -36.686 21.680 1.00 18.05 327 TYR B C 1
ATOM 5619 O O . TYR B 1 310 ? 47.350 -36.808 20.504 1.00 19.85 327 TYR B O 1
ATOM 5628 N N . MET B 1 311 ? 46.579 -37.704 22.431 1.00 19.75 328 MET B N 1
ATOM 5629 C CA . MET B 1 311 ? 46.555 -39.068 21.921 1.00 18.14 328 MET B CA 1
ATOM 5630 C C . MET B 1 311 ? 45.275 -39.750 22.368 1.00 22.69 328 MET B C 1
ATOM 5631 O O . MET B 1 311 ? 44.882 -39.629 23.532 1.00 20.42 328 MET B O 1
ATOM 5636 N N . ARG B 1 312 ? 44.646 -40.469 21.445 1.00 20.58 329 ARG B N 1
ATOM 5637 C CA . ARG B 1 312 ? 43.487 -41.308 21.742 1.00 20.88 329 ARG B CA 1
ATOM 5638 C C . ARG B 1 312 ? 43.756 -42.754 21.318 1.00 22.31 329 ARG B C 1
ATOM 5639 O O . ARG B 1 312 ? 44.074 -43.008 20.154 1.00 21.79 329 ARG B O 1
ATOM 5647 N N . PRO B 1 313 ? 43.616 -43.703 22.256 1.00 21.35 330 PRO B N 1
ATOM 5648 C CA . PRO B 1 313 ? 43.738 -45.115 21.923 1.00 20.79 330 PRO B CA 1
ATOM 5649 C C . PRO B 1 313 ? 42.546 -45.580 21.093 1.00 19.86 330 PRO B C 1
ATOM 5650 O O . PRO B 1 313 ? 41.400 -45.193 21.368 1.00 23.51 330 PRO B O 1
ATOM 5654 N N . LEU B 1 314 ? 42.823 -46.403 20.085 1.00 21.95 331 LEU B N 1
ATOM 5655 C CA . LEU B 1 314 ? 41.804 -46.900 19.160 1.00 23.04 331 LEU B CA 1
ATOM 5656 C C . LEU B 1 314 ? 41.861 -48.423 19.054 1.00 24.63 331 LEU B C 1
ATOM 5657 O O . LEU B 1 314 ? 42.755 -49.088 19.612 1.00 25.84 331 LEU B O 1
ATOM 5662 N N . SER B 1 315 ? 40.895 -48.963 18.329 1.00 24.41 332 SER B N 1
ATOM 5663 C CA . SER B 1 315 ? 40.825 -50.388 18.060 1.00 26.61 332 SER B CA 1
ATOM 5664 C C . SER B 1 315 ? 42.064 -50.889 17.344 1.00 29.86 332 SER B C 1
ATOM 5665 O O . SER B 1 315 ? 42.696 -50.147 16.588 1.00 32.07 332 SER B O 1
ATOM 5668 N N . ASN B 1 316 ? 42.409 -52.148 17.612 1.00 36.70 333 ASN B N 1
ATOM 5669 C CA . ASN B 1 316 ? 43.490 -52.836 16.910 1.00 37.95 333 ASN B CA 1
ATOM 5670 C C . ASN B 1 316 ? 44.861 -52.200 17.115 1.00 35.59 333 ASN B C 1
ATOM 5671 O O . ASN B 1 316 ? 45.680 -52.169 16.202 1.00 43.26 333 ASN B O 1
ATOM 5676 N N . LYS B 1 317 ? 45.093 -51.713 18.332 1.00 34.43 334 LYS B N 1
ATOM 5677 C CA . LYS B 1 317 ? 46.365 -51.128 18.738 1.00 33.53 334 LYS B CA 1
ATOM 5678 C C . LYS B 1 317 ? 46.740 -49.913 17.870 1.00 31.33 334 LYS B C 1
ATOM 5679 O O . LYS B 1 317 ? 47.910 -49.540 17.795 1.00 35.86 334 LYS B O 1
ATOM 5685 N N . ALA B 1 318 ? 45.736 -49.299 17.237 1.00 28.27 335 ALA B N 1
ATOM 5686 C CA . ALA B 1 318 ? 45.917 -48.034 16.525 1.00 27.78 335 ALA B CA 1
ATOM 5687 C C . ALA B 1 318 ? 45.728 -46.878 17.512 1.00 25.63 335 ALA B C 1
ATOM 5688 O O . ALA B 1 318 ? 45.214 -47.068 18.622 1.00 25.74 335 ALA B O 1
ATOM 5690 N N . SER B 1 319 ? 46.149 -45.687 17.094 1.00 24.87 336 SER B N 1
ATOM 5691 C CA . SER B 1 319 ? 46.055 -44.483 17.914 1.00 24.41 336 SER B CA 1
ATOM 5692 C C . SER B 1 319 ? 45.767 -43.299 17.017 1.00 22.03 336 SER B C 1
ATOM 5693 O O . SER B 1 319 ? 46.062 -43.334 15.812 1.00 25.58 336 SER B O 1
ATOM 5696 N N . ALA B 1 320 ? 45.179 -42.263 17.605 1.00 21.71 337 ALA B N 1
ATOM 5697 C CA . ALA B 1 320 ? 45.097 -40.965 16.960 1.00 20.17 337 ALA B CA 1
ATOM 5698 C C . ALA B 1 320 ? 46.008 -40.020 17.701 1.00 19.76 337 ALA B C 1
ATOM 5699 O O . ALA B 1 320 ? 45.998 -39.981 18.934 1.00 21.24 337 ALA B O 1
ATOM 5701 N N . LEU B 1 321 ? 46.798 -39.261 16.948 1.00 20.21 338 LEU B N 1
ATOM 5702 C CA . LEU B 1 321 ? 47.639 -38.208 17.509 1.00 19.72 338 LEU B CA 1
ATOM 5703 C C . LEU B 1 321 ? 47.205 -36.870 16.936 1.00 18.01 338 LEU B C 1
ATOM 5704 O O . LEU B 1 321 ? 47.019 -36.739 15.749 1.00 19.38 338 LEU B O 1
ATOM 5709 N N . VAL B 1 322 ? 47.039 -35.876 17.796 1.00 17.63 339 VAL B N 1
ATOM 5710 C CA . VAL B 1 322 ? 46.795 -34.506 17.351 1.00 17.18 339 VAL B CA 1
ATOM 5711 C C . VAL B 1 322 ? 47.910 -33.626 17.880 1.00 18.54 339 VAL B C 1
ATOM 5712 O O . VAL B 1 322 ? 48.115 -33.548 19.081 1.00 18.42 339 VAL B O 1
ATOM 5716 N N . PHE B 1 323 ? 48.632 -33.008 16.961 1.00 19.06 340 PHE B N 1
ATOM 5717 C CA . PHE B 1 323 ? 49.660 -32.046 17.282 1.00 17.99 340 PHE B CA 1
ATOM 5718 C C . PHE B 1 323 ? 49.001 -30.679 17.127 1.00 15.53 340 PHE B C 1
ATOM 5719 O O . PHE B 1 323 ? 48.557 -30.345 16.043 1.00 17.29 340 PHE B O 1
ATOM 5727 N N . PHE B 1 324 ? 48.963 -29.895 18.196 1.00 17.50 341 PHE B N 1
ATOM 5728 C CA . PHE B 1 324 ? 48.128 -28.681 18.250 1.00 15.16 341 PHE B CA 1
ATOM 5729 C C . PHE B 1 324 ? 48.992 -27.487 18.593 1.00 14.79 341 PHE B C 1
ATOM 5730 O O . PHE B 1 324 ? 49.665 -27.506 19.569 1.00 17.28 341 PHE B O 1
ATOM 5738 N N . SER B 1 325 ? 49.026 -26.454 17.791 1.00 17.34 342 SER B N 1
ATOM 5739 C CA . SER B 1 325 ? 49.795 -25.280 18.036 1.00 18.78 342 SER B CA 1
ATOM 5740 C C . SER B 1 325 ? 48.908 -24.191 18.642 1.00 16.43 342 SER B C 1
ATOM 5741 O O . SER B 1 325 ? 47.958 -23.731 17.968 1.00 19.61 342 SER B O 1
ATOM 5744 N N . CYS B 1 326 ? 49.274 -23.795 19.859 1.00 16.31 343 CYS B N 1
ATOM 5745 C CA . CYS B 1 326 ? 48.690 -22.628 20.516 1.00 20.00 343 CYS B CA 1
ATOM 5746 C C . CYS B 1 326 ? 49.544 -21.381 20.285 1.00 21.32 343 CYS B C 1
ATOM 5747 O O . CYS B 1 326 ? 49.319 -20.331 20.910 1.00 25.29 343 CYS B O 1
ATOM 5750 N N . ARG B 1 327 ? 50.472 -21.474 19.337 1.00 19.09 344 ARG B N 1
ATOM 5751 C CA . ARG B 1 327 ? 51.236 -20.310 18.916 1.00 20.39 344 ARG B CA 1
ATOM 5752 C C . ARG B 1 327 ? 50.343 -19.371 18.109 1.00 16.98 344 ARG B C 1
ATOM 5753 O O . ARG B 1 327 ? 49.355 -19.791 17.503 1.00 18.72 344 ARG B O 1
ATOM 5761 N N . THR B 1 328 ? 50.744 -18.101 18.100 1.00 20.10 345 THR B N 1
ATOM 5762 C CA . THR B 1 328 ? 50.016 -17.050 17.426 1.00 19.82 345 THR B CA 1
ATOM 5763 C C . THR B 1 328 ? 50.927 -16.238 16.509 1.00 17.29 345 THR B C 1
ATOM 5764 O O . THR B 1 328 ? 50.685 -15.051 16.272 1.00 18.09 345 THR B O 1
ATOM 5768 N N . ASP B 1 329 ? 51.937 -16.902 15.936 1.00 20.26 346 ASP B N 1
ATOM 5769 C CA . ASP B 1 329 ? 52.873 -16.237 15.036 1.00 22.86 346 ASP B CA 1
ATOM 5770 C C . ASP B 1 329 ? 52.850 -16.772 13.604 1.00 22.24 346 ASP B C 1
ATOM 5771 O O . ASP B 1 329 ? 52.394 -16.093 12.695 1.00 28.16 346 ASP B O 1
ATOM 5776 N N . MET B 1 330 ? 53.338 -17.988 13.403 1.00 20.13 347 MET B N 1
ATOM 5777 C CA . MET B 1 330 ? 53.493 -18.509 12.053 1.00 19.75 347 MET B CA 1
ATOM 5778 C C . MET B 1 330 ? 53.643 -20.037 12.111 1.00 17.99 347 MET B C 1
ATOM 5779 O O . MET B 1 330 ? 53.689 -20.625 13.198 1.00 19.96 347 MET B O 1
ATOM 5784 N N . PRO B 1 331 ? 53.672 -20.703 10.952 1.00 21.38 348 PRO B N 1
ATOM 5785 C CA . PRO B 1 331 ? 53.820 -22.155 10.997 1.00 21.10 348 PRO B CA 1
ATOM 5786 C C . PRO B 1 331 ? 55.071 -22.578 11.775 1.00 22.67 348 PRO B C 1
ATOM 5787 O O . PRO B 1 331 ? 56.084 -21.876 11.751 1.00 21.98 348 PRO B O 1
ATOM 5791 N N . TYR B 1 332 ? 54.962 -23.698 12.490 1.00 19.47 349 TYR B N 1
ATOM 5792 C CA . TYR B 1 332 ? 56.005 -24.179 13.352 1.00 19.62 349 TYR B CA 1
ATOM 5793 C C . TYR B 1 332 ? 56.381 -25.601 12.947 1.00 24.93 349 TYR B C 1
ATOM 5794 O O . TYR B 1 332 ? 55.502 -26.450 12.727 1.00 21.32 349 TYR B O 1
ATOM 5803 N N . ARG B 1 333 ? 57.685 -25.843 12.842 1.00 25.24 350 ARG B N 1
ATOM 5804 C CA . ARG B 1 333 ? 58.209 -27.162 12.506 1.00 27.65 350 ARG B CA 1
ATOM 5805 C C . ARG B 1 333 ? 58.450 -27.904 13.815 1.00 26.55 350 ARG B C 1
ATOM 5806 O O . ARG B 1 333 ? 59.411 -27.627 14.548 1.00 29.93 350 ARG B O 1
ATOM 5814 N N . TYR B 1 334 ? 57.549 -28.819 14.128 1.00 24.63 351 TYR B N 1
ATOM 5815 C CA . TYR B 1 334 ? 57.608 -29.563 15.375 1.00 26.77 351 TYR B CA 1
ATOM 5816 C C . TYR B 1 334 ? 58.360 -30.856 15.131 1.00 25.88 351 TYR B C 1
ATOM 5817 O O . TYR B 1 334 ? 57.945 -31.666 14.315 1.00 26.59 351 TYR B O 1
ATOM 5826 N N . HIS B 1 335 ? 59.484 -31.008 15.825 1.00 28.20 352 HIS B N 1
ATOM 5827 C CA . HIS B 1 335 ? 60.343 -32.182 15.702 1.00 31.19 352 HIS B CA 1
ATOM 5828 C C . HIS B 1 335 ? 60.076 -33.112 16.878 1.00 31.78 352 HIS B C 1
ATOM 5829 O O . HIS B 1 335 ? 60.129 -32.695 18.038 1.00 36.08 352 HIS B O 1
ATOM 5836 N N . SER B 1 336 ? 59.781 -34.371 16.590 1.00 30.40 353 SER B N 1
ATOM 5837 C CA . SER B 1 336 ? 59.542 -35.336 17.653 1.00 32.02 353 SER B CA 1
ATOM 5838 C C . SER B 1 336 ? 59.871 -36.753 17.197 1.00 29.48 353 SER B C 1
ATOM 5839 O O . SER B 1 336 ? 60.474 -36.957 16.136 1.00 32.52 353 SER B O 1
ATOM 5842 N N . SER B 1 337 ? 59.491 -37.723 18.021 1.00 32.19 354 SER B N 1
ATOM 5843 C CA . SER B 1 337 ? 59.601 -39.138 17.683 1.00 31.70 354 SER B CA 1
ATOM 5844 C C . SER B 1 337 ? 58.552 -39.857 18.503 1.00 29.30 354 SER B C 1
ATOM 5845 O O . SER B 1 337 ? 58.108 -39.338 19.531 1.00 31.55 354 SER B O 1
ATOM 5848 N N . LEU B 1 338 ? 58.143 -41.038 18.059 1.00 30.13 355 LEU B N 1
ATOM 5849 C CA . LEU B 1 338 ? 57.128 -41.782 18.796 1.00 29.03 355 LEU B CA 1
ATOM 5850 C C . LEU B 1 338 ? 57.648 -42.169 20.180 1.00 32.49 355 LEU B C 1
ATOM 5851 O O . LEU B 1 338 ? 56.890 -42.165 21.158 1.00 33.12 355 LEU B O 1
ATOM 5856 N N . GLY B 1 339 ? 58.944 -42.451 20.274 1.00 35.22 356 GLY B N 1
ATOM 5857 C CA . GLY B 1 339 ? 59.554 -42.755 21.566 1.00 34.12 356 GLY B CA 1
ATOM 5858 C C . GLY B 1 339 ? 59.413 -41.625 22.573 1.00 36.32 356 GLY B C 1
ATOM 5859 O O . GLY B 1 339 ? 59.208 -41.861 23.765 1.00 41.61 356 GLY B O 1
ATOM 5860 N N . GLN B 1 340 ? 59.522 -40.394 22.083 1.00 33.09 357 GLN B N 1
ATOM 5861 C CA . GLN B 1 340 ? 59.345 -39.197 22.910 1.00 33.75 357 GLN B CA 1
ATOM 5862 C C . GLN B 1 340 ? 57.896 -38.979 23.344 1.00 37.47 357 GLN B C 1
ATOM 5863 O O . GLN B 1 340 ? 57.627 -38.209 24.279 1.00 36.99 357 GLN B O 1
ATOM 5869 N N . LEU B 1 341 ? 56.977 -39.662 22.668 1.00 34.49 358 LEU B N 1
ATOM 5870 C CA . LEU B 1 341 ? 55.548 -39.590 22.964 1.00 33.78 358 LEU B CA 1
ATOM 5871 C C . LEU B 1 341 ? 55.055 -40.852 23.678 1.00 37.16 358 LEU B C 1
ATOM 5872 O O . LEU B 1 341 ? 53.862 -41.199 23.619 1.00 44.13 358 LEU B O 1
ATOM 5877 N N . ASN B 1 342 ? 55.995 -41.528 24.338 1.00 40.89 359 ASN B N 1
ATOM 5878 C CA . ASN B 1 342 ? 55.726 -42.661 25.227 1.00 53.28 359 ASN B CA 1
ATOM 5879 C C . ASN B 1 342 ? 55.167 -43.902 24.517 1.00 47.12 359 ASN B C 1
ATOM 5880 O O . ASN B 1 342 ? 54.456 -44.706 25.119 1.00 52.10 359 ASN B O 1
ATOM 5885 N N . PHE B 1 343 ? 55.505 -44.055 23.238 1.00 43.21 360 PHE B N 1
ATOM 5886 C CA . PHE B 1 343 ? 55.331 -45.325 22.542 1.00 43.35 360 PHE B CA 1
ATOM 5887 C C . PHE B 1 343 ? 56.582 -46.149 22.862 1.00 49.30 360 PHE B C 1
ATOM 5888 O O . PHE B 1 343 ? 57.709 -45.660 22.734 1.00 52.30 360 PHE B O 1
ATOM 5896 N N . THR B 1 344 ? 56.384 -47.377 23.318 1.00 54.61 361 THR B N 1
ATOM 5897 C CA . THR B 1 344 ? 57.501 -48.260 23.676 1.00 55.82 361 THR B CA 1
ATOM 5898 C C . THR B 1 344 ? 57.310 -49.618 23.001 1.00 61.18 361 THR B C 1
ATOM 5899 O O . THR B 1 344 ? 56.291 -49.847 22.338 1.00 59.48 361 THR B O 1
ATOM 5903 N N . GLY B 1 345 ? 58.294 -50.502 23.156 1.00 67.10 362 GLY B N 1
ATOM 5904 C CA . GLY B 1 345 ? 58.374 -51.725 22.352 1.00 69.46 362 GLY B CA 1
ATOM 5905 C C . GLY B 1 345 ? 58.949 -51.386 20.987 1.00 62.51 362 GLY B C 1
ATOM 5906 O O . GLY B 1 345 ? 59.048 -50.217 20.623 1.00 65.80 362 GLY B O 1
ATOM 5907 N N . SER B 1 346 ? 59.319 -52.395 20.216 1.00 65.49 363 SER B N 1
ATOM 5908 C CA . SER B 1 346 ? 59.944 -52.153 18.919 1.00 65.87 363 SER B CA 1
ATOM 5909 C C . SER B 1 346 ? 58.947 -52.387 17.789 1.00 61.70 363 SER B C 1
ATOM 5910 O O . SER B 1 346 ? 59.244 -53.067 16.814 1.00 60.84 363 SER B O 1
ATOM 5913 N N . VAL B 1 347 ? 57.757 -51.815 17.929 1.00 56.72 364 VAL B N 1
ATOM 5914 C CA . VAL B 1 347 ? 56.736 -51.898 16.888 1.00 49.51 364 VAL B CA 1
ATOM 5915 C C . VAL B 1 347 ? 57.103 -50.908 15.778 1.00 44.26 364 VAL B C 1
ATOM 5916 O O . VAL B 1 347 ? 57.607 -49.808 16.061 1.00 42.32 364 VAL B O 1
ATOM 5920 N N . ILE B 1 348 ? 56.902 -51.325 14.525 1.00 41.31 365 ILE B N 1
ATOM 5921 C CA . ILE B 1 348 ? 57.061 -50.441 13.367 1.00 34.47 365 ILE B CA 1
ATOM 5922 C C . ILE B 1 348 ? 55.682 -49.949 12.946 1.00 30.65 365 ILE B C 1
ATOM 5923 O O . ILE B 1 348 ? 54.766 -50.744 12.786 1.00 34.05 365 ILE B O 1
ATOM 5928 N N . TYR B 1 349 ? 55.553 -48.638 12.753 1.00 30.09 366 TYR B N 1
ATOM 5929 C CA . TYR B 1 349 ? 54.266 -48.014 12.517 1.00 27.33 366 TYR B CA 1
ATOM 5930 C C . TYR B 1 349 ? 54.170 -47.372 11.125 1.00 25.95 366 TYR B C 1
ATOM 5931 O O . TYR B 1 349 ? 55.170 -47.097 10.463 1.00 27.05 366 TYR B O 1
ATOM 5940 N N . GLU B 1 350 ? 52.931 -47.134 10.720 1.00 25.00 367 GLU B N 1
ATOM 5941 C CA . GLU B 1 350 ? 52.610 -46.253 9.618 1.00 24.92 367 GLU B CA 1
ATOM 5942 C C . GLU B 1 350 ? 51.559 -45.255 10.106 1.00 23.68 367 GLU B C 1
ATOM 5943 O O . GLU B 1 350 ? 50.780 -45.564 11.003 1.00 24.98 367 GLU B O 1
ATOM 5949 N N . ALA B 1 351 ? 51.565 -44.057 9.532 1.00 24.12 368 ALA B N 1
ATOM 5950 C CA . ALA B 1 351 ? 50.573 -43.033 9.868 1.00 25.58 368 ALA B CA 1
ATOM 5951 C C . ALA B 1 351 ? 49.906 -42.506 8.609 1.00 24.64 368 ALA B C 1
ATOM 5952 O O . ALA B 1 351 ? 50.543 -42.428 7.550 1.00 25.46 368 ALA B O 1
ATOM 5954 N N . GLN B 1 352 ? 48.618 -42.187 8.727 1.00 22.56 369 GLN B N 1
ATOM 5955 C CA . GLN B 1 352 ? 47.899 -41.416 7.720 1.00 20.36 369 GLN B CA 1
ATOM 5956 C C . GLN B 1 352 ? 47.522 -40.047 8.311 1.00 19.70 369 GLN B C 1
ATOM 5957 O O . GLN B 1 352 ? 46.906 -39.962 9.378 1.00 23.57 369 GLN B O 1
ATOM 5963 N N . ASP B 1 353 ? 47.878 -38.990 7.589 1.00 22.23 370 ASP B N 1
ATOM 5964 C CA . ASP B 1 353 ? 47.511 -37.628 7.970 1.00 20.55 370 ASP B CA 1
ATOM 5965 C C . ASP B 1 353 ? 46.022 -37.491 7.683 1.00 19.34 370 ASP B C 1
ATOM 5966 O O . ASP B 1 353 ? 45.589 -37.699 6.577 1.00 22.14 370 ASP B O 1
ATOM 5971 N N . VAL B 1 354 ? 45.228 -37.196 8.691 1.00 19.17 371 VAL B N 1
ATOM 5972 C CA . VAL B 1 354 ? 43.785 -37.256 8.564 1.00 19.33 371 VAL B CA 1
ATOM 5973 C C . VAL B 1 354 ? 43.247 -36.200 7.589 1.00 17.98 371 VAL B C 1
ATOM 5974 O O . VAL B 1 354 ? 42.317 -36.446 6.821 1.00 21.41 371 VAL B O 1
ATOM 5978 N N . TYR B 1 355 ? 43.869 -35.021 7.571 1.00 18.63 372 TYR B N 1
ATOM 5979 C CA . TYR B 1 355 ? 43.421 -33.975 6.676 1.00 19.83 372 TYR B CA 1
ATOM 5980 C C . TYR B 1 355 ? 44.033 -34.021 5.287 1.00 21.59 372 TYR B C 1
ATOM 5981 O O . TYR B 1 355 ? 43.323 -33.763 4.338 1.00 24.47 372 TYR B O 1
ATOM 5990 N N . SER B 1 356 ? 45.319 -34.340 5.142 1.00 22.56 373 SER B N 1
ATOM 5991 C CA . SER B 1 356 ? 45.952 -34.378 3.808 1.00 25.40 373 SER B CA 1
ATOM 5992 C C . SER B 1 356 ? 45.793 -35.735 3.128 1.00 27.39 373 SER B C 1
ATOM 5993 O O . SER B 1 356 ? 45.852 -35.833 1.901 1.00 31.14 373 SER B O 1
ATOM 5996 N N . GLY B 1 357 ? 45.629 -36.780 3.936 1.00 26.39 374 GLY B N 1
ATOM 5997 C CA . GLY B 1 357 ? 45.573 -38.147 3.456 1.00 26.16 374 GLY B CA 1
ATOM 5998 C C . GLY B 1 357 ? 46.927 -38.771 3.150 1.00 25.96 374 GLY B C 1
ATOM 5999 O O . GLY B 1 357 ? 47.000 -39.935 2.713 1.00 31.40 374 GLY B O 1
ATOM 6000 N N . ASP B 1 358 ? 47.992 -38.009 3.385 1.00 26.14 375 ASP B N 1
ATOM 6001 C CA . ASP B 1 358 ? 49.343 -38.478 3.135 1.00 27.74 375 ASP B CA 1
ATOM 6002 C C . ASP B 1 358 ? 49.711 -39.633 4.074 1.00 26.52 375 ASP B C 1
ATOM 6003 O O . ASP B 1 358 ? 49.331 -39.638 5.243 1.00 26.03 375 ASP B O 1
ATOM 6008 N N . ILE B 1 359 ? 50.452 -40.599 3.540 1.00 28.94 376 ILE B N 1
ATOM 6009 C CA . ILE B 1 359 ? 50.902 -41.767 4.296 1.00 24.74 376 ILE B CA 1
ATOM 6010 C C . ILE B 1 359 ? 52.388 -41.614 4.608 1.00 24.40 376 ILE B C 1
ATOM 6011 O O . ILE B 1 359 ? 53.188 -41.306 3.725 1.00 27.50 376 ILE B O 1
ATOM 6016 N N . ILE B 1 360 ? 52.722 -41.796 5.886 1.00 26.27 377 ILE B N 1
ATOM 6017 C CA . ILE B 1 360 ? 54.086 -41.800 6.383 1.00 25.28 377 ILE B CA 1
ATOM 6018 C C . ILE B 1 360 ? 54.426 -43.231 6.840 1.00 26.92 377 ILE B C 1
ATOM 6019 O O . ILE B 1 360 ? 53.813 -43.755 7.772 1.00 28.24 377 ILE B O 1
ATOM 6024 N N . SER B 1 361 ? 55.390 -43.861 6.178 1.00 27.78 378 SER B N 1
ATOM 6025 C CA . SER B 1 361 ? 55.671 -45.282 6.400 1.00 29.03 378 SER B CA 1
ATOM 6026 C C . SER B 1 361 ? 57.013 -45.474 7.079 1.00 32.81 378 SER B C 1
ATOM 6027 O O . SER B 1 361 ? 57.924 -44.693 6.868 1.00 43.55 378 SER B O 1
ATOM 6030 N N . GLY B 1 362 ? 57.108 -46.507 7.914 1.00 32.74 379 GLY B N 1
ATOM 6031 C CA . GLY B 1 362 ? 58.364 -46.913 8.519 1.00 35.18 379 GLY B CA 1
ATOM 6032 C C . GLY B 1 362 ? 58.773 -46.154 9.763 1.00 35.10 379 GLY B C 1
ATOM 6033 O O . GLY B 1 362 ? 59.966 -45.975 10.004 1.00 39.06 379 GLY B O 1
ATOM 6034 N N . LEU B 1 363 ? 57.796 -45.726 10.562 1.00 30.17 380 LEU B N 1
ATOM 6035 C CA . LEU B 1 363 ? 58.077 -45.040 11.826 1.00 30.61 380 LEU B CA 1
ATOM 6036 C C . LEU B 1 363 ? 58.380 -46.062 12.921 1.00 29.77 380 LEU B C 1
ATOM 6037 O O . LEU B 1 363 ? 57.541 -46.886 13.246 1.00 33.64 380 LEU B O 1
ATOM 6042 N N . ARG B 1 364 ? 59.586 -46.000 13.478 1.00 36.31 381 ARG B N 1
ATOM 6043 C CA . ARG B 1 364 ? 59.936 -46.750 14.674 1.00 35.98 381 ARG B CA 1
ATOM 6044 C C . ARG B 1 364 ? 59.968 -45.742 15.823 1.00 37.01 381 ARG B C 1
ATOM 6045 O O . ARG B 1 364 ? 59.931 -44.533 15.594 1.00 35.87 381 ARG B O 1
ATOM 6053 N N . ASP B 1 365 ? 60.048 -46.221 17.058 1.00 34.95 382 ASP B N 1
ATOM 6054 C CA . ASP B 1 365 ? 60.069 -45.313 18.206 1.00 35.16 382 ASP B CA 1
ATOM 6055 C C . ASP B 1 365 ? 61.187 -44.278 18.108 1.00 35.19 382 ASP B C 1
ATOM 6056 O O . ASP B 1 365 ? 61.007 -43.140 18.543 1.00 35.99 382 ASP B O 1
ATOM 6061 N N . GLU B 1 366 ? 62.325 -44.674 17.527 1.00 39.87 383 GLU B N 1
ATOM 6062 C CA . GLU B 1 366 ? 63.526 -43.820 17.457 1.00 42.02 383 GLU B CA 1
ATOM 6063 C C . GLU B 1 366 ? 63.520 -42.859 16.272 1.00 39.10 383 GLU B C 1
ATOM 6064 O O . GLU B 1 366 ? 64.370 -41.967 16.200 1.00 39.32 383 GLU B O 1
ATOM 6070 N N . THR B 1 367 ? 62.581 -43.045 15.342 1.00 34.32 384 THR B N 1
ATOM 6071 C CA . THR B 1 367 ? 62.591 -42.299 14.089 1.00 34.51 384 THR B CA 1
ATOM 6072 C C . THR B 1 367 ? 62.192 -40.850 14.313 1.00 34.01 384 THR B C 1
ATOM 6073 O O . THR B 1 367 ? 61.098 -40.560 14.786 1.00 34.48 384 THR B O 1
ATOM 6077 N N . ASN B 1 368 ? 63.100 -39.947 13.972 1.00 36.79 385 ASN B N 1
ATOM 6078 C CA . ASN B 1 368 ? 62.827 -38.521 14.046 1.00 38.72 385 ASN B CA 1
ATOM 6079 C C . ASN B 1 368 ? 61.865 -38.129 12.933 1.00 37.04 385 ASN B C 1
ATOM 6080 O O . ASN B 1 368 ? 62.050 -38.527 11.780 1.00 45.92 385 ASN B O 1
ATOM 6085 N N . PHE B 1 369 ? 60.822 -37.385 13.284 1.00 32.81 386 PHE B N 1
ATOM 6086 C CA . PHE B 1 369 ? 59.923 -36.831 12.285 1.00 31.10 386 PHE B CA 1
ATOM 6087 C C . PHE B 1 369 ? 59.627 -35.367 12.578 1.00 31.10 386 PHE B C 1
ATOM 6088 O O . PHE B 1 369 ? 59.831 -34.897 13.688 1.00 32.37 386 PHE B O 1
ATOM 6096 N N . THR B 1 370 ? 59.160 -34.662 11.553 1.00 30.70 387 THR B N 1
ATOM 6097 C CA . THR B 1 370 ? 58.778 -33.257 11.653 1.00 27.58 387 THR B CA 1
ATOM 6098 C C . THR B 1 370 ? 57.368 -33.103 11.090 1.00 26.31 387 THR B C 1
ATOM 6099 O O . THR B 1 370 ? 57.038 -33.683 10.042 1.00 31.24 387 THR B O 1
ATOM 6103 N N . VAL B 1 371 ? 56.532 -32.351 11.803 1.00 26.19 388 VAL B N 1
ATOM 6104 C CA . VAL B 1 371 ? 55.215 -31.959 11.305 1.00 23.79 388 VAL B CA 1
ATOM 6105 C C . VAL B 1 371 ? 55.134 -30.434 11.333 1.00 22.68 388 VAL B C 1
ATOM 6106 O O . VAL B 1 371 ? 55.638 -29.798 12.256 1.00 25.33 388 VAL B O 1
ATOM 6110 N N . ILE B 1 372 ? 54.532 -29.852 10.300 1.00 24.04 389 ILE B N 1
ATOM 6111 C CA . ILE B 1 372 ? 54.397 -28.411 10.225 1.00 23.09 389 ILE B CA 1
ATOM 6112 C C . ILE B 1 372 ? 52.988 -28.048 10.657 1.00 19.03 389 ILE B C 1
ATOM 6113 O O . ILE B 1 372 ? 52.005 -28.485 10.030 1.00 20.06 389 ILE B O 1
ATOM 6118 N N . ILE B 1 373 ? 52.889 -27.264 11.731 1.00 20.11 390 ILE B N 1
ATOM 6119 C CA . ILE B 1 373 ? 51.604 -26.961 12.363 1.00 17.91 390 ILE B CA 1
ATOM 6120 C C . ILE B 1 373 ? 51.389 -25.447 12.294 1.00 17.19 390 ILE B C 1
ATOM 6121 O O . ILE B 1 373 ? 52.249 -24.651 12.698 1.00 20.16 390 ILE B O 1
ATOM 6126 N N . ASN B 1 374 ? 50.241 -25.048 11.765 1.00 17.30 391 ASN B N 1
ATOM 6127 C CA . ASN B 1 374 ? 49.930 -23.630 11.656 1.00 15.84 391 ASN B CA 1
ATOM 6128 C C . ASN B 1 374 ? 49.345 -23.083 12.957 1.00 17.09 391 ASN B C 1
ATOM 6129 O O . ASN B 1 374 ? 48.808 -23.839 13.763 1.00 17.04 391 ASN B O 1
ATOM 6134 N N . PRO B 1 375 ? 49.435 -21.761 13.166 1.00 16.94 392 PRO B N 1
ATOM 6135 C CA . PRO B 1 375 ? 48.980 -21.184 14.429 1.00 19.49 392 PRO B CA 1
ATOM 6136 C C . PRO B 1 375 ? 47.473 -21.416 14.653 1.00 15.20 392 PRO B C 1
ATOM 6137 O O . PRO B 1 375 ? 46.693 -21.307 13.712 1.00 17.34 392 PRO B O 1
ATOM 6141 N N . SER B 1 376 ? 47.067 -21.789 15.861 1.00 16.83 393 SER B N 1
ATOM 6142 C CA . SER B 1 376 ? 45.692 -22.157 16.235 1.00 16.04 393 SER B CA 1
ATOM 6143 C C . SER B 1 376 ? 45.159 -23.306 15.412 1.00 17.96 393 SER B C 1
ATOM 6144 O O . SER B 1 376 ? 43.976 -23.382 15.021 1.00 19.41 393 SER B O 1
ATOM 6147 N N . GLY B 1 377 ? 46.085 -24.170 15.009 1.00 15.76 394 GLY B N 1
ATOM 6148 C CA . GLY B 1 377 ? 45.792 -25.243 14.082 1.00 15.59 394 GLY B CA 1
ATOM 6149 C C . GLY B 1 377 ? 46.386 -26.580 14.520 1.00 13.24 394 GLY B C 1
ATOM 6150 O O . GLY B 1 377 ? 47.100 -26.661 15.563 1.00 14.52 394 GLY B O 1
ATOM 6151 N N . VAL B 1 378 ? 46.115 -27.637 13.766 1.00 17.51 395 VAL B N 1
ATOM 6152 C CA . VAL B 1 378 ? 46.549 -28.962 14.115 1.00 14.11 395 VAL B CA 1
ATOM 6153 C C . VAL B 1 378 ? 47.157 -29.700 12.925 1.00 15.58 395 VAL B C 1
ATOM 6154 O O . VAL B 1 378 ? 46.969 -29.312 11.775 1.00 16.53 395 VAL B O 1
ATOM 6158 N N . VAL B 1 379 ? 47.877 -30.772 13.241 1.00 18.32 396 VAL B N 1
ATOM 6159 C CA . VAL B 1 379 ? 48.159 -31.864 12.317 1.00 17.47 396 VAL B CA 1
ATOM 6160 C C . VAL B 1 379 ? 47.658 -33.094 13.067 1.00 17.02 396 VAL B C 1
ATOM 6161 O O . VAL B 1 379 ? 47.907 -33.252 14.257 1.00 18.33 396 VAL B O 1
ATOM 6165 N N . MET B 1 380 ? 46.939 -33.957 12.369 1.00 19.13 397 MET B N 1
ATOM 6166 C CA . MET B 1 380 ? 46.367 -35.134 13.004 1.00 16.11 397 MET B CA 1
ATOM 6167 C C . MET B 1 380 ? 46.798 -36.377 12.255 1.00 18.59 397 MET B C 1
ATOM 6168 O O . MET B 1 380 ? 46.711 -36.422 11.039 1.00 18.16 397 MET B O 1
ATOM 6173 N N . TRP B 1 381 ? 47.226 -37.388 12.995 1.00 18.24 398 TRP B N 1
ATOM 6174 C CA . TRP B 1 381 ? 47.637 -38.673 12.440 1.00 21.04 398 TRP B CA 1
ATOM 6175 C C . TRP B 1 381 ? 46.759 -39.800 12.946 1.00 21.38 398 TRP B C 1
ATOM 6176 O O . TRP B 1 381 ? 46.408 -39.846 14.122 1.00 21.98 398 TRP B O 1
ATOM 6187 N N . TYR B 1 382 ? 46.449 -40.724 12.048 1.00 19.92 399 TYR B N 1
ATOM 6188 C CA . TYR B 1 382 ? 45.934 -42.033 12.419 1.00 20.23 399 TYR B CA 1
ATOM 6189 C C . TYR B 1 382 ? 47.130 -42.973 12.307 1.00 20.47 399 TYR B C 1
ATOM 6190 O O . TYR B 1 382 ? 47.672 -43.145 11.222 1.00 22.12 399 TYR B O 1
ATOM 6199 N N . LEU B 1 383 ? 47.555 -43.534 13.444 1.00 20.78 400 LEU B N 1
ATOM 6200 C CA . LEU B 1 383 ? 48.798 -44.271 13.575 1.00 22.52 400 LEU B CA 1
ATOM 6201 C C . LEU B 1 383 ? 48.500 -45.737 13.880 1.00 23.74 400 LEU B C 1
ATOM 6202 O O . LEU B 1 383 ? 47.729 -46.030 14.787 1.00 25.77 400 LEU B O 1
ATOM 6207 N N . TYR B 1 384 ? 49.114 -46.652 13.139 1.00 24.30 401 TYR B N 1
ATOM 6208 C CA . TYR B 1 384 ? 48.868 -48.073 13.350 1.00 24.70 401 TYR B CA 1
ATOM 6209 C C . TYR B 1 384 ? 50.138 -48.901 13.128 1.00 26.65 401 TYR B C 1
ATOM 6210 O O . TYR B 1 384 ? 50.989 -48.527 12.315 1.00 27.68 401 TYR B O 1
ATOM 6219 N N . PRO B 1 385 ? 50.286 -50.019 13.871 1.00 29.64 402 PRO B N 1
ATOM 6220 C CA . PRO B 1 385 ? 51.389 -50.917 13.552 1.00 30.66 402 PRO B CA 1
ATOM 6221 C C . PRO B 1 385 ? 51.253 -51.391 12.115 1.00 29.98 402 PRO B C 1
ATOM 6222 O O . PRO B 1 385 ? 50.159 -51.726 11.684 1.00 31.90 402 PRO B O 1
ATOM 6226 N N . ILE B 1 386 ? 52.345 -51.383 11.370 1.00 32.65 403 ILE B N 1
ATOM 6227 C CA . ILE B 1 386 ? 52.266 -51.703 9.960 1.00 36.96 403 ILE B CA 1
ATOM 6228 C C . ILE B 1 386 ? 51.793 -53.154 9.778 1.00 35.81 403 ILE B C 1
ATOM 6229 O O . ILE B 1 386 ? 51.128 -53.483 8.790 1.00 43.66 403 ILE B O 1
ATOM 6234 N N . LYS B 1 387 ? 52.101 -54.015 10.752 1.00 35.39 404 LYS B N 1
ATOM 6235 C CA . LYS B 1 387 ? 51.626 -55.395 10.717 1.00 42.22 404 LYS B CA 1
ATOM 6236 C C . LYS B 1 387 ? 50.093 -55.514 10.773 1.00 41.34 404 LYS B C 1
ATOM 6237 O O . LYS B 1 387 ? 49.547 -56.527 10.345 1.00 42.31 404 LYS B O 1
ATOM 6243 N N . ASN B 1 388 ? 49.403 -54.485 11.276 1.00 36.30 405 ASN B N 1
ATOM 6244 C CA . ASN B 1 388 ? 47.932 -54.416 11.184 1.00 43.09 405 ASN B CA 1
ATOM 6245 C C . ASN B 1 388 ? 47.396 -54.529 9.761 1.00 44.59 405 ASN B C 1
ATOM 6246 O O . ASN B 1 388 ? 46.338 -55.122 9.544 1.00 41.71 405 ASN B O 1
ATOM 6251 N N . LEU B 1 389 ? 48.103 -53.927 8.804 1.00 46.00 406 LEU B N 1
ATOM 6252 C CA . LEU B 1 389 ? 47.685 -53.965 7.399 1.00 49.21 406 LEU B CA 1
ATOM 6253 C C . LEU B 1 389 ? 47.645 -55.390 6.886 1.00 45.37 406 LEU B C 1
ATOM 6254 O O . LEU B 1 389 ? 46.682 -55.799 6.244 1.00 40.65 406 LEU B O 1
ATOM 6259 N N . GLU B 1 390 ? 48.704 -56.133 7.187 1.00 45.37 407 GLU B N 1
ATOM 6260 C CA . GLU B 1 390 ? 48.853 -57.501 6.716 1.00 52.96 407 GLU B CA 1
ATOM 6261 C C . GLU B 1 390 ? 47.841 -58.394 7.426 1.00 48.85 407 GLU B C 1
ATOM 6262 O O . GLU B 1 390 ? 47.100 -59.121 6.776 1.00 49.93 407 GLU B O 1
ATOM 6268 N N . MET B 1 391 ? 47.797 -58.317 8.757 1.00 51.37 408 MET B N 1
ATOM 6269 C CA . MET B 1 391 ? 46.896 -59.169 9.546 1.00 59.62 408 MET B CA 1
ATOM 6270 C C . MET B 1 391 ? 45.424 -58.968 9.180 1.00 55.01 408 MET B C 1
ATOM 6271 O O . MET B 1 391 ? 44.670 -59.941 9.095 1.00 45.39 408 MET B O 1
ATOM 6276 N N . SER B 1 392 ? 45.022 -57.719 8.940 1.00 49.88 409 SER B N 1
ATOM 6277 C CA . SER B 1 392 ? 43.643 -57.431 8.524 1.00 50.54 409 SER B CA 1
ATOM 6278 C C . SER B 1 392 ? 43.258 -58.122 7.205 1.00 46.67 409 SER B C 1
ATOM 6279 O O . SER B 1 392 ? 42.069 -58.301 6.934 1.00 42.74 409 SER B O 1
ATOM 6282 N N . GLN B 1 393 ? 44.255 -58.490 6.390 1.00 46.06 410 GLN B N 1
ATOM 6283 C CA . GLN B 1 393 ? 44.021 -59.201 5.117 1.00 47.51 410 GLN B CA 1
ATOM 6284 C C . GLN B 1 393 ? 44.157 -60.720 5.213 1.00 54.37 410 GLN B C 1
ATOM 6285 O O . GLN B 1 393 ? 44.028 -61.423 4.197 1.00 51.17 410 GLN B O 1
ATOM 6291 N N . GLN B 1 394 ? 44.404 -61.227 6.420 1.00 51.28 411 GLN B N 1
ATOM 6292 C CA . GLN B 1 394 ? 44.711 -62.643 6.601 1.00 60.59 411 GLN B CA 1
ATOM 6293 C C . GLN B 1 394 ? 43.740 -63.320 7.579 1.00 66.00 411 GLN B C 1
ATOM 6294 O O . GLN B 1 394 ? 44.062 -64.354 8.164 1.00 65.44 411 GLN B O 1
ATOM 6300 N N . HIS B 1 395 ? 42.546 -62.742 7.733 1.00 71.45 412 HIS B N 1
ATOM 6301 C CA . HIS B 1 395 ? 41.473 -63.385 8.494 1.00 75.42 412 HIS B CA 1
ATOM 6302 C C . HIS B 1 395 ? 40.839 -64.479 7.633 1.00 74.20 412 HIS B C 1
ATOM 6303 O O . HIS B 1 395 ? 40.788 -64.360 6.403 1.00 65.01 412 HIS B O 1
ATOM 6310 N N . HIS B 1 396 ? 40.359 -65.540 8.280 1.00 70.11 413 HIS B N 1
ATOM 6311 C CA . HIS B 1 396 ? 39.764 -66.674 7.571 1.00 71.57 413 HIS B CA 1
ATOM 6312 C C . HIS B 1 396 ? 38.343 -66.964 8.051 1.00 69.29 413 HIS B C 1
ATOM 6313 O O . HIS B 1 396 ? 38.054 -66.903 9.251 1.00 62.04 413 HIS B O 1
ATOM 6320 N N . HIS B 1 397 ? 37.470 -67.280 7.093 1.00 61.55 414 HIS B N 1
ATOM 6321 C CA . HIS B 1 397 ? 36.029 -67.330 7.324 1.00 64.61 414 HIS B CA 1
ATOM 6322 C C . HIS B 1 397 ? 35.459 -68.706 7.014 1.00 61.72 414 HIS B C 1
ATOM 6323 O O . HIS B 1 397 ? 36.060 -69.476 6.273 1.00 52.28 414 HIS B O 1
ATOM 6330 N N . HIS B 1 398 ? 34.288 -68.994 7.579 1.00 61.02 415 HIS B N 1
ATOM 6331 C CA . HIS B 1 398 ? 33.515 -70.189 7.232 1.00 66.63 415 HIS B CA 1
ATOM 6332 C C . HIS B 1 398 ? 32.020 -69.929 7.500 1.00 60.02 415 HIS B C 1
ATOM 6333 O O . HIS B 1 398 ? 31.670 -69.071 8.320 1.00 44.65 415 HIS B O 1
ATOM 6340 N N . HIS B 1 399 ? 31.144 -70.652 6.802 1.00 54.20 416 HIS B N 1
ATOM 6341 C CA . HIS B 1 399 ? 29.701 -70.506 7.015 1.00 56.96 416 HIS B CA 1
ATOM 6342 C C . HIS B 1 399 ? 29.285 -71.242 8.301 1.00 64.91 416 HIS B C 1
ATOM 6343 O O . HIS B 1 399 ? 29.987 -72.156 8.749 1.00 55.46 416 HIS B O 1
ATOM 6350 N N . HIS B 1 400 ? 28.148 -70.849 8.877 1.00 71.72 417 HIS B N 1
ATOM 6351 C CA . HIS B 1 400 ? 27.693 -71.394 10.167 1.00 80.73 417 HIS B CA 1
ATOM 6352 C C . HIS B 1 400 ? 26.562 -72.416 9.999 1.00 81.28 417 HIS B C 1
ATOM 6353 O O . HIS B 1 400 ? 25.471 -72.273 10.557 1.00 75.46 417 HIS B O 1
#

Nearest PDB structures (foldseek):
  3igu-assembly1_B  TM=1.001E+00  e=1.744E-86  Homo sapiens
  1ktb-assembly1_A  TM=9.974E-01  e=2.154E-74  Gallus gallus
  3lx9-assembly1_B  TM=9.663E-01  e=3.001E-54  Homo sapiens
  3tv8-assembly1_B  TM=9.666E-01  e=2.827E-54  Homo sapiens
  1r47-assembly1_A  TM=9.619E-01  e=9.390E-51  Homo sapiens

Foldseek 3Di:
DPLPPCLAFAAAAEAPQAQNQAQCCVVPVQRHQALVVQLVRLVLCLPVCNVVLRHAEREYEPNQWCAADPVRATWGNCVRYVPTLLVSQVSSVVSRHAYEYEAEAACADPVRHGHCHPVNLLNHLLNCVVSVHAEYAYHYPHDDLVSLVNRQQSNLVSNVVNVRHYAYEYANQQVVQLDPPSDDLVVQLVRHQEYERHDEAHQALVSLVVLVVVCQVCVVPQQVSWGRRYAYASYEQNQQHDHDDLQLSLASLQQCLLQLHYHHYHHNSVDGDPSSCCSSSQNVSSCSSRASGRGHKHFQDQDPQQWTWIKHAGPPQKIKIKTFHQDDDFKDKDKAAQLRSPDDAPFWKKKAFSNVRDIDGGGGRPDIDIDIATHSHITMIIMHTDD/DPLPPCLAFAAAAEAPQALNQAQPCVVPVQRHQALVVQLVRLVLCLPVCNVVLHHAEREYEPNQWCAAPPVRATWGNCVRYVPTLLVSQVSSVVSRHAYEYEAELACADPVRHGHCYQVNLLVHLLNCVVSVHAEYEYHYPHDDLVSLVPRLQVNLVSNVVNVRHYAYEYANQQVQQLDPPSDDLVVQLVRHQEYERHDEAHQAPVRLVVLVVVCQVCVVPQQVSWGRRYAYASYEQNQQHDHDDLQLSLVSLQQCLLQLHYHHYHHRSVDRDPSSVCSSSQNVSSCSSRASGRGHKHFQDQDPQQWTWIWHQGPQRKIKIKTFHQDDDFKDKDKDAQLRSVDDDFFFKKKAWSNVRDIDGGGTRPDIDIDIATHSHITMITMHRPVCVVVVVPDDDDDD

B-factor: mean 31.11, std 18.8, range [11.17, 249.5]

InterPro domains:
  IPR000111 Glycoside hydrolase family 27/36, conserved site [PS00512] (71-86)
  IPR002241 Glycoside hydrolase, family 27 [PF16499] (25-308)
  IPR002241 Glycoside hydrolase, family 27 [PR00740] (20-39)
  IPR002241 Glycoside hydrolase, family 27 [PR00740] (66-81)
  IPR002241 Glycoside hydrolase, family 27 [PR00740] (106-127)
  IPR002241 Glycoside hydrolase, family 27 [PR00740] (141-158)
  IPR002241 Glycoside hydrolase, family 27 [PR00740] (168-186)
  IPR002241 Glycoside hydrolase, family 27 [PR00740] (243-262)
  IPR002241 Glycoside hydrolase, family 27 [PR00740] (264-285)
  IPR002241 Glycoside hydrolase, family 27 [PTHR11452] (14-401)
  IPR002241 Glycoside hydrolase, family 27 [cd14792] (26-308)
  IPR013780 Glycosyl hydrolase, all-beta [G3DSA:2.60.40.1180] (314-411)
  IPR013785 Aldolase-type TIM barrel [G3DSA:3.20.20.70] (18-307)
  IPR017853 Glycoside hydrolase superfamily [SSF51445] (18-309)
  IPR035373 Alpha galactosidase A, C-terminal domain [PF17450] (311-394)

Secondary structure (DSSP, 8-state):
--SS--SS--EEEESHHHHTT---TTT-TTTSSSHHHHHHHHHHHHHSSHHHHT--EEE--SS-EEEE-TT--EEE-TTTSTT-HHHHHHHHHHTT-EEEEEEEBSSB-TTSPBPB-GGGHHHHHHHHHHTT--EEEEE-TT--HHHHHHHHHHHHHHHHHT-S--EEEE-GGGGTTSSTTT--HHHHHHH-SEEE-SPPP-SSHHHHHHHHHHHHHTHHHHGGG-BTTBEEE-----TTSSS--HHHHHHHHHHHHHTT--EEE-S-TTT--HHHHHHHT-HHHHHHHT-TT----EEEEE-TTSEEEEEEE-GGG-EEEEEEE--SSS-EEEEEEGGGGTPPTT-EEEEEETTT--EEEEE-TT-EEEEEE-TT-EEEEEEEEE-/--SS--SS--EEEESHHHHTT---TTT-TTTSSSHHHHHHHHHHHHHSSHHHHT--EEE--SS-EEEE-TTS-EEE-TTTSTT-HHHHHHHHHHTT-EEEEEEEBSSB-TTSPBPB-GGGHHHHHHHHHHHT--EEEEE-TT--HHHHHHHHHHHHHHHHHH-S--EEEE-GGGGTTSSTTTS-HHHHHHH-SEEE-SPPP-SSHHHHHHHHHHHHHTHHHHGGG-BTTBEEE-----TTSSS--HHHHHHHHHHHHHTT--EEE-S-TTT--HHHHHHHT-HHHHHHHT-TT----EEEEE-TTSEEEEEEE-GGG-EEEEEEE--SSS-EEEEE-TGGGT--SS--EEEEETTT--EEEEE-TT--EEEEE-TTEEEEEEEEETHHHHHTT-------

CATH classification: 3.20.20.70 (+1 more: 2.60.40.1180)